Protein 2MS3 (pdb70)

Nearest PDB structures (foldseek):
  2ms3-assembly1_A  TM=9.768E-01  e=2.748E-09  Escherichia coli K-12
  1rdv-assembly1_A  TM=8.882E-01  e=1.743E-04  Nitratidesulfovibrio vulgaris str. 'Miyazaki F'
  1b2j-assembly1_A  TM=9.005E-01  e=2.119E-04  Clostridium pasteurianum
  1b2o-assembly1_A  TM=8.965E-01  e=2.119E-04  Clostridium pasteurianum
  6gpx-assembly1_A  TM=8.945E-01  e=2.933E-04  Homo sapiens

InterPro domains:
  IPR001279 Metallo-beta-lactamase [SM00849] (34-210)
  IPR008254 Flavodoxin/nitric oxide synthase [PF00258] (256-389)
  IPR008254 Flavodoxin/nitric oxide synthase [PS50902] (254-393)
  IPR016440 Rubredoxin-oxygen oxidoreductase [PIRSF005243] (3-395)
  IPR023957 Anaerobic nitric oxide reductase flavorubredoxin [MF_01312] (1-475)
  IPR024934 Rubredoxin-like domain [PS50903] (423-474)
  IPR024935 Rubredoxin domain [PF00301] (425-471)
  IPR024935 Rubredoxin domain [PR00163] (425-441)
  IPR024935 Rubredoxin domain [PR00163] (455-471)
  IPR024935 Rubredoxin domain [cd00730] (425-474)
  IPR029039 Flavoprotein-like superfamily [G3DSA:3.40.50.360] (249-399)
  IPR029039 Flavoprotein-like superfamily [SSF52218] (251-396)
  IPR036866 Ribonuclease Z/Hydroxyacylglutathione hydrolase-like [G3DSA:3.60.15.10] (1-247)
  IPR036866 Ribonuclease Z/Hydroxyacylglutathione hydrolase-like [SSF56281] (8-285)
  IPR045761 ODP domain [PF19583] (35-228)

CATH classification: 2.20.28.10

Sequence (57 aa):
GPRMQCSVCQWIYDPAKGEPMQDVAPGTPWSEVPDNFLCPECSLGKDVFEELASEAKGPRMQCSVCQWIYDPAKGEPMQDVAPGTPWSEVPDNFLCPECSLGKDVFEELASEAKGPRMQCSVCQWIYDPAKGEPMQDVAPGTPWSEVPDNFLCPECSLGKDVFEELASEAKGPRMQCSVCQWIYDPAKGEPMQDVAPGTPWSEVPDNFLCPECSLGKDVFEELASEAKGPRMQCSVCQWIYDPAKGEPMQDVAPGTPWSEVPDNFLCPECSLGKDVFEELASEAKGPRMQCSVCQWIYDPAKGEPMQDVAPGTPWSEVPDNFLCPECSLGKDVFEELASEAKGPRMQCSVCQWIYDPAKGEPMQDVAPGTPWSEVPDNFLCPECSLGKDVFEELASEAKGPRMQCSVCQWIYDPAKGEPMQDVAPGTPWSEVPDNFLCPECSLGKDVFEELASEAKGPRMQCSVCQWIYDPAKGEPMQDVAPGTPWSEVPDNFLCPECSLGKDVFEELASEAKGPRMQCSVCQWIYDPAKGEPMQDVAPGTPWSEVPDNFLCPECSLGKDVFEELASEAKGPRMQCSVCQWIYDPAKGEPMQDVAPGTPWSEVPDNFLCPECSLGKDVFEELASEAKGPRMQCSVCQWIYDPAKGEPMQDVAPGTPWSEVPDNFLCPECSLGKDVFEELASEAKGPRMQCSVCQWIYDPAKGEPMQDVAPGTPWSEVPDNFLCPECSLGKDVFEELASEAKGPRMQCSVCQWIYDPAKGEPMQDVAPGTPWSEVPDNFLCPECSLGKDVFEELASEAKGPRMQCSVCQWIYDPAKGEPMQDVAPGTPWSEVPDNFLCPECSLGKDVFEELASEAKGPRMQCSVCQWIYDPAKGEPMQDVAPGTPWSEVPDNFLCPECSLGKDVFEELASEAKGPRMQCSVCQWIYDPAKGEPMQDVAPGTPWSEVPDNFLCPECSLGKDVFEELASEAKGPRMQCSVCQWIYDPAKGEPMQDVAPGTPWSEVPDNFLCPECSLGKDVFEELASEAKGPRMQCSVCQWIYDPAKGEPMQDVAPGTPWSEVPDNFLCPECSLGKDVFEELASEAKGPRMQCSVCQWIYDPAKGEPMQDVAPGTPWSEVPDNFLCPECSLGKDVFEELASEAK

Solvent-accessible surface area: 3832 Å² total; per-residue (Å²): 71,36,147,4,68,0,87,93,49,115,62,79,0,36,4,90,137,9,57,46,160,67,128,3,56,59,38,20,53,46,103,119,1,63,112,124,6,82,3,73,128,21,54,25,59,39,110,52,13,115,76,126,16,26,122,83,260

Radius of gyration: 10.13 Å; Cα contacts (8 Å, |Δi|>4): 107; chains: 1; bounding box: 23×27×22 Å

Structure (mmCIF, N/CA/C/O backbone):
data_2MS3
#
_entry.id   2MS3
#
loop_
_entity.id
_entity.type
_entity.pdbx_description
1 polymer 'Anaerobic nitric oxide reductase flavorubredoxin'
2 non-polymer 'ZINC ION'
#
loop_
_atom_site.group_PDB
_atom_site.id
_atom_site.type_symbol
_atom_site.label_atom_id
_atom_site.label_alt_id
_atom_site.label_comp_id
_atom_site.label_asym_id
_atom_site.label_entity_id
_atom_site.label_seq_id
_atom_site.pdbx_PDB_ins_code
_atom_site.Cartn_x
_atom_site.Cartn_y
_atom_site.Cartn_z
_atom_site.occupancy
_atom_site.B_iso_or_equiv
_atom_site.auth_seq_id
_atom_site.auth_comp_id
_atom_site.auth_asym_id
_atom_site.auth_atom_id
_atom_site.pdbx_PDB_model_num
ATOM 1 N N . GLY A 1 1 ? -10.662 -9.036 -0.855 1.00 0.00 1 GLY A N 1
ATOM 2 C CA . GLY A 1 1 ? -10.180 -7.770 -1.382 1.00 0.00 1 GLY A CA 1
ATOM 3 C C . GLY A 1 1 ? -10.059 -6.725 -0.271 1.00 0.00 1 GLY A C 1
ATOM 4 O O . GLY A 1 1 ? -10.871 -5.812 -0.143 1.00 0.00 1 GLY A O 1
ATOM 8 N N . PRO A 1 2 ? -9.011 -6.883 0.540 1.00 0.00 2 PRO A N 1
ATOM 9 C CA . PRO A 1 2 ? -8.703 -6.011 1.654 1.00 0.00 2 PRO A CA 1
ATOM 10 C C . PRO A 1 2 ? -7.983 -4.770 1.147 1.00 0.00 2 PRO A C 1
ATOM 11 O O . PRO A 1 2 ? -7.615 -4.734 -0.027 1.00 0.00 2 PRO A O 1
ATOM 22 N N . ARG A 1 3 ? -7.800 -3.791 2.020 1.00 0.00 3 ARG A N 1
ATOM 23 C CA . ARG A 1 3 ? -7.126 -2.562 1.637 1.00 0.00 3 ARG A CA 1
ATOM 24 C C . ARG A 1 3 ? -6.349 -1.990 2.825 1.00 0.00 3 ARG A C 1
ATOM 25 O O . ARG A 1 3 ? -6.836 -2.006 3.955 1.00 0.00 3 ARG A O 1
ATOM 45 N N . MET A 1 4 ? -5.156 -1.497 2.529 1.00 0.00 4 MET A N 1
ATOM 46 C CA . MET A 1 4 ? -4.308 -0.921 3.559 1.00 0.00 4 MET A CA 1
ATOM 47 C C . MET A 1 4 ? -4.286 0.605 3.460 1.00 0.00 4 MET A C 1
ATOM 48 O O . MET A 1 4 ? -4.968 1.186 2.617 1.00 0.00 4 MET A O 1
ATOM 62 N N . GLN A 1 5 ? -3.496 1.212 4.334 1.00 0.00 5 GLN A N 1
ATOM 63 C CA . GLN A 1 5 ? -3.376 2.660 4.356 1.00 0.00 5 GLN A CA 1
ATOM 64 C C . GLN A 1 5 ? -2.171 3.080 5.200 1.00 0.00 5 GLN A C 1
ATOM 65 O O . GLN A 1 5 ? -1.832 2.416 6.178 1.00 0.00 5 GLN A O 1
ATOM 79 N N . CYS A 1 6 ? -1.558 4.181 4.792 1.00 0.00 6 CYS A N 1
ATOM 80 C CA . CYS A 1 6 ? -0.399 4.698 5.498 1.00 0.00 6 CYS A CA 1
ATOM 81 C C . CYS A 1 6 ? -0.871 5.780 6.471 1.00 0.00 6 CYS A C 1
ATOM 82 O O . CYS A 1 6 ? -1.585 6.702 6.081 1.00 0.00 6 CYS A O 1
ATOM 89 N N . SER A 1 7 ? -0.454 5.630 7.720 1.00 0.00 7 SER A N 1
ATOM 90 C CA . SER A 1 7 ? -0.826 6.583 8.752 1.00 0.00 7 SER A CA 1
ATOM 91 C C . SER A 1 7 ? 0.103 7.797 8.704 1.00 0.00 7 SER A C 1
ATOM 92 O O . SER A 1 7 ? 0.633 8.219 9.730 1.00 0.00 7 SER A O 1
ATOM 100 N N . VAL A 1 8 ? 0.273 8.324 7.500 1.00 0.00 8 VAL A N 1
ATOM 101 C CA . VAL A 1 8 ? 1.129 9.481 7.304 1.00 0.00 8 VAL A CA 1
ATOM 102 C C . VAL A 1 8 ? 0.446 10.460 6.346 1.00 0.00 8 VAL A C 1
ATOM 103 O O . VAL A 1 8 ? 0.224 11.619 6.691 1.00 0.00 8 VAL A O 1
ATOM 116 N N . CYS A 1 9 ? 0.132 9.956 5.161 1.00 0.00 9 CYS A N 1
ATOM 117 C CA . CYS A 1 9 ? -0.521 10.771 4.151 1.00 0.00 9 CYS A CA 1
ATOM 118 C C . CYS A 1 9 ? -1.991 10.354 4.075 1.00 0.00 9 CYS A C 1
ATOM 119 O O . CYS A 1 9 ? -2.860 11.180 3.798 1.00 0.00 9 CYS A O 1
ATOM 126 N N . GLN A 1 10 ? -2.224 9.074 4.325 1.00 0.00 10 GLN A N 1
ATOM 127 C CA . GLN A 1 10 ? -3.574 8.538 4.288 1.00 0.00 10 GLN A CA 1
ATOM 128 C C . GLN A 1 10 ? -3.926 8.085 2.870 1.00 0.00 10 GLN A C 1
ATOM 129 O O . GLN A 1 10 ? -4.870 8.594 2.268 1.00 0.00 10 GLN A O 1
ATOM 143 N N . TRP A 1 11 ? -3.149 7.132 2.377 1.00 0.00 11 TRP A N 1
ATOM 144 C CA . TRP A 1 11 ? -3.367 6.604 1.041 1.00 0.00 11 TRP A CA 1
ATOM 145 C C . TRP A 1 11 ? -3.833 5.153 1.177 1.00 0.00 11 TRP A C 1
ATOM 146 O O . TRP A 1 11 ? -3.116 4.315 1.721 1.00 0.00 11 TRP A O 1
ATOM 167 N N . ILE A 1 12 ? -5.032 4.901 0.672 1.00 0.00 12 ILE A N 1
ATOM 168 C CA . ILE A 1 12 ? -5.603 3.566 0.730 1.00 0.00 12 ILE A CA 1
ATOM 169 C C . ILE A 1 12 ? -5.067 2.736 -0.439 1.00 0.00 12 ILE A C 1
ATOM 170 O O . ILE A 1 12 ? -4.978 3.192 -1.577 1.00 0.00 12 ILE A O 1
ATOM 186 N N . TYR A 1 13 ? -4.707 1.489 -0.127 1.00 0.00 13 TYR A N 1
ATOM 187 C CA . TYR A 1 13 ? -4.179 0.576 -1.121 1.00 0.00 13 TYR A CA 1
ATOM 188 C C . TYR A 1 13 ? -5.215 -0.491 -1.444 1.00 0.00 13 TYR A C 1
ATOM 189 O O . TYR A 1 13 ? -5.312 -1.468 -0.703 1.00 0.00 13 TYR A O 1
ATOM 207 N N . ASP A 1 14 ? -5.956 -0.291 -2.524 1.00 0.00 14 ASP A N 1
ATOM 208 C CA . ASP A 1 14 ? -6.974 -1.249 -2.921 1.00 0.00 14 ASP A CA 1
ATOM 209 C C . ASP A 1 14 ? -6.391 -2.200 -3.968 1.00 0.00 14 ASP A C 1
ATOM 210 O O . ASP A 1 14 ? -6.092 -1.822 -5.098 1.00 0.00 14 ASP A O 1
ATOM 220 N N . PRO A 1 15 ? -6.236 -3.462 -3.560 1.00 0.00 15 PRO A N 1
ATOM 221 C CA . PRO A 1 15 ? -5.705 -4.526 -4.384 1.00 0.00 15 PRO A CA 1
ATOM 222 C C . PRO A 1 15 ? -6.493 -4.606 -5.684 1.00 0.00 15 PRO A C 1
ATOM 223 O O . PRO A 1 15 ? -5.995 -5.191 -6.645 1.00 0.00 15 PRO A O 1
ATOM 234 N N . ALA A 1 16 ? -7.686 -4.030 -5.692 1.00 0.00 16 ALA A N 1
ATOM 235 C CA . ALA A 1 16 ? -8.519 -4.051 -6.882 1.00 0.00 16 ALA A CA 1
ATOM 236 C C . ALA A 1 16 ? -8.034 -2.977 -7.858 1.00 0.00 16 ALA A C 1
ATOM 237 O O . ALA A 1 16 ? -8.470 -2.935 -9.007 1.00 0.00 16 ALA A O 1
ATOM 244 N N . LYS A 1 17 ? -7.137 -2.136 -7.364 1.00 0.00 17 LYS A N 1
ATOM 245 C CA . LYS A 1 17 ? -6.588 -1.065 -8.179 1.00 0.00 17 LYS A CA 1
ATOM 246 C C . LYS A 1 17 ? -5.060 -1.127 -8.132 1.00 0.00 17 LYS A C 1
ATOM 247 O O . LYS A 1 17 ? -4.404 -1.153 -9.173 1.00 0.00 17 LYS A O 1
ATOM 265 N N . GLY A 1 18 ? -4.537 -1.150 -6.915 1.00 0.00 18 GLY A N 1
ATOM 266 C CA . GLY A 1 18 ? -3.099 -1.208 -6.719 1.00 0.00 18 GLY A CA 1
ATOM 267 C C . GLY A 1 18 ? -2.376 -0.261 -7.679 1.00 0.00 18 GLY A C 1
ATOM 268 O O . GLY A 1 18 ? -2.997 0.616 -8.277 1.00 0.00 18 GLY A O 1
ATOM 272 N N . GLU A 1 19 ? -1.073 -0.470 -7.796 1.00 0.00 19 GLU A N 1
ATOM 273 C CA . GLU A 1 19 ? -0.258 0.354 -8.673 1.00 0.00 19 GLU A CA 1
ATOM 274 C C . GLU A 1 19 ? 0.498 -0.522 -9.673 1.00 0.00 19 GLU A C 1
ATOM 275 O O . GLU A 1 19 ? 1.726 -0.533 -9.733 1.00 0.00 19 GLU A O 1
ATOM 288 N N . PRO A 1 20 ? -0.273 -1.267 -10.468 1.00 0.00 20 PRO A N 1
ATOM 289 C CA . PRO A 1 20 ? 0.229 -2.165 -11.485 1.00 0.00 20 PRO A CA 1
ATOM 290 C C . PRO A 1 20 ? 1.314 -1.466 -12.292 1.00 0.00 20 PRO A C 1
ATOM 291 O O . PRO A 1 20 ? 2.133 -2.150 -12.904 1.00 0.00 20 PRO A O 1
ATOM 302 N N . MET A 1 21 ? 1.301 -0.141 -12.282 1.00 0.00 21 MET A N 1
ATOM 303 C CA . MET A 1 21 ? 2.292 0.622 -13.022 1.00 0.00 21 MET A CA 1
ATOM 304 C C . MET A 1 21 ? 3.485 0.978 -12.133 1.00 0.00 21 MET A C 1
ATOM 305 O O . MET A 1 21 ? 4.191 1.951 -12.395 1.00 0.00 21 MET A O 1
ATOM 319 N N . GLN A 1 22 ? 3.675 0.170 -11.100 1.00 0.00 22 GLN A N 1
ATOM 320 C CA . GLN A 1 22 ? 4.771 0.387 -10.171 1.00 0.00 22 GLN A CA 1
ATOM 321 C C . GLN A 1 22 ? 5.400 -0.949 -9.771 1.00 0.00 22 GLN A C 1
ATOM 322 O O . GLN A 1 22 ? 6.113 -1.029 -8.772 1.00 0.00 22 GLN A O 1
ATOM 336 N N . ASP A 1 23 ? 5.112 -1.965 -10.571 1.00 0.00 23 ASP A N 1
ATOM 337 C CA . ASP A 1 23 ? 5.641 -3.294 -10.313 1.00 0.00 23 ASP A CA 1
ATOM 338 C C . ASP A 1 23 ? 4.751 -4.003 -9.291 1.00 0.00 23 ASP A C 1
ATOM 339 O O . ASP A 1 23 ? 5.171 -4.974 -8.663 1.00 0.00 23 ASP A O 1
ATOM 349 N N . VAL A 1 24 ? 3.537 -3.490 -9.155 1.00 0.00 24 VAL A N 1
ATOM 350 C CA . VAL A 1 24 ? 2.583 -4.062 -8.219 1.00 0.00 24 VAL A CA 1
ATOM 351 C C . VAL A 1 24 ? 1.195 -4.082 -8.861 1.00 0.00 24 VAL A C 1
ATOM 352 O O . VAL A 1 24 ? 0.492 -3.073 -8.862 1.00 0.00 24 VAL A O 1
ATOM 365 N N . ALA A 1 25 ? 0.840 -5.243 -9.392 1.00 0.00 25 ALA A N 1
ATOM 366 C CA . ALA A 1 25 ? -0.452 -5.409 -10.036 1.00 0.00 25 ALA A CA 1
ATOM 367 C C . ALA A 1 25 ? -1.508 -5.726 -8.976 1.00 0.00 25 ALA A C 1
ATOM 368 O O . ALA A 1 25 ? -1.220 -6.260 -7.907 1.00 0.00 25 ALA A O 1
ATOM 375 N N . PRO A 1 26 ? -2.756 -5.380 -9.302 1.00 0.00 26 PRO A N 1
ATOM 376 C CA . PRO A 1 26 ? -3.908 -5.587 -8.452 1.00 0.00 26 PRO A CA 1
ATOM 377 C C . PRO A 1 26 ? -3.905 -7.017 -7.928 1.00 0.00 26 PRO A C 1
ATOM 378 O O . PRO A 1 26 ? -3.248 -7.867 -8.527 1.00 0.00 26 PRO A O 1
ATOM 389 N N . GLY A 1 27 ? -4.625 -7.252 -6.841 1.00 0.00 27 GLY A N 1
ATOM 390 C CA . GLY A 1 27 ? -4.688 -8.582 -6.259 1.00 0.00 27 GLY A CA 1
ATOM 391 C C . GLY A 1 27 ? -3.289 -9.096 -5.912 1.00 0.00 27 GLY A C 1
ATOM 392 O O . GLY A 1 27 ? -2.904 -10.188 -6.327 1.00 0.00 27 GLY A O 1
ATOM 396 N N . THR A 1 28 ? -2.567 -8.285 -5.153 1.00 0.00 28 THR A N 1
ATOM 397 C CA . THR A 1 28 ? -1.219 -8.644 -4.746 1.00 0.00 28 THR A CA 1
ATOM 398 C C . THR A 1 28 ? -1.099 -8.619 -3.220 1.00 0.00 28 THR A C 1
ATOM 399 O O . THR A 1 28 ? -1.589 -7.719 -2.542 1.00 0.00 28 THR A O 1
ATOM 410 N N . PRO A 1 29 ? -0.427 -9.643 -2.691 1.00 0.00 29 PRO A N 1
ATOM 411 C CA . PRO A 1 29 ? -0.192 -9.819 -1.274 1.00 0.00 29 PRO A CA 1
ATOM 412 C C . PRO A 1 29 ? 0.811 -8.781 -0.790 1.00 0.00 29 PRO A C 1
ATOM 413 O O . PRO A 1 29 ? 1.908 -8.713 -1.341 1.00 0.00 29 PRO A O 1
ATOM 424 N N . TRP A 1 30 ? 0.424 -8.005 0.212 1.00 0.00 30 TRP A N 1
ATOM 425 C CA . TRP A 1 30 ? 1.305 -6.981 0.748 1.00 0.00 30 TRP A CA 1
ATOM 426 C C . TRP A 1 30 ? 2.674 -7.617 0.996 1.00 0.00 30 TRP A C 1
ATOM 427 O O . TRP A 1 30 ? 3.699 -6.942 0.922 1.00 0.00 30 TRP A O 1
ATOM 448 N N . SER A 1 31 ? 2.647 -8.910 1.285 1.00 0.00 31 SER A N 1
ATOM 449 C CA . SER A 1 31 ? 3.873 -9.645 1.545 1.00 0.00 31 SER A CA 1
ATOM 450 C C . SER A 1 31 ? 4.743 -9.673 0.287 1.00 0.00 31 SER A C 1
ATOM 451 O O . SER A 1 31 ? 5.945 -9.424 0.353 1.00 0.00 31 SER A O 1
ATOM 459 N N . GLU A 1 32 ? 4.101 -9.978 -0.832 1.00 0.00 32 GLU A N 1
ATOM 460 C CA . GLU A 1 32 ? 4.801 -10.041 -2.103 1.00 0.00 32 GLU A CA 1
ATOM 461 C C . GLU A 1 32 ? 5.325 -8.657 -2.490 1.00 0.00 32 GLU A C 1
ATOM 462 O O . GLU A 1 32 ? 6.403 -8.537 -3.071 1.00 0.00 32 GLU A O 1
ATOM 475 N N . VAL A 1 33 ? 4.539 -7.645 -2.152 1.00 0.00 33 VAL A N 1
ATOM 476 C CA . VAL A 1 33 ? 4.911 -6.274 -2.456 1.00 0.00 33 VAL A CA 1
ATOM 477 C C . VAL A 1 33 ? 6.352 -6.029 -2.006 1.00 0.00 33 VAL A C 1
ATOM 478 O O . VAL A 1 33 ? 6.662 -5.956 -0.819 1.00 0.00 33 VAL A O 1
ATOM 491 N N . PRO A 1 34 ? 7.239 -5.903 -2.996 1.00 0.00 34 PRO A N 1
ATOM 492 C CA . PRO A 1 34 ? 8.653 -5.666 -2.800 1.00 0.00 34 PRO A CA 1
ATOM 493 C C . PRO A 1 34 ? 8.849 -4.397 -1.982 1.00 0.00 34 PRO A C 1
ATOM 494 O O . PRO A 1 34 ? 8.246 -3.377 -2.315 1.00 0.00 34 PRO A O 1
ATOM 505 N N . ASP A 1 35 ? 9.670 -4.479 -0.946 1.00 0.00 35 ASP A N 1
ATOM 506 C CA . ASP A 1 35 ? 9.926 -3.326 -0.100 1.00 0.00 35 ASP A CA 1
ATOM 507 C C . ASP A 1 35 ? 10.255 -2.117 -0.978 1.00 0.00 35 ASP A C 1
ATOM 508 O O . ASP A 1 35 ? 10.081 -0.974 -0.558 1.00 0.00 35 ASP A O 1
ATOM 518 N N . ASN A 1 36 ? 10.725 -2.411 -2.182 1.00 0.00 36 ASN A N 1
ATOM 519 C CA . ASN A 1 36 ? 11.080 -1.362 -3.123 1.00 0.00 36 ASN A CA 1
ATOM 520 C C . ASN A 1 36 ? 9.913 -0.381 -3.251 1.00 0.00 36 ASN A C 1
ATOM 521 O O . ASN A 1 36 ? 10.106 0.770 -3.639 1.00 0.00 36 ASN A O 1
ATOM 532 N N . PHE A 1 37 ? 8.729 -0.873 -2.917 1.00 0.00 37 PHE A N 1
ATOM 533 C CA . PHE A 1 37 ? 7.531 -0.054 -2.990 1.00 0.00 37 PHE A CA 1
ATOM 534 C C . PHE A 1 37 ? 7.541 1.030 -1.910 1.00 0.00 37 PHE A C 1
ATOM 535 O O . PHE A 1 37 ? 7.837 0.751 -0.749 1.00 0.00 37 PHE A O 1
ATOM 552 N N . LEU A 1 38 ? 7.214 2.243 -2.330 1.00 0.00 38 LEU A N 1
ATOM 553 C CA . LEU A 1 38 ? 7.181 3.369 -1.413 1.00 0.00 38 LEU A CA 1
ATOM 554 C C . LEU A 1 38 ? 6.002 4.277 -1.769 1.00 0.00 38 LEU A C 1
ATOM 555 O O . LEU A 1 38 ? 5.881 4.725 -2.908 1.00 0.00 38 LEU A O 1
ATOM 571 N N . CYS A 1 39 ? 5.163 4.522 -0.773 1.00 0.00 39 CYS A N 1
ATOM 572 C CA . CYS A 1 39 ? 3.998 5.368 -0.967 1.00 0.00 39 CYS A CA 1
ATOM 573 C C . CYS A 1 39 ? 4.404 6.550 -1.851 1.00 0.00 39 CYS A C 1
ATOM 574 O O . CYS A 1 39 ? 5.393 7.238 -1.606 1.00 0.00 39 CYS A O 1
ATOM 581 N N . PRO A 1 40 ? 3.607 6.771 -2.898 1.00 0.00 40 PRO A N 1
ATOM 582 C CA . PRO A 1 40 ? 3.802 7.832 -3.862 1.00 0.00 40 PRO A CA 1
ATOM 583 C C . PRO A 1 40 ? 3.443 9.169 -3.228 1.00 0.00 40 PRO A C 1
ATOM 584 O O . PRO A 1 40 ? 3.527 10.190 -3.909 1.00 0.00 40 PRO A O 1
ATOM 595 N N . GLU A 1 41 ? 3.056 9.141 -1.962 1.00 0.00 41 GLU A N 1
ATOM 596 C CA . GLU A 1 41 ? 2.689 10.361 -1.264 1.00 0.00 41 GLU A CA 1
ATOM 597 C C . GLU A 1 41 ? 3.527 10.518 0.007 1.00 0.00 41 GLU A C 1
ATOM 598 O O . GLU A 1 41 ? 3.894 11.631 0.380 1.00 0.00 41 GLU A O 1
ATOM 611 N N . CYS A 1 42 ? 3.805 9.386 0.637 1.00 0.00 42 CYS A N 1
ATOM 612 C CA . CYS A 1 42 ? 4.593 9.383 1.859 1.00 0.00 42 CYS A CA 1
ATOM 613 C C . CYS A 1 42 ? 5.460 8.123 1.868 1.00 0.00 42 CYS A C 1
ATOM 614 O O . CYS A 1 42 ? 5.595 7.466 2.899 1.00 0.00 42 CYS A O 1
ATOM 621 N N . SER A 1 43 ? 6.026 7.824 0.708 1.00 0.00 43 SER A N 1
ATOM 622 C CA . SER A 1 43 ? 6.877 6.655 0.569 1.00 0.00 43 SER A CA 1
ATOM 623 C C . SER A 1 43 ? 6.598 5.668 1.704 1.00 0.00 43 SER A C 1
ATOM 624 O O . SER A 1 43 ? 5.705 4.829 1.597 1.00 0.00 43 SER A O 1
ATOM 632 N N . LEU A 1 44 ? 7.380 5.800 2.766 1.00 0.00 44 LEU A N 1
ATOM 633 C CA . LEU A 1 44 ? 7.228 4.930 3.920 1.00 0.00 44 LEU A CA 1
ATOM 634 C C . LEU A 1 44 ? 8.108 3.691 3.739 1.00 0.00 44 LEU A C 1
ATOM 635 O O . LEU A 1 44 ? 8.243 3.178 2.629 1.00 0.00 44 LEU A O 1
ATOM 651 N N . GLY A 1 45 ? 8.685 3.247 4.846 1.00 0.00 45 GLY A N 1
ATOM 652 C CA . GLY A 1 45 ? 9.548 2.079 4.823 1.00 0.00 45 GLY A CA 1
ATOM 653 C C . GLY A 1 45 ? 8.734 0.792 4.978 1.00 0.00 45 GLY A C 1
ATOM 654 O O . GLY A 1 45 ? 9.281 -0.255 5.321 1.00 0.00 45 GLY A O 1
ATOM 658 N N . LYS A 1 46 ? 7.441 0.913 4.717 1.00 0.00 46 LYS A N 1
ATOM 659 C CA . LYS A 1 46 ? 6.546 -0.227 4.823 1.00 0.00 46 LYS A CA 1
ATOM 660 C C . LYS A 1 46 ? 6.429 -0.643 6.290 1.00 0.00 46 LYS A C 1
ATOM 661 O O . LYS A 1 46 ? 5.835 -1.674 6.601 1.00 0.00 46 LYS A O 1
ATOM 679 N N . ASP A 1 47 ? 7.005 0.181 7.154 1.00 0.00 47 ASP A N 1
ATOM 680 C CA . ASP A 1 47 ? 6.972 -0.089 8.581 1.00 0.00 47 ASP A CA 1
ATOM 681 C C . ASP A 1 47 ? 5.721 0.550 9.188 1.00 0.00 47 ASP A C 1
ATOM 682 O O . ASP A 1 47 ? 5.091 -0.029 10.071 1.00 0.00 47 ASP A O 1
ATOM 692 N N . VAL A 1 48 ? 5.400 1.735 8.690 1.00 0.00 48 VAL A N 1
ATOM 693 C CA . VAL A 1 48 ? 4.236 2.458 9.172 1.00 0.00 48 VAL A CA 1
ATOM 694 C C . VAL A 1 48 ? 2.995 1.983 8.414 1.00 0.00 48 VAL A C 1
ATOM 695 O O . VAL A 1 48 ? 1.967 2.658 8.412 1.00 0.00 48 VAL A O 1
ATOM 708 N N . PHE A 1 49 ? 3.132 0.823 7.788 1.00 0.00 49 PHE A N 1
ATOM 709 C CA . PHE A 1 49 ? 2.034 0.249 7.028 1.00 0.00 49 PHE A CA 1
ATOM 710 C C . PHE A 1 49 ? 1.414 -0.936 7.771 1.00 0.00 49 PHE A C 1
ATOM 711 O O . PHE A 1 49 ? 2.113 -1.674 8.463 1.00 0.00 49 PHE A O 1
ATOM 728 N N . GLU A 1 50 ? 0.108 -1.082 7.601 1.00 0.00 50 GLU A N 1
ATOM 729 C CA . GLU A 1 50 ? -0.614 -2.165 8.246 1.00 0.00 50 GLU A CA 1
ATOM 730 C C . GLU A 1 50 ? -1.811 -2.589 7.392 1.00 0.00 50 GLU A C 1
ATOM 731 O O . GLU A 1 50 ? -1.821 -2.371 6.181 1.00 0.00 50 GLU A O 1
ATOM 744 N N . GLU A 1 51 ? -2.790 -3.185 8.056 1.00 0.00 51 GLU A N 1
ATOM 745 C CA . GLU A 1 51 ? -3.988 -3.641 7.373 1.00 0.00 51 GLU A CA 1
ATOM 746 C C . GLU A 1 51 ? -3.701 -4.930 6.599 1.00 0.00 51 GLU A C 1
ATOM 747 O O . GLU A 1 51 ? -2.742 -5.639 6.902 1.00 0.00 51 GLU A O 1
ATOM 760 N N . LEU A 1 52 ? -4.548 -5.193 5.616 1.00 0.00 52 LEU A N 1
ATOM 761 C CA . LEU A 1 52 ? -4.397 -6.384 4.797 1.00 0.00 52 LEU A CA 1
ATOM 762 C C . LEU A 1 52 ? -4.470 -5.994 3.319 1.00 0.00 52 LEU A C 1
ATOM 763 O O . LEU A 1 52 ? -4.738 -4.839 2.991 1.00 0.00 52 LEU A O 1
ATOM 779 N N . ALA A 1 53 ? -4.228 -6.979 2.467 1.00 0.00 53 ALA A N 1
ATOM 780 C CA . ALA A 1 53 ? -4.262 -6.754 1.032 1.00 0.00 53 ALA A CA 1
ATOM 781 C C . ALA A 1 53 ? -4.479 -8.088 0.316 1.00 0.00 53 ALA A C 1
ATOM 782 O O . ALA A 1 53 ? -4.548 -9.136 0.955 1.00 0.00 53 ALA A O 1
ATOM 789 N N . SER A 1 54 ? -4.581 -8.005 -1.003 1.00 0.00 54 SER A N 1
ATOM 790 C CA . SER A 1 54 ? -4.789 -9.193 -1.813 1.00 0.00 54 SER A CA 1
ATOM 791 C C . SER A 1 54 ? -6.147 -9.819 -1.486 1.00 0.00 54 SER A C 1
ATOM 792 O O . SER A 1 54 ? -6.452 -10.074 -0.322 1.00 0.00 54 SER A O 1
ATOM 800 N N . GLU A 1 55 ? -6.925 -10.048 -2.534 1.00 0.00 55 GLU A N 1
ATOM 801 C CA . GLU A 1 55 ? -8.242 -10.639 -2.373 1.00 0.00 55 GLU A CA 1
ATOM 802 C C . GLU A 1 55 ? -8.127 -12.157 -2.213 1.00 0.00 55 GLU A C 1
ATOM 803 O O . GLU A 1 55 ? -7.387 -12.808 -2.949 1.00 0.00 55 GLU A O 1
ATOM 816 N N . ALA A 1 56 ? -8.871 -12.676 -1.247 1.00 0.00 56 ALA A N 1
ATOM 817 C CA . ALA A 1 56 ? -8.862 -14.104 -0.981 1.00 0.00 56 ALA A CA 1
ATOM 818 C C . ALA A 1 56 ? -10.176 -14.501 -0.307 1.00 0.00 56 ALA A C 1
ATOM 819 O O . ALA A 1 56 ? -11.040 -13.656 -0.076 1.00 0.00 56 ALA A O 1
ATOM 826 N N . LYS A 1 57 ? -10.287 -15.788 -0.010 1.00 0.00 57 LYS A N 1
ATOM 827 C CA . LYS A 1 57 ? -11.482 -16.307 0.633 1.00 0.00 57 LYS A CA 1
ATOM 828 C C . LYS A 1 57 ? -12.717 -15.661 0.003 1.00 0.00 57 LYS A C 1
ATOM 829 O O . LYS A 1 57 ? -12.822 -15.578 -1.220 1.00 0.00 57 LYS A O 1
ATOM 848 N N . GLY A 1 1 ? -10.398 -9.105 -0.178 1.00 0.00 1 GLY A N 2
ATOM 849 C CA . GLY A 1 1 ? -10.117 -7.792 -0.732 1.00 0.00 1 GLY A CA 2
ATOM 850 C C . GLY A 1 1 ? -9.901 -6.763 0.379 1.00 0.00 1 GLY A C 2
ATOM 851 O O . GLY A 1 1 ? -10.757 -5.932 0.675 1.00 0.00 1 GLY A O 2
ATOM 855 N N . PRO A 1 2 ? -8.720 -6.838 0.997 1.00 0.00 2 PRO A N 2
ATOM 856 C CA . PRO A 1 2 ? -8.304 -5.965 2.073 1.00 0.00 2 PRO A CA 2
ATOM 857 C C . PRO A 1 2 ? -7.507 -4.799 1.506 1.00 0.00 2 PRO A C 2
ATOM 858 O O . PRO A 1 2 ? -6.953 -4.933 0.415 1.00 0.00 2 PRO A O 2
ATOM 869 N N . ARG A 1 3 ? -7.462 -3.697 2.239 1.00 0.00 3 ARG A N 2
ATOM 870 C CA . ARG A 1 3 ? -6.729 -2.527 1.788 1.00 0.00 3 ARG A CA 2
ATOM 871 C C . ARG A 1 3 ? -5.975 -1.889 2.957 1.00 0.00 3 ARG A C 2
ATOM 872 O O . ARG A 1 3 ? -6.461 -1.886 4.086 1.00 0.00 3 ARG A O 2
ATOM 892 N N . MET A 1 4 ? -4.799 -1.365 2.645 1.00 0.00 4 MET A N 2
ATOM 893 C CA . MET A 1 4 ? -3.972 -0.727 3.655 1.00 0.00 4 MET A CA 2
ATOM 894 C C . MET A 1 4 ? -4.113 0.796 3.596 1.00 0.00 4 MET A C 2
ATOM 895 O O . MET A 1 4 ? -4.670 1.335 2.641 1.00 0.00 4 MET A O 2
ATOM 909 N N . GLN A 1 5 ? -3.598 1.446 4.629 1.00 0.00 5 GLN A N 2
ATOM 910 C CA . GLN A 1 5 ? -3.659 2.895 4.707 1.00 0.00 5 GLN A CA 2
ATOM 911 C C . GLN A 1 5 ? -2.379 3.448 5.338 1.00 0.00 5 GLN A C 2
ATOM 912 O O . GLN A 1 5 ? -2.113 3.215 6.517 1.00 0.00 5 GLN A O 2
ATOM 926 N N . CYS A 1 6 ? -1.620 4.168 4.526 1.00 0.00 6 CYS A N 2
ATOM 927 C CA . CYS A 1 6 ? -0.375 4.755 4.990 1.00 0.00 6 CYS A CA 2
ATOM 928 C C . CYS A 1 6 ? -0.691 5.690 6.159 1.00 0.00 6 CYS A C 2
ATOM 929 O O . CYS A 1 6 ? -1.568 6.546 6.055 1.00 0.00 6 CYS A O 2
ATOM 936 N N . SER A 1 7 ? 0.042 5.496 7.246 1.00 0.00 7 SER A N 2
ATOM 937 C CA . SER A 1 7 ? -0.149 6.311 8.433 1.00 0.00 7 SER A CA 2
ATOM 938 C C . SER A 1 7 ? 0.773 7.532 8.384 1.00 0.00 7 SER A C 2
ATOM 939 O O . SER A 1 7 ? 1.589 7.735 9.282 1.00 0.00 7 SER A O 2
ATOM 947 N N . VAL A 1 8 ? 0.611 8.313 7.326 1.00 0.00 8 VAL A N 2
ATOM 948 C CA . VAL A 1 8 ? 1.418 9.508 7.148 1.00 0.00 8 VAL A CA 2
ATOM 949 C C . VAL A 1 8 ? 0.612 10.551 6.371 1.00 0.00 8 VAL A C 2
ATOM 950 O O . VAL A 1 8 ? 0.347 11.639 6.879 1.00 0.00 8 VAL A O 2
ATOM 963 N N . CYS A 1 9 ? 0.246 10.182 5.153 1.00 0.00 9 CYS A N 2
ATOM 964 C CA . CYS A 1 9 ? -0.524 11.073 4.301 1.00 0.00 9 CYS A CA 2
ATOM 965 C C . CYS A 1 9 ? -1.867 10.405 3.998 1.00 0.00 9 CYS A C 2
ATOM 966 O O . CYS A 1 9 ? -2.676 10.944 3.244 1.00 0.00 9 CYS A O 2
ATOM 973 N N . GLN A 1 10 ? -2.063 9.241 4.600 1.00 0.00 10 GLN A N 2
ATOM 974 C CA . GLN A 1 10 ? -3.294 8.494 4.404 1.00 0.00 10 GLN A CA 2
ATOM 975 C C . GLN A 1 10 ? -3.489 8.174 2.921 1.00 0.00 10 GLN A C 2
ATOM 976 O O . GLN A 1 10 ? -3.837 9.052 2.133 1.00 0.00 10 GLN A O 2
ATOM 990 N N . TRP A 1 11 ? -3.256 6.914 2.585 1.00 0.00 11 TRP A N 2
ATOM 991 C CA . TRP A 1 11 ? -3.402 6.466 1.210 1.00 0.00 11 TRP A CA 2
ATOM 992 C C . TRP A 1 11 ? -3.937 5.033 1.234 1.00 0.00 11 TRP A C 2
ATOM 993 O O . TRP A 1 11 ? -3.284 4.131 1.756 1.00 0.00 11 TRP A O 2
ATOM 1014 N N . ILE A 1 12 ? -5.121 4.868 0.661 1.00 0.00 12 ILE A N 2
ATOM 1015 C CA . ILE A 1 12 ? -5.751 3.560 0.610 1.00 0.00 12 ILE A CA 2
ATOM 1016 C C . ILE A 1 12 ? -5.164 2.761 -0.556 1.00 0.00 12 ILE A C 2
ATOM 1017 O O . ILE A 1 12 ? -4.960 3.267 -1.657 1.00 0.00 12 ILE A O 2
ATOM 1033 N N . TYR A 1 13 ? -4.895 1.482 -0.284 1.00 0.00 13 TYR A N 2
ATOM 1034 C CA . TYR A 1 13 ? -4.334 0.592 -1.281 1.00 0.00 13 TYR A CA 2
ATOM 1035 C C . TYR A 1 13 ? -5.343 -0.492 -1.632 1.00 0.00 13 TYR A C 2
ATOM 1036 O O . TYR A 1 13 ? -5.455 -1.464 -0.886 1.00 0.00 13 TYR A O 2
ATOM 1054 N N . ASP A 1 14 ? -6.047 -0.311 -2.739 1.00 0.00 14 ASP A N 2
ATOM 1055 C CA . ASP A 1 14 ? -7.037 -1.286 -3.165 1.00 0.00 14 ASP A CA 2
ATOM 1056 C C . ASP A 1 14 ? -6.392 -2.264 -4.149 1.00 0.00 14 ASP A C 2
ATOM 1057 O O . ASP A 1 14 ? -6.034 -1.919 -5.272 1.00 0.00 14 ASP A O 2
ATOM 1067 N N . PRO A 1 15 ? -6.252 -3.512 -3.694 1.00 0.00 15 PRO A N 2
ATOM 1068 C CA . PRO A 1 15 ? -5.671 -4.597 -4.454 1.00 0.00 15 PRO A CA 2
ATOM 1069 C C . PRO A 1 15 ? -6.435 -4.772 -5.759 1.00 0.00 15 PRO A C 2
ATOM 1070 O O . PRO A 1 15 ? -5.910 -5.406 -6.674 1.00 0.00 15 PRO A O 2
ATOM 1081 N N . ALA A 1 16 ? -7.638 -4.222 -5.821 1.00 0.00 16 ALA A N 2
ATOM 1082 C CA . ALA A 1 16 ? -8.451 -4.332 -7.020 1.00 0.00 16 ALA A CA 2
ATOM 1083 C C . ALA A 1 16 ? -8.032 -3.249 -8.017 1.00 0.00 16 ALA A C 2
ATOM 1084 O O . ALA A 1 16 ? -8.576 -3.169 -9.117 1.00 0.00 16 ALA A O 2
ATOM 1091 N N . LYS A 1 17 ? -7.068 -2.443 -7.596 1.00 0.00 17 LYS A N 2
ATOM 1092 C CA . LYS A 1 17 ? -6.571 -1.369 -8.437 1.00 0.00 17 LYS A CA 2
ATOM 1093 C C . LYS A 1 17 ? -5.044 -1.321 -8.346 1.00 0.00 17 LYS A C 2
ATOM 1094 O O . LYS A 1 17 ? -4.355 -1.428 -9.360 1.00 0.00 17 LYS A O 2
ATOM 1112 N N . GLY A 1 18 ? -4.560 -1.161 -7.123 1.00 0.00 18 GLY A N 2
ATOM 1113 C CA . GLY A 1 18 ? -3.128 -1.099 -6.887 1.00 0.00 18 GLY A CA 2
ATOM 1114 C C . GLY A 1 18 ? -2.441 -0.200 -7.917 1.00 0.00 18 GLY A C 2
ATOM 1115 O O . GLY A 1 18 ? -3.101 0.577 -8.607 1.00 0.00 18 GLY A O 2
ATOM 1119 N N . GLU A 1 19 ? -1.125 -0.336 -7.990 1.00 0.00 19 GLU A N 2
ATOM 1120 C CA . GLU A 1 19 ? -0.342 0.455 -8.925 1.00 0.00 19 GLU A CA 2
ATOM 1121 C C . GLU A 1 19 ? 0.479 -0.461 -9.836 1.00 0.00 19 GLU A C 2
ATOM 1122 O O . GLU A 1 19 ? 1.706 -0.413 -9.874 1.00 0.00 19 GLU A O 2
ATOM 1135 N N . PRO A 1 20 ? -0.238 -1.308 -10.578 1.00 0.00 20 PRO A N 2
ATOM 1136 C CA . PRO A 1 20 ? 0.331 -2.259 -11.508 1.00 0.00 20 PRO A CA 2
ATOM 1137 C C . PRO A 1 20 ? 1.424 -1.585 -12.324 1.00 0.00 20 PRO A C 2
ATOM 1138 O O . PRO A 1 20 ? 2.287 -2.283 -12.854 1.00 0.00 20 PRO A O 2
ATOM 1149 N N . MET A 1 21 ? 1.371 -0.264 -12.412 1.00 0.00 21 MET A N 2
ATOM 1150 C CA . MET A 1 21 ? 2.366 0.477 -13.168 1.00 0.00 21 MET A CA 2
ATOM 1151 C C . MET A 1 21 ? 3.506 0.946 -12.262 1.00 0.00 21 MET A C 2
ATOM 1152 O O . MET A 1 21 ? 4.180 1.930 -12.564 1.00 0.00 21 MET A O 2
ATOM 1166 N N . GLN A 1 22 ? 3.687 0.219 -11.169 1.00 0.00 22 GLN A N 2
ATOM 1167 C CA . GLN A 1 22 ? 4.735 0.548 -10.217 1.00 0.00 22 GLN A CA 2
ATOM 1168 C C . GLN A 1 22 ? 5.408 -0.728 -9.707 1.00 0.00 22 GLN A C 2
ATOM 1169 O O . GLN A 1 22 ? 6.076 -0.710 -8.674 1.00 0.00 22 GLN A O 2
ATOM 1183 N N . ASP A 1 23 ? 5.207 -1.804 -10.453 1.00 0.00 23 ASP A N 2
ATOM 1184 C CA . ASP A 1 23 ? 5.786 -3.086 -10.089 1.00 0.00 23 ASP A CA 2
ATOM 1185 C C . ASP A 1 23 ? 4.892 -3.767 -9.050 1.00 0.00 23 ASP A C 2
ATOM 1186 O O . ASP A 1 23 ? 5.358 -4.606 -8.281 1.00 0.00 23 ASP A O 2
ATOM 1196 N N . VAL A 1 24 ? 3.625 -3.381 -9.062 1.00 0.00 24 VAL A N 2
ATOM 1197 C CA . VAL A 1 24 ? 2.662 -3.944 -8.131 1.00 0.00 24 VAL A CA 2
ATOM 1198 C C . VAL A 1 24 ? 1.285 -3.994 -8.795 1.00 0.00 24 VAL A C 2
ATOM 1199 O O . VAL A 1 24 ? 0.571 -2.992 -8.828 1.00 0.00 24 VAL A O 2
ATOM 1212 N N . ALA A 1 25 ? 0.953 -5.169 -9.309 1.00 0.00 25 ALA A N 2
ATOM 1213 C CA . ALA A 1 25 ? -0.326 -5.362 -9.971 1.00 0.00 25 ALA A CA 2
ATOM 1214 C C . ALA A 1 25 ? -1.381 -5.742 -8.931 1.00 0.00 25 ALA A C 2
ATOM 1215 O O . ALA A 1 25 ? -1.083 -6.263 -7.859 1.00 0.00 25 ALA A O 2
ATOM 1222 N N . PRO A 1 26 ? -2.641 -5.466 -9.278 1.00 0.00 26 PRO A N 2
ATOM 1223 C CA . PRO A 1 26 ? -3.794 -5.742 -8.449 1.00 0.00 26 PRO A CA 2
ATOM 1224 C C . PRO A 1 26 ? -3.673 -7.137 -7.853 1.00 0.00 26 PRO A C 2
ATOM 1225 O O . PRO A 1 26 ? -2.841 -7.913 -8.321 1.00 0.00 26 PRO A O 2
ATOM 1236 N N . GLY A 1 27 ? -4.487 -7.427 -6.848 1.00 0.00 27 GLY A N 2
ATOM 1237 C CA . GLY A 1 27 ? -4.450 -8.731 -6.208 1.00 0.00 27 GLY A CA 2
ATOM 1238 C C . GLY A 1 27 ? -3.011 -9.157 -5.913 1.00 0.00 27 GLY A C 2
ATOM 1239 O O . GLY A 1 27 ? -2.578 -10.229 -6.332 1.00 0.00 27 GLY A O 2
ATOM 1243 N N . THR A 1 28 ? -2.308 -8.294 -5.193 1.00 0.00 28 THR A N 2
ATOM 1244 C CA . THR A 1 28 ? -0.926 -8.567 -4.837 1.00 0.00 28 THR A CA 2
ATOM 1245 C C . THR A 1 28 ? -0.739 -8.478 -3.321 1.00 0.00 28 THR A C 2
ATOM 1246 O O . THR A 1 28 ? -0.631 -7.401 -2.739 1.00 0.00 28 THR A O 2
ATOM 1257 N N . PRO A 1 29 ? -0.702 -9.652 -2.687 1.00 0.00 29 PRO A N 2
ATOM 1258 C CA . PRO A 1 29 ? -0.531 -9.802 -1.257 1.00 0.00 29 PRO A CA 2
ATOM 1259 C C . PRO A 1 29 ? 0.548 -8.847 -0.769 1.00 0.00 29 PRO A C 2
ATOM 1260 O O . PRO A 1 29 ? 1.648 -8.862 -1.319 1.00 0.00 29 PRO A O 2
ATOM 1271 N N . TRP A 1 30 ? 0.222 -8.046 0.235 1.00 0.00 30 TRP A N 2
ATOM 1272 C CA . TRP A 1 30 ? 1.179 -7.095 0.775 1.00 0.00 30 TRP A CA 2
ATOM 1273 C C . TRP A 1 30 ? 2.510 -7.823 0.971 1.00 0.00 30 TRP A C 2
ATOM 1274 O O . TRP A 1 30 ? 3.573 -7.206 0.914 1.00 0.00 30 TRP A O 2
ATOM 1295 N N . SER A 1 31 ? 2.408 -9.125 1.197 1.00 0.00 31 SER A N 2
ATOM 1296 C CA . SER A 1 31 ? 3.591 -9.943 1.401 1.00 0.00 31 SER A CA 2
ATOM 1297 C C . SER A 1 31 ? 4.383 -10.054 0.097 1.00 0.00 31 SER A C 2
ATOM 1298 O O . SER A 1 31 ? 5.607 -9.927 0.097 1.00 0.00 31 SER A O 2
ATOM 1306 N N . GLU A 1 32 ? 3.653 -10.288 -0.984 1.00 0.00 32 GLU A N 2
ATOM 1307 C CA . GLU A 1 32 ? 4.272 -10.417 -2.292 1.00 0.00 32 GLU A CA 2
ATOM 1308 C C . GLU A 1 32 ? 4.906 -9.089 -2.712 1.00 0.00 32 GLU A C 2
ATOM 1309 O O . GLU A 1 32 ? 5.933 -9.075 -3.389 1.00 0.00 32 GLU A O 2
ATOM 1322 N N . VAL A 1 33 ? 4.268 -8.006 -2.294 1.00 0.00 33 VAL A N 2
ATOM 1323 C CA . VAL A 1 33 ? 4.756 -6.677 -2.618 1.00 0.00 33 VAL A CA 2
ATOM 1324 C C . VAL A 1 33 ? 6.233 -6.573 -2.230 1.00 0.00 33 VAL A C 2
ATOM 1325 O O . VAL A 1 33 ? 6.604 -6.602 -1.059 1.00 0.00 33 VAL A O 2
ATOM 1338 N N . PRO A 1 34 ? 7.078 -6.449 -3.256 1.00 0.00 34 PRO A N 2
ATOM 1339 C CA . PRO A 1 34 ? 8.514 -6.333 -3.121 1.00 0.00 34 PRO A CA 2
ATOM 1340 C C . PRO A 1 34 ? 8.846 -5.218 -2.140 1.00 0.00 34 PRO A C 2
ATOM 1341 O O . PRO A 1 34 ? 8.355 -4.104 -2.318 1.00 0.00 34 PRO A O 2
ATOM 1352 N N . ASP A 1 35 ? 9.657 -5.529 -1.139 1.00 0.00 35 ASP A N 2
ATOM 1353 C CA . ASP A 1 35 ? 10.036 -4.538 -0.146 1.00 0.00 35 ASP A CA 2
ATOM 1354 C C . ASP A 1 35 ? 10.727 -3.363 -0.843 1.00 0.00 35 ASP A C 2
ATOM 1355 O O . ASP A 1 35 ? 11.764 -3.538 -1.480 1.00 0.00 35 ASP A O 2
ATOM 1365 N N . ASN A 1 36 ? 10.124 -2.192 -0.696 1.00 0.00 36 ASN A N 2
ATOM 1366 C CA . ASN A 1 36 ? 10.669 -0.990 -1.303 1.00 0.00 36 ASN A CA 2
ATOM 1367 C C . ASN A 1 36 ? 9.529 -0.014 -1.602 1.00 0.00 36 ASN A C 2
ATOM 1368 O O . ASN A 1 36 ? 9.571 1.142 -1.184 1.00 0.00 36 ASN A O 2
ATOM 1379 N N . PHE A 1 37 ? 8.537 -0.515 -2.324 1.00 0.00 37 PHE A N 2
ATOM 1380 C CA . PHE A 1 37 ? 7.388 0.298 -2.684 1.00 0.00 37 PHE A CA 2
ATOM 1381 C C . PHE A 1 37 ? 7.082 1.327 -1.594 1.00 0.00 37 PHE A C 2
ATOM 1382 O O . PHE A 1 37 ? 6.899 0.970 -0.431 1.00 0.00 37 PHE A O 2
ATOM 1399 N N . LEU A 1 38 ? 7.035 2.585 -2.008 1.00 0.00 38 LEU A N 2
ATOM 1400 C CA . LEU A 1 38 ? 6.754 3.668 -1.082 1.00 0.00 38 LEU A CA 2
ATOM 1401 C C . LEU A 1 38 ? 5.461 4.370 -1.502 1.00 0.00 38 LEU A C 2
ATOM 1402 O O . LEU A 1 38 ? 5.161 4.468 -2.691 1.00 0.00 38 LEU A O 2
ATOM 1418 N N . CYS A 1 39 ? 4.728 4.839 -0.502 1.00 0.00 39 CYS A N 2
ATOM 1419 C CA . CYS A 1 39 ? 3.474 5.529 -0.753 1.00 0.00 39 CYS A CA 2
ATOM 1420 C C . CYS A 1 39 ? 3.768 6.765 -1.605 1.00 0.00 39 CYS A C 2
ATOM 1421 O O . CYS A 1 39 ? 4.544 7.644 -1.236 1.00 0.00 39 CYS A O 2
ATOM 1428 N N . PRO A 1 40 ? 3.120 6.813 -2.772 1.00 0.00 40 PRO A N 2
ATOM 1429 C CA . PRO A 1 40 ? 3.246 7.889 -3.731 1.00 0.00 40 PRO A CA 2
ATOM 1430 C C . PRO A 1 40 ? 2.529 9.126 -3.209 1.00 0.00 40 PRO A C 2
ATOM 1431 O O . PRO A 1 40 ? 1.408 9.389 -3.641 1.00 0.00 40 PRO A O 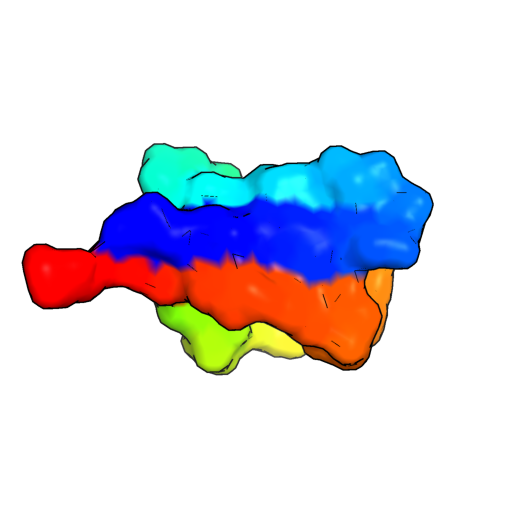2
ATOM 1442 N N . GLU A 1 41 ? 3.174 9.849 -2.305 1.00 0.00 41 GLU A N 2
ATOM 1443 C CA . GLU A 1 41 ? 2.578 11.048 -1.742 1.00 0.00 41 GLU A CA 2
ATOM 1444 C C . GLU A 1 41 ? 3.276 11.423 -0.433 1.00 0.00 41 GLU A C 2
ATOM 1445 O O . GLU A 1 41 ? 3.259 12.584 -0.027 1.00 0.00 41 GLU A O 2
ATOM 1458 N N . CYS A 1 42 ? 3.872 10.418 0.192 1.00 0.00 42 CYS A N 2
ATOM 1459 C CA . CYS A 1 42 ? 4.575 10.628 1.446 1.00 0.00 42 CYS A CA 2
ATOM 1460 C C . CYS A 1 42 ? 5.779 9.686 1.486 1.00 0.00 42 CYS A C 2
ATOM 1461 O O . CYS A 1 42 ? 6.886 10.102 1.825 1.00 0.00 42 CYS A O 2
ATOM 1468 N N . SER A 1 43 ? 5.523 8.434 1.135 1.00 0.00 43 SER A N 2
ATOM 1469 C CA . SER A 1 43 ? 6.573 7.430 1.126 1.00 0.00 43 SER A CA 2
ATOM 1470 C C . SER A 1 43 ? 6.722 6.817 2.520 1.00 0.00 43 SER A C 2
ATOM 1471 O O . SER A 1 43 ? 6.829 7.538 3.511 1.00 0.00 43 SER A O 2
ATOM 1479 N N . LEU A 1 44 ? 6.725 5.492 2.552 1.00 0.00 44 LEU A N 2
ATOM 1480 C CA . LEU A 1 44 ? 6.860 4.774 3.808 1.00 0.00 44 LEU A CA 2
ATOM 1481 C C . LEU A 1 44 ? 7.850 3.622 3.628 1.00 0.00 44 LEU A C 2
ATOM 1482 O O . LEU A 1 44 ? 8.065 3.152 2.512 1.00 0.00 44 LEU A O 2
ATOM 1498 N N . GLY A 1 45 ? 8.426 3.200 4.744 1.00 0.00 45 GLY A N 2
ATOM 1499 C CA . GLY A 1 45 ? 9.388 2.111 4.724 1.00 0.00 45 GLY A CA 2
ATOM 1500 C C . GLY A 1 45 ? 8.682 0.756 4.664 1.00 0.00 45 GLY A C 2
ATOM 1501 O O . GLY A 1 45 ? 9.324 -0.288 4.766 1.00 0.00 45 GLY A O 2
ATOM 1505 N N . LYS A 1 46 ? 7.368 0.815 4.500 1.00 0.00 46 LYS A N 2
ATOM 1506 C CA . LYS A 1 46 ? 6.567 -0.395 4.426 1.00 0.00 46 LYS A CA 2
ATOM 1507 C C . LYS A 1 46 ? 6.498 -1.040 5.812 1.00 0.00 46 LYS A C 2
ATOM 1508 O O . LYS A 1 46 ? 5.930 -2.120 5.969 1.00 0.00 46 LYS A O 2
ATOM 1526 N N . ASP A 1 47 ? 7.083 -0.352 6.780 1.00 0.00 47 ASP A N 2
ATOM 1527 C CA . ASP A 1 47 ? 7.095 -0.845 8.147 1.00 0.00 47 ASP A CA 2
ATOM 1528 C C . ASP A 1 47 ? 5.854 -0.330 8.880 1.00 0.00 47 ASP A C 2
ATOM 1529 O O . ASP A 1 47 ? 5.128 -1.107 9.500 1.00 0.00 47 ASP A O 2
ATOM 1539 N N . VAL A 1 48 ? 5.649 0.975 8.786 1.00 0.00 48 VAL A N 2
ATOM 1540 C CA . VAL A 1 48 ? 4.509 1.602 9.433 1.00 0.00 48 VAL A CA 2
ATOM 1541 C C . VAL A 1 48 ? 3.217 1.029 8.847 1.00 0.00 48 VAL A C 2
ATOM 1542 O O . VAL A 1 48 ? 2.272 0.742 9.581 1.00 0.00 48 VAL A O 2
ATOM 1555 N N . PHE A 1 49 ? 3.217 0.880 7.530 1.00 0.00 49 PHE A N 2
ATOM 1556 C CA . PHE A 1 49 ? 2.057 0.347 6.838 1.00 0.00 49 PHE A CA 2
ATOM 1557 C C . PHE A 1 49 ? 1.359 -0.723 7.680 1.00 0.00 49 PHE A C 2
ATOM 1558 O O . PHE A 1 49 ? 2.017 -1.556 8.301 1.00 0.00 49 PHE A O 2
ATOM 1575 N N . GLU A 1 50 ? 0.035 -0.666 7.674 1.00 0.00 50 GLU A N 2
ATOM 1576 C CA . GLU A 1 50 ? -0.759 -1.620 8.429 1.00 0.00 50 GLU A CA 2
ATOM 1577 C C . GLU A 1 50 ? -1.862 -2.208 7.548 1.00 0.00 50 GLU A C 2
ATOM 1578 O O . GLU A 1 50 ? -1.955 -1.885 6.365 1.00 0.00 50 GLU A O 2
ATOM 1591 N N . GLU A 1 51 ? -2.670 -3.063 8.158 1.00 0.00 51 GLU A N 2
ATOM 1592 C CA . GLU A 1 51 ? -3.763 -3.699 7.444 1.00 0.00 51 GLU A CA 2
ATOM 1593 C C . GLU A 1 51 ? -3.241 -4.869 6.607 1.00 0.00 51 GLU A C 2
ATOM 1594 O O . GLU A 1 51 ? -2.220 -5.468 6.941 1.00 0.00 51 GLU A O 2
ATOM 1607 N N . LEU A 1 52 ? -3.965 -5.160 5.537 1.00 0.00 52 LEU A N 2
ATOM 1608 C CA . LEU A 1 52 ? -3.587 -6.247 4.650 1.00 0.00 52 LEU A CA 2
ATOM 1609 C C . LEU A 1 52 ? -3.960 -5.881 3.212 1.00 0.00 52 LEU A C 2
ATOM 1610 O O . LEU A 1 52 ? -4.481 -4.795 2.960 1.00 0.00 52 LEU A O 2
ATOM 1626 N N . ALA A 1 53 ? -3.679 -6.807 2.307 1.00 0.00 53 ALA A N 2
ATOM 1627 C CA . ALA A 1 53 ? -3.978 -6.594 0.902 1.00 0.00 53 ALA A CA 2
ATOM 1628 C C . ALA A 1 53 ? -4.358 -7.929 0.258 1.00 0.00 53 ALA A C 2
ATOM 1629 O O . ALA A 1 53 ? -4.468 -8.944 0.945 1.00 0.00 53 ALA A O 2
ATOM 1636 N N . SER A 1 54 ? -4.550 -7.885 -1.052 1.00 0.00 54 SER A N 2
ATOM 1637 C CA . SER A 1 54 ? -4.915 -9.079 -1.796 1.00 0.00 54 SER A CA 2
ATOM 1638 C C . SER A 1 54 ? -6.145 -9.733 -1.163 1.00 0.00 54 SER A C 2
ATOM 1639 O O . SER A 1 54 ? -7.276 -9.343 -1.449 1.00 0.00 54 SER A O 2
ATOM 1647 N N . GLU A 1 55 ? -5.883 -10.718 -0.316 1.00 0.00 55 GLU A N 2
ATOM 1648 C CA . GLU A 1 55 ? -6.954 -11.430 0.359 1.00 0.00 55 GLU A CA 2
ATOM 1649 C C . GLU A 1 55 ? -6.491 -11.902 1.738 1.00 0.00 55 GLU A C 2
ATOM 1650 O O . GLU A 1 55 ? -5.293 -11.956 2.010 1.00 0.00 55 GLU A O 2
ATOM 1663 N N . ALA A 1 56 ? -7.465 -12.233 2.573 1.00 0.00 56 ALA A N 2
ATOM 1664 C CA . ALA A 1 56 ? -7.172 -12.699 3.918 1.00 0.00 56 ALA A CA 2
ATOM 1665 C C . ALA A 1 56 ? -6.994 -14.219 3.899 1.00 0.00 56 ALA A C 2
ATOM 1666 O O . ALA A 1 56 ? -7.125 -14.849 2.851 1.00 0.00 56 ALA A O 2
ATOM 1673 N N . LYS A 1 57 ? -6.697 -14.762 5.070 1.00 0.00 57 LYS A N 2
ATOM 1674 C CA . LYS A 1 57 ? -6.499 -16.196 5.201 1.00 0.00 57 LYS A CA 2
ATOM 1675 C C . LYS A 1 57 ? -7.533 -16.762 6.175 1.00 0.00 57 LYS A C 2
ATOM 1676 O O . LYS A 1 57 ? -7.360 -17.861 6.701 1.00 0.00 57 LYS A O 2
ATOM 1695 N N . GLY A 1 1 ? -11.621 -6.985 -1.530 1.00 0.00 1 GLY A N 3
ATOM 1696 C CA . GLY A 1 1 ? -10.321 -7.322 -0.977 1.00 0.00 1 GLY A CA 3
ATOM 1697 C C . GLY A 1 1 ? -9.979 -6.420 0.210 1.00 0.00 1 GLY A C 3
ATOM 1698 O O . GLY A 1 1 ? -10.714 -5.500 0.564 1.00 0.00 1 GLY A O 3
ATOM 1702 N N . PRO A 1 2 ? -8.830 -6.708 0.826 1.00 0.00 2 PRO A N 3
ATOM 1703 C CA . PRO A 1 2 ? -8.312 -5.985 1.967 1.00 0.00 2 PRO A CA 3
ATOM 1704 C C . PRO A 1 2 ? -7.467 -4.813 1.489 1.00 0.00 2 PRO A C 3
ATOM 1705 O O . PRO A 1 2 ? -6.680 -4.989 0.560 1.00 0.00 2 PRO A O 3
ATOM 1716 N N . ARG A 1 3 ? -7.641 -3.660 2.116 1.00 0.00 3 ARG A N 3
ATOM 1717 C CA . ARG A 1 3 ? -6.885 -2.479 1.736 1.00 0.00 3 ARG A CA 3
ATOM 1718 C C . ARG A 1 3 ? -6.140 -1.913 2.946 1.00 0.00 3 ARG A C 3
ATOM 1719 O O . ARG A 1 3 ? -6.650 -1.945 4.065 1.00 0.00 3 ARG A O 3
ATOM 1739 N N . MET A 1 4 ? -4.944 -1.407 2.682 1.00 0.00 4 MET A N 3
ATOM 1740 C CA . MET A 1 4 ? -4.123 -0.835 3.735 1.00 0.00 4 MET A CA 3
ATOM 1741 C C . MET A 1 4 ? -4.221 0.692 3.738 1.00 0.00 4 MET A C 3
ATOM 1742 O O . MET A 1 4 ? -4.551 1.299 2.720 1.00 0.00 4 MET A O 3
ATOM 1756 N N . GLN A 1 5 ? -3.929 1.270 4.894 1.00 0.00 5 GLN A N 3
ATOM 1757 C CA . GLN A 1 5 ? -3.980 2.715 5.043 1.00 0.00 5 GLN A CA 3
ATOM 1758 C C . GLN A 1 5 ? -2.713 3.222 5.735 1.00 0.00 5 GLN A C 3
ATOM 1759 O O . GLN A 1 5 ? -2.423 2.836 6.867 1.00 0.00 5 GLN A O 3
ATOM 1773 N N . CYS A 1 6 ? -1.993 4.079 5.027 1.00 0.00 6 CYS A N 3
ATOM 1774 C CA . CYS A 1 6 ? -0.764 4.643 5.560 1.00 0.00 6 CYS A CA 3
ATOM 1775 C C . CYS A 1 6 ? -1.133 5.696 6.606 1.00 0.00 6 CYS A C 3
ATOM 1776 O O . CYS A 1 6 ? -2.114 6.421 6.444 1.00 0.00 6 CYS A O 3
ATOM 1783 N N . SER A 1 7 ? -0.328 5.748 7.657 1.00 0.00 7 SER A N 3
ATOM 1784 C CA . SER A 1 7 ? -0.558 6.700 8.730 1.00 0.00 7 SER A CA 3
ATOM 1785 C C . SER A 1 7 ? 0.337 7.927 8.541 1.00 0.00 7 SER A C 3
ATOM 1786 O O . SER A 1 7 ? 1.158 8.240 9.403 1.00 0.00 7 SER A O 3
ATOM 1794 N N . VAL A 1 8 ? 0.148 8.588 7.409 1.00 0.00 8 VAL A N 3
ATOM 1795 C CA . VAL A 1 8 ? 0.928 9.774 7.096 1.00 0.00 8 VAL A CA 3
ATOM 1796 C C . VAL A 1 8 ? 0.124 10.674 6.156 1.00 0.00 8 VAL A C 3
ATOM 1797 O O . VAL A 1 8 ? -0.187 11.814 6.498 1.00 0.00 8 VAL A O 3
ATOM 1810 N N . CYS A 1 9 ? -0.189 10.129 4.990 1.00 0.00 9 CYS A N 3
ATOM 1811 C CA . CYS A 1 9 ? -0.951 10.868 3.998 1.00 0.00 9 CYS A CA 3
ATOM 1812 C C . CYS A 1 9 ? -2.367 10.291 3.951 1.00 0.00 9 CYS A C 3
ATOM 1813 O O . CYS A 1 9 ? -3.313 10.985 3.582 1.00 0.00 9 CYS A O 3
ATOM 1820 N N . GLN A 1 10 ? -2.468 9.025 4.330 1.00 0.00 10 GLN A N 3
ATOM 1821 C CA . GLN A 1 10 ? -3.753 8.346 4.335 1.00 0.00 10 GLN A CA 3
ATOM 1822 C C . GLN A 1 10 ? -4.118 7.889 2.921 1.00 0.00 10 GLN A C 3
ATOM 1823 O O . GLN A 1 10 ? -5.152 8.284 2.385 1.00 0.00 10 GLN A O 3
ATOM 1837 N N . TRP A 1 11 ? -3.248 7.064 2.358 1.00 0.00 11 TRP A N 3
ATOM 1838 C CA . TRP A 1 11 ? -3.466 6.549 1.016 1.00 0.00 11 TRP A CA 3
ATOM 1839 C C . TRP A 1 11 ? -3.906 5.089 1.136 1.00 0.00 11 TRP A C 3
ATOM 1840 O O . TRP A 1 11 ? -3.131 4.236 1.567 1.00 0.00 11 TRP A O 3
ATOM 1861 N N . ILE A 1 12 ? -5.149 4.844 0.747 1.00 0.00 12 ILE A N 3
ATOM 1862 C CA . ILE A 1 12 ? -5.701 3.502 0.805 1.00 0.00 12 ILE A CA 3
ATOM 1863 C C . ILE A 1 12 ? -5.196 2.695 -0.393 1.00 0.00 12 ILE A C 3
ATOM 1864 O O . ILE A 1 12 ? -5.313 3.098 -1.548 1.00 0.00 12 ILE A O 3
ATOM 1880 N N . TYR A 1 13 ? -4.623 1.529 -0.086 1.00 0.00 13 TYR A N 3
ATOM 1881 C CA . TYR A 1 13 ? -4.092 0.648 -1.106 1.00 0.00 13 TYR A CA 3
ATOM 1882 C C . TYR A 1 13 ? -5.138 -0.389 -1.489 1.00 0.00 13 TYR A C 3
ATOM 1883 O O . TYR A 1 13 ? -5.286 -1.378 -0.773 1.00 0.00 13 TYR A O 3
ATOM 1901 N N . ASP A 1 14 ? -5.833 -0.151 -2.592 1.00 0.00 14 ASP A N 3
ATOM 1902 C CA . ASP A 1 14 ? -6.856 -1.078 -3.046 1.00 0.00 14 ASP A CA 3
ATOM 1903 C C . ASP A 1 14 ? -6.234 -2.079 -4.021 1.00 0.00 14 ASP A C 3
ATOM 1904 O O . ASP A 1 14 ? -5.808 -1.740 -5.123 1.00 0.00 14 ASP A O 3
ATOM 1914 N N . PRO A 1 15 ? -6.191 -3.340 -3.584 1.00 0.00 15 PRO A N 3
ATOM 1915 C CA . PRO A 1 15 ? -5.648 -4.448 -4.340 1.00 0.00 15 PRO A CA 3
ATOM 1916 C C . PRO A 1 15 ? -6.315 -4.508 -5.707 1.00 0.00 15 PRO A C 3
ATOM 1917 O O . PRO A 1 15 ? -5.718 -5.050 -6.636 1.00 0.00 15 PRO A O 3
ATOM 1928 N N . ALA A 1 16 ? -7.519 -3.963 -5.805 1.00 0.00 16 ALA A N 3
ATOM 1929 C CA . ALA A 1 16 ? -8.242 -3.969 -7.065 1.00 0.00 16 ALA A CA 3
ATOM 1930 C C . ALA A 1 16 ? -7.768 -2.797 -7.926 1.00 0.00 16 ALA A C 3
ATOM 1931 O O . ALA A 1 16 ? -8.231 -2.622 -9.052 1.00 0.00 16 ALA A O 3
ATOM 1938 N N . LYS A 1 17 ? -6.850 -2.024 -7.364 1.00 0.00 17 LYS A N 3
ATOM 1939 C CA . LYS A 1 17 ? -6.308 -0.873 -8.066 1.00 0.00 17 LYS A CA 3
ATOM 1940 C C . LYS A 1 17 ? -4.798 -0.803 -7.831 1.00 0.00 17 LYS A C 3
ATOM 1941 O O . LYS A 1 17 ? -4.012 -1.159 -8.709 1.00 0.00 17 LYS A O 3
ATOM 1959 N N . GLY A 1 18 ? -4.437 -0.342 -6.643 1.00 0.00 18 GLY A N 3
ATOM 1960 C CA . GLY A 1 18 ? -3.035 -0.221 -6.282 1.00 0.00 18 GLY A CA 3
ATOM 1961 C C . GLY A 1 18 ? -2.261 0.564 -7.343 1.00 0.00 18 GLY A C 3
ATOM 1962 O O . GLY A 1 18 ? -2.690 1.638 -7.762 1.00 0.00 18 GLY A O 3
ATOM 1966 N N . GLU A 1 19 ? -1.134 -0.002 -7.747 1.00 0.00 19 GLU A N 3
ATOM 1967 C CA . GLU A 1 19 ? -0.296 0.631 -8.752 1.00 0.00 19 GLU A CA 3
ATOM 1968 C C . GLU A 1 19 ? 0.414 -0.429 -9.596 1.00 0.00 19 GLU A C 3
ATOM 1969 O O . GLU A 1 19 ? 1.588 -0.738 -9.403 1.00 0.00 19 GLU A O 3
ATOM 1982 N N . PRO A 1 20 ? -0.336 -0.987 -10.549 1.00 0.00 20 PRO A N 3
ATOM 1983 C CA . PRO A 1 20 ? 0.132 -2.007 -11.462 1.00 0.00 20 PRO A CA 3
ATOM 1984 C C . PRO A 1 20 ? 1.258 -1.448 -12.320 1.00 0.00 20 PRO A C 3
ATOM 1985 O O . PRO A 1 20 ? 1.808 -2.188 -13.134 1.00 0.00 20 PRO A O 3
ATOM 1996 N N . MET A 1 21 ? 1.574 -0.176 -12.129 1.00 0.00 21 MET A N 3
ATOM 1997 C CA . MET A 1 21 ? 2.633 0.456 -12.897 1.00 0.00 21 MET A CA 3
ATOM 1998 C C . MET A 1 21 ? 3.822 0.813 -12.002 1.00 0.00 21 MET A C 3
ATOM 1999 O O . MET A 1 21 ? 4.567 1.746 -12.296 1.00 0.00 21 MET A O 3
ATOM 2013 N N . GLN A 1 22 ? 3.962 0.050 -10.927 1.00 0.00 22 GLN A N 3
ATOM 2014 C CA . GLN A 1 22 ? 5.047 0.274 -9.987 1.00 0.00 22 GLN A CA 3
ATOM 2015 C C . GLN A 1 22 ? 5.618 -1.062 -9.507 1.00 0.00 22 GLN A C 3
ATOM 2016 O O . GLN A 1 22 ? 6.274 -1.123 -8.469 1.00 0.00 22 GLN A O 3
ATOM 2030 N N . ASP A 1 23 ? 5.346 -2.099 -10.286 1.00 0.00 23 ASP A N 3
ATOM 2031 C CA . ASP A 1 23 ? 5.824 -3.430 -9.953 1.00 0.00 23 ASP A CA 3
ATOM 2032 C C . ASP A 1 23 ? 4.872 -4.071 -8.941 1.00 0.00 23 ASP A C 3
ATOM 2033 O O . ASP A 1 23 ? 5.238 -5.026 -8.258 1.00 0.00 23 ASP A O 3
ATOM 2043 N N . VAL A 1 24 ? 3.670 -3.518 -8.876 1.00 0.00 24 VAL A N 3
ATOM 2044 C CA . VAL A 1 24 ? 2.663 -4.024 -7.958 1.00 0.00 24 VAL A CA 3
ATOM 2045 C C . VAL A 1 24 ? 1.309 -4.074 -8.670 1.00 0.00 24 VAL A C 3
ATOM 2046 O O . VAL A 1 24 ? 0.601 -3.071 -8.735 1.00 0.00 24 VAL A O 3
ATOM 2059 N N . ALA A 1 25 ? 0.992 -5.252 -9.187 1.00 0.00 25 ALA A N 3
ATOM 2060 C CA . ALA A 1 25 ? -0.264 -5.446 -9.892 1.00 0.00 25 ALA A CA 3
ATOM 2061 C C . ALA A 1 25 ? -1.396 -5.605 -8.875 1.00 0.00 25 ALA A C 3
ATOM 2062 O O . ALA A 1 25 ? -1.177 -5.780 -7.678 1.00 0.00 25 ALA A O 3
ATOM 2069 N N . PRO A 1 26 ? -2.627 -5.540 -9.386 1.00 0.00 26 PRO A N 3
ATOM 2070 C CA . PRO A 1 26 ? -3.841 -5.667 -8.608 1.00 0.00 26 PRO A CA 3
ATOM 2071 C C . PRO A 1 26 ? -3.961 -7.088 -8.077 1.00 0.00 26 PRO A C 3
ATOM 2072 O O . PRO A 1 26 ? -3.459 -8.008 -8.722 1.00 0.00 26 PRO A O 3
ATOM 2083 N N . GLY A 1 27 ? -4.609 -7.241 -6.931 1.00 0.00 27 GLY A N 3
ATOM 2084 C CA . GLY A 1 27 ? -4.777 -8.556 -6.337 1.00 0.00 27 GLY A CA 3
ATOM 2085 C C . GLY A 1 27 ? -3.426 -9.157 -5.943 1.00 0.00 27 GLY A C 3
ATOM 2086 O O . GLY A 1 27 ? -3.118 -10.291 -6.305 1.00 0.00 27 GLY A O 3
ATOM 2090 N N . THR A 1 28 ? -2.657 -8.370 -5.205 1.00 0.00 28 THR A N 3
ATOM 2091 C CA . THR A 1 28 ? -1.347 -8.809 -4.758 1.00 0.00 28 THR A CA 3
ATOM 2092 C C . THR A 1 28 ? -1.269 -8.784 -3.230 1.00 0.00 28 THR A C 3
ATOM 2093 O O . THR A 1 28 ? -1.753 -7.870 -2.567 1.00 0.00 28 THR A O 3
ATOM 2104 N N . PRO A 1 29 ? -0.638 -9.825 -2.680 1.00 0.00 29 PRO A N 3
ATOM 2105 C CA . PRO A 1 29 ? -0.448 -10.004 -1.257 1.00 0.00 29 PRO A CA 3
ATOM 2106 C C . PRO A 1 29 ? 0.608 -9.028 -0.757 1.00 0.00 29 PRO A C 3
ATOM 2107 O O . PRO A 1 29 ? 1.703 -9.000 -1.316 1.00 0.00 29 PRO A O 3
ATOM 2118 N N . TRP A 1 30 ? 0.268 -8.259 0.267 1.00 0.00 30 TRP A N 3
ATOM 2119 C CA . TRP A 1 30 ? 1.202 -7.293 0.820 1.00 0.00 30 TRP A CA 3
ATOM 2120 C C . TRP A 1 30 ? 2.484 -8.037 1.196 1.00 0.00 30 TRP A C 3
ATOM 2121 O O . TRP A 1 30 ? 3.544 -7.426 1.331 1.00 0.00 30 TRP A O 3
ATOM 2142 N N . SER A 1 31 ? 2.347 -9.345 1.355 1.00 0.00 31 SER A N 3
ATOM 2143 C CA . SER A 1 31 ? 3.482 -10.179 1.713 1.00 0.00 31 SER A CA 3
ATOM 2144 C C . SER A 1 31 ? 4.412 -10.342 0.509 1.00 0.00 31 SER A C 3
ATOM 2145 O O . SER A 1 31 ? 5.607 -10.066 0.601 1.00 0.00 31 SER A O 3
ATOM 2153 N N . GLU A 1 32 ? 3.828 -10.790 -0.593 1.00 0.00 32 GLU A N 3
ATOM 2154 C CA . GLU A 1 32 ? 4.589 -10.993 -1.814 1.00 0.00 32 GLU A CA 3
ATOM 2155 C C . GLU A 1 32 ? 5.190 -9.670 -2.292 1.00 0.00 32 GLU A C 3
ATOM 2156 O O . GLU A 1 32 ? 6.256 -9.654 -2.904 1.00 0.00 32 GLU A O 3
ATOM 2169 N N . VAL A 1 33 ? 4.479 -8.592 -1.993 1.00 0.00 33 VAL A N 3
ATOM 2170 C CA . VAL A 1 33 ? 4.929 -7.267 -2.385 1.00 0.00 33 VAL A CA 3
ATOM 2171 C C . VAL A 1 33 ? 6.446 -7.178 -2.214 1.00 0.00 33 VAL A C 3
ATOM 2172 O O . VAL A 1 33 ? 7.004 -7.486 -1.163 1.00 0.00 33 VAL A O 3
ATOM 2185 N N . PRO A 1 34 ? 7.110 -6.742 -3.287 1.00 0.00 34 PRO A N 3
ATOM 2186 C CA . PRO A 1 34 ? 8.547 -6.579 -3.347 1.00 0.00 34 PRO A CA 3
ATOM 2187 C C . PRO A 1 34 ? 9.008 -5.692 -2.199 1.00 0.00 34 PRO A C 3
ATOM 2188 O O . PRO A 1 34 ? 8.215 -5.428 -1.297 1.00 0.00 34 PRO A O 3
ATOM 2199 N N . ASP A 1 35 ? 10.258 -5.256 -2.251 1.00 0.00 35 ASP A N 3
ATOM 2200 C CA . ASP A 1 35 ? 10.798 -4.405 -1.204 1.00 0.00 35 ASP A CA 3
ATOM 2201 C C . ASP A 1 35 ? 11.271 -3.086 -1.819 1.00 0.00 35 ASP A C 3
ATOM 2202 O O . ASP A 1 35 ? 12.290 -2.535 -1.407 1.00 0.00 35 ASP A O 3
ATOM 2212 N N . ASN A 1 36 ? 10.506 -2.617 -2.794 1.00 0.00 36 ASN A N 3
ATOM 2213 C CA . ASN A 1 36 ? 10.834 -1.373 -3.469 1.00 0.00 36 ASN A CA 3
ATOM 2214 C C . ASN A 1 36 ? 9.563 -0.537 -3.634 1.00 0.00 36 ASN A C 3
ATOM 2215 O O . ASN A 1 36 ? 9.326 0.037 -4.696 1.00 0.00 36 ASN A O 3
ATOM 2226 N N . PHE A 1 37 ? 8.778 -0.495 -2.567 1.00 0.00 37 PHE A N 3
ATOM 2227 C CA . PHE A 1 37 ? 7.537 0.261 -2.580 1.00 0.00 37 PHE A CA 3
ATOM 2228 C C . PHE A 1 37 ? 7.479 1.239 -1.405 1.00 0.00 37 PHE A C 3
ATOM 2229 O O . PHE A 1 37 ? 7.730 0.858 -0.263 1.00 0.00 37 PHE A O 3
ATOM 2246 N N . LEU A 1 38 ? 7.146 2.480 -1.726 1.00 0.00 38 LEU A N 3
ATOM 2247 C CA . LEU A 1 38 ? 7.051 3.516 -0.711 1.00 0.00 38 LEU A CA 3
ATOM 2248 C C . LEU A 1 38 ? 5.941 4.498 -1.093 1.00 0.00 38 LEU A C 3
ATOM 2249 O O . LEU A 1 38 ? 5.802 4.860 -2.260 1.00 0.00 38 LEU A O 3
ATOM 2265 N N . CYS A 1 39 ? 5.180 4.900 -0.086 1.00 0.00 39 CYS A N 3
ATOM 2266 C CA . CYS A 1 39 ? 4.087 5.833 -0.302 1.00 0.00 39 CYS A CA 3
ATOM 2267 C C . CYS A 1 39 ? 4.513 6.832 -1.380 1.00 0.00 39 CYS A C 3
ATOM 2268 O O . CYS A 1 39 ? 5.449 7.610 -1.215 1.00 0.00 39 CYS A O 3
ATOM 2275 N N . PRO A 1 40 ? 3.792 6.791 -2.503 1.00 0.00 40 PRO A N 3
ATOM 2276 C CA . PRO A 1 40 ? 4.019 7.645 -3.649 1.00 0.00 40 PRO A CA 3
ATOM 2277 C C . PRO A 1 40 ? 3.425 9.021 -3.385 1.00 0.00 40 PRO A C 3
ATOM 2278 O O . PRO A 1 40 ? 3.377 9.834 -4.308 1.00 0.00 40 PRO A O 3
ATOM 2289 N N . GLU A 1 41 ? 2.989 9.255 -2.156 1.00 0.00 41 GLU A N 3
ATOM 2290 C CA . GLU A 1 41 ? 2.403 10.536 -1.800 1.00 0.00 41 GLU A CA 3
ATOM 2291 C C . GLU A 1 41 ? 2.900 10.983 -0.424 1.00 0.00 41 GLU A C 3
ATOM 2292 O O . GLU A 1 41 ? 2.424 11.979 0.118 1.00 0.00 41 GLU A O 3
ATOM 2305 N N . CYS A 1 42 ? 3.851 10.224 0.102 1.00 0.00 42 CYS A N 3
ATOM 2306 C CA . CYS A 1 42 ? 4.417 10.530 1.405 1.00 0.00 42 CYS A CA 3
ATOM 2307 C C . CYS A 1 42 ? 5.551 9.540 1.680 1.00 0.00 42 CYS A C 3
ATOM 2308 O O . CYS A 1 42 ? 5.764 9.137 2.822 1.00 0.00 42 CYS A O 3
ATOM 2315 N N . SER A 1 43 ? 6.248 9.176 0.613 1.00 0.00 43 SER A N 3
ATOM 2316 C CA . SER A 1 43 ? 7.354 8.241 0.726 1.00 0.00 43 SER A CA 3
ATOM 2317 C C . SER A 1 43 ? 7.349 7.589 2.110 1.00 0.00 43 SER A C 3
ATOM 2318 O O . SER A 1 43 ? 7.960 8.105 3.045 1.00 0.00 43 SER A O 3
ATOM 2326 N N . LEU A 1 44 ? 6.654 6.464 2.197 1.00 0.00 44 LEU A N 3
ATOM 2327 C CA . LEU A 1 44 ? 6.562 5.737 3.451 1.00 0.00 44 LEU A CA 3
ATOM 2328 C C . LEU A 1 44 ? 7.063 4.306 3.244 1.00 0.00 44 LEU A C 3
ATOM 2329 O O . LEU A 1 44 ? 6.595 3.605 2.348 1.00 0.00 44 LEU A O 3
ATOM 2345 N N . GLY A 1 45 ? 8.007 3.915 4.087 1.00 0.00 45 GLY A N 3
ATOM 2346 C CA . GLY A 1 45 ? 8.576 2.581 4.007 1.00 0.00 45 GLY A CA 3
ATOM 2347 C C . GLY A 1 45 ? 7.498 1.512 4.202 1.00 0.00 45 GLY A C 3
ATOM 2348 O O . GLY A 1 45 ? 6.311 1.783 4.025 1.00 0.00 45 GLY A O 3
ATOM 2352 N N . LYS A 1 46 ? 7.950 0.321 4.564 1.00 0.00 46 LYS A N 3
ATOM 2353 C CA . LYS A 1 46 ? 7.039 -0.790 4.785 1.00 0.00 46 LYS A CA 3
ATOM 2354 C C . LYS A 1 46 ? 7.080 -1.192 6.260 1.00 0.00 46 LYS A C 3
ATOM 2355 O O . LYS A 1 46 ? 6.798 -2.339 6.603 1.00 0.00 46 LYS A O 3
ATOM 2373 N N . ASP A 1 47 ? 7.433 -0.225 7.094 1.00 0.00 47 ASP A N 3
ATOM 2374 C CA . ASP A 1 47 ? 7.514 -0.464 8.525 1.00 0.00 47 ASP A CA 3
ATOM 2375 C C . ASP A 1 47 ? 6.462 0.386 9.241 1.00 0.00 47 ASP A C 3
ATOM 2376 O O . ASP A 1 47 ? 6.708 0.894 10.333 1.00 0.00 47 ASP A O 3
ATOM 2386 N N . VAL A 1 48 ? 5.312 0.514 8.595 1.00 0.00 48 VAL A N 3
ATOM 2387 C CA . VAL A 1 48 ? 4.222 1.294 9.155 1.00 0.00 48 VAL A CA 3
ATOM 2388 C C . VAL A 1 48 ? 2.893 0.773 8.605 1.00 0.00 48 VAL A C 3
ATOM 2389 O O . VAL A 1 48 ? 2.027 0.344 9.367 1.00 0.00 48 VAL A O 3
ATOM 2402 N N . PHE A 1 49 ? 2.772 0.828 7.287 1.00 0.00 49 PHE A N 3
ATOM 2403 C CA . PHE A 1 49 ? 1.563 0.367 6.626 1.00 0.00 49 PHE A CA 3
ATOM 2404 C C . PHE A 1 49 ? 0.933 -0.801 7.387 1.00 0.00 49 PHE A C 3
ATOM 2405 O O . PHE A 1 49 ? 1.592 -1.810 7.638 1.00 0.00 49 PHE A O 3
ATOM 2422 N N . GLU A 1 50 ? -0.333 -0.626 7.734 1.00 0.00 50 GLU A N 3
ATOM 2423 C CA . GLU A 1 50 ? -1.059 -1.654 8.461 1.00 0.00 50 GLU A CA 3
ATOM 2424 C C . GLU A 1 50 ? -2.142 -2.269 7.573 1.00 0.00 50 GLU A C 3
ATOM 2425 O O . GLU A 1 50 ? -2.325 -1.850 6.431 1.00 0.00 50 GLU A O 3
ATOM 2438 N N . GLU A 1 51 ? -2.831 -3.254 8.130 1.00 0.00 51 GLU A N 3
ATOM 2439 C CA . GLU A 1 51 ? -3.891 -3.931 7.402 1.00 0.00 51 GLU A CA 3
ATOM 2440 C C . GLU A 1 51 ? -3.313 -5.073 6.564 1.00 0.00 51 GLU A C 3
ATOM 2441 O O . GLU A 1 51 ? -2.280 -5.643 6.913 1.00 0.00 51 GLU A O 3
ATOM 2454 N N . LEU A 1 52 ? -4.004 -5.373 5.474 1.00 0.00 52 LEU A N 3
ATOM 2455 C CA . LEU A 1 52 ? -3.573 -6.436 4.583 1.00 0.00 52 LEU A CA 3
ATOM 2456 C C . LEU A 1 52 ? -3.881 -6.041 3.137 1.00 0.00 52 LEU A C 3
ATOM 2457 O O . LEU A 1 52 ? -4.272 -4.906 2.871 1.00 0.00 52 LEU A O 3
ATOM 2473 N N . ALA A 1 53 ? -3.692 -6.999 2.242 1.00 0.00 53 ALA A N 3
ATOM 2474 C CA . ALA A 1 53 ? -3.944 -6.765 0.831 1.00 0.00 53 ALA A CA 3
ATOM 2475 C C . ALA A 1 53 ? -4.311 -8.089 0.157 1.00 0.00 53 ALA A C 3
ATOM 2476 O O . ALA A 1 53 ? -4.308 -9.138 0.798 1.00 0.00 53 ALA A O 3
ATOM 2483 N N . SER A 1 54 ? -4.618 -7.996 -1.129 1.00 0.00 54 SER A N 3
ATOM 2484 C CA . SER A 1 54 ? -4.986 -9.173 -1.897 1.00 0.00 54 SER A CA 3
ATOM 2485 C C . SER A 1 54 ? -6.353 -9.689 -1.442 1.00 0.00 54 SER A C 3
ATOM 2486 O O . SER A 1 54 ? -6.582 -9.881 -0.249 1.00 0.00 54 SER A O 3
ATOM 2494 N N . GLU A 1 55 ? -7.226 -9.898 -2.417 1.00 0.00 55 GLU A N 3
ATOM 2495 C CA . GLU A 1 55 ? -8.564 -10.387 -2.131 1.00 0.00 55 GLU A CA 3
ATOM 2496 C C . GLU A 1 55 ? -8.506 -11.527 -1.112 1.00 0.00 55 GLU A C 3
ATOM 2497 O O . GLU A 1 55 ? -7.461 -12.152 -0.933 1.00 0.00 55 GLU A O 3
ATOM 2510 N N . ALA A 1 56 ? -9.641 -11.762 -0.470 1.00 0.00 56 ALA A N 3
ATOM 2511 C CA . ALA A 1 56 ? -9.732 -12.815 0.527 1.00 0.00 56 ALA A CA 3
ATOM 2512 C C . ALA A 1 56 ? -11.067 -13.546 0.369 1.00 0.00 56 ALA A C 3
ATOM 2513 O O . ALA A 1 56 ? -11.873 -13.196 -0.492 1.00 0.00 56 ALA A O 3
ATOM 2520 N N . LYS A 1 57 ? -11.260 -14.549 1.214 1.00 0.00 57 LYS A N 3
ATOM 2521 C CA . LYS A 1 57 ? -12.483 -15.332 1.179 1.00 0.00 57 LYS A CA 3
ATOM 2522 C C . LYS A 1 57 ? -12.814 -15.816 2.592 1.00 0.00 57 LYS A C 3
ATOM 2523 O O . LYS A 1 57 ? -12.097 -16.644 3.152 1.00 0.00 57 LYS A O 3
ATOM 2542 N N . GLY A 1 1 ? -8.681 -7.944 -1.761 1.00 0.00 1 GLY A N 4
ATOM 2543 C CA . GLY A 1 1 ? -9.952 -7.841 -1.064 1.00 0.00 1 GLY A CA 4
ATOM 2544 C C . GLY A 1 1 ? -9.927 -6.700 -0.045 1.00 0.00 1 GLY A C 4
ATOM 2545 O O . GLY A 1 1 ? -10.762 -5.798 -0.055 1.00 0.00 1 GLY A O 4
ATOM 2549 N N . PRO A 1 2 ? -8.936 -6.761 0.847 1.00 0.00 2 PRO A N 4
ATOM 2550 C CA . PRO A 1 2 ? -8.722 -5.789 1.897 1.00 0.00 2 PRO A CA 4
ATOM 2551 C C . PRO A 1 2 ? -7.839 -4.663 1.378 1.00 0.00 2 PRO A C 4
ATOM 2552 O O . PRO A 1 2 ? -7.311 -4.783 0.273 1.00 0.00 2 PRO A O 4
ATOM 2563 N N . ARG A 1 3 ? -7.698 -3.607 2.166 1.00 0.00 3 ARG A N 4
ATOM 2564 C CA . ARG A 1 3 ? -6.878 -2.477 1.763 1.00 0.00 3 ARG A CA 4
ATOM 2565 C C . ARG A 1 3 ? -6.167 -1.878 2.978 1.00 0.00 3 ARG A C 4
ATOM 2566 O O . ARG A 1 3 ? -6.630 -2.025 4.108 1.00 0.00 3 ARG A O 4
ATOM 2586 N N . MET A 1 4 ? -5.053 -1.215 2.704 1.00 0.00 4 MET A N 4
ATOM 2587 C CA . MET A 1 4 ? -4.273 -0.593 3.761 1.00 0.00 4 MET A CA 4
ATOM 2588 C C . MET A 1 4 ? -4.506 0.918 3.797 1.00 0.00 4 MET A C 4
ATOM 2589 O O . MET A 1 4 ? -5.365 1.435 3.085 1.00 0.00 4 MET A O 4
ATOM 2603 N N . GLN A 1 5 ? -3.725 1.585 4.634 1.00 0.00 5 GLN A N 4
ATOM 2604 C CA . GLN A 1 5 ? -3.835 3.028 4.772 1.00 0.00 5 GLN A CA 4
ATOM 2605 C C . GLN A 1 5 ? -2.569 3.597 5.416 1.00 0.00 5 GLN A C 4
ATOM 2606 O O . GLN A 1 5 ? -2.372 3.472 6.624 1.00 0.00 5 GLN A O 4
ATOM 2620 N N . CYS A 1 6 ? -1.744 4.212 4.581 1.00 0.00 6 CYS A N 4
ATOM 2621 C CA . CYS A 1 6 ? -0.503 4.801 5.054 1.00 0.00 6 CYS A CA 4
ATOM 2622 C C . CYS A 1 6 ? -0.847 5.903 6.059 1.00 0.00 6 CYS A C 4
ATOM 2623 O O . CYS A 1 6 ? -1.536 6.864 5.720 1.00 0.00 6 CYS A O 4
ATOM 2630 N N . SER A 1 7 ? -0.350 5.727 7.274 1.00 0.00 7 SER A N 4
ATOM 2631 C CA . SER A 1 7 ? -0.595 6.694 8.330 1.00 0.00 7 SER A CA 4
ATOM 2632 C C . SER A 1 7 ? 0.357 7.882 8.184 1.00 0.00 7 SER A C 4
ATOM 2633 O O . SER A 1 7 ? 1.060 8.239 9.129 1.00 0.00 7 SER A O 4
ATOM 2641 N N . VAL A 1 8 ? 0.351 8.461 6.992 1.00 0.00 8 VAL A N 4
ATOM 2642 C CA . VAL A 1 8 ? 1.206 9.602 6.710 1.00 0.00 8 VAL A CA 4
ATOM 2643 C C . VAL A 1 8 ? 0.582 10.437 5.591 1.00 0.00 8 VAL A C 4
ATOM 2644 O O . VAL A 1 8 ? 0.244 11.602 5.795 1.00 0.00 8 VAL A O 4
ATOM 2657 N N . CYS A 1 9 ? 0.448 9.809 4.432 1.00 0.00 9 CYS A N 4
ATOM 2658 C CA . CYS A 1 9 ? -0.130 10.480 3.280 1.00 0.00 9 CYS A CA 4
ATOM 2659 C C . CYS A 1 9 ? -1.634 10.198 3.263 1.00 0.00 9 CYS A C 4
ATOM 2660 O O . CYS A 1 9 ? -2.422 11.037 2.831 1.00 0.00 9 CYS A O 4
ATOM 2667 N N . GLN A 1 10 ? -1.986 9.013 3.740 1.00 0.00 10 GLN A N 4
ATOM 2668 C CA . GLN A 1 10 ? -3.381 8.609 3.786 1.00 0.00 10 GLN A CA 4
ATOM 2669 C C . GLN A 1 10 ? -3.833 8.104 2.414 1.00 0.00 10 GLN A C 4
ATOM 2670 O O . GLN A 1 10 ? -4.697 8.707 1.780 1.00 0.00 10 GLN A O 4
ATOM 2684 N N . TRP A 1 11 ? -3.227 7.002 1.995 1.00 0.00 11 TRP A N 4
ATOM 2685 C CA . TRP A 1 11 ? -3.556 6.409 0.710 1.00 0.00 11 TRP A CA 4
ATOM 2686 C C . TRP A 1 11 ? -4.085 4.996 0.963 1.00 0.00 11 TRP A C 4
ATOM 2687 O O . TRP A 1 11 ? -3.399 4.171 1.565 1.00 0.00 11 TRP A O 4
ATOM 2708 N N . ILE A 1 12 ? -5.300 4.760 0.491 1.00 0.00 12 ILE A N 4
ATOM 2709 C CA . ILE A 1 12 ? -5.928 3.461 0.658 1.00 0.00 12 ILE A CA 4
ATOM 2710 C C . ILE A 1 12 ? -5.469 2.528 -0.464 1.00 0.00 12 ILE A C 4
ATOM 2711 O O . ILE A 1 12 ? -5.863 2.656 -1.622 1.00 0.00 12 ILE A O 4
ATOM 2727 N N . TYR A 1 13 ? -4.614 1.574 -0.091 1.00 0.00 13 TYR A N 4
ATOM 2728 C CA . TYR A 1 13 ? -4.084 0.612 -1.036 1.00 0.00 13 TYR A CA 4
ATOM 2729 C C . TYR A 1 13 ? -5.113 -0.480 -1.293 1.00 0.00 13 TYR A C 4
ATOM 2730 O O . TYR A 1 13 ? -5.197 -1.416 -0.500 1.00 0.00 13 TYR A O 4
ATOM 2748 N N . ASP A 1 14 ? -5.862 -0.345 -2.377 1.00 0.00 14 ASP A N 4
ATOM 2749 C CA . ASP A 1 14 ? -6.875 -1.332 -2.715 1.00 0.00 14 ASP A CA 4
ATOM 2750 C C . ASP A 1 14 ? -6.313 -2.294 -3.763 1.00 0.00 14 ASP A C 4
ATOM 2751 O O . ASP A 1 14 ? -6.081 -1.939 -4.917 1.00 0.00 14 ASP A O 4
ATOM 2761 N N . PRO A 1 15 ? -6.096 -3.538 -3.329 1.00 0.00 15 PRO A N 4
ATOM 2762 C CA . PRO A 1 15 ? -5.572 -4.608 -4.149 1.00 0.00 15 PRO A CA 4
ATOM 2763 C C . PRO A 1 15 ? -6.396 -4.726 -5.424 1.00 0.00 15 PRO A C 4
ATOM 2764 O O . PRO A 1 15 ? -5.915 -5.316 -6.389 1.00 0.00 15 PRO A O 4
ATOM 2775 N N . ALA A 1 16 ? -7.600 -4.174 -5.405 1.00 0.00 16 ALA A N 4
ATOM 2776 C CA . ALA A 1 16 ? -8.468 -4.231 -6.569 1.00 0.00 16 ALA A CA 4
ATOM 2777 C C . ALA A 1 16 ? -8.043 -3.154 -7.570 1.00 0.00 16 ALA A C 4
ATOM 2778 O O . ALA A 1 16 ? -8.559 -3.100 -8.685 1.00 0.00 16 ALA A O 4
ATOM 2785 N N . LYS A 1 17 ? -7.106 -2.325 -7.135 1.00 0.00 17 LYS A N 4
ATOM 2786 C CA . LYS A 1 17 ? -6.606 -1.252 -7.979 1.00 0.00 17 LYS A CA 4
ATOM 2787 C C . LYS A 1 17 ? -5.090 -1.135 -7.803 1.00 0.00 17 LYS A C 4
ATOM 2788 O O . LYS A 1 17 ? -4.331 -1.425 -8.726 1.00 0.00 17 LYS A O 4
ATOM 2806 N N . GLY A 1 18 ? -4.696 -0.711 -6.611 1.00 0.00 18 GLY A N 4
ATOM 2807 C CA . GLY A 1 18 ? -3.285 -0.552 -6.303 1.00 0.00 18 GLY A CA 4
ATOM 2808 C C . GLY A 1 18 ? -2.580 0.283 -7.374 1.00 0.00 18 GLY A C 4
ATOM 2809 O O . GLY A 1 18 ? -3.164 1.217 -7.922 1.00 0.00 18 GLY A O 4
ATOM 2813 N N . GLU A 1 19 ? -1.335 -0.083 -7.639 1.00 0.00 19 GLU A N 4
ATOM 2814 C CA . GLU A 1 19 ? -0.544 0.621 -8.635 1.00 0.00 19 GLU A CA 4
ATOM 2815 C C . GLU A 1 19 ? 0.054 -0.370 -9.635 1.00 0.00 19 GLU A C 4
ATOM 2816 O O . GLU A 1 19 ? 1.220 -0.750 -9.559 1.00 0.00 19 GLU A O 4
ATOM 2829 N N . PRO A 1 20 ? -0.784 -0.786 -10.588 1.00 0.00 20 PRO A N 4
ATOM 2830 C CA . PRO A 1 20 ? -0.430 -1.719 -11.635 1.00 0.00 20 PRO A CA 4
ATOM 2831 C C . PRO A 1 20 ? 0.525 -1.051 -12.613 1.00 0.00 20 PRO A C 4
ATOM 2832 O O . PRO A 1 20 ? 0.778 -1.615 -13.677 1.00 0.00 20 PRO A O 4
ATOM 2843 N N . MET A 1 21 ? 1.030 0.118 -12.246 1.00 0.00 21 MET A N 4
ATOM 2844 C CA . MET A 1 21 ? 1.950 0.840 -13.107 1.00 0.00 21 MET A CA 4
ATOM 2845 C C . MET A 1 21 ? 3.192 1.285 -12.332 1.00 0.00 21 MET A C 4
ATOM 2846 O O . MET A 1 21 ? 3.885 2.214 -12.744 1.00 0.00 21 MET A O 4
ATOM 2860 N N . GLN A 1 22 ? 3.435 0.602 -11.223 1.00 0.00 22 GLN A N 4
ATOM 2861 C CA . GLN A 1 22 ? 4.580 0.916 -10.386 1.00 0.00 22 GLN A CA 4
ATOM 2862 C C . GLN A 1 22 ? 5.301 -0.368 -9.970 1.00 0.00 22 GLN A C 4
ATOM 2863 O O . GLN A 1 22 ? 6.147 -0.348 -9.077 1.00 0.00 22 GLN A O 4
ATOM 2877 N N . ASP A 1 23 ? 4.939 -1.455 -10.637 1.00 0.00 23 ASP A N 4
ATOM 2878 C CA . ASP A 1 23 ? 5.541 -2.745 -10.348 1.00 0.00 23 ASP A CA 4
ATOM 2879 C C . ASP A 1 23 ? 4.749 -3.434 -9.234 1.00 0.00 23 ASP A C 4
ATOM 2880 O O . ASP A 1 23 ? 5.304 -4.220 -8.468 1.00 0.00 23 ASP A O 4
ATOM 2890 N N . VAL A 1 24 ? 3.465 -3.113 -9.180 1.00 0.00 24 VAL A N 4
ATOM 2891 C CA . VAL A 1 24 ? 2.591 -3.691 -8.173 1.00 0.00 24 VAL A CA 4
ATOM 2892 C C . VAL A 1 24 ? 1.167 -3.772 -8.725 1.00 0.00 24 VAL A C 4
ATOM 2893 O O . VAL A 1 24 ? 0.410 -2.805 -8.646 1.00 0.00 24 VAL A O 4
ATOM 2906 N N . ALA A 1 25 ? 0.844 -4.934 -9.273 1.00 0.00 25 ALA A N 4
ATOM 2907 C CA . ALA A 1 25 ? -0.476 -5.154 -9.839 1.00 0.00 25 ALA A CA 4
ATOM 2908 C C . ALA A 1 25 ? -1.468 -5.447 -8.710 1.00 0.00 25 ALA A C 4
ATOM 2909 O O . ALA A 1 25 ? -1.099 -5.673 -7.560 1.00 0.00 25 ALA A O 4
ATOM 2916 N N . PRO A 1 26 ? -2.753 -5.437 -9.072 1.00 0.00 26 PRO A N 4
ATOM 2917 C CA . PRO A 1 26 ? -3.856 -5.689 -8.169 1.00 0.00 26 PRO A CA 4
ATOM 2918 C C . PRO A 1 26 ? -3.683 -7.055 -7.521 1.00 0.00 26 PRO A C 4
ATOM 2919 O O . PRO A 1 26 ? -2.784 -7.793 -7.921 1.00 0.00 26 PRO A O 4
ATOM 2930 N N . GLY A 1 27 ? -4.528 -7.362 -6.548 1.00 0.00 27 GLY A N 4
ATOM 2931 C CA . GLY A 1 27 ? -4.448 -8.640 -5.862 1.00 0.00 27 GLY A CA 4
ATOM 2932 C C . GLY A 1 27 ? -2.993 -9.088 -5.706 1.00 0.00 27 GLY A C 4
ATOM 2933 O O . GLY A 1 27 ? -2.613 -10.153 -6.191 1.00 0.00 27 GLY A O 4
ATOM 2937 N N . THR A 1 28 ? -2.219 -8.253 -5.028 1.00 0.00 28 THR A N 4
ATOM 2938 C CA . THR A 1 28 ? -0.815 -8.550 -4.802 1.00 0.00 28 THR A CA 4
ATOM 2939 C C . THR A 1 28 ? -0.512 -8.589 -3.303 1.00 0.00 28 THR A C 4
ATOM 2940 O O . THR A 1 28 ? -0.549 -7.580 -2.603 1.00 0.00 28 THR A O 4
ATOM 2951 N N . PRO A 1 29 ? -0.207 -9.796 -2.821 1.00 0.00 29 PRO A N 4
ATOM 2952 C CA . PRO A 1 29 ? 0.114 -10.063 -1.435 1.00 0.00 29 PRO A CA 4
ATOM 2953 C C . PRO A 1 29 ? 1.097 -9.018 -0.929 1.00 0.00 29 PRO A C 4
ATOM 2954 O O . PRO A 1 29 ? 2.199 -8.927 -1.468 1.00 0.00 29 PRO A O 4
ATOM 2965 N N . TRP A 1 30 ? 0.691 -8.260 0.079 1.00 0.00 30 TRP A N 4
ATOM 2966 C CA . TRP A 1 30 ? 1.552 -7.230 0.636 1.00 0.00 30 TRP A CA 4
ATOM 2967 C C . TRP A 1 30 ? 2.930 -7.849 0.882 1.00 0.00 30 TRP A C 4
ATOM 2968 O O . TRP A 1 30 ? 3.952 -7.192 0.689 1.00 0.00 30 TRP A O 4
ATOM 2989 N N . SER A 1 31 ? 2.913 -9.104 1.304 1.00 0.00 31 SER A N 4
ATOM 2990 C CA . SER A 1 31 ? 4.148 -9.819 1.578 1.00 0.00 31 SER A CA 4
ATOM 2991 C C . SER A 1 31 ? 4.913 -10.061 0.275 1.00 0.00 31 SER A C 4
ATOM 2992 O O . SER A 1 31 ? 6.142 -10.014 0.254 1.00 0.00 31 SER A O 4
ATOM 3000 N N . GLU A 1 32 ? 4.154 -10.314 -0.781 1.00 0.00 32 GLU A N 4
ATOM 3001 C CA . GLU A 1 32 ? 4.744 -10.564 -2.085 1.00 0.00 32 GLU A CA 4
ATOM 3002 C C . GLU A 1 32 ? 5.368 -9.281 -2.639 1.00 0.00 32 GLU A C 4
ATOM 3003 O O . GLU A 1 32 ? 6.413 -9.325 -3.287 1.00 0.00 32 GLU A O 4
ATOM 3016 N N . VAL A 1 33 ? 4.701 -8.170 -2.364 1.00 0.00 33 VAL A N 4
ATOM 3017 C CA . VAL A 1 33 ? 5.178 -6.877 -2.827 1.00 0.00 33 VAL A CA 4
ATOM 3018 C C . VAL A 1 33 ? 6.671 -6.749 -2.520 1.00 0.00 33 VAL A C 4
ATOM 3019 O O . VAL A 1 33 ? 7.138 -7.038 -1.421 1.00 0.00 33 VAL A O 4
ATOM 3032 N N . PRO A 1 34 ? 7.419 -6.302 -3.532 1.00 0.00 34 PRO A N 4
ATOM 3033 C CA . PRO A 1 34 ? 8.850 -6.104 -3.462 1.00 0.00 34 PRO A CA 4
ATOM 3034 C C . PRO A 1 34 ? 9.183 -5.190 -2.291 1.00 0.00 34 PRO A C 4
ATOM 3035 O O . PRO A 1 34 ? 8.622 -4.098 -2.212 1.00 0.00 34 PRO A O 4
ATOM 3046 N N . ASP A 1 35 ? 10.071 -5.642 -1.418 1.00 0.00 35 ASP A N 4
ATOM 3047 C CA . ASP A 1 35 ? 10.457 -4.849 -0.264 1.00 0.00 35 ASP A CA 4
ATOM 3048 C C . ASP A 1 35 ? 11.216 -3.607 -0.735 1.00 0.00 35 ASP A C 4
ATOM 3049 O O . ASP A 1 35 ? 12.362 -3.704 -1.170 1.00 0.00 35 ASP A O 4
ATOM 3059 N N . ASN A 1 36 ? 10.545 -2.469 -0.632 1.00 0.00 36 ASN A N 4
ATOM 3060 C CA . ASN A 1 36 ? 11.143 -1.209 -1.042 1.00 0.00 36 ASN A CA 4
ATOM 3061 C C . ASN A 1 36 ? 10.034 -0.211 -1.383 1.00 0.00 36 ASN A C 4
ATOM 3062 O O . ASN A 1 36 ? 10.012 0.901 -0.858 1.00 0.00 36 ASN A O 4
ATOM 3073 N N . PHE A 1 37 ? 9.141 -0.644 -2.261 1.00 0.00 37 PHE A N 4
ATOM 3074 C CA . PHE A 1 37 ? 8.033 0.197 -2.679 1.00 0.00 37 PHE A CA 4
ATOM 3075 C C . PHE A 1 37 ? 7.652 1.188 -1.577 1.00 0.00 37 PHE A C 4
ATOM 3076 O O . PHE A 1 37 ? 7.681 0.850 -0.395 1.00 0.00 37 PHE A O 4
ATOM 3093 N N . LEU A 1 38 ? 7.303 2.393 -2.004 1.00 0.00 38 LEU A N 4
ATOM 3094 C CA . LEU A 1 38 ? 6.917 3.436 -1.069 1.00 0.00 38 LEU A CA 4
ATOM 3095 C C . LEU A 1 38 ? 5.710 4.193 -1.626 1.00 0.00 38 LEU A C 4
ATOM 3096 O O . LEU A 1 38 ? 5.647 4.476 -2.821 1.00 0.00 38 LEU A O 4
ATOM 3112 N N . CYS A 1 39 ? 4.780 4.498 -0.733 1.00 0.00 39 CYS A N 4
ATOM 3113 C CA . CYS A 1 39 ? 3.577 5.216 -1.120 1.00 0.00 39 CYS A CA 4
ATOM 3114 C C . CYS A 1 39 ? 3.995 6.486 -1.864 1.00 0.00 39 CYS A C 4
ATOM 3115 O O . CYS A 1 39 ? 4.859 7.244 -1.429 1.00 0.00 39 CYS A O 4
ATOM 3122 N N . PRO A 1 40 ? 3.353 6.703 -3.014 1.00 0.00 40 PRO A N 4
ATOM 3123 C CA . PRO A 1 40 ? 3.587 7.840 -3.878 1.00 0.00 40 PRO A CA 4
ATOM 3124 C C . PRO A 1 40 ? 2.903 9.070 -3.299 1.00 0.00 40 PRO A C 4
ATOM 3125 O O . PRO A 1 40 ? 1.820 9.422 -3.766 1.00 0.00 40 PRO A O 4
ATOM 3136 N N . GLU A 1 41 ? 3.531 9.690 -2.311 1.00 0.00 41 GLU A N 4
ATOM 3137 C CA . GLU A 1 41 ? 2.963 10.873 -1.688 1.00 0.00 41 GLU A CA 4
ATOM 3138 C C . GLU A 1 41 ? 3.795 11.284 -0.472 1.00 0.00 41 GLU A C 4
ATOM 3139 O O . GLU A 1 41 ? 4.128 12.457 -0.311 1.00 0.00 41 GLU A O 4
ATOM 3152 N N . CYS A 1 42 ? 4.109 10.295 0.353 1.00 0.00 42 CYS A N 4
ATOM 3153 C CA . CYS A 1 42 ? 4.896 10.540 1.549 1.00 0.00 42 CYS A CA 4
ATOM 3154 C C . CYS A 1 42 ? 6.042 9.527 1.585 1.00 0.00 42 CYS A C 4
ATOM 3155 O O . CYS A 1 42 ? 7.177 9.879 1.905 1.00 0.00 42 CYS A O 4
ATOM 3162 N N . SER A 1 43 ? 5.706 8.289 1.253 1.00 0.00 43 SER A N 4
ATOM 3163 C CA . SER A 1 43 ? 6.693 7.223 1.243 1.00 0.00 43 SER A CA 4
ATOM 3164 C C . SER A 1 43 ? 6.750 6.550 2.616 1.00 0.00 43 SER A C 4
ATOM 3165 O O . SER A 1 43 ? 6.797 7.227 3.642 1.00 0.00 43 SER A O 4
ATOM 3173 N N . LEU A 1 44 ? 6.745 5.225 2.591 1.00 0.00 44 LEU A N 4
ATOM 3174 C CA . LEU A 1 44 ? 6.795 4.454 3.821 1.00 0.00 44 LEU A CA 4
ATOM 3175 C C . LEU A 1 44 ? 7.868 3.370 3.695 1.00 0.00 44 LEU A C 4
ATOM 3176 O O . LEU A 1 44 ? 8.104 2.849 2.605 1.00 0.00 44 LEU A O 4
ATOM 3192 N N . GLY A 1 45 ? 8.488 3.062 4.824 1.00 0.00 45 GLY A N 4
ATOM 3193 C CA . GLY A 1 45 ? 9.530 2.049 4.853 1.00 0.00 45 GLY A CA 4
ATOM 3194 C C . GLY A 1 45 ? 8.928 0.644 4.916 1.00 0.00 45 GLY A C 4
ATOM 3195 O O . GLY A 1 45 ? 9.639 -0.330 5.158 1.00 0.00 45 GLY A O 4
ATOM 3199 N N . LYS A 1 46 ? 7.623 0.584 4.692 1.00 0.00 46 LYS A N 4
ATOM 3200 C CA . LYS A 1 46 ? 6.917 -0.686 4.720 1.00 0.00 46 LYS A CA 4
ATOM 3201 C C . LYS A 1 46 ? 6.912 -1.230 6.150 1.00 0.00 46 LYS A C 4
ATOM 3202 O O . LYS A 1 46 ? 7.015 -2.438 6.359 1.00 0.00 46 LYS A O 4
ATOM 3220 N N . ASP A 1 47 ? 6.791 -0.313 7.098 1.00 0.00 47 ASP A N 4
ATOM 3221 C CA . ASP A 1 47 ? 6.772 -0.686 8.502 1.00 0.00 47 ASP A CA 4
ATOM 3222 C C . ASP A 1 47 ? 5.723 0.154 9.234 1.00 0.00 47 ASP A C 4
ATOM 3223 O O . ASP A 1 47 ? 5.987 0.681 10.314 1.00 0.00 47 ASP A O 4
ATOM 3233 N N . VAL A 1 48 ? 4.555 0.253 8.617 1.00 0.00 48 VAL A N 4
ATOM 3234 C CA . VAL A 1 48 ? 3.465 1.020 9.196 1.00 0.00 48 VAL A CA 4
ATOM 3235 C C . VAL A 1 48 ? 2.140 0.557 8.585 1.00 0.00 48 VAL A C 4
ATOM 3236 O O . VAL A 1 48 ? 1.208 0.210 9.308 1.00 0.00 48 VAL A O 4
ATOM 3249 N N . PHE A 1 49 ? 2.100 0.568 7.261 1.00 0.00 49 PHE A N 4
ATOM 3250 C CA . PHE A 1 49 ? 0.906 0.154 6.545 1.00 0.00 49 PHE A CA 4
ATOM 3251 C C . PHE A 1 49 ? 0.055 -0.790 7.398 1.00 0.00 49 PHE A C 4
ATOM 3252 O O . PHE A 1 49 ? 0.550 -1.803 7.890 1.00 0.00 49 PHE A O 4
ATOM 3269 N N . GLU A 1 50 ? -1.209 -0.424 7.547 1.00 0.00 50 GLU A N 4
ATOM 3270 C CA . GLU A 1 50 ? -2.133 -1.226 8.331 1.00 0.00 50 GLU A CA 4
ATOM 3271 C C . GLU A 1 50 ? -1.864 -2.716 8.109 1.00 0.00 50 GLU A C 4
ATOM 3272 O O . GLU A 1 50 ? -1.774 -3.483 9.066 1.00 0.00 50 GLU A O 4
ATOM 3285 N N . GLU A 1 51 ? -1.742 -3.080 6.841 1.00 0.00 51 GLU A N 4
ATOM 3286 C CA . GLU A 1 51 ? -1.485 -4.464 6.481 1.00 0.00 51 GLU A CA 4
ATOM 3287 C C . GLU A 1 51 ? -2.803 -5.206 6.251 1.00 0.00 51 GLU A C 4
ATOM 3288 O O . GLU A 1 51 ? -3.248 -5.969 7.108 1.00 0.00 51 GLU A O 4
ATOM 3301 N N . LEU A 1 52 ? -3.390 -4.957 5.090 1.00 0.00 52 LEU A N 4
ATOM 3302 C CA . LEU A 1 52 ? -4.648 -5.593 4.736 1.00 0.00 52 LEU A CA 4
ATOM 3303 C C . LEU A 1 52 ? -4.869 -5.472 3.227 1.00 0.00 52 LEU A C 4
ATOM 3304 O O . LEU A 1 52 ? -5.447 -4.492 2.757 1.00 0.00 52 LEU A O 4
ATOM 3320 N N . ALA A 1 53 ? -4.398 -6.481 2.510 1.00 0.00 53 ALA A N 4
ATOM 3321 C CA . ALA A 1 53 ? -4.537 -6.500 1.063 1.00 0.00 53 ALA A CA 4
ATOM 3322 C C . ALA A 1 53 ? -4.546 -7.950 0.575 1.00 0.00 53 ALA A C 4
ATOM 3323 O O . ALA A 1 53 ? -4.582 -8.880 1.380 1.00 0.00 53 ALA A O 4
ATOM 3330 N N . SER A 1 54 ? -4.513 -8.098 -0.741 1.00 0.00 54 SER A N 4
ATOM 3331 C CA . SER A 1 54 ? -4.517 -9.419 -1.346 1.00 0.00 54 SER A CA 4
ATOM 3332 C C . SER A 1 54 ? -5.481 -10.337 -0.591 1.00 0.00 54 SER A C 4
ATOM 3333 O O . SER A 1 54 ? -5.098 -10.975 0.388 1.00 0.00 54 SER A O 4
ATOM 3341 N N . GLU A 1 55 ? -6.713 -10.375 -1.077 1.00 0.00 55 GLU A N 4
ATOM 3342 C CA . GLU A 1 55 ? -7.735 -11.204 -0.461 1.00 0.00 55 GLU A CA 4
ATOM 3343 C C . GLU A 1 55 ? -7.158 -12.574 -0.095 1.00 0.00 55 GLU A C 4
ATOM 3344 O O . GLU A 1 55 ? -6.435 -13.178 -0.886 1.00 0.00 55 GLU A O 4
ATOM 3357 N N . ALA A 1 56 ? -7.500 -13.024 1.103 1.00 0.00 56 ALA A N 4
ATOM 3358 C CA . ALA A 1 56 ? -7.025 -14.311 1.582 1.00 0.00 56 ALA A CA 4
ATOM 3359 C C . ALA A 1 56 ? -7.893 -15.423 0.990 1.00 0.00 56 ALA A C 4
ATOM 3360 O O . ALA A 1 56 ? -7.395 -16.288 0.272 1.00 0.00 56 ALA A O 4
ATOM 3367 N N . LYS A 1 57 ? -9.177 -15.363 1.312 1.00 0.00 57 LYS A N 4
ATOM 3368 C CA . LYS A 1 57 ? -10.119 -16.354 0.821 1.00 0.00 57 LYS A CA 4
ATOM 3369 C C . LYS A 1 57 ? -9.581 -17.755 1.121 1.00 0.00 57 LYS A C 4
ATOM 3370 O O . LYS A 1 57 ? -10.314 -18.614 1.609 1.00 0.00 57 LYS A O 4
ATOM 3389 N N . GLY A 1 1 ? -10.545 -8.846 -1.039 1.00 0.00 1 GLY A N 5
ATOM 3390 C CA . GLY A 1 1 ? -10.224 -7.523 -1.545 1.00 0.00 1 GLY A CA 5
ATOM 3391 C C . GLY A 1 1 ? -10.170 -6.499 -0.409 1.00 0.00 1 GLY A C 5
ATOM 3392 O O . GLY A 1 1 ? -11.053 -5.661 -0.244 1.00 0.00 1 GLY A O 5
ATOM 3396 N N . PRO A 1 2 ? -9.098 -6.589 0.381 1.00 0.00 2 PRO A N 5
ATOM 3397 C CA . PRO A 1 2 ? -8.843 -5.723 1.512 1.00 0.00 2 PRO A CA 5
ATOM 3398 C C . PRO A 1 2 ? -7.978 -4.550 1.072 1.00 0.00 2 PRO A C 5
ATOM 3399 O O . PRO A 1 2 ? -7.403 -4.610 -0.013 1.00 0.00 2 PRO A O 5
ATOM 3410 N N . ARG A 1 3 ? -7.904 -3.522 1.905 1.00 0.00 3 ARG A N 5
ATOM 3411 C CA . ARG A 1 3 ? -7.106 -2.352 1.580 1.00 0.00 3 ARG A CA 5
ATOM 3412 C C . ARG A 1 3 ? -6.308 -1.897 2.803 1.00 0.00 3 ARG A C 5
ATOM 3413 O O . ARG A 1 3 ? -6.706 -2.153 3.938 1.00 0.00 3 ARG A O 5
ATOM 3433 N N . MET A 1 4 ? -5.196 -1.230 2.530 1.00 0.00 4 MET A N 5
ATOM 3434 C CA . MET A 1 4 ? -4.339 -0.737 3.594 1.00 0.00 4 MET A CA 5
ATOM 3435 C C . MET A 1 4 ? -4.147 0.778 3.486 1.00 0.00 4 MET A C 5
ATOM 3436 O O . MET A 1 4 ? -4.362 1.360 2.424 1.00 0.00 4 MET A O 5
ATOM 3450 N N . GLN A 1 5 ? -3.745 1.371 4.600 1.00 0.00 5 GLN A N 5
ATOM 3451 C CA . GLN A 1 5 ? -3.522 2.807 4.645 1.00 0.00 5 GLN A CA 5
ATOM 3452 C C . GLN A 1 5 ? -2.256 3.123 5.444 1.00 0.00 5 GLN A C 5
ATOM 3453 O O . GLN A 1 5 ? -1.931 2.421 6.401 1.00 0.00 5 GLN A O 5
ATOM 3467 N N . CYS A 1 6 ? -1.576 4.179 5.023 1.00 0.00 6 CYS A N 5
ATOM 3468 C CA . CYS A 1 6 ? -0.354 4.596 5.688 1.00 0.00 6 CYS A CA 5
ATOM 3469 C C . CYS A 1 6 ? -0.717 5.627 6.759 1.00 0.00 6 CYS A C 5
ATOM 3470 O O . CYS A 1 6 ? -1.687 6.369 6.608 1.00 0.00 6 CYS A O 5
ATOM 3477 N N . SER A 1 7 ? 0.080 5.641 7.816 1.00 0.00 7 SER A N 5
ATOM 3478 C CA . SER A 1 7 ? -0.145 6.568 8.912 1.00 0.00 7 SER A CA 5
ATOM 3479 C C . SER A 1 7 ? 0.684 7.837 8.702 1.00 0.00 7 SER A C 5
ATOM 3480 O O . SER A 1 7 ? 1.467 8.221 9.569 1.00 0.00 7 SER A O 5
ATOM 3488 N N . VAL A 1 8 ? 0.482 8.453 7.547 1.00 0.00 8 VAL A N 5
ATOM 3489 C CA . VAL A 1 8 ? 1.201 9.671 7.212 1.00 0.00 8 VAL A CA 5
ATOM 3490 C C . VAL A 1 8 ? 0.370 10.493 6.225 1.00 0.00 8 VAL A C 5
ATOM 3491 O O . VAL A 1 8 ? 0.082 11.663 6.475 1.00 0.00 8 VAL A O 5
ATOM 3504 N N . CYS A 1 9 ? 0.008 9.850 5.125 1.00 0.00 9 CYS A N 5
ATOM 3505 C CA . CYS A 1 9 ? -0.784 10.508 4.100 1.00 0.00 9 CYS A CA 5
ATOM 3506 C C . CYS A 1 9 ? -2.204 9.942 4.154 1.00 0.00 9 CYS A C 5
ATOM 3507 O O . CYS A 1 9 ? -3.176 10.682 4.010 1.00 0.00 9 CYS A O 5
ATOM 3514 N N . GLN A 1 10 ? -2.280 8.636 4.361 1.00 0.00 10 GLN A N 5
ATOM 3515 C CA . GLN A 1 10 ? -3.565 7.963 4.436 1.00 0.00 10 GLN A CA 5
ATOM 3516 C C . GLN A 1 10 ? -4.037 7.563 3.037 1.00 0.00 10 GLN A C 5
ATOM 3517 O O . GLN A 1 10 ? -5.116 7.964 2.603 1.00 0.00 10 GLN A O 5
ATOM 3531 N N . TRP A 1 11 ? -3.205 6.777 2.369 1.00 0.00 11 TRP A N 5
ATOM 3532 C CA . TRP A 1 11 ? -3.524 6.318 1.027 1.00 0.00 11 TRP A CA 5
ATOM 3533 C C . TRP A 1 11 ? -4.096 4.903 1.135 1.00 0.00 11 TRP A C 5
ATOM 3534 O O . TRP A 1 11 ? -3.448 4.007 1.674 1.00 0.00 11 TRP A O 5
ATOM 3555 N N . ILE A 1 12 ? -5.304 4.746 0.614 1.00 0.00 12 ILE A N 5
ATOM 3556 C CA . ILE A 1 12 ? -5.970 3.455 0.645 1.00 0.00 12 ILE A CA 5
ATOM 3557 C C . ILE A 1 12 ? -5.515 2.622 -0.556 1.00 0.00 12 ILE A C 5
ATOM 3558 O O . ILE A 1 12 ? -5.887 2.870 -1.701 1.00 0.00 12 ILE A O 5
ATOM 3574 N N . TYR A 1 13 ? -4.689 1.615 -0.263 1.00 0.00 13 TYR A N 5
ATOM 3575 C CA . TYR A 1 13 ? -4.167 0.734 -1.289 1.00 0.00 13 TYR A CA 5
ATOM 3576 C C . TYR A 1 13 ? -5.177 -0.364 -1.589 1.00 0.00 13 TYR A C 5
ATOM 3577 O O . TYR A 1 13 ? -5.276 -1.310 -0.810 1.00 0.00 13 TYR A O 5
ATOM 3595 N N . ASP A 1 14 ? -5.896 -0.223 -2.693 1.00 0.00 14 ASP A N 5
ATOM 3596 C CA . ASP A 1 14 ? -6.888 -1.215 -3.072 1.00 0.00 14 ASP A CA 5
ATOM 3597 C C . ASP A 1 14 ? -6.279 -2.172 -4.099 1.00 0.00 14 ASP A C 5
ATOM 3598 O O . ASP A 1 14 ? -5.985 -1.809 -5.235 1.00 0.00 14 ASP A O 5
ATOM 3608 N N . PRO A 1 15 ? -6.095 -3.421 -3.665 1.00 0.00 15 PRO A N 5
ATOM 3609 C CA . PRO A 1 15 ? -5.536 -4.489 -4.466 1.00 0.00 15 PRO A CA 5
ATOM 3610 C C . PRO A 1 15 ? -6.298 -4.595 -5.779 1.00 0.00 15 PRO A C 5
ATOM 3611 O O . PRO A 1 15 ? -5.763 -5.156 -6.733 1.00 0.00 15 PRO A O 5
ATOM 3622 N N . ALA A 1 16 ? -7.513 -4.065 -5.805 1.00 0.00 16 ALA A N 5
ATOM 3623 C CA . ALA A 1 16 ? -8.325 -4.113 -7.009 1.00 0.00 16 ALA A CA 5
ATOM 3624 C C . ALA A 1 16 ? -7.794 -3.094 -8.019 1.00 0.00 16 ALA A C 5
ATOM 3625 O O . ALA A 1 16 ? -8.210 -3.087 -9.176 1.00 0.00 16 ALA A O 5
ATOM 3632 N N . LYS A 1 17 ? -6.882 -2.258 -7.544 1.00 0.00 17 LYS A N 5
ATOM 3633 C CA . LYS A 1 17 ? -6.290 -1.237 -8.391 1.00 0.00 17 LYS A CA 5
ATOM 3634 C C . LYS A 1 17 ? -4.794 -1.132 -8.087 1.00 0.00 17 LYS A C 5
ATOM 3635 O O . LYS A 1 17 ? -3.961 -1.493 -8.917 1.00 0.00 17 LYS A O 5
ATOM 3653 N N . GLY A 1 18 ? -4.499 -0.637 -6.893 1.00 0.00 18 GLY A N 5
ATOM 3654 C CA . GLY A 1 18 ? -3.118 -0.481 -6.469 1.00 0.00 18 GLY A CA 5
ATOM 3655 C C . GLY A 1 18 ? -2.315 0.319 -7.497 1.00 0.00 18 GLY A C 5
ATOM 3656 O O . GLY A 1 18 ? -2.662 1.456 -7.812 1.00 0.00 18 GLY A O 5
ATOM 3660 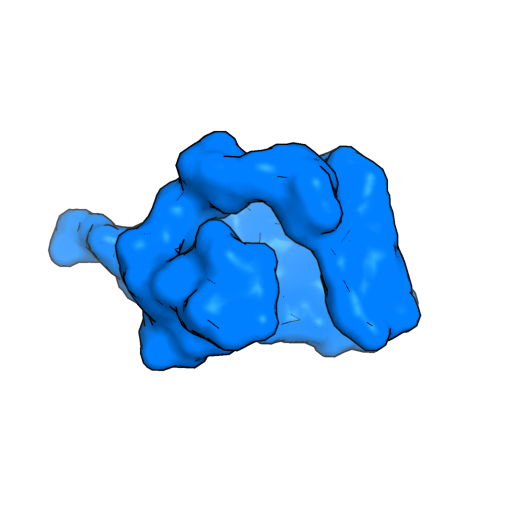N N . GLU A 1 19 ? -1.258 -0.307 -7.992 1.00 0.00 19 GLU A N 5
ATOM 3661 C CA . GLU A 1 19 ? -0.403 0.332 -8.978 1.00 0.00 19 GLU A CA 5
ATOM 3662 C C . GLU A 1 19 ? 0.154 -0.709 -9.951 1.00 0.00 19 GLU A C 5
ATOM 3663 O O . GLU A 1 19 ? 1.289 -1.167 -9.838 1.00 0.00 19 GLU A O 5
ATOM 3676 N N . PRO A 1 20 ? -0.682 -1.077 -10.924 1.00 0.00 20 PRO A N 5
ATOM 3677 C CA . PRO A 1 20 ? -0.363 -2.044 -11.953 1.00 0.00 20 PRO A CA 5
ATOM 3678 C C . PRO A 1 20 ? 0.768 -1.511 -12.821 1.00 0.00 20 PRO A C 5
ATOM 3679 O O . PRO A 1 20 ? 1.147 -2.182 -13.780 1.00 0.00 20 PRO A O 5
ATOM 3690 N N . MET A 1 21 ? 1.277 -0.337 -12.478 1.00 0.00 21 MET A N 5
ATOM 3691 C CA . MET A 1 21 ? 2.359 0.261 -13.242 1.00 0.00 21 MET A CA 5
ATOM 3692 C C . MET A 1 21 ? 3.544 0.604 -12.337 1.00 0.00 21 MET A C 5
ATOM 3693 O O . MET A 1 21 ? 4.310 1.520 -12.631 1.00 0.00 21 MET A O 5
ATOM 3707 N N . GLN A 1 22 ? 3.659 -0.151 -11.254 1.00 0.00 22 GLN A N 5
ATOM 3708 C CA . GLN A 1 22 ? 4.738 0.061 -10.305 1.00 0.00 22 GLN A CA 5
ATOM 3709 C C . GLN A 1 22 ? 5.295 -1.281 -9.825 1.00 0.00 22 GLN A C 5
ATOM 3710 O O . GLN A 1 22 ? 5.800 -1.384 -8.708 1.00 0.00 22 GLN A O 5
ATOM 3724 N N . ASP A 1 23 ? 5.183 -2.276 -10.693 1.00 0.00 23 ASP A N 5
ATOM 3725 C CA . ASP A 1 23 ? 5.669 -3.607 -10.372 1.00 0.00 23 ASP A CA 5
ATOM 3726 C C . ASP A 1 23 ? 4.779 -4.224 -9.292 1.00 0.00 23 ASP A C 5
ATOM 3727 O O . ASP A 1 23 ? 5.196 -5.142 -8.587 1.00 0.00 23 ASP A O 5
ATOM 3737 N N . VAL A 1 24 ? 3.568 -3.694 -9.194 1.00 0.00 24 VAL A N 5
ATOM 3738 C CA . VAL A 1 24 ? 2.615 -4.181 -8.211 1.00 0.00 24 VAL A CA 5
ATOM 3739 C C . VAL A 1 24 ? 1.231 -4.280 -8.855 1.00 0.00 24 VAL A C 5
ATOM 3740 O O . VAL A 1 24 ? 0.462 -3.320 -8.834 1.00 0.00 24 VAL A O 5
ATOM 3753 N N . ALA A 1 25 ? 0.955 -5.450 -9.412 1.00 0.00 25 ALA A N 5
ATOM 3754 C CA . ALA A 1 25 ? -0.324 -5.687 -10.060 1.00 0.00 25 ALA A CA 5
ATOM 3755 C C . ALA A 1 25 ? -1.392 -5.942 -8.995 1.00 0.00 25 ALA A C 5
ATOM 3756 O O . ALA A 1 25 ? -1.116 -6.417 -7.895 1.00 0.00 25 ALA A O 5
ATOM 3763 N N . PRO A 1 26 ? -2.635 -5.612 -9.351 1.00 0.00 26 PRO A N 5
ATOM 3764 C CA . PRO A 1 26 ? -3.797 -5.769 -8.503 1.00 0.00 26 PRO A CA 5
ATOM 3765 C C . PRO A 1 26 ? -3.767 -7.142 -7.846 1.00 0.00 26 PRO A C 5
ATOM 3766 O O . PRO A 1 26 ? -3.129 -8.045 -8.386 1.00 0.00 26 PRO A O 5
ATOM 3777 N N . GLY A 1 27 ? -4.442 -7.273 -6.714 1.00 0.00 27 GLY A N 5
ATOM 3778 C CA . GLY A 1 27 ? -4.477 -8.542 -6.006 1.00 0.00 27 GLY A CA 5
ATOM 3779 C C . GLY A 1 27 ? -3.062 -9.041 -5.706 1.00 0.00 27 GLY A C 5
ATOM 3780 O O . GLY A 1 27 ? -2.708 -10.164 -6.063 1.00 0.00 27 GLY A O 5
ATOM 3784 N N . THR A 1 28 ? -2.292 -8.182 -5.054 1.00 0.00 28 THR A N 5
ATOM 3785 C CA . THR A 1 28 ? -0.923 -8.522 -4.702 1.00 0.00 28 THR A CA 5
ATOM 3786 C C . THR A 1 28 ? -0.712 -8.390 -3.193 1.00 0.00 28 THR A C 5
ATOM 3787 O O . THR A 1 28 ? -0.699 -7.299 -2.629 1.00 0.00 28 THR A O 5
ATOM 3798 N N . PRO A 1 29 ? -0.545 -9.545 -2.543 1.00 0.00 29 PRO A N 5
ATOM 3799 C CA . PRO A 1 29 ? -0.329 -9.654 -1.117 1.00 0.00 29 PRO A CA 5
ATOM 3800 C C . PRO A 1 29 ? 0.656 -8.585 -0.666 1.00 0.00 29 PRO A C 5
ATOM 3801 O O . PRO A 1 29 ? 1.699 -8.433 -1.301 1.00 0.00 29 PRO A O 5
ATOM 3812 N N . TRP A 1 30 ? 0.316 -7.876 0.400 1.00 0.00 30 TRP A N 5
ATOM 3813 C CA . TRP A 1 30 ? 1.185 -6.830 0.912 1.00 0.00 30 TRP A CA 5
ATOM 3814 C C . TRP A 1 30 ? 2.600 -7.403 1.023 1.00 0.00 30 TRP A C 5
ATOM 3815 O O . TRP A 1 30 ? 3.577 -6.715 0.730 1.00 0.00 30 TRP A O 5
ATOM 3836 N N . SER A 1 31 ? 2.664 -8.657 1.447 1.00 0.00 31 SER A N 5
ATOM 3837 C CA . SER A 1 31 ? 3.943 -9.330 1.601 1.00 0.00 31 SER A CA 5
ATOM 3838 C C . SER A 1 31 ? 4.624 -9.476 0.239 1.00 0.00 31 SER A C 5
ATOM 3839 O O . SER A 1 31 ? 5.849 -9.417 0.145 1.00 0.00 31 SER A O 5
ATOM 3847 N N . GLU A 1 32 ? 3.801 -9.665 -0.781 1.00 0.00 32 GLU A N 5
ATOM 3848 C CA . GLU A 1 32 ? 4.308 -9.821 -2.134 1.00 0.00 32 GLU A CA 5
ATOM 3849 C C . GLU A 1 32 ? 4.857 -8.490 -2.651 1.00 0.00 32 GLU A C 5
ATOM 3850 O O . GLU A 1 32 ? 5.606 -8.460 -3.626 1.00 0.00 32 GLU A O 5
ATOM 3863 N N . VAL A 1 33 ? 4.462 -7.421 -1.975 1.00 0.00 33 VAL A N 5
ATOM 3864 C CA . VAL A 1 33 ? 4.905 -6.090 -2.355 1.00 0.00 33 VAL A CA 5
ATOM 3865 C C . VAL A 1 33 ? 6.340 -5.877 -1.870 1.00 0.00 33 VAL A C 5
ATOM 3866 O O . VAL A 1 33 ? 6.631 -5.865 -0.675 1.00 0.00 33 VAL A O 5
ATOM 3879 N N . PRO A 1 34 ? 7.244 -5.707 -2.838 1.00 0.00 34 PRO A N 5
ATOM 3880 C CA . PRO A 1 34 ? 8.656 -5.489 -2.607 1.00 0.00 34 PRO A CA 5
ATOM 3881 C C . PRO A 1 34 ? 8.846 -4.256 -1.735 1.00 0.00 34 PRO A C 5
ATOM 3882 O O . PRO A 1 34 ? 8.121 -3.280 -1.920 1.00 0.00 34 PRO A O 5
ATOM 3893 N N . ASP A 1 35 ? 9.798 -4.320 -0.816 1.00 0.00 35 ASP A N 5
ATOM 3894 C CA . ASP A 1 35 ? 10.060 -3.198 0.070 1.00 0.00 35 ASP A CA 5
ATOM 3895 C C . ASP A 1 35 ? 10.419 -1.967 -0.766 1.00 0.00 35 ASP A C 5
ATOM 3896 O O . ASP A 1 35 ? 10.255 -0.835 -0.313 1.00 0.00 35 ASP A O 5
ATOM 3906 N N . ASN A 1 36 ? 10.901 -2.230 -1.972 1.00 0.00 36 ASN A N 5
ATOM 3907 C CA . ASN A 1 36 ? 11.284 -1.158 -2.875 1.00 0.00 36 ASN A CA 5
ATOM 3908 C C . ASN A 1 36 ? 10.106 -0.197 -3.047 1.00 0.00 36 ASN A C 5
ATOM 3909 O O . ASN A 1 36 ? 10.299 0.974 -3.370 1.00 0.00 36 ASN A O 5
ATOM 3920 N N . PHE A 1 37 ? 8.913 -0.727 -2.823 1.00 0.00 37 PHE A N 5
ATOM 3921 C CA . PHE A 1 37 ? 7.704 0.069 -2.949 1.00 0.00 37 PHE A CA 5
ATOM 3922 C C . PHE A 1 37 ? 7.663 1.174 -1.891 1.00 0.00 37 PHE A C 5
ATOM 3923 O O . PHE A 1 37 ? 7.908 0.920 -0.713 1.00 0.00 37 PHE A O 5
ATOM 3940 N N . LEU A 1 38 ? 7.352 2.377 -2.351 1.00 0.00 38 LEU A N 5
ATOM 3941 C CA . LEU A 1 38 ? 7.275 3.522 -1.459 1.00 0.00 38 LEU A CA 5
ATOM 3942 C C . LEU A 1 38 ? 6.034 4.348 -1.802 1.00 0.00 38 LEU A C 5
ATOM 3943 O O . LEU A 1 38 ? 5.872 4.789 -2.938 1.00 0.00 38 LEU A O 5
ATOM 3959 N N . CYS A 1 39 ? 5.189 4.532 -0.797 1.00 0.00 39 CYS A N 5
ATOM 3960 C CA . CYS A 1 39 ? 3.967 5.297 -0.978 1.00 0.00 39 CYS A CA 5
ATOM 3961 C C . CYS A 1 39 ? 4.293 6.531 -1.822 1.00 0.00 39 CYS A C 5
ATOM 3962 O O . CYS A 1 39 ? 5.231 7.277 -1.551 1.00 0.00 39 CYS A O 5
ATOM 3969 N N . PRO A 1 40 ? 3.485 6.730 -2.866 1.00 0.00 40 PRO A N 5
ATOM 3970 C CA . PRO A 1 40 ? 3.609 7.833 -3.795 1.00 0.00 40 PRO A CA 5
ATOM 3971 C C . PRO A 1 40 ? 3.170 9.123 -3.116 1.00 0.00 40 PRO A C 5
ATOM 3972 O O . PRO A 1 40 ? 3.195 10.171 -3.760 1.00 0.00 40 PRO A O 5
ATOM 3983 N N . GLU A 1 41 ? 2.781 9.027 -1.853 1.00 0.00 41 GLU A N 5
ATOM 3984 C CA . GLU A 1 41 ? 2.341 10.199 -1.115 1.00 0.00 41 GLU A CA 5
ATOM 3985 C C . GLU A 1 41 ? 3.178 10.371 0.155 1.00 0.00 41 GLU A C 5
ATOM 3986 O O . GLU A 1 41 ? 3.513 11.492 0.534 1.00 0.00 41 GLU A O 5
ATOM 3999 N N . CYS A 1 42 ? 3.491 9.243 0.776 1.00 0.00 42 CYS A N 5
ATOM 4000 C CA . CYS A 1 42 ? 4.282 9.256 1.995 1.00 0.00 42 CYS A CA 5
ATOM 4001 C C . CYS A 1 42 ? 5.229 8.054 1.965 1.00 0.00 42 CYS A C 5
ATOM 4002 O O . CYS A 1 42 ? 5.396 7.366 2.971 1.00 0.00 42 CYS A O 5
ATOM 4009 N N . SER A 1 43 ? 5.824 7.839 0.801 1.00 0.00 43 SER A N 5
ATOM 4010 C CA . SER A 1 43 ? 6.750 6.732 0.627 1.00 0.00 43 SER A CA 5
ATOM 4011 C C . SER A 1 43 ? 6.545 5.700 1.737 1.00 0.00 43 SER A C 5
ATOM 4012 O O . SER A 1 43 ? 5.678 4.834 1.633 1.00 0.00 43 SER A O 5
ATOM 4020 N N . LEU A 1 44 ? 7.359 5.825 2.775 1.00 0.00 44 LEU A N 5
ATOM 4021 C CA . LEU A 1 44 ? 7.279 4.913 3.904 1.00 0.00 44 LEU A CA 5
ATOM 4022 C C . LEU A 1 44 ? 8.158 3.691 3.630 1.00 0.00 44 LEU A C 5
ATOM 4023 O O . LEU A 1 44 ? 8.206 3.195 2.505 1.00 0.00 44 LEU A O 5
ATOM 4039 N N . GLY A 1 45 ? 8.832 3.240 4.678 1.00 0.00 45 GLY A N 5
ATOM 4040 C CA . GLY A 1 45 ? 9.706 2.085 4.565 1.00 0.00 45 GLY A CA 5
ATOM 4041 C C . GLY A 1 45 ? 8.930 0.786 4.786 1.00 0.00 45 GLY A C 5
ATOM 4042 O O . GLY A 1 45 ? 9.454 -0.164 5.366 1.00 0.00 45 GLY A O 5
ATOM 4046 N N . LYS A 1 46 ? 7.692 0.785 4.313 1.00 0.00 46 LYS A N 5
ATOM 4047 C CA . LYS A 1 46 ? 6.839 -0.383 4.452 1.00 0.00 46 LYS A CA 5
ATOM 4048 C C . LYS A 1 46 ? 7.026 -0.983 5.847 1.00 0.00 46 LYS A C 5
ATOM 4049 O O . LYS A 1 46 ? 6.865 -2.188 6.035 1.00 0.00 46 LYS A O 5
ATOM 4067 N N . ASP A 1 47 ? 7.363 -0.115 6.789 1.00 0.00 47 ASP A N 5
ATOM 4068 C CA . ASP A 1 47 ? 7.573 -0.544 8.161 1.00 0.00 47 ASP A CA 5
ATOM 4069 C C . ASP A 1 47 ? 6.621 0.221 9.083 1.00 0.00 47 ASP A C 5
ATOM 4070 O O . ASP A 1 47 ? 7.019 0.671 10.156 1.00 0.00 47 ASP A O 5
ATOM 4080 N N . VAL A 1 48 ? 5.383 0.345 8.630 1.00 0.00 48 VAL A N 5
ATOM 4081 C CA . VAL A 1 48 ? 4.371 1.049 9.400 1.00 0.00 48 VAL A CA 5
ATOM 4082 C C . VAL A 1 48 ? 2.983 0.650 8.895 1.00 0.00 48 VAL A C 5
ATOM 4083 O O . VAL A 1 48 ? 2.102 0.319 9.686 1.00 0.00 48 VAL A O 5
ATOM 4096 N N . PHE A 1 49 ? 2.832 0.694 7.579 1.00 0.00 49 PHE A N 5
ATOM 4097 C CA . PHE A 1 49 ? 1.566 0.342 6.959 1.00 0.00 49 PHE A CA 5
ATOM 4098 C C . PHE A 1 49 ? 0.810 -0.687 7.803 1.00 0.00 49 PHE A C 5
ATOM 4099 O O . PHE A 1 49 ? 1.420 -1.560 8.418 1.00 0.00 49 PHE A O 5
ATOM 4116 N N . GLU A 1 50 ? -0.508 -0.550 7.804 1.00 0.00 50 GLU A N 5
ATOM 4117 C CA . GLU A 1 50 ? -1.354 -1.456 8.562 1.00 0.00 50 GLU A CA 5
ATOM 4118 C C . GLU A 1 50 ? -2.343 -2.162 7.632 1.00 0.00 50 GLU A C 5
ATOM 4119 O O . GLU A 1 50 ? -2.228 -2.067 6.411 1.00 0.00 50 GLU A O 5
ATOM 4132 N N . GLU A 1 51 ? -3.292 -2.854 8.245 1.00 0.00 51 GLU A N 5
ATOM 4133 C CA . GLU A 1 51 ? -4.300 -3.576 7.487 1.00 0.00 51 GLU A CA 5
ATOM 4134 C C . GLU A 1 51 ? -3.649 -4.690 6.664 1.00 0.00 51 GLU A C 5
ATOM 4135 O O . GLU A 1 51 ? -2.582 -5.187 7.020 1.00 0.00 51 GLU A O 5
ATOM 4148 N N . LEU A 1 52 ? -4.320 -5.050 5.580 1.00 0.00 52 LEU A N 5
ATOM 4149 C CA . LEU A 1 52 ? -3.821 -6.096 4.704 1.00 0.00 52 LEU A CA 5
ATOM 4150 C C . LEU A 1 52 ? -4.310 -5.838 3.278 1.00 0.00 52 LEU A C 5
ATOM 4151 O O . LEU A 1 52 ? -5.162 -4.979 3.056 1.00 0.00 52 LEU A O 5
ATOM 4167 N N . ALA A 1 53 ? -3.749 -6.596 2.347 1.00 0.00 53 ALA A N 5
ATOM 4168 C CA . ALA A 1 53 ? -4.117 -6.460 0.948 1.00 0.00 53 ALA A CA 5
ATOM 4169 C C . ALA A 1 53 ? -4.378 -7.847 0.357 1.00 0.00 53 ALA A C 5
ATOM 4170 O O . ALA A 1 53 ? -4.445 -8.834 1.087 1.00 0.00 53 ALA A O 5
ATOM 4177 N N . SER A 1 54 ? -4.519 -7.876 -0.960 1.00 0.00 54 SER A N 5
ATOM 4178 C CA . SER A 1 54 ? -4.771 -9.125 -1.658 1.00 0.00 54 SER A CA 5
ATOM 4179 C C . SER A 1 54 ? -6.093 -9.732 -1.184 1.00 0.00 54 SER A C 5
ATOM 4180 O O . SER A 1 54 ? -7.140 -9.498 -1.787 1.00 0.00 54 SER A O 5
ATOM 4188 N N . GLU A 1 55 ? -6.003 -10.500 -0.108 1.00 0.00 55 GLU A N 5
ATOM 4189 C CA . GLU A 1 55 ? -7.179 -11.142 0.454 1.00 0.00 55 GLU A CA 5
ATOM 4190 C C . GLU A 1 55 ? -6.944 -11.484 1.927 1.00 0.00 55 GLU A C 5
ATOM 4191 O O . GLU A 1 55 ? -5.813 -11.744 2.335 1.00 0.00 55 GLU A O 5
ATOM 4204 N N . ALA A 1 56 ? -8.031 -11.472 2.684 1.00 0.00 56 ALA A N 5
ATOM 4205 C CA . ALA A 1 56 ? -7.958 -11.778 4.103 1.00 0.00 56 ALA A CA 5
ATOM 4206 C C . ALA A 1 56 ? -8.084 -13.289 4.302 1.00 0.00 56 ALA A C 5
ATOM 4207 O O . ALA A 1 56 ? -7.189 -13.922 4.860 1.00 0.00 56 ALA A O 5
ATOM 4214 N N . LYS A 1 57 ? -9.202 -13.825 3.834 1.00 0.00 57 LYS A N 5
ATOM 4215 C CA . LYS A 1 57 ? -9.456 -15.250 3.954 1.00 0.00 57 LYS A CA 5
ATOM 4216 C C . LYS A 1 57 ? -10.443 -15.681 2.867 1.00 0.00 57 LYS A C 5
ATOM 4217 O O . LYS A 1 57 ? -10.879 -16.830 2.839 1.00 0.00 57 LYS A O 5
ATOM 4236 N N . GLY A 1 1 ? -11.128 -8.757 -1.356 1.00 0.00 1 GLY A N 6
ATOM 4237 C CA . GLY A 1 1 ? -10.236 -7.662 -1.698 1.00 0.00 1 GLY A CA 6
ATOM 4238 C C . GLY A 1 1 ? -10.143 -6.653 -0.552 1.00 0.00 1 GLY A C 6
ATOM 4239 O O . GLY A 1 1 ? -10.882 -5.674 -0.482 1.00 0.00 1 GLY A O 6
ATOM 4243 N N . PRO A 1 2 ? -9.202 -6.918 0.358 1.00 0.00 2 PRO A N 6
ATOM 4244 C CA . PRO A 1 2 ? -8.939 -6.098 1.521 1.00 0.00 2 PRO A CA 6
ATOM 4245 C C . PRO A 1 2 ? -8.225 -4.823 1.096 1.00 0.00 2 PRO A C 6
ATOM 4246 O O . PRO A 1 2 ? -7.945 -4.667 -0.091 1.00 0.00 2 PRO A O 6
ATOM 4257 N N . ARG A 1 3 ? -7.949 -3.950 2.053 1.00 0.00 3 ARG A N 6
ATOM 4258 C CA . ARG A 1 3 ? -7.271 -2.700 1.753 1.00 0.00 3 ARG A CA 6
ATOM 4259 C C . ARG A 1 3 ? -6.368 -2.293 2.919 1.00 0.00 3 ARG A C 6
ATOM 4260 O O . ARG A 1 3 ? -6.605 -2.687 4.060 1.00 0.00 3 ARG A O 6
ATOM 4280 N N . MET A 1 4 ? -5.350 -1.509 2.592 1.00 0.00 4 MET A N 6
ATOM 4281 C CA . MET A 1 4 ? -4.410 -1.044 3.598 1.00 0.00 4 MET A CA 6
ATOM 4282 C C . MET A 1 4 ? -4.382 0.484 3.657 1.00 0.00 4 MET A C 6
ATOM 4283 O O . MET A 1 4 ? -4.736 1.153 2.687 1.00 0.00 4 MET A O 6
ATOM 4297 N N . GLN A 1 5 ? -3.955 0.993 4.804 1.00 0.00 5 GLN A N 6
ATOM 4298 C CA . GLN A 1 5 ? -3.876 2.430 5.002 1.00 0.00 5 GLN A CA 6
ATOM 4299 C C . GLN A 1 5 ? -2.551 2.801 5.671 1.00 0.00 5 GLN A C 6
ATOM 4300 O O . GLN A 1 5 ? -2.204 2.251 6.715 1.00 0.00 5 GLN A O 6
ATOM 4314 N N . CYS A 1 6 ? -1.847 3.730 5.042 1.00 0.00 6 CYS A N 6
ATOM 4315 C CA . CYS A 1 6 ? -0.568 4.181 5.564 1.00 0.00 6 CYS A CA 6
ATOM 4316 C C . CYS A 1 6 ? -0.834 5.167 6.704 1.00 0.00 6 CYS A C 6
ATOM 4317 O O . CYS A 1 6 ? -1.892 5.792 6.754 1.00 0.00 6 CYS A O 6
ATOM 4324 N N . SER A 1 7 ? 0.144 5.275 7.591 1.00 0.00 7 SER A N 6
ATOM 4325 C CA . SER A 1 7 ? 0.028 6.174 8.726 1.00 0.00 7 SER A CA 6
ATOM 4326 C C . SER A 1 7 ? 0.890 7.418 8.499 1.00 0.00 7 SER A C 6
ATOM 4327 O O . SER A 1 7 ? 1.781 7.714 9.293 1.00 0.00 7 SER A O 6
ATOM 4335 N N . VAL A 1 8 ? 0.594 8.113 7.410 1.00 0.00 8 VAL A N 6
ATOM 4336 C CA . VAL A 1 8 ? 1.330 9.318 7.068 1.00 0.00 8 VAL A CA 6
ATOM 4337 C C . VAL A 1 8 ? 0.469 10.196 6.159 1.00 0.00 8 VAL A C 6
ATOM 4338 O O . VAL A 1 8 ? 0.200 11.353 6.480 1.00 0.00 8 VAL A O 6
ATOM 4351 N N . CYS A 1 9 ? 0.060 9.613 5.041 1.00 0.00 9 CYS A N 6
ATOM 4352 C CA . CYS A 1 9 ? -0.765 10.328 4.083 1.00 0.00 9 CYS A CA 6
ATOM 4353 C C . CYS A 1 9 ? -2.179 9.746 4.138 1.00 0.00 9 CYS A C 6
ATOM 4354 O O . CYS A 1 9 ? -3.151 10.440 3.844 1.00 0.00 9 CYS A O 6
ATOM 4361 N N . GLN A 1 10 ? -2.248 8.478 4.516 1.00 0.00 10 GLN A N 6
ATOM 4362 C CA . GLN A 1 10 ? -3.527 7.795 4.613 1.00 0.00 10 GLN A CA 6
ATOM 4363 C C . GLN A 1 10 ? -4.045 7.437 3.218 1.00 0.00 10 GLN A C 6
ATOM 4364 O O . GLN A 1 10 ? -5.246 7.509 2.961 1.00 0.00 10 GLN A O 6
ATOM 4378 N N . TRP A 1 11 ? -3.114 7.060 2.355 1.00 0.00 11 TRP A N 6
ATOM 4379 C CA . TRP A 1 11 ? -3.461 6.691 0.993 1.00 0.00 11 TRP A CA 6
ATOM 4380 C C . TRP A 1 11 ? -3.881 5.220 0.994 1.00 0.00 11 TRP A C 6
ATOM 4381 O O . TRP A 1 11 ? -3.039 4.331 1.110 1.00 0.00 11 TRP A O 6
ATOM 4402 N N . ILE A 1 12 ? -5.182 5.009 0.864 1.00 0.00 12 ILE A N 6
ATOM 4403 C CA . ILE A 1 12 ? -5.724 3.661 0.849 1.00 0.00 12 ILE A CA 6
ATOM 4404 C C . ILE A 1 12 ? -5.158 2.902 -0.353 1.00 0.00 12 ILE A C 6
ATOM 4405 O O . ILE A 1 12 ? -5.434 3.211 -1.510 1.00 0.00 12 ILE A O 6
ATOM 4421 N N . TYR A 1 13 ? -4.347 1.886 -0.048 1.00 0.00 13 TYR A N 6
ATOM 4422 C CA . TYR A 1 13 ? -3.728 1.070 -1.073 1.00 0.00 13 TYR A CA 6
ATOM 4423 C C . TYR A 1 13 ? -4.712 0.013 -1.555 1.00 0.00 13 TYR A C 6
ATOM 4424 O O . TYR A 1 13 ? -4.604 -1.136 -1.131 1.00 0.00 13 TYR A O 6
ATOM 4442 N N . ASP A 1 14 ? -5.636 0.412 -2.417 1.00 0.00 14 ASP A N 6
ATOM 4443 C CA . ASP A 1 14 ? -6.623 -0.518 -2.939 1.00 0.00 14 ASP A CA 6
ATOM 4444 C C . ASP A 1 14 ? -5.912 -1.622 -3.724 1.00 0.00 14 ASP A C 6
ATOM 4445 O O . ASP A 1 14 ? -5.433 -1.426 -4.838 1.00 0.00 14 ASP A O 6
ATOM 4455 N N . PRO A 1 15 ? -5.855 -2.805 -3.107 1.00 0.00 15 PRO A N 6
ATOM 4456 C CA . PRO A 1 15 ? -5.233 -3.986 -3.665 1.00 0.00 15 PRO A CA 6
ATOM 4457 C C . PRO A 1 15 ? -5.976 -4.409 -4.924 1.00 0.00 15 PRO A C 6
ATOM 4458 O O . PRO A 1 15 ? -5.467 -5.253 -5.659 1.00 0.00 15 PRO A O 6
ATOM 4469 N N . ALA A 1 16 ? -7.146 -3.828 -5.146 1.00 0.00 16 ALA A N 6
ATOM 4470 C CA . ALA A 1 16 ? -7.937 -4.162 -6.318 1.00 0.00 16 ALA A CA 6
ATOM 4471 C C . ALA A 1 16 ? -7.269 -3.575 -7.563 1.00 0.00 16 ALA A C 6
ATOM 4472 O O . ALA A 1 16 ? -7.549 -4.002 -8.682 1.00 0.00 16 ALA A O 6
ATOM 4479 N N . LYS A 1 17 ? -6.397 -2.605 -7.326 1.00 0.00 17 LYS A N 6
ATOM 4480 C CA . LYS A 1 17 ? -5.687 -1.955 -8.414 1.00 0.00 17 LYS A CA 6
ATOM 4481 C C . LYS A 1 17 ? -4.235 -1.713 -7.997 1.00 0.00 17 LYS A C 6
ATOM 4482 O O . LYS A 1 17 ? -3.309 -2.131 -8.690 1.00 0.00 17 LYS A O 6
ATOM 4500 N N . GLY A 1 18 ? -4.082 -1.040 -6.866 1.00 0.00 18 GLY A N 6
ATOM 4501 C CA . GLY A 1 18 ? -2.758 -0.738 -6.348 1.00 0.00 18 GLY A CA 6
ATOM 4502 C C . GLY A 1 18 ? -2.117 0.415 -7.123 1.00 0.00 18 GLY A C 6
ATOM 4503 O O . GLY A 1 18 ? -2.702 1.490 -7.242 1.00 0.00 18 GLY A O 6
ATOM 4507 N N . GLU A 1 19 ? -0.921 0.152 -7.631 1.00 0.00 19 GLU A N 6
ATOM 4508 C CA . GLU A 1 19 ? -0.194 1.154 -8.391 1.00 0.00 19 GLU A CA 6
ATOM 4509 C C . GLU A 1 19 ? 0.429 0.524 -9.639 1.00 0.00 19 GLU A C 6
ATOM 4510 O O . GLU A 1 19 ? 1.645 0.416 -9.777 1.00 0.00 19 GLU A O 6
ATOM 4523 N N . PRO A 1 20 ? -0.446 0.107 -10.557 1.00 0.00 20 PRO A N 6
ATOM 4524 C CA . PRO A 1 20 ? -0.078 -0.515 -11.811 1.00 0.00 20 PRO A CA 6
ATOM 4525 C C . PRO A 1 20 ? 1.186 0.136 -12.352 1.00 0.00 20 PRO A C 6
ATOM 4526 O O . PRO A 1 20 ? 1.373 1.334 -12.145 1.00 0.00 20 PRO A O 6
ATOM 4537 N N . MET A 1 21 ? 2.018 -0.648 -13.022 1.00 0.00 21 MET A N 6
ATOM 4538 C CA . MET A 1 21 ? 3.254 -0.126 -13.579 1.00 0.00 21 MET A CA 6
ATOM 4539 C C . MET A 1 21 ? 4.204 0.334 -12.470 1.00 0.00 21 MET A C 6
ATOM 4540 O O . MET A 1 21 ? 4.968 1.279 -12.656 1.00 0.00 21 MET A O 6
ATOM 4554 N N . GLN A 1 22 ? 4.123 -0.356 -11.343 1.00 0.00 22 GLN A N 6
ATOM 4555 C CA . GLN A 1 22 ? 4.966 -0.031 -10.204 1.00 0.00 22 GLN A CA 6
ATOM 4556 C C . GLN A 1 22 ? 5.494 -1.310 -9.552 1.00 0.00 22 GLN A C 6
ATOM 4557 O O . GLN A 1 22 ? 5.918 -1.293 -8.398 1.00 0.00 22 GLN A O 6
ATOM 4571 N N . ASP A 1 23 ? 5.452 -2.389 -10.321 1.00 0.00 23 ASP A N 6
ATOM 4572 C CA . ASP A 1 23 ? 5.922 -3.674 -9.832 1.00 0.00 23 ASP A CA 6
ATOM 4573 C C . ASP A 1 23 ? 4.943 -4.204 -8.782 1.00 0.00 23 ASP A C 6
ATOM 4574 O O . ASP A 1 23 ? 5.317 -5.011 -7.932 1.00 0.00 23 ASP A O 6
ATOM 4584 N N . VAL A 1 24 ? 3.710 -3.730 -8.876 1.00 0.00 24 VAL A N 6
ATOM 4585 C CA . VAL A 1 24 ? 2.675 -4.146 -7.945 1.00 0.00 24 VAL A CA 6
ATOM 4586 C C . VAL A 1 24 ? 1.319 -4.125 -8.654 1.00 0.00 24 VAL A C 6
ATOM 4587 O O . VAL A 1 24 ? 0.695 -3.073 -8.776 1.00 0.00 24 VAL A O 6
ATOM 4600 N N . ALA A 1 25 ? 0.904 -5.301 -9.101 1.00 0.00 25 ALA A N 6
ATOM 4601 C CA . ALA A 1 25 ? -0.367 -5.431 -9.795 1.00 0.00 25 ALA A CA 6
ATOM 4602 C C . ALA A 1 25 ? -1.475 -5.693 -8.773 1.00 0.00 25 ALA A C 6
ATOM 4603 O O . ALA A 1 25 ? -1.231 -6.005 -7.610 1.00 0.00 25 ALA A O 6
ATOM 4610 N N . PRO A 1 26 ? -2.718 -5.557 -9.242 1.00 0.00 26 PRO A N 6
ATOM 4611 C CA . PRO A 1 26 ? -3.914 -5.758 -8.453 1.00 0.00 26 PRO A CA 6
ATOM 4612 C C . PRO A 1 26 ? -3.887 -7.145 -7.829 1.00 0.00 26 PRO A C 6
ATOM 4613 O O . PRO A 1 26 ? -3.191 -8.016 -8.347 1.00 0.00 26 PRO A O 6
ATOM 4624 N N . GLY A 1 27 ? -4.629 -7.324 -6.745 1.00 0.00 27 GLY A N 6
ATOM 4625 C CA . GLY A 1 27 ? -4.672 -8.610 -6.071 1.00 0.00 27 GLY A CA 6
ATOM 4626 C C . GLY A 1 27 ? -3.261 -9.113 -5.760 1.00 0.00 27 GLY A C 6
ATOM 4627 O O . GLY A 1 27 ? -2.901 -10.231 -6.127 1.00 0.00 27 GLY A O 6
ATOM 4631 N N . THR A 1 28 ? -2.499 -8.264 -5.086 1.00 0.00 28 THR A N 6
ATOM 4632 C CA . THR A 1 28 ? -1.135 -8.609 -4.722 1.00 0.00 28 THR A CA 6
ATOM 4633 C C . THR A 1 28 ? -0.952 -8.527 -3.205 1.00 0.00 28 THR A C 6
ATOM 4634 O O . THR A 1 28 ? -0.966 -7.456 -2.602 1.00 0.00 28 THR A O 6
ATOM 4645 N N . PRO A 1 29 ? -0.778 -9.702 -2.594 1.00 0.00 29 PRO A N 6
ATOM 4646 C CA . PRO A 1 29 ? -0.585 -9.859 -1.169 1.00 0.00 29 PRO A CA 6
ATOM 4647 C C . PRO A 1 29 ? 0.455 -8.860 -0.681 1.00 0.00 29 PRO A C 6
ATOM 4648 O O . PRO A 1 29 ? 1.488 -8.712 -1.333 1.00 0.00 29 PRO A O 6
ATOM 4659 N N . TRP A 1 30 ? 0.170 -8.203 0.434 1.00 0.00 30 TRP A N 6
ATOM 4660 C CA . TRP A 1 30 ? 1.094 -7.225 0.983 1.00 0.00 30 TRP A CA 6
ATOM 4661 C C . TRP A 1 30 ? 2.449 -7.911 1.175 1.00 0.00 30 TRP A C 6
ATOM 4662 O O . TRP A 1 30 ? 3.493 -7.270 1.071 1.00 0.00 30 TRP A O 6
ATOM 4683 N N . SER A 1 31 ? 2.387 -9.205 1.452 1.00 0.00 31 SER A N 6
ATOM 4684 C CA . SER A 1 31 ? 3.595 -9.985 1.660 1.00 0.00 31 SER A CA 6
ATOM 4685 C C . SER A 1 31 ? 4.353 -10.136 0.339 1.00 0.00 31 SER A C 6
ATOM 4686 O O . SER A 1 31 ? 5.583 -10.106 0.318 1.00 0.00 31 SER A O 6
ATOM 4694 N N . GLU A 1 32 ? 3.588 -10.297 -0.730 1.00 0.00 32 GLU A N 6
ATOM 4695 C CA . GLU A 1 32 ? 4.172 -10.453 -2.052 1.00 0.00 32 GLU A CA 6
ATOM 4696 C C . GLU A 1 32 ? 4.783 -9.132 -2.522 1.00 0.00 32 GLU A C 6
ATOM 4697 O O . GLU A 1 32 ? 5.702 -9.125 -3.339 1.00 0.00 32 GLU A O 6
ATOM 4710 N N . VAL A 1 33 ? 4.247 -8.045 -1.986 1.00 0.00 33 VAL A N 6
ATOM 4711 C CA . VAL A 1 33 ? 4.727 -6.721 -2.341 1.00 0.00 33 VAL A CA 6
ATOM 4712 C C . VAL A 1 33 ? 6.187 -6.579 -1.906 1.00 0.00 33 VAL A C 6
ATOM 4713 O O . VAL A 1 33 ? 6.519 -6.587 -0.723 1.00 0.00 33 VAL A O 6
ATOM 4726 N N . PRO A 1 34 ? 7.064 -6.449 -2.905 1.00 0.00 34 PRO A N 6
ATOM 4727 C CA . PRO A 1 34 ? 8.491 -6.300 -2.723 1.00 0.00 34 PRO A CA 6
ATOM 4728 C C . PRO A 1 34 ? 8.765 -5.200 -1.708 1.00 0.00 34 PRO A C 6
ATOM 4729 O O . PRO A 1 34 ? 7.813 -4.643 -1.164 1.00 0.00 34 PRO A O 6
ATOM 4740 N N . ASP A 1 35 ? 10.037 -4.911 -1.473 1.00 0.00 35 ASP A N 6
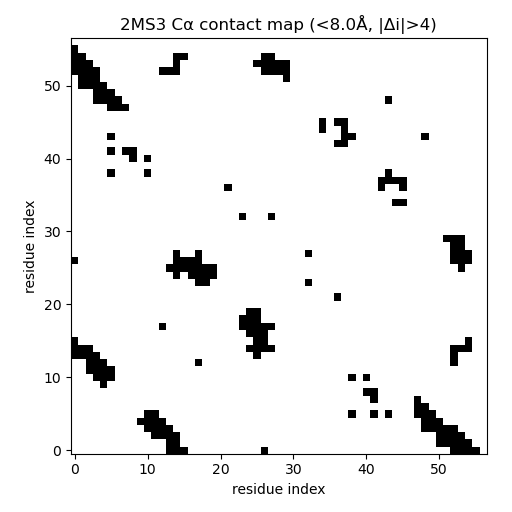ATOM 4741 C CA . ASP A 1 35 ? 10.406 -3.878 -0.521 1.00 0.00 35 ASP A CA 6
ATOM 4742 C C . ASP A 1 35 ? 10.908 -2.647 -1.279 1.00 0.00 35 ASP A C 6
ATOM 4743 O O . ASP A 1 35 ? 11.753 -1.907 -0.778 1.00 0.00 35 ASP A O 6
ATOM 4753 N N . ASN A 1 36 ? 10.367 -2.467 -2.475 1.00 0.00 36 ASN A N 6
ATOM 4754 C CA . ASN A 1 36 ? 10.749 -1.339 -3.307 1.00 0.00 36 ASN A CA 6
ATOM 4755 C C . ASN A 1 36 ? 9.510 -0.496 -3.617 1.00 0.00 36 ASN A C 6
ATOM 4756 O O . ASN A 1 36 ? 9.387 0.055 -4.710 1.00 0.00 36 ASN A O 6
ATOM 4767 N N . PHE A 1 37 ? 8.623 -0.423 -2.635 1.00 0.00 37 PHE A N 6
ATOM 4768 C CA . PHE A 1 37 ? 7.398 0.343 -2.789 1.00 0.00 37 PHE A CA 6
ATOM 4769 C C . PHE A 1 37 ? 7.269 1.398 -1.688 1.00 0.00 37 PHE A C 6
ATOM 4770 O O . PHE A 1 37 ? 7.416 1.088 -0.507 1.00 0.00 37 PHE A O 6
ATOM 4787 N N . LEU A 1 38 ? 6.997 2.622 -2.115 1.00 0.00 38 LEU A N 6
ATOM 4788 C CA . LEU A 1 38 ? 6.847 3.724 -1.180 1.00 0.00 38 LEU A CA 6
ATOM 4789 C C . LEU A 1 38 ? 5.624 4.556 -1.571 1.00 0.00 38 LEU A C 6
ATOM 4790 O O . LEU A 1 38 ? 5.301 4.674 -2.752 1.00 0.00 38 LEU A O 6
ATOM 4806 N N . CYS A 1 39 ? 4.977 5.112 -0.557 1.00 0.00 39 CYS A N 6
ATOM 4807 C CA . CYS A 1 39 ? 3.797 5.930 -0.780 1.00 0.00 39 CYS A CA 6
ATOM 4808 C C . CYS A 1 39 ? 4.041 6.798 -2.016 1.00 0.00 39 CYS A C 6
ATOM 4809 O O . CYS A 1 39 ? 5.136 7.303 -2.253 1.00 0.00 39 CYS A O 6
ATOM 4816 N N . PRO A 1 40 ? 2.979 6.962 -2.809 1.00 0.00 40 PRO A N 6
ATOM 4817 C CA . PRO A 1 40 ? 2.984 7.744 -4.027 1.00 0.00 40 PRO A CA 6
ATOM 4818 C C . PRO A 1 40 ? 2.878 9.223 -3.684 1.00 0.00 40 PRO A C 6
ATOM 4819 O O . PRO A 1 40 ? 2.842 10.043 -4.600 1.00 0.00 40 PRO A O 6
ATOM 4830 N N . GLU A 1 41 ? 2.831 9.532 -2.397 1.00 0.00 41 GLU A N 6
ATOM 4831 C CA . GLU A 1 41 ? 2.728 10.915 -1.963 1.00 0.00 41 GLU A CA 6
ATOM 4832 C C . GLU A 1 41 ? 2.874 11.007 -0.443 1.00 0.00 41 GLU A C 6
ATOM 4833 O O . GLU A 1 41 ? 1.937 11.394 0.252 1.00 0.00 41 GLU A O 6
ATOM 4846 N N . CYS A 1 42 ? 4.058 10.644 0.029 1.00 0.00 42 CYS A N 6
ATOM 4847 C CA . CYS A 1 42 ? 4.339 10.680 1.454 1.00 0.00 42 CYS A CA 6
ATOM 4848 C C . CYS A 1 42 ? 5.582 9.828 1.720 1.00 0.00 42 CYS A C 6
ATOM 4849 O O . CYS A 1 42 ? 6.300 10.058 2.692 1.00 0.00 42 CYS A O 6
ATOM 4856 N N . SER A 1 43 ? 5.798 8.862 0.840 1.00 0.00 43 SER A N 6
ATOM 4857 C CA . SER A 1 43 ? 6.942 7.975 0.968 1.00 0.00 43 SER A CA 6
ATOM 4858 C C . SER A 1 43 ? 6.848 7.186 2.275 1.00 0.00 43 SER A C 6
ATOM 4859 O O . SER A 1 43 ? 6.090 7.552 3.172 1.00 0.00 43 SER A O 6
ATOM 4867 N N . LEU A 1 44 ? 7.631 6.119 2.343 1.00 0.00 44 LEU A N 6
ATOM 4868 C CA . LEU A 1 44 ? 7.646 5.276 3.526 1.00 0.00 44 LEU A CA 6
ATOM 4869 C C . LEU A 1 44 ? 8.666 4.152 3.333 1.00 0.00 44 LEU A C 6
ATOM 4870 O O . LEU A 1 44 ? 9.503 4.216 2.433 1.00 0.00 44 LEU A O 6
ATOM 4886 N N . GLY A 1 45 ? 8.563 3.149 4.192 1.00 0.00 45 GLY A N 6
ATOM 4887 C CA . GLY A 1 45 ? 9.467 2.013 4.127 1.00 0.00 45 GLY A CA 6
ATOM 4888 C C . GLY A 1 45 ? 8.738 0.712 4.470 1.00 0.00 45 GLY A C 6
ATOM 4889 O O . GLY A 1 45 ? 9.366 -0.274 4.853 1.00 0.00 45 GLY A O 6
ATOM 4893 N N . LYS A 1 46 ? 7.422 0.752 4.320 1.00 0.00 46 LYS A N 6
ATOM 4894 C CA . LYS A 1 46 ? 6.600 -0.412 4.608 1.00 0.00 46 LYS A CA 6
ATOM 4895 C C . LYS A 1 46 ? 6.641 -0.700 6.111 1.00 0.00 46 LYS A C 6
ATOM 4896 O O . LYS A 1 46 ? 6.172 -1.744 6.559 1.00 0.00 46 LYS A O 6
ATOM 4914 N N . ASP A 1 47 ? 7.208 0.245 6.847 1.00 0.00 47 ASP A N 6
ATOM 4915 C CA . ASP A 1 47 ? 7.316 0.106 8.289 1.00 0.00 47 ASP A CA 6
ATOM 4916 C C . ASP A 1 47 ? 6.172 0.870 8.958 1.00 0.00 47 ASP A C 6
ATOM 4917 O O . ASP A 1 47 ? 6.332 1.397 10.058 1.00 0.00 47 ASP A O 6
ATOM 4927 N N . VAL A 1 48 ? 5.042 0.904 8.267 1.00 0.00 48 VAL A N 6
ATOM 4928 C CA . VAL A 1 48 ? 3.871 1.594 8.780 1.00 0.00 48 VAL A CA 6
ATOM 4929 C C . VAL A 1 48 ? 2.609 0.934 8.221 1.00 0.00 48 VAL A C 6
ATOM 4930 O O . VAL A 1 48 ? 1.783 0.426 8.977 1.00 0.00 48 VAL A O 6
ATOM 4943 N N . PHE A 1 49 ? 2.500 0.963 6.901 1.00 0.00 49 PHE A N 6
ATOM 4944 C CA . PHE A 1 49 ? 1.353 0.374 6.232 1.00 0.00 49 PHE A CA 6
ATOM 4945 C C . PHE A 1 49 ? 0.841 -0.849 6.995 1.00 0.00 49 PHE A C 6
ATOM 4946 O O . PHE A 1 49 ? 1.541 -1.855 7.103 1.00 0.00 49 PHE A O 6
ATOM 4963 N N . GLU A 1 50 ? -0.375 -0.723 7.504 1.00 0.00 50 GLU A N 6
ATOM 4964 C CA . GLU A 1 50 ? -0.989 -1.806 8.254 1.00 0.00 50 GLU A CA 6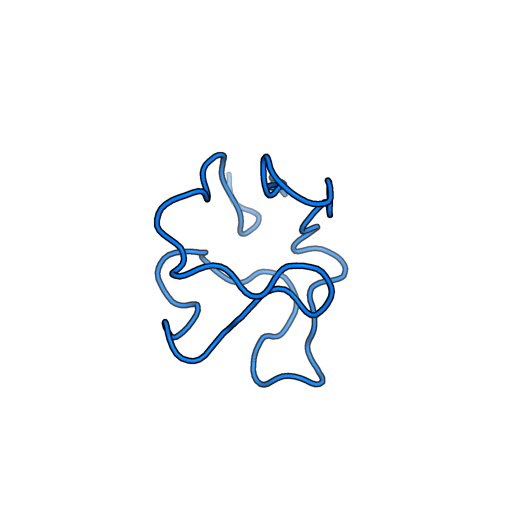
ATOM 4965 C C . GLU A 1 50 ? -2.164 -2.394 7.471 1.00 0.00 50 GLU A C 6
ATOM 4966 O O . GLU A 1 50 ? -2.428 -1.987 6.341 1.00 0.00 50 GLU A O 6
ATOM 4979 N N . GLU A 1 51 ? -2.839 -3.343 8.104 1.00 0.00 51 GLU A N 6
ATOM 4980 C CA . GLU A 1 51 ? -3.980 -3.992 7.480 1.00 0.00 51 GLU A CA 6
ATOM 4981 C C . GLU A 1 51 ? -3.515 -5.156 6.602 1.00 0.00 51 GLU A C 6
ATOM 4982 O O . GLU A 1 51 ? -2.448 -5.723 6.832 1.00 0.00 51 GLU A O 6
ATOM 4995 N N . LEU A 1 52 ? -4.338 -5.476 5.615 1.00 0.00 52 LEU A N 6
ATOM 4996 C CA . LEU A 1 52 ? -4.025 -6.561 4.701 1.00 0.00 52 LEU A CA 6
ATOM 4997 C C . LEU A 1 52 ? -4.411 -6.152 3.279 1.00 0.00 52 LEU A C 6
ATOM 4998 O O . LEU A 1 52 ? -4.831 -5.020 3.047 1.00 0.00 52 LEU A O 6
ATOM 5014 N N . ALA A 1 53 ? -4.255 -7.097 2.363 1.00 0.00 53 ALA A N 6
ATOM 5015 C CA . ALA A 1 53 ? -4.582 -6.849 0.969 1.00 0.00 53 ALA A CA 6
ATOM 5016 C C . ALA A 1 53 ? -4.833 -8.183 0.263 1.00 0.00 53 ALA A C 6
ATOM 5017 O O . ALA A 1 53 ? -5.012 -9.210 0.916 1.00 0.00 53 ALA A O 6
ATOM 5024 N N . SER A 1 54 ? -4.837 -8.124 -1.060 1.00 0.00 54 SER A N 6
ATOM 5025 C CA . SER A 1 54 ? -5.063 -9.315 -1.862 1.00 0.00 54 SER A CA 6
ATOM 5026 C C . SER A 1 54 ? -6.147 -10.182 -1.217 1.00 0.00 54 SER A C 6
ATOM 5027 O O . SER A 1 54 ? -7.337 -9.909 -1.368 1.00 0.00 54 SER A O 6
ATOM 5035 N N . GLU A 1 55 ? -5.696 -11.209 -0.511 1.00 0.00 55 GLU A N 6
ATOM 5036 C CA . GLU A 1 55 ? -6.612 -12.117 0.157 1.00 0.00 55 GLU A CA 6
ATOM 5037 C C . GLU A 1 55 ? -7.873 -12.315 -0.686 1.00 0.00 55 GLU A C 6
ATOM 5038 O O . GLU A 1 55 ? -8.901 -11.689 -0.429 1.00 0.00 55 GLU A O 6
ATOM 5051 N N . ALA A 1 56 ? -7.754 -13.188 -1.676 1.00 0.00 56 ALA A N 6
ATOM 5052 C CA . ALA A 1 56 ? -8.871 -13.476 -2.558 1.00 0.00 56 ALA A CA 6
ATOM 5053 C C . ALA A 1 56 ? -8.751 -14.911 -3.075 1.00 0.00 56 ALA A C 6
ATOM 5054 O O . ALA A 1 56 ? -7.771 -15.598 -2.789 1.00 0.00 56 ALA A O 6
ATOM 5061 N N . LYS A 1 57 ? -9.762 -15.323 -3.826 1.00 0.00 57 LYS A N 6
ATOM 5062 C CA . LYS A 1 57 ? -9.782 -16.664 -4.384 1.00 0.00 57 LYS A CA 6
ATOM 5063 C C . LYS A 1 57 ? -9.705 -17.686 -3.248 1.00 0.00 57 LYS A C 6
ATOM 5064 O O . LYS A 1 57 ? -9.613 -17.314 -2.079 1.00 0.00 57 LYS A O 6
ATOM 5083 N N . GLY A 1 1 ? -11.155 -7.482 -2.422 1.00 0.00 1 GLY A N 7
ATOM 5084 C CA . GLY A 1 1 ? -10.288 -8.020 -1.388 1.00 0.00 1 GLY A CA 7
ATOM 5085 C C . GLY A 1 1 ? -10.116 -7.021 -0.242 1.00 0.00 1 GLY A C 7
ATOM 5086 O O . GLY A 1 1 ? -10.920 -6.113 -0.042 1.00 0.00 1 GLY A O 7
ATOM 5090 N N . PRO A 1 2 ? -9.034 -7.213 0.516 1.00 0.00 2 PRO A N 7
ATOM 5091 C CA . PRO A 1 2 ? -8.675 -6.388 1.650 1.00 0.00 2 PRO A CA 7
ATOM 5092 C C . PRO A 1 2 ? -7.920 -5.158 1.167 1.00 0.00 2 PRO A C 7
ATOM 5093 O O . PRO A 1 2 ? -7.383 -5.187 0.061 1.00 0.00 2 PRO A O 7
ATOM 5104 N N . ARG A 1 3 ? -7.893 -4.118 1.988 1.00 0.00 3 ARG A N 7
ATOM 5105 C CA . ARG A 1 3 ? -7.200 -2.894 1.622 1.00 0.00 3 ARG A CA 7
ATOM 5106 C C . ARG A 1 3 ? -6.377 -2.377 2.804 1.00 0.00 3 ARG A C 7
ATOM 5107 O O . ARG A 1 3 ? -6.661 -2.706 3.954 1.00 0.00 3 ARG A O 7
ATOM 5127 N N . MET A 1 4 ? -5.373 -1.575 2.479 1.00 0.00 4 MET A N 7
ATOM 5128 C CA . MET A 1 4 ? -4.507 -1.009 3.499 1.00 0.00 4 MET A CA 7
ATOM 5129 C C . MET A 1 4 ? -4.500 0.519 3.426 1.00 0.00 4 MET A C 7
ATOM 5130 O O . MET A 1 4 ? -5.204 1.108 2.607 1.00 0.00 4 MET A O 7
ATOM 5144 N N . GLN A 1 5 ? -3.697 1.117 4.293 1.00 0.00 5 GLN A N 7
ATOM 5145 C CA . GLN A 1 5 ? -3.589 2.566 4.338 1.00 0.00 5 GLN A CA 7
ATOM 5146 C C . GLN A 1 5 ? -2.358 2.982 5.145 1.00 0.00 5 GLN A C 7
ATOM 5147 O O . GLN A 1 5 ? -1.978 2.303 6.098 1.00 0.00 5 GLN A O 7
ATOM 5161 N N . CYS A 1 6 ? -1.770 4.096 4.735 1.00 0.00 6 CYS A N 7
ATOM 5162 C CA . CYS A 1 6 ? -0.589 4.610 5.408 1.00 0.00 6 CYS A CA 7
ATOM 5163 C C . CYS A 1 6 ? -1.022 5.754 6.329 1.00 0.00 6 CYS A C 7
ATOM 5164 O O . CYS A 1 6 ? -1.649 6.712 5.881 1.00 0.00 6 CYS A O 7
ATOM 5171 N N . SER A 1 7 ? -0.669 5.614 7.598 1.00 0.00 7 SER A N 7
ATOM 5172 C CA . SER A 1 7 ? -1.013 6.624 8.585 1.00 0.00 7 SER A CA 7
ATOM 5173 C C . SER A 1 7 ? -0.008 7.776 8.527 1.00 0.00 7 SER A C 7
ATOM 5174 O O . SER A 1 7 ? 0.564 8.157 9.548 1.00 0.00 7 SER A O 7
ATOM 5182 N N . VAL A 1 8 ? 0.177 8.298 7.324 1.00 0.00 8 VAL A N 7
ATOM 5183 C CA . VAL A 1 8 ? 1.103 9.398 7.120 1.00 0.00 8 VAL A CA 7
ATOM 5184 C C . VAL A 1 8 ? 0.481 10.411 6.156 1.00 0.00 8 VAL A C 7
ATOM 5185 O O . VAL A 1 8 ? 0.322 11.582 6.497 1.00 0.00 8 VAL A O 7
ATOM 5198 N N . CYS A 1 9 ? 0.146 9.923 4.971 1.00 0.00 9 CYS A N 7
ATOM 5199 C CA . CYS A 1 9 ? -0.455 10.770 3.955 1.00 0.00 9 CYS A CA 7
ATOM 5200 C C . CYS A 1 9 ? -1.946 10.436 3.871 1.00 0.00 9 CYS A C 7
ATOM 5201 O O . CYS A 1 9 ? -2.760 11.294 3.534 1.00 0.00 9 CYS A O 7
ATOM 5208 N N . GLN A 1 10 ? -2.258 9.187 4.183 1.00 0.00 10 GLN A N 7
ATOM 5209 C CA . GLN A 1 10 ? -3.636 8.728 4.147 1.00 0.00 10 GLN A CA 7
ATOM 5210 C C . GLN A 1 10 ? -3.993 8.227 2.746 1.00 0.00 10 GLN A C 7
ATOM 5211 O O . GLN A 1 10 ? -4.884 8.772 2.097 1.00 0.00 10 GLN A O 7
ATOM 5225 N N . TRP A 1 11 ? -3.278 7.196 2.322 1.00 0.00 11 TRP A N 7
ATOM 5226 C CA . TRP A 1 11 ? -3.507 6.616 1.009 1.00 0.00 11 TRP A CA 7
ATOM 5227 C C . TRP A 1 11 ? -3.942 5.162 1.205 1.00 0.00 11 TRP A C 7
ATOM 5228 O O . TRP A 1 11 ? -3.199 4.358 1.766 1.00 0.00 11 TRP A O 7
ATOM 5249 N N . ILE A 1 12 ? -5.144 4.868 0.730 1.00 0.00 12 ILE A N 7
ATOM 5250 C CA . ILE A 1 12 ? -5.686 3.525 0.846 1.00 0.00 12 ILE A CA 7
ATOM 5251 C C . ILE A 1 12 ? -5.213 2.685 -0.342 1.00 0.00 12 ILE A C 7
ATOM 5252 O O . ILE A 1 12 ? -5.390 3.041 -1.505 1.00 0.00 12 ILE A O 7
ATOM 5268 N N . TYR A 1 13 ? -4.600 1.544 -0.018 1.00 0.00 13 TYR A N 7
ATOM 5269 C CA . TYR A 1 13 ? -4.092 0.638 -1.028 1.00 0.00 13 TYR A CA 7
ATOM 5270 C C . TYR A 1 13 ? -5.129 -0.435 -1.328 1.00 0.00 13 TYR A C 7
ATOM 5271 O O . TYR A 1 13 ? -5.247 -1.382 -0.552 1.00 0.00 13 TYR A O 7
ATOM 5289 N N . ASP A 1 14 ? -5.850 -0.271 -2.427 1.00 0.00 14 ASP A N 7
ATOM 5290 C CA . ASP A 1 14 ? -6.868 -1.237 -2.806 1.00 0.00 14 ASP A CA 7
ATOM 5291 C C . ASP A 1 14 ? -6.319 -2.144 -3.910 1.00 0.00 14 ASP A C 7
ATOM 5292 O O . ASP A 1 14 ? -6.124 -1.735 -5.052 1.00 0.00 14 ASP A O 7
ATOM 5302 N N . PRO A 1 15 ? -6.071 -3.401 -3.536 1.00 0.00 15 PRO A N 7
ATOM 5303 C CA . PRO A 1 15 ? -5.552 -4.426 -4.416 1.00 0.00 15 PRO A CA 7
ATOM 5304 C C . PRO A 1 15 ? -6.425 -4.522 -5.659 1.00 0.00 15 PRO A C 7
ATOM 5305 O O . PRO A 1 15 ? -5.978 -5.086 -6.657 1.00 0.00 15 PRO A O 7
ATOM 5316 N N . ALA A 1 16 ? -7.632 -3.981 -5.581 1.00 0.00 16 ALA A N 7
ATOM 5317 C CA . ALA A 1 16 ? -8.544 -4.020 -6.711 1.00 0.00 16 ALA A CA 7
ATOM 5318 C C . ALA A 1 16 ? -7.972 -3.177 -7.852 1.00 0.00 16 ALA A C 7
ATOM 5319 O O . ALA A 1 16 ? -8.279 -3.416 -9.019 1.00 0.00 16 ALA A O 7
ATOM 5326 N N . LYS A 1 17 ? -7.149 -2.209 -7.475 1.00 0.00 17 LYS A N 7
ATOM 5327 C CA . LYS A 1 17 ? -6.531 -1.330 -8.453 1.00 0.00 17 LYS A CA 7
ATOM 5328 C C . LYS A 1 17 ? -5.021 -1.286 -8.210 1.00 0.00 17 LYS A C 7
ATOM 5329 O O . LYS A 1 17 ? -4.236 -1.614 -9.098 1.00 0.00 17 LYS A O 7
ATOM 5347 N N . GLY A 1 18 ? -4.660 -0.879 -7.002 1.00 0.00 18 GLY A N 7
ATOM 5348 C CA . GLY A 1 18 ? -3.258 -0.788 -6.631 1.00 0.00 18 GLY A CA 7
ATOM 5349 C C . GLY A 1 18 ? -2.498 0.140 -7.581 1.00 0.00 18 GLY A C 7
ATOM 5350 O O . GLY A 1 18 ? -3.072 1.081 -8.126 1.00 0.00 18 GLY A O 7
ATOM 5354 N N . GLU A 1 19 ? -1.218 -0.158 -7.750 1.00 0.00 19 GLU A N 7
ATOM 5355 C CA . GLU A 1 19 ? -0.374 0.638 -8.625 1.00 0.00 19 GLU A CA 7
ATOM 5356 C C . GLU A 1 19 ? 0.382 -0.267 -9.599 1.00 0.00 19 GLU A C 7
ATOM 5357 O O . GLU A 1 19 ? 1.610 -0.282 -9.657 1.00 0.00 19 GLU A O 7
ATOM 5370 N N . PRO A 1 20 ? -0.390 -1.032 -10.374 1.00 0.00 20 PRO A N 7
ATOM 5371 C CA . PRO A 1 20 ? 0.113 -1.959 -11.365 1.00 0.00 20 PRO A CA 7
ATOM 5372 C C . PRO A 1 20 ? 1.205 -1.287 -12.185 1.00 0.00 20 PRO A C 7
ATOM 5373 O O . PRO A 1 20 ? 2.019 -1.991 -12.780 1.00 0.00 20 PRO A O 7
ATOM 5384 N N . MET A 1 21 ? 1.203 0.038 -12.204 1.00 0.00 21 MET A N 7
ATOM 5385 C CA . MET A 1 21 ? 2.202 0.777 -12.957 1.00 0.00 21 MET A CA 7
ATOM 5386 C C . MET A 1 21 ? 3.412 1.112 -12.083 1.00 0.00 21 MET A C 7
ATOM 5387 O O . MET A 1 21 ? 4.112 2.091 -12.334 1.00 0.00 21 MET A O 7
ATOM 5401 N N . GLN A 1 22 ? 3.621 0.279 -11.073 1.00 0.00 22 GLN A N 7
ATOM 5402 C CA . GLN A 1 22 ? 4.734 0.475 -10.160 1.00 0.00 22 GLN A CA 7
ATOM 5403 C C . GLN A 1 22 ? 5.353 -0.872 -9.782 1.00 0.00 22 GLN A C 7
ATOM 5404 O O . GLN A 1 22 ? 6.068 -0.973 -8.786 1.00 0.00 22 GLN A O 7
ATOM 5418 N N . ASP A 1 23 ? 5.056 -1.873 -10.597 1.00 0.00 23 ASP A N 7
ATOM 5419 C CA . ASP A 1 23 ? 5.575 -3.210 -10.361 1.00 0.00 23 ASP A CA 7
ATOM 5420 C C . ASP A 1 23 ? 4.714 -3.907 -9.306 1.00 0.00 23 ASP A C 7
ATOM 5421 O O . ASP A 1 23 ? 5.158 -4.860 -8.668 1.00 0.00 23 ASP A O 7
ATOM 5431 N N . VAL A 1 24 ? 3.497 -3.406 -9.157 1.00 0.00 24 VAL A N 7
ATOM 5432 C CA . VAL A 1 24 ? 2.569 -3.969 -8.191 1.00 0.00 24 VAL A CA 7
ATOM 5433 C C . VAL A 1 24 ? 1.160 -3.975 -8.786 1.00 0.00 24 VAL A C 7
ATOM 5434 O O . VAL A 1 24 ? 0.455 -2.968 -8.731 1.00 0.00 24 VAL A O 7
ATOM 5447 N N . ALA A 1 25 ? 0.791 -5.119 -9.342 1.00 0.00 25 ALA A N 7
ATOM 5448 C CA . ALA A 1 25 ? -0.521 -5.269 -9.948 1.00 0.00 25 ALA A CA 7
ATOM 5449 C C . ALA A 1 25 ? -1.559 -5.519 -8.851 1.00 0.00 25 ALA A C 7
ATOM 5450 O O . ALA A 1 25 ? -1.236 -5.803 -7.700 1.00 0.00 25 ALA A O 7
ATOM 5457 N N . PRO A 1 26 ? -2.830 -5.405 -9.241 1.00 0.00 26 PRO A N 7
ATOM 5458 C CA . PRO A 1 26 ? -3.971 -5.600 -8.371 1.00 0.00 26 PRO A CA 7
ATOM 5459 C C . PRO A 1 26 ? -3.973 -7.028 -7.846 1.00 0.00 26 PRO A C 7
ATOM 5460 O O . PRO A 1 26 ? -3.546 -7.927 -8.568 1.00 0.00 26 PRO A O 7
ATOM 5471 N N . GLY A 1 27 ? -4.444 -7.209 -6.620 1.00 0.00 27 GLY A N 7
ATOM 5472 C CA . GLY A 1 27 ? -4.489 -8.533 -6.024 1.00 0.00 27 GLY A CA 7
ATOM 5473 C C . GLY A 1 27 ? -3.079 -9.057 -5.745 1.00 0.00 27 GLY A C 7
ATOM 5474 O O . GLY A 1 27 ? -2.745 -10.180 -6.119 1.00 0.00 27 GLY A O 7
ATOM 5478 N N . THR A 1 28 ? -2.289 -8.218 -5.090 1.00 0.00 28 THR A N 7
ATOM 5479 C CA . THR A 1 28 ? -0.923 -8.582 -4.757 1.00 0.00 28 THR A CA 7
ATOM 5480 C C . THR A 1 28 ? -0.705 -8.509 -3.244 1.00 0.00 28 THR A C 7
ATOM 5481 O O . THR A 1 28 ? -0.677 -7.439 -2.640 1.00 0.00 28 THR A O 7
ATOM 5492 N N . PRO A 1 29 ? -0.549 -9.688 -2.638 1.00 0.00 29 PRO A N 7
ATOM 5493 C CA . PRO A 1 29 ? -0.330 -9.853 -1.217 1.00 0.00 29 PRO A CA 7
ATOM 5494 C C . PRO A 1 29 ? 0.656 -8.802 -0.728 1.00 0.00 29 PRO A C 7
ATOM 5495 O O . PRO A 1 29 ? 1.746 -8.702 -1.289 1.00 0.00 29 PRO A O 7
ATOM 5506 N N . TRP A 1 30 ? 0.264 -8.048 0.289 1.00 0.00 30 TRP A N 7
ATOM 5507 C CA . TRP A 1 30 ? 1.129 -7.015 0.832 1.00 0.00 30 TRP A CA 7
ATOM 5508 C C . TRP A 1 30 ? 2.514 -7.626 1.054 1.00 0.00 30 TRP A C 7
ATOM 5509 O O . TRP A 1 30 ? 3.528 -6.948 0.895 1.00 0.00 30 TRP A O 7
ATOM 5530 N N . SER A 1 31 ? 2.512 -8.899 1.419 1.00 0.00 31 SER A N 7
ATOM 5531 C CA . SER A 1 31 ? 3.756 -9.609 1.664 1.00 0.00 31 SER A CA 7
ATOM 5532 C C . SER A 1 31 ? 4.569 -9.703 0.372 1.00 0.00 31 SER A C 7
ATOM 5533 O O . SER A 1 31 ? 5.793 -9.582 0.394 1.00 0.00 31 SER A O 7
ATOM 5541 N N . GLU A 1 32 ? 3.856 -9.917 -0.724 1.00 0.00 32 GLU A N 7
ATOM 5542 C CA . GLU A 1 32 ? 4.496 -10.029 -2.024 1.00 0.00 32 GLU A CA 7
ATOM 5543 C C . GLU A 1 32 ? 5.048 -8.671 -2.462 1.00 0.00 32 GLU A C 7
ATOM 5544 O O . GLU A 1 32 ? 6.025 -8.605 -3.206 1.00 0.00 32 GLU A O 7
ATOM 5557 N N . VAL A 1 33 ? 4.399 -7.621 -1.981 1.00 0.00 33 VAL A N 7
ATOM 5558 C CA . VAL A 1 33 ? 4.812 -6.268 -2.314 1.00 0.00 33 VAL A CA 7
ATOM 5559 C C . VAL A 1 33 ? 6.243 -6.041 -1.820 1.00 0.00 33 VAL A C 7
ATOM 5560 O O . VAL A 1 33 ? 6.522 -6.005 -0.624 1.00 0.00 33 VAL A O 7
ATOM 5573 N N . PRO A 1 34 ? 7.154 -5.887 -2.784 1.00 0.00 34 PRO A N 7
ATOM 5574 C CA . PRO A 1 34 ? 8.563 -5.659 -2.545 1.00 0.00 34 PRO A CA 7
ATOM 5575 C C . PRO A 1 34 ? 8.740 -4.424 -1.674 1.00 0.00 34 PRO A C 7
ATOM 5576 O O . PRO A 1 34 ? 8.085 -3.416 -1.933 1.00 0.00 34 PRO A O 7
ATOM 5587 N N . ASP A 1 35 ? 9.605 -4.521 -0.674 1.00 0.00 35 ASP A N 7
ATOM 5588 C CA . ASP A 1 35 ? 9.847 -3.400 0.218 1.00 0.00 35 ASP A CA 7
ATOM 5589 C C . ASP A 1 35 ? 10.252 -2.176 -0.607 1.00 0.00 35 ASP A C 7
ATOM 5590 O O . ASP A 1 35 ? 10.100 -1.042 -0.156 1.00 0.00 35 ASP A O 7
ATOM 5600 N N . ASN A 1 36 ? 10.761 -2.448 -1.799 1.00 0.00 36 ASN A N 7
ATOM 5601 C CA . ASN A 1 36 ? 11.190 -1.384 -2.690 1.00 0.00 36 ASN A CA 7
ATOM 5602 C C . ASN A 1 36 ? 10.037 -0.399 -2.893 1.00 0.00 36 ASN A C 7
ATOM 5603 O O . ASN A 1 36 ? 10.261 0.769 -3.205 1.00 0.00 36 ASN A O 7
ATOM 5614 N N . PHE A 1 37 ? 8.827 -0.907 -2.707 1.00 0.00 37 PHE A N 7
ATOM 5615 C CA . PHE A 1 37 ? 7.639 -0.086 -2.865 1.00 0.00 37 PHE A CA 7
ATOM 5616 C C . PHE A 1 37 ? 7.591 1.020 -1.809 1.00 0.00 37 PHE A C 7
ATOM 5617 O O . PHE A 1 37 ? 7.813 0.764 -0.627 1.00 0.00 37 PHE A O 7
ATOM 5634 N N . LEU A 1 38 ? 7.299 2.226 -2.274 1.00 0.00 38 LEU A N 7
ATOM 5635 C CA . LEU A 1 38 ? 7.220 3.371 -1.383 1.00 0.00 38 LEU A CA 7
ATOM 5636 C C . LEU A 1 38 ? 6.005 4.221 -1.761 1.00 0.00 38 LEU A C 7
ATOM 5637 O O . LEU A 1 38 ? 5.801 4.533 -2.933 1.00 0.00 38 LEU A O 7
ATOM 5653 N N . CYS A 1 39 ? 5.230 4.572 -0.745 1.00 0.00 39 CYS A N 7
ATOM 5654 C CA . CYS A 1 39 ? 4.040 5.380 -0.956 1.00 0.00 39 CYS A CA 7
ATOM 5655 C C . CYS A 1 39 ? 4.404 6.536 -1.890 1.00 0.00 39 CYS A C 7
ATOM 5656 O O . CYS A 1 39 ? 5.377 7.258 -1.687 1.00 0.00 39 CYS A O 7
ATOM 5663 N N . PRO A 1 40 ? 3.587 6.695 -2.935 1.00 0.00 40 PRO A N 7
ATOM 5664 C CA . PRO A 1 40 ? 3.742 7.723 -3.941 1.00 0.00 40 PRO A CA 7
ATOM 5665 C C . PRO A 1 40 ? 3.426 9.083 -3.335 1.00 0.00 40 PRO A C 7
ATOM 5666 O O . PRO A 1 40 ? 3.519 10.085 -4.043 1.00 0.00 40 PRO A O 7
ATOM 5677 N N . GLU A 1 41 ? 3.065 9.095 -2.060 1.00 0.00 41 GLU A N 7
ATOM 5678 C CA . GLU A 1 41 ? 2.741 10.341 -1.387 1.00 0.00 41 GLU A CA 7
ATOM 5679 C C . GLU A 1 41 ? 3.580 10.492 -0.117 1.00 0.00 41 GLU A C 7
ATOM 5680 O O . GLU A 1 41 ? 4.016 11.593 0.217 1.00 0.00 41 GLU A O 7
ATOM 5693 N N . CYS A 1 42 ? 3.783 9.369 0.557 1.00 0.00 42 CYS A N 7
ATOM 5694 C CA . CYS A 1 42 ? 4.563 9.362 1.783 1.00 0.00 42 CYS A CA 7
ATOM 5695 C C . CYS A 1 42 ? 5.504 8.156 1.747 1.00 0.00 42 CYS A C 7
ATOM 5696 O O . CYS A 1 42 ? 5.684 7.476 2.756 1.00 0.00 42 CYS A O 7
ATOM 5703 N N . SER A 1 43 ? 6.078 7.928 0.575 1.00 0.00 43 SER A N 7
ATOM 5704 C CA . SER A 1 43 ? 6.995 6.816 0.395 1.00 0.00 43 SER A CA 7
ATOM 5705 C C . SER A 1 43 ? 6.887 5.851 1.578 1.00 0.00 43 SER A C 7
ATOM 5706 O O . SER A 1 43 ? 6.067 4.935 1.564 1.00 0.00 43 SER A O 7
ATOM 5714 N N . LEU A 1 44 ? 7.727 6.091 2.575 1.00 0.00 44 LEU A N 7
ATOM 5715 C CA . LEU A 1 44 ? 7.736 5.255 3.763 1.00 0.00 44 LEU A CA 7
ATOM 5716 C C . LEU A 1 44 ? 8.708 4.092 3.556 1.00 0.00 44 LEU A C 7
ATOM 5717 O O . LEU A 1 44 ? 9.295 3.952 2.484 1.00 0.00 44 LEU A O 7
ATOM 5733 N N . GLY A 1 45 ? 8.848 3.287 4.599 1.00 0.00 45 GLY A N 7
ATOM 5734 C CA . GLY A 1 45 ? 9.738 2.140 4.544 1.00 0.00 45 GLY A CA 7
ATOM 5735 C C . GLY A 1 45 ? 9.003 0.856 4.935 1.00 0.00 45 GLY A C 7
ATOM 5736 O O . GLY A 1 45 ? 9.550 0.017 5.650 1.00 0.00 45 GLY A O 7
ATOM 5740 N N . LYS A 1 46 ? 7.776 0.743 4.450 1.00 0.00 46 LYS A N 7
ATOM 5741 C CA . LYS A 1 46 ? 6.961 -0.424 4.740 1.00 0.00 46 LYS A CA 7
ATOM 5742 C C . LYS A 1 46 ? 7.169 -0.837 6.198 1.00 0.00 46 LYS A C 7
ATOM 5743 O O . LYS A 1 46 ? 7.061 -2.015 6.535 1.00 0.00 46 LYS A O 7
ATOM 5761 N N . ASP A 1 47 ? 7.465 0.156 7.024 1.00 0.00 47 ASP A N 7
ATOM 5762 C CA . ASP A 1 47 ? 7.690 -0.090 8.439 1.00 0.00 47 ASP A CA 7
ATOM 5763 C C . ASP A 1 47 ? 6.595 0.603 9.253 1.00 0.00 47 ASP A C 7
ATOM 5764 O O . ASP A 1 47 ? 6.822 0.998 10.395 1.00 0.00 47 ASP A O 7
ATOM 5774 N N . VAL A 1 48 ? 5.431 0.729 8.632 1.00 0.00 48 VAL A N 7
ATOM 5775 C CA . VAL A 1 48 ? 4.301 1.368 9.285 1.00 0.00 48 VAL A CA 7
ATOM 5776 C C . VAL A 1 48 ? 3.000 0.795 8.718 1.00 0.00 48 VAL A C 7
ATOM 5777 O O . VAL A 1 48 ? 2.154 0.309 9.467 1.00 0.00 48 VAL A O 7
ATOM 5790 N N . PHE A 1 49 ? 2.882 0.872 7.401 1.00 0.00 49 PHE A N 7
ATOM 5791 C CA . PHE A 1 49 ? 1.699 0.367 6.725 1.00 0.00 49 PHE A CA 7
ATOM 5792 C C . PHE A 1 49 ? 1.026 -0.735 7.547 1.00 0.00 49 PHE A C 7
ATOM 5793 O O . PHE A 1 49 ? 1.701 -1.602 8.100 1.00 0.00 49 PHE A O 7
ATOM 5810 N N . GLU A 1 50 ? -0.296 -0.665 7.601 1.00 0.00 50 GLU A N 7
ATOM 5811 C CA . GLU A 1 50 ? -1.067 -1.646 8.346 1.00 0.00 50 GLU A CA 7
ATOM 5812 C C . GLU A 1 50 ? -2.124 -2.287 7.444 1.00 0.00 50 GLU A C 7
ATOM 5813 O O . GLU A 1 50 ? -2.143 -2.047 6.237 1.00 0.00 50 GLU A O 7
ATOM 5826 N N . GLU A 1 51 ? -2.977 -3.089 8.063 1.00 0.00 51 GLU A N 7
ATOM 5827 C CA . GLU A 1 51 ? -4.034 -3.766 7.331 1.00 0.00 51 GLU A CA 7
ATOM 5828 C C . GLU A 1 51 ? -3.447 -4.874 6.454 1.00 0.00 51 GLU A C 7
ATOM 5829 O O . GLU A 1 51 ? -2.317 -5.309 6.671 1.00 0.00 51 GLU A O 7
ATOM 5842 N N . LEU A 1 52 ? -4.240 -5.298 5.481 1.00 0.00 52 LEU A N 7
ATOM 5843 C CA . LEU A 1 52 ? -3.813 -6.346 4.571 1.00 0.00 52 LEU A CA 7
ATOM 5844 C C . LEU A 1 52 ? -4.303 -6.020 3.158 1.00 0.00 52 LEU A C 7
ATOM 5845 O O . LEU A 1 52 ? -4.896 -4.966 2.931 1.00 0.00 52 LEU A O 7
ATOM 5861 N N . ALA A 1 53 ? -4.036 -6.943 2.246 1.00 0.00 53 ALA A N 7
ATOM 5862 C CA . ALA A 1 53 ? -4.442 -6.766 0.862 1.00 0.00 53 ALA A CA 7
ATOM 5863 C C . ALA A 1 53 ? -4.614 -8.138 0.206 1.00 0.00 53 ALA A C 7
ATOM 5864 O O . ALA A 1 53 ? -4.706 -9.152 0.896 1.00 0.00 53 ALA A O 7
ATOM 5871 N N . SER A 1 54 ? -4.651 -8.124 -1.118 1.00 0.00 54 SER A N 7
ATOM 5872 C CA . SER A 1 54 ? -4.809 -9.355 -1.874 1.00 0.00 54 SER A CA 7
ATOM 5873 C C . SER A 1 54 ? -6.142 -10.018 -1.522 1.00 0.00 54 SER A C 7
ATOM 58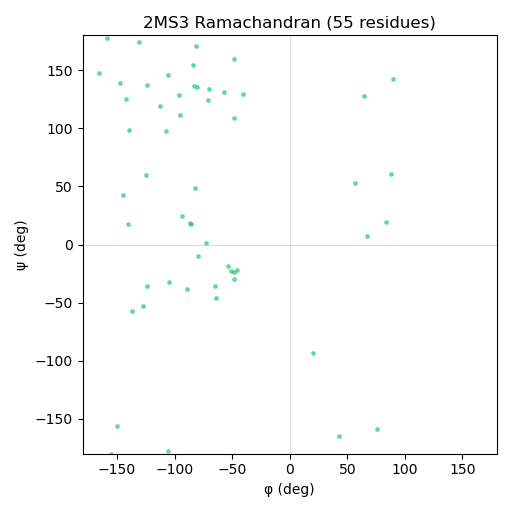74 O O . SER A 1 54 ? -6.453 -10.209 -0.347 1.00 0.00 54 SER A O 7
ATOM 5882 N N . GLU A 1 55 ? -6.895 -10.350 -2.561 1.00 0.00 55 GLU A N 7
ATOM 5883 C CA . GLU A 1 55 ? -8.187 -10.988 -2.375 1.00 0.00 55 GLU A CA 7
ATOM 5884 C C . GLU A 1 55 ? -8.051 -12.208 -1.463 1.00 0.00 55 GLU A C 7
ATOM 5885 O O . GLU A 1 55 ? -9.000 -12.583 -0.776 1.00 0.00 55 GLU A O 7
ATOM 5898 N N . ALA A 1 56 ? -6.863 -12.794 -1.485 1.00 0.00 56 ALA A N 7
ATOM 5899 C CA . ALA A 1 56 ? -6.590 -13.965 -0.668 1.00 0.00 56 ALA A CA 7
ATOM 5900 C C . ALA A 1 56 ? -5.077 -14.139 -0.522 1.00 0.00 56 ALA A C 7
ATOM 5901 O O . ALA A 1 56 ? -4.547 -14.092 0.587 1.00 0.00 56 ALA A O 7
ATOM 5908 N N . LYS A 1 57 ? -4.424 -14.336 -1.658 1.00 0.00 57 LYS A N 7
ATOM 5909 C CA . LYS A 1 57 ? -2.983 -14.517 -1.671 1.00 0.00 57 LYS A CA 7
ATOM 5910 C C . LYS A 1 57 ? -2.427 -14.054 -3.020 1.00 0.00 57 LYS A C 7
ATOM 5911 O O . LYS A 1 57 ? -1.414 -14.572 -3.488 1.00 0.00 57 LYS A O 7
ATOM 5930 N N . GLY A 1 1 ? -9.606 -7.540 -2.429 1.00 0.00 1 GLY A N 8
ATOM 5931 C CA . GLY A 1 1 ? -10.572 -7.829 -1.383 1.00 0.00 1 GLY A CA 8
ATOM 5932 C C . GLY A 1 1 ? -10.437 -6.839 -0.224 1.00 0.00 1 GLY A C 8
ATOM 5933 O O . GLY A 1 1 ? -11.316 -6.023 0.043 1.00 0.00 1 GLY A O 8
ATOM 5937 N N . PRO A 1 2 ? -9.300 -6.933 0.469 1.00 0.00 2 PRO A N 8
ATOM 5938 C CA . PRO A 1 2 ? -8.962 -6.097 1.601 1.00 0.00 2 PRO A CA 8
ATOM 5939 C C . PRO A 1 2 ? -8.182 -4.881 1.123 1.00 0.00 2 PRO A C 8
ATOM 5940 O O . PRO A 1 2 ? -7.710 -4.887 -0.012 1.00 0.00 2 PRO A O 8
ATOM 5951 N N . ARG A 1 3 ? -8.063 -3.878 1.981 1.00 0.00 3 ARG A N 8
ATOM 5952 C CA . ARG A 1 3 ? -7.339 -2.670 1.623 1.00 0.00 3 ARG A CA 8
ATOM 5953 C C . ARG A 1 3 ? -6.457 -2.216 2.788 1.00 0.00 3 ARG A C 8
ATOM 5954 O O . ARG A 1 3 ? -6.679 -2.612 3.931 1.00 0.00 3 ARG A O 8
ATOM 5974 N N . MET A 1 4 ? -5.474 -1.390 2.457 1.00 0.00 4 MET A N 8
ATOM 5975 C CA . MET A 1 4 ? -4.558 -0.878 3.461 1.00 0.00 4 MET A CA 8
ATOM 5976 C C . MET A 1 4 ? -4.482 0.649 3.406 1.00 0.00 4 MET A C 8
ATOM 5977 O O . MET A 1 4 ? -5.146 1.278 2.583 1.00 0.00 4 MET A O 8
ATOM 5991 N N . GLN A 1 5 ? -3.668 1.202 4.293 1.00 0.00 5 GLN A N 8
ATOM 5992 C CA . GLN A 1 5 ? -3.497 2.643 4.356 1.00 0.00 5 GLN A CA 8
ATOM 5993 C C . GLN A 1 5 ? -2.324 2.999 5.271 1.00 0.00 5 GLN A C 8
ATOM 5994 O O . GLN A 1 5 ? -2.091 2.331 6.277 1.00 0.00 5 GLN A O 8
ATOM 6008 N N . CYS A 1 6 ? -1.615 4.052 4.889 1.00 0.00 6 CYS A N 8
ATOM 6009 C CA . CYS A 1 6 ? -0.471 4.505 5.663 1.00 0.00 6 CYS A CA 8
ATOM 6010 C C . CYS A 1 6 ? -0.982 5.386 6.805 1.00 0.00 6 CYS A C 8
ATOM 6011 O O . CYS A 1 6 ? -2.102 5.891 6.750 1.00 0.00 6 CYS A O 8
ATOM 6018 N N . SER A 1 7 ? -0.136 5.543 7.812 1.00 0.00 7 SER A N 8
ATOM 6019 C CA . SER A 1 7 ? -0.488 6.354 8.965 1.00 0.00 7 SER A CA 8
ATOM 6020 C C . SER A 1 7 ? 0.208 7.714 8.881 1.00 0.00 7 SER A C 8
ATOM 6021 O O . SER A 1 7 ? 0.445 8.358 9.901 1.00 0.00 7 SER A O 8
ATOM 6029 N N . VAL A 1 8 ? 0.516 8.110 7.654 1.00 0.00 8 VAL A N 8
ATOM 6030 C CA . VAL A 1 8 ? 1.180 9.381 7.423 1.00 0.00 8 VAL A CA 8
ATOM 6031 C C . VAL A 1 8 ? 0.319 10.240 6.495 1.00 0.00 8 VAL A C 8
ATOM 6032 O O . VAL A 1 8 ? 0.013 11.389 6.813 1.00 0.00 8 VAL A O 8
ATOM 6045 N N . CYS A 1 9 ? -0.048 9.651 5.367 1.00 0.00 9 CYS A N 8
ATOM 6046 C CA . CYS A 1 9 ? -0.868 10.348 4.391 1.00 0.00 9 CYS A CA 8
ATOM 6047 C C . CYS A 1 9 ? -2.276 9.751 4.432 1.00 0.00 9 CYS A C 8
ATOM 6048 O O . CYS A 1 9 ? -3.264 10.474 4.316 1.00 0.00 9 CYS A O 8
ATOM 6055 N N . GLN A 1 10 ? -2.323 8.437 4.598 1.00 0.00 10 GLN A N 8
ATOM 6056 C CA . GLN A 1 10 ? -3.593 7.735 4.656 1.00 0.00 10 GLN A CA 8
ATOM 6057 C C . GLN A 1 10 ? -4.092 7.423 3.244 1.00 0.00 10 GLN A C 8
ATOM 6058 O O . GLN A 1 10 ? -5.221 7.761 2.891 1.00 0.00 10 GLN A O 8
ATOM 6072 N N . TRP A 1 11 ? -3.226 6.781 2.473 1.00 0.00 11 TRP A N 8
ATOM 6073 C CA . TRP A 1 11 ? -3.565 6.419 1.107 1.00 0.00 11 TRP A CA 8
ATOM 6074 C C . TRP A 1 11 ? -4.133 4.998 1.122 1.00 0.00 11 TRP A C 8
ATOM 6075 O O . TRP A 1 11 ? -3.428 4.047 1.457 1.00 0.00 11 TRP A O 8
ATOM 6096 N N . ILE A 1 12 ? -5.401 4.898 0.753 1.00 0.00 12 ILE A N 8
ATOM 6097 C CA . ILE A 1 12 ? -6.072 3.610 0.720 1.00 0.00 12 ILE A CA 8
ATOM 6098 C C . ILE A 1 12 ? -5.573 2.812 -0.487 1.00 0.00 12 ILE A C 8
ATOM 6099 O O . ILE A 1 12 ? -5.807 3.160 -1.642 1.00 0.00 12 ILE A O 8
ATOM 6115 N N . TYR A 1 13 ? -4.870 1.717 -0.188 1.00 0.00 13 TYR A N 8
ATOM 6116 C CA . TYR A 1 13 ? -4.327 0.854 -1.217 1.00 0.00 13 TYR A CA 8
ATOM 6117 C C . TYR A 1 13 ? -5.334 -0.232 -1.566 1.00 0.00 13 TYR A C 8
ATOM 6118 O O . TYR A 1 13 ? -5.487 -1.173 -0.788 1.00 0.00 13 TYR A O 8
ATOM 6136 N N . ASP A 1 14 ? -5.992 -0.087 -2.707 1.00 0.00 14 ASP A N 8
ATOM 6137 C CA . ASP A 1 14 ? -6.975 -1.067 -3.134 1.00 0.00 14 ASP A CA 8
ATOM 6138 C C . ASP A 1 14 ? -6.336 -2.015 -4.150 1.00 0.00 14 ASP A C 8
ATOM 6139 O O . ASP A 1 14 ? -6.021 -1.646 -5.279 1.00 0.00 14 ASP A O 8
ATOM 6149 N N . PRO A 1 15 ? -6.150 -3.265 -3.718 1.00 0.00 15 PRO A N 8
ATOM 6150 C CA . PRO A 1 15 ? -5.565 -4.324 -4.511 1.00 0.00 15 PRO A CA 8
ATOM 6151 C C . PRO A 1 15 ? -6.297 -4.430 -5.841 1.00 0.00 15 PRO A C 8
ATOM 6152 O O . PRO A 1 15 ? -5.750 -5.013 -6.776 1.00 0.00 15 PRO A O 8
ATOM 6163 N N . ALA A 1 16 ? -7.500 -3.878 -5.902 1.00 0.00 16 ALA A N 8
ATOM 6164 C CA . ALA A 1 16 ? -8.284 -3.925 -7.125 1.00 0.00 16 ALA A CA 8
ATOM 6165 C C . ALA A 1 16 ? -7.800 -2.830 -8.078 1.00 0.00 16 ALA A C 8
ATOM 6166 O O . ALA A 1 16 ? -8.232 -2.767 -9.228 1.00 0.00 16 ALA A O 8
ATOM 6173 N N . LYS A 1 17 ? -6.909 -1.994 -7.565 1.00 0.00 17 LYS A N 8
ATOM 6174 C CA . LYS A 1 17 ? -6.361 -0.905 -8.356 1.00 0.00 17 LYS A CA 8
ATOM 6175 C C . LYS A 1 17 ? -4.860 -0.789 -8.085 1.00 0.00 17 LYS A C 8
ATOM 6176 O O . LYS A 1 17 ? -4.045 -1.031 -8.974 1.00 0.00 17 LYS A O 8
ATOM 6194 N N . GLY A 1 18 ? -4.540 -0.417 -6.854 1.00 0.00 18 GLY A N 8
ATOM 6195 C CA . GLY A 1 18 ? -3.151 -0.265 -6.456 1.00 0.00 18 GLY A CA 8
ATOM 6196 C C . GLY A 1 18 ? -2.350 0.475 -7.529 1.00 0.00 18 GLY A C 8
ATOM 6197 O O . GLY A 1 18 ? -2.714 1.580 -7.928 1.00 0.00 18 GLY A O 8
ATOM 6201 N N . GLU A 1 19 ? -1.275 -0.165 -7.966 1.00 0.00 19 GLU A N 8
ATOM 6202 C CA . GLU A 1 19 ? -0.420 0.419 -8.985 1.00 0.00 19 GLU A CA 8
ATOM 6203 C C . GLU A 1 19 ? 0.198 -0.679 -9.852 1.00 0.00 19 GLU A C 8
ATOM 6204 O O . GLU A 1 19 ? 1.317 -1.136 -9.627 1.00 0.00 19 GLU A O 8
ATOM 6217 N N . PRO A 1 20 ? -0.566 -1.098 -10.863 1.00 0.00 20 PRO A N 8
ATOM 6218 C CA . PRO A 1 20 ? -0.180 -2.125 -11.807 1.00 0.00 20 PRO A CA 8
ATOM 6219 C C . PRO A 1 20 ? 0.961 -1.616 -12.676 1.00 0.00 20 PRO A C 8
ATOM 6220 O O . PRO A 1 20 ? 1.347 -2.310 -13.616 1.00 0.00 20 PRO A O 8
ATOM 6231 N N . MET A 1 21 ? 1.472 -0.437 -12.355 1.00 0.00 21 MET A N 8
ATOM 6232 C CA . MET A 1 21 ? 2.564 0.140 -13.121 1.00 0.00 21 MET A CA 8
ATOM 6233 C C . MET A 1 21 ? 3.683 0.627 -12.199 1.00 0.00 21 MET A C 8
ATOM 6234 O O . MET A 1 21 ? 4.401 1.569 -12.532 1.00 0.00 21 MET A O 8
ATOM 6248 N N . GLN A 1 22 ? 3.797 -0.036 -11.057 1.00 0.00 22 GLN A N 8
ATOM 6249 C CA . GLN A 1 22 ? 4.817 0.318 -10.085 1.00 0.00 22 GLN A CA 8
ATOM 6250 C C . GLN A 1 22 ? 5.488 -0.943 -9.537 1.00 0.00 22 GLN A C 8
ATOM 6251 O O . GLN A 1 22 ? 6.159 -0.895 -8.507 1.00 0.00 22 GLN A O 8
ATOM 6265 N N . ASP A 1 23 ? 5.284 -2.041 -10.249 1.00 0.00 23 ASP A N 8
ATOM 6266 C CA . ASP A 1 23 ? 5.861 -3.312 -9.847 1.00 0.00 23 ASP A CA 8
ATOM 6267 C C . ASP A 1 23 ? 4.945 -3.981 -8.820 1.00 0.00 23 ASP A C 8
ATOM 6268 O O . ASP A 1 23 ? 5.367 -4.889 -8.106 1.00 0.00 23 ASP A O 8
ATOM 6278 N N . VAL A 1 24 ? 3.709 -3.506 -8.778 1.00 0.00 24 VAL A N 8
ATOM 6279 C CA . VAL A 1 24 ? 2.730 -4.046 -7.850 1.00 0.00 24 VAL A CA 8
ATOM 6280 C C . VAL A 1 24 ? 1.377 -4.162 -8.554 1.00 0.00 24 VAL A C 8
ATOM 6281 O O . VAL A 1 24 ? 0.616 -3.197 -8.606 1.00 0.00 24 VAL A O 8
ATOM 6294 N N . ALA A 1 25 ? 1.117 -5.351 -9.077 1.00 0.00 25 ALA A N 8
ATOM 6295 C CA . ALA A 1 25 ? -0.131 -5.605 -9.775 1.00 0.00 25 ALA A CA 8
ATOM 6296 C C . ALA A 1 25 ? -1.250 -5.811 -8.752 1.00 0.00 25 ALA A C 8
ATOM 6297 O O . ALA A 1 25 ? -1.016 -6.023 -7.564 1.00 0.00 25 ALA A O 8
ATOM 6304 N N . PRO A 1 26 ? -2.488 -5.744 -9.248 1.00 0.00 26 PRO A N 8
ATOM 6305 C CA . PRO A 1 26 ? -3.691 -5.910 -8.462 1.00 0.00 26 PRO A CA 8
ATOM 6306 C C . PRO A 1 26 ? -3.615 -7.214 -7.680 1.00 0.00 26 PRO A C 8
ATOM 6307 O O . PRO A 1 26 ? -2.740 -8.029 -7.969 1.00 0.00 26 PRO A O 8
ATOM 6318 N N . GLY A 1 27 ? -4.513 -7.385 -6.722 1.00 0.00 27 GLY A N 8
ATOM 6319 C CA . GLY A 1 27 ? -4.526 -8.595 -5.916 1.00 0.00 27 GLY A CA 8
ATOM 6320 C C . GLY A 1 27 ? -3.103 -9.061 -5.604 1.00 0.00 27 GLY A C 8
ATOM 6321 O O . GLY A 1 27 ? -2.737 -10.196 -5.906 1.00 0.00 27 GLY A O 8
ATOM 6325 N N . THR A 1 28 ? -2.338 -8.161 -5.004 1.00 0.00 28 THR A N 8
ATOM 6326 C CA . THR A 1 28 ? -0.962 -8.466 -4.648 1.00 0.00 28 THR A CA 8
ATOM 6327 C C . THR A 1 28 ? -0.758 -8.323 -3.138 1.00 0.00 28 THR A C 8
ATOM 6328 O O . THR A 1 28 ? -0.625 -7.226 -2.599 1.00 0.00 28 THR A O 8
ATOM 6339 N N . PRO A 1 29 ? -0.736 -9.472 -2.460 1.00 0.00 29 PRO A N 8
ATOM 6340 C CA . PRO A 1 29 ? -0.553 -9.571 -1.028 1.00 0.00 29 PRO A CA 8
ATOM 6341 C C . PRO A 1 29 ? 0.547 -8.618 -0.586 1.00 0.00 29 PRO A C 8
ATOM 6342 O O . PRO A 1 29 ? 1.629 -8.647 -1.171 1.00 0.00 29 PRO A O 8
ATOM 6353 N N . TRP A 1 30 ? 0.259 -7.803 0.418 1.00 0.00 30 TRP A N 8
ATOM 6354 C CA . TRP A 1 30 ? 1.240 -6.853 0.916 1.00 0.00 30 TRP A CA 8
ATOM 6355 C C . TRP A 1 30 ? 2.522 -7.621 1.238 1.00 0.00 30 TRP A C 8
ATOM 6356 O O . TRP A 1 30 ? 3.611 -7.048 1.239 1.00 0.00 30 TRP A O 8
ATOM 6377 N N . SER A 1 31 ? 2.352 -8.908 1.504 1.00 0.00 31 SER A N 8
ATOM 6378 C CA . SER A 1 31 ? 3.483 -9.762 1.827 1.00 0.00 31 SER A CA 8
ATOM 6379 C C . SER A 1 31 ? 4.332 -10.001 0.577 1.00 0.00 31 SER A C 8
ATOM 6380 O O . SER A 1 31 ? 5.556 -9.893 0.624 1.00 0.00 31 SER A O 8
ATOM 6388 N N . GLU A 1 32 ? 3.648 -10.321 -0.512 1.00 0.00 32 GLU A N 8
ATOM 6389 C CA . GLU A 1 32 ? 4.324 -10.576 -1.772 1.00 0.00 32 GLU A CA 8
ATOM 6390 C C . GLU A 1 32 ? 4.994 -9.299 -2.284 1.00 0.00 32 GLU A C 8
ATOM 6391 O O . GLU A 1 32 ? 6.042 -9.357 -2.924 1.00 0.00 32 GLU A O 8
ATOM 6404 N N . VAL A 1 33 ? 4.360 -8.175 -1.982 1.00 0.00 33 VAL A N 8
ATOM 6405 C CA . VAL A 1 33 ? 4.880 -6.886 -2.403 1.00 0.00 33 VAL A CA 8
ATOM 6406 C C . VAL A 1 33 ? 6.371 -6.809 -2.068 1.00 0.00 33 VAL A C 8
ATOM 6407 O O . VAL A 1 33 ? 6.789 -6.929 -0.919 1.00 0.00 33 VAL A O 8
ATOM 6420 N N . PRO A 1 34 ? 7.175 -6.602 -3.114 1.00 0.00 34 PRO A N 8
ATOM 6421 C CA . PRO A 1 34 ? 8.615 -6.494 -3.028 1.00 0.00 34 PRO A CA 8
ATOM 6422 C C . PRO A 1 34 ? 8.986 -5.408 -2.028 1.00 0.00 34 PRO A C 8
ATOM 6423 O O . PRO A 1 34 ? 8.120 -4.614 -1.665 1.00 0.00 34 PRO A O 8
ATOM 6434 N N . ASP A 1 35 ? 10.243 -5.392 -1.607 1.00 0.00 35 ASP A N 8
ATOM 6435 C CA . ASP A 1 35 ? 10.699 -4.397 -0.652 1.00 0.00 35 ASP A CA 8
ATOM 6436 C C . ASP A 1 35 ? 11.315 -3.217 -1.406 1.00 0.00 35 ASP A C 8
ATOM 6437 O O . ASP A 1 35 ? 12.355 -3.360 -2.047 1.00 0.00 35 ASP A O 8
ATOM 6447 N N . ASN A 1 36 ? 10.646 -2.078 -1.305 1.00 0.00 36 ASN A N 8
ATOM 6448 C CA . ASN A 1 36 ? 11.114 -0.874 -1.970 1.00 0.00 36 ASN A CA 8
ATOM 6449 C C . ASN A 1 36 ? 9.939 0.087 -2.162 1.00 0.00 36 ASN A C 8
ATOM 6450 O O . ASN A 1 36 ? 9.987 1.230 -1.710 1.00 0.00 36 ASN A O 8
ATOM 6461 N N . PHE A 1 37 ? 8.913 -0.412 -2.835 1.00 0.00 37 PHE A N 8
ATOM 6462 C CA . PHE A 1 37 ? 7.728 0.388 -3.093 1.00 0.00 37 PHE A CA 8
ATOM 6463 C C . PHE A 1 37 ? 7.525 1.437 -1.998 1.00 0.00 37 PHE A C 8
ATOM 6464 O O . PHE A 1 37 ? 7.405 1.096 -0.822 1.00 0.00 37 PHE A O 8
ATOM 6481 N N . LEU A 1 38 ? 7.492 2.692 -2.423 1.00 0.00 38 LEU A N 8
ATOM 6482 C CA . LEU A 1 38 ? 7.306 3.792 -1.492 1.00 0.00 38 LEU A CA 8
ATOM 6483 C C . LEU A 1 38 ? 6.007 4.526 -1.831 1.00 0.00 38 LEU A C 8
ATOM 6484 O O . LEU A 1 38 ? 5.767 4.869 -2.988 1.00 0.00 38 LEU A O 8
ATOM 6500 N N . CYS A 1 39 ? 5.202 4.745 -0.801 1.00 0.00 39 CYS A N 8
ATOM 6501 C CA . CYS A 1 39 ? 3.934 5.432 -0.975 1.00 0.00 39 CYS A CA 8
ATOM 6502 C C . CYS A 1 39 ? 4.179 6.688 -1.815 1.00 0.00 39 CYS A C 8
ATOM 6503 O O . CYS A 1 39 ? 5.078 7.483 -1.553 1.00 0.00 39 CYS A O 8
ATOM 6510 N N . PRO A 1 40 ? 3.345 6.848 -2.846 1.00 0.00 40 PRO A N 8
ATOM 6511 C CA . PRO A 1 40 ? 3.394 7.962 -3.768 1.00 0.00 40 PRO A CA 8
ATOM 6512 C C . PRO A 1 40 ? 2.935 9.230 -3.062 1.00 0.00 40 PRO A C 8
ATOM 6513 O O . PRO A 1 40 ? 2.872 10.278 -3.704 1.00 0.00 40 PRO A O 8
ATOM 6524 N N . GLU A 1 41 ? 2.627 9.117 -1.778 1.00 0.00 41 GLU A N 8
ATOM 6525 C CA . GLU A 1 41 ? 2.177 10.266 -1.012 1.00 0.00 41 GLU A CA 8
ATOM 6526 C C . GLU A 1 41 ? 3.039 10.441 0.239 1.00 0.00 41 GLU A C 8
ATOM 6527 O O . GLU A 1 41 ? 3.368 11.564 0.619 1.00 0.00 41 GLU A O 8
ATOM 6540 N N . CYS A 1 42 ? 3.382 9.314 0.846 1.00 0.00 42 CYS A N 8
ATOM 6541 C CA . CYS A 1 42 ? 4.200 9.329 2.046 1.00 0.00 42 CYS A CA 8
ATOM 6542 C C . CYS A 1 42 ? 5.186 8.162 1.970 1.00 0.00 42 CYS A C 8
ATOM 6543 O O . CYS A 1 42 ? 5.384 7.447 2.951 1.00 0.00 42 CYS A O 8
ATOM 6550 N N . SER A 1 43 ? 5.779 8.005 0.795 1.00 0.00 43 SER A N 8
ATOM 6551 C CA . SER A 1 43 ? 6.740 6.937 0.578 1.00 0.00 43 SER A CA 8
ATOM 6552 C C . SER A 1 43 ? 6.600 5.877 1.673 1.00 0.00 43 SER A C 8
ATOM 6553 O O . SER A 1 43 ? 5.842 4.920 1.521 1.00 0.00 43 SER A O 8
ATOM 6561 N N . LEU A 1 44 ? 7.342 6.084 2.750 1.00 0.00 44 LEU A N 8
ATOM 6562 C CA . LEU A 1 44 ? 7.310 5.158 3.870 1.00 0.00 44 LEU A CA 8
ATOM 6563 C C . LEU A 1 44 ? 8.072 3.885 3.495 1.00 0.00 44 LEU A C 8
ATOM 6564 O O . LEU A 1 44 ? 7.735 3.220 2.516 1.00 0.00 44 LEU A O 8
ATOM 6580 N N . GLY A 1 45 ? 9.086 3.584 4.293 1.00 0.00 45 GLY A N 8
ATOM 6581 C CA . GLY A 1 45 ? 9.899 2.403 4.057 1.00 0.00 45 GLY A CA 8
ATOM 6582 C C . GLY A 1 45 ? 9.154 1.133 4.473 1.00 0.00 45 GLY A C 8
ATOM 6583 O O . GLY A 1 45 ? 9.675 0.329 5.245 1.00 0.00 45 GLY A O 8
ATOM 6587 N N . LYS A 1 46 ? 7.948 0.992 3.944 1.00 0.00 46 LYS A N 8
ATOM 6588 C CA . LYS A 1 46 ? 7.126 -0.166 4.251 1.00 0.00 46 LYS A CA 8
ATOM 6589 C C . LYS A 1 46 ? 7.341 -0.565 5.712 1.00 0.00 46 LYS A C 8
ATOM 6590 O O . LYS A 1 46 ? 7.300 -1.748 6.049 1.00 0.00 46 LYS A O 8
ATOM 6608 N N . ASP A 1 47 ? 7.565 0.444 6.541 1.00 0.00 47 ASP A N 8
ATOM 6609 C CA . ASP A 1 47 ? 7.786 0.213 7.959 1.00 0.00 47 ASP A CA 8
ATOM 6610 C C . ASP A 1 47 ? 6.784 1.039 8.768 1.00 0.00 47 ASP A C 8
ATOM 6611 O O . ASP A 1 47 ? 7.040 1.372 9.924 1.00 0.00 47 ASP A O 8
ATOM 6621 N N . VAL A 1 48 ? 5.665 1.345 8.128 1.00 0.00 48 VAL A N 8
ATOM 6622 C CA . VAL A 1 48 ? 4.624 2.126 8.774 1.00 0.00 48 VAL A CA 8
ATOM 6623 C C . VAL A 1 48 ? 3.291 1.874 8.067 1.00 0.00 48 VAL A C 8
ATOM 6624 O O . VAL A 1 48 ? 2.463 2.778 7.954 1.00 0.00 48 VAL A O 8
ATOM 6637 N N . PHE A 1 49 ? 3.124 0.642 7.609 1.00 0.00 49 PHE A N 8
ATOM 6638 C CA . PHE A 1 49 ? 1.905 0.261 6.916 1.00 0.00 49 PHE A CA 8
ATOM 6639 C C . PHE A 1 49 ? 1.117 -0.774 7.722 1.00 0.00 49 PHE A C 8
ATOM 6640 O O . PHE A 1 49 ? 1.702 -1.665 8.336 1.00 0.00 49 PHE A O 8
ATOM 6657 N N . GLU A 1 50 ? -0.199 -0.621 7.695 1.00 0.00 50 GLU A N 8
ATOM 6658 C CA . GLU A 1 50 ? -1.073 -1.531 8.415 1.00 0.00 50 GLU A CA 8
ATOM 6659 C C . GLU A 1 50 ? -2.032 -2.225 7.446 1.00 0.00 50 GLU A C 8
ATOM 6660 O O . GLU A 1 50 ? -1.781 -2.267 6.242 1.00 0.00 50 GLU A O 8
ATOM 6673 N N . GLU A 1 51 ? -3.111 -2.751 8.006 1.00 0.00 51 GLU A N 8
ATOM 6674 C CA . GLU A 1 51 ? -4.109 -3.441 7.206 1.00 0.00 51 GLU A CA 8
ATOM 6675 C C . GLU A 1 51 ? -3.438 -4.468 6.291 1.00 0.00 51 GLU A C 8
ATOM 6676 O O . GLU A 1 51 ? -2.251 -4.754 6.438 1.00 0.00 51 GLU A O 8
ATOM 6689 N N . LEU A 1 52 ? -4.228 -4.995 5.367 1.00 0.00 52 LEU A N 8
ATOM 6690 C CA . LEU A 1 52 ? -3.726 -5.984 4.429 1.00 0.00 52 LEU A CA 8
ATOM 6691 C C . LEU A 1 52 ? -4.345 -5.736 3.052 1.00 0.00 52 LEU A C 8
ATOM 6692 O O . LEU A 1 52 ? -5.146 -4.817 2.885 1.00 0.00 52 LEU A O 8
ATOM 6708 N N . ALA A 1 53 ? -3.952 -6.572 2.102 1.00 0.00 53 ALA A N 8
ATOM 6709 C CA . ALA A 1 53 ? -4.460 -6.454 0.746 1.00 0.00 53 ALA A CA 8
ATOM 6710 C C . ALA A 1 53 ? -4.656 -7.853 0.157 1.00 0.00 53 ALA A C 8
ATOM 6711 O O . ALA A 1 53 ? -4.682 -8.841 0.889 1.00 0.00 53 ALA A O 8
ATOM 6718 N N . SER A 1 54 ? -4.789 -7.891 -1.161 1.00 0.00 54 SER A N 8
ATOM 6719 C CA . SER A 1 54 ? -4.983 -9.152 -1.857 1.00 0.00 54 SER A CA 8
ATOM 6720 C C . SER A 1 54 ? -6.330 -9.763 -1.468 1.00 0.00 54 SER A C 8
ATOM 6721 O O . SER A 1 54 ? -6.647 -9.875 -0.285 1.00 0.00 54 SER A O 8
ATOM 6729 N N . GLU A 1 55 ? -7.088 -10.143 -2.487 1.00 0.00 55 GLU A N 8
ATOM 6730 C CA . GLU A 1 55 ? -8.394 -10.739 -2.266 1.00 0.00 55 GLU A CA 8
ATOM 6731 C C . GLU A 1 55 ? -8.268 -11.984 -1.386 1.00 0.00 55 GLU A C 8
ATOM 6732 O O . GLU A 1 55 ? -7.269 -12.698 -1.455 1.00 0.00 55 GLU A O 8
ATOM 6745 N N . ALA A 1 56 ? -9.295 -12.206 -0.578 1.00 0.00 56 ALA A N 8
ATOM 6746 C CA . ALA A 1 56 ? -9.311 -13.352 0.314 1.00 0.00 56 ALA A CA 8
ATOM 6747 C C . ALA A 1 56 ? -10.712 -13.967 0.323 1.00 0.00 56 ALA A C 8
ATOM 6748 O O . ALA A 1 56 ? -10.869 -15.165 0.093 1.00 0.00 56 ALA A O 8
ATOM 6755 N N . LYS A 1 57 ? -11.694 -13.119 0.590 1.00 0.00 57 LYS A N 8
ATOM 6756 C CA . LYS A 1 57 ? -13.076 -13.564 0.632 1.00 0.00 57 LYS A CA 8
ATOM 6757 C C . LYS A 1 57 ? -13.807 -13.059 -0.614 1.00 0.00 57 LYS A C 8
ATOM 6758 O O . LYS A 1 57 ? -13.181 -12.550 -1.542 1.00 0.00 57 LYS A O 8
ATOM 6777 N N . GLY A 1 1 ? -11.000 -9.129 -0.640 1.00 0.00 1 GLY A N 9
ATOM 6778 C CA . GLY A 1 1 ? -10.582 -7.846 -1.179 1.00 0.00 1 GLY A CA 9
ATOM 6779 C C . GLY A 1 1 ? -10.466 -6.797 -0.071 1.00 0.00 1 GLY A C 9
ATOM 6780 O O . GLY A 1 1 ? -11.358 -5.981 0.151 1.00 0.00 1 GLY A O 9
ATOM 6784 N N . PRO A 1 2 ? -9.330 -6.839 0.629 1.00 0.00 2 PRO A N 9
ATOM 6785 C CA . PRO A 1 2 ? -9.010 -5.942 1.719 1.00 0.00 2 PRO A CA 9
ATOM 6786 C C . PRO A 1 2 ? -8.237 -4.745 1.184 1.00 0.00 2 PRO A C 9
ATOM 6787 O O . PRO A 1 2 ? -7.768 -4.800 0.048 1.00 0.00 2 PRO A O 9
ATOM 6798 N N . ARG A 1 3 ? -8.120 -3.704 1.995 1.00 0.00 3 ARG A N 9
ATOM 6799 C CA . ARG A 1 3 ? -7.402 -2.510 1.581 1.00 0.00 3 ARG A CA 9
ATOM 6800 C C . ARG A 1 3 ? -6.340 -2.142 2.619 1.00 0.00 3 ARG A C 9
ATOM 6801 O O . ARG A 1 3 ? -6.384 -2.618 3.752 1.00 0.00 3 ARG A O 9
ATOM 6821 N N . MET A 1 4 ? -5.412 -1.297 2.195 1.00 0.00 4 MET A N 9
ATOM 6822 C CA . MET A 1 4 ? -4.341 -0.860 3.074 1.00 0.00 4 MET A CA 9
ATOM 6823 C C . MET A 1 4 ? -4.153 0.657 2.997 1.00 0.00 4 MET A C 9
ATOM 6824 O O . MET A 1 4 ? -4.168 1.233 1.910 1.00 0.00 4 MET A O 9
ATOM 6838 N N . GLN A 1 5 ? -3.979 1.260 4.164 1.00 0.00 5 GLN A N 9
ATOM 6839 C CA . GLN A 1 5 ? -3.789 2.698 4.242 1.00 0.00 5 GLN A CA 9
ATOM 6840 C C . GLN A 1 5 ? -2.452 3.021 4.913 1.00 0.00 5 GLN A C 9
ATOM 6841 O O . GLN A 1 5 ? -1.936 2.222 5.693 1.00 0.00 5 GLN A O 9
ATOM 6855 N N . CYS A 1 6 ? -1.929 4.193 4.584 1.00 0.00 6 CYS A N 9
ATOM 6856 C CA . CYS A 1 6 ? -0.662 4.631 5.145 1.00 0.00 6 CYS A CA 9
ATOM 6857 C C . CYS A 1 6 ? -0.949 5.702 6.200 1.00 0.00 6 CYS A C 9
ATOM 6858 O O . CYS A 1 6 ? -1.642 6.680 5.924 1.00 0.00 6 CYS A O 9
ATOM 6865 N N . SER A 1 7 ? -0.401 5.480 7.385 1.00 0.00 7 SER A N 9
ATOM 6866 C CA . SER A 1 7 ? -0.589 6.414 8.483 1.00 0.00 7 SER A CA 9
ATOM 6867 C C . SER A 1 7 ? 0.403 7.573 8.359 1.00 0.00 7 SER A C 9
ATOM 6868 O O . SER A 1 7 ? 1.139 7.868 9.299 1.00 0.00 7 SER A O 9
ATOM 6876 N N . VAL A 1 8 ? 0.390 8.199 7.191 1.00 0.00 8 VAL A N 9
ATOM 6877 C CA . VAL A 1 8 ? 1.279 9.319 6.932 1.00 0.00 8 VAL A CA 9
ATOM 6878 C C . VAL A 1 8 ? 0.667 10.210 5.850 1.00 0.00 8 VAL A C 9
ATOM 6879 O O . VAL A 1 8 ? 0.346 11.370 6.104 1.00 0.00 8 VAL A O 9
ATOM 6892 N N . CYS A 1 9 ? 0.524 9.635 4.665 1.00 0.00 9 CYS A N 9
ATOM 6893 C CA . CYS A 1 9 ? -0.044 10.363 3.543 1.00 0.00 9 CYS A CA 9
ATOM 6894 C C . CYS A 1 9 ? -1.553 10.110 3.521 1.00 0.00 9 CYS A C 9
ATOM 6895 O O . CYS A 1 9 ? -2.330 11.002 3.183 1.00 0.00 9 CYS A O 9
ATOM 6902 N N . GLN A 1 10 ? -1.922 8.890 3.884 1.00 0.00 10 GLN A N 9
ATOM 6903 C CA . GLN A 1 10 ? -3.324 8.509 3.909 1.00 0.00 10 GLN A CA 9
ATOM 6904 C C . GLN A 1 10 ? -3.789 8.104 2.509 1.00 0.00 10 GLN A C 9
ATOM 6905 O O . GLN A 1 10 ? -4.732 8.684 1.973 1.00 0.00 10 GLN A O 9
ATOM 6919 N N . TRP A 1 11 ? -3.106 7.112 1.957 1.00 0.00 11 TRP A N 9
ATOM 6920 C CA . TRP A 1 11 ? -3.438 6.623 0.630 1.00 0.00 11 TRP A CA 9
ATOM 6921 C C . TRP A 1 11 ? -4.105 5.254 0.783 1.00 0.00 11 TRP A C 9
ATOM 6922 O O . TRP A 1 11 ? -3.577 4.376 1.464 1.00 0.00 11 TRP A O 9
ATOM 6943 N N . ILE A 1 12 ? -5.254 5.115 0.138 1.00 0.00 12 ILE A N 9
ATOM 6944 C CA . ILE A 1 12 ? -5.997 3.868 0.194 1.00 0.00 12 ILE A CA 9
ATOM 6945 C C . ILE A 1 12 ? -5.466 2.914 -0.877 1.00 0.00 12 ILE A C 9
ATOM 6946 O O . ILE A 1 12 ? -5.586 3.147 -2.077 1.00 0.00 12 ILE A O 9
ATOM 6962 N N . TYR A 1 13 ? -4.866 1.817 -0.408 1.00 0.00 13 TYR A N 9
ATOM 6963 C CA . TYR A 1 13 ? -4.307 0.815 -1.293 1.00 0.00 13 TYR A CA 9
ATOM 6964 C C . TYR A 1 13 ? -5.324 -0.293 -1.525 1.00 0.00 13 TYR A C 9
ATOM 6965 O O . TYR A 1 13 ? -5.432 -1.186 -0.687 1.00 0.00 13 TYR A O 9
ATOM 6983 N N . ASP A 1 14 ? -6.039 -0.218 -2.639 1.00 0.00 14 ASP A N 9
ATOM 6984 C CA . ASP A 1 14 ? -7.037 -1.225 -2.956 1.00 0.00 14 ASP A CA 9
ATOM 6985 C C . ASP A 1 14 ? -6.453 -2.213 -3.969 1.00 0.00 14 ASP A C 9
ATOM 6986 O O . ASP A 1 14 ? -6.241 -1.900 -5.138 1.00 0.00 14 ASP A O 9
ATOM 6996 N N . PRO A 1 15 ? -6.197 -3.431 -3.485 1.00 0.00 15 PRO A N 9
ATOM 6997 C CA . PRO A 1 15 ? -5.646 -4.519 -4.265 1.00 0.00 15 PRO A CA 9
ATOM 6998 C C . PRO A 1 15 ? -6.450 -4.687 -5.546 1.00 0.00 15 PRO A C 9
ATOM 6999 O O . PRO A 1 15 ? -5.932 -5.265 -6.501 1.00 0.00 15 PRO A O 9
ATOM 7010 N N . ALA A 1 16 ? -7.678 -4.190 -5.546 1.00 0.00 16 ALA A N 9
ATOM 7011 C CA . ALA A 1 16 ? -8.529 -4.298 -6.719 1.00 0.00 16 ALA A CA 9
ATOM 7012 C C . ALA A 1 16 ? -8.101 -3.256 -7.753 1.00 0.00 16 ALA A C 9
ATOM 7013 O O . ALA A 1 16 ? -8.575 -3.270 -8.888 1.00 0.00 16 ALA A O 9
ATOM 7020 N N . LYS A 1 17 ? -7.208 -2.376 -7.325 1.00 0.00 17 LYS A N 9
ATOM 7021 C CA . LYS A 1 17 ? -6.710 -1.328 -8.199 1.00 0.00 17 LYS A CA 9
ATOM 7022 C C . LYS A 1 17 ? -5.200 -1.179 -8.001 1.00 0.00 17 LYS A C 9
ATOM 7023 O O . LYS A 1 17 ? -4.420 -1.464 -8.909 1.00 0.00 17 LYS A O 9
ATOM 7041 N N . GLY A 1 18 ? -4.833 -0.732 -6.809 1.00 0.00 18 GLY A N 9
ATOM 7042 C CA . GLY A 1 18 ? -3.430 -0.541 -6.481 1.00 0.00 18 GLY A CA 9
ATOM 7043 C C . GLY A 1 18 ? -2.714 0.253 -7.575 1.00 0.00 18 GLY A C 9
ATOM 7044 O O . GLY A 1 18 ? -3.311 1.122 -8.208 1.00 0.00 18 GLY A O 9
ATOM 7048 N N . GLU A 1 19 ? -1.444 -0.073 -7.763 1.00 0.00 19 GLU A N 9
ATOM 7049 C CA . GLU A 1 19 ? -0.639 0.599 -8.769 1.00 0.00 19 GLU A CA 9
ATOM 7050 C C . GLU A 1 19 ? -0.066 -0.419 -9.758 1.00 0.00 19 GLU A C 9
ATOM 7051 O O . GLU A 1 19 ? 1.086 -0.836 -9.670 1.00 0.00 19 GLU A O 9
ATOM 7064 N N . PRO A 1 20 ? -0.911 -0.815 -10.713 1.00 0.00 20 PRO A N 9
ATOM 7065 C CA . PRO A 1 20 ? -0.580 -1.768 -11.751 1.00 0.00 20 PRO A CA 9
ATOM 7066 C C . PRO A 1 20 ? 0.543 -1.211 -12.615 1.00 0.00 20 PRO A C 9
ATOM 7067 O O . PRO A 1 20 ? 0.952 -1.883 -13.561 1.00 0.00 20 PRO A O 9
ATOM 7078 N N . MET A 1 21 ? 1.012 -0.017 -12.284 1.00 0.00 21 MET A N 9
ATOM 7079 C CA . MET A 1 21 ? 2.082 0.604 -13.045 1.00 0.00 21 MET A CA 9
ATOM 7080 C C . MET A 1 21 ? 3.215 1.062 -12.125 1.00 0.00 21 MET A C 9
ATOM 7081 O O . MET A 1 21 ? 3.850 2.084 -12.377 1.00 0.00 21 MET A O 9
ATOM 7095 N N . GLN A 1 22 ? 3.434 0.282 -11.076 1.00 0.00 22 GLN A N 9
ATOM 7096 C CA . GLN A 1 22 ? 4.480 0.594 -10.117 1.00 0.00 22 GLN A CA 9
ATOM 7097 C C . GLN A 1 22 ? 5.170 -0.688 -9.648 1.00 0.00 22 GLN A C 9
ATOM 7098 O O . GLN A 1 22 ? 5.804 -0.707 -8.594 1.00 0.00 22 GLN A O 9
ATOM 7112 N N . ASP A 1 23 ? 5.025 -1.729 -10.454 1.00 0.00 23 ASP A N 9
ATOM 7113 C CA . ASP A 1 23 ? 5.626 -3.013 -10.135 1.00 0.00 23 ASP A CA 9
ATOM 7114 C C . ASP A 1 23 ? 4.785 -3.714 -9.067 1.00 0.00 23 ASP A C 9
ATOM 7115 O O . ASP A 1 23 ? 5.257 -4.639 -8.408 1.00 0.00 23 ASP A O 9
ATOM 7125 N N . VAL A 1 24 ? 3.552 -3.248 -8.930 1.00 0.00 24 VAL A N 9
ATOM 7126 C CA . VAL A 1 24 ? 2.641 -3.819 -7.953 1.00 0.00 24 VAL A CA 9
ATOM 7127 C C . VAL A 1 24 ? 1.235 -3.889 -8.554 1.00 0.00 24 VAL A C 9
ATOM 7128 O O . VAL A 1 24 ? 0.517 -2.891 -8.580 1.00 0.00 24 VAL A O 9
ATOM 7141 N N . ALA A 1 25 ? 0.885 -5.078 -9.022 1.00 0.00 25 ALA A N 9
ATOM 7142 C CA . ALA A 1 25 ? -0.422 -5.291 -9.621 1.00 0.00 25 ALA A CA 9
ATOM 7143 C C . ALA A 1 25 ? -1.445 -5.568 -8.518 1.00 0.00 25 ALA A C 9
ATOM 7144 O O . ALA A 1 25 ? -1.106 -5.849 -7.370 1.00 0.00 25 ALA A O 9
ATOM 7151 N N . PRO A 1 26 ? -2.722 -5.482 -8.897 1.00 0.00 26 PRO A N 9
ATOM 7152 C CA . PRO A 1 26 ? -3.850 -5.706 -8.020 1.00 0.00 26 PRO A CA 9
ATOM 7153 C C . PRO A 1 26 ? -3.723 -7.073 -7.363 1.00 0.00 26 PRO A C 9
ATOM 7154 O O . PRO A 1 26 ? -2.854 -7.846 -7.764 1.00 0.00 26 PRO A O 9
ATOM 7165 N N . GLY A 1 27 ? -4.573 -7.342 -6.383 1.00 0.00 27 GLY A N 9
ATOM 7166 C CA . GLY A 1 27 ? -4.535 -8.619 -5.689 1.00 0.00 27 GLY A CA 9
ATOM 7167 C C . GLY A 1 27 ? -3.094 -9.096 -5.498 1.00 0.00 27 GLY A C 9
ATOM 7168 O O . GLY A 1 27 ? -2.728 -10.178 -5.955 1.00 0.00 27 GLY A O 9
ATOM 7172 N N . THR A 1 28 ? -2.314 -8.265 -4.821 1.00 0.00 28 THR A N 9
ATOM 7173 C CA . THR A 1 28 ? -0.921 -8.588 -4.564 1.00 0.00 28 THR A CA 9
ATOM 7174 C C . THR A 1 28 ? -0.627 -8.524 -3.064 1.00 0.00 28 THR A C 9
ATOM 7175 O O . THR A 1 28 ? -0.612 -7.461 -2.447 1.00 0.00 28 THR A O 9
ATOM 7186 N N . PRO A 1 29 ? -0.390 -9.703 -2.484 1.00 0.00 29 PRO A N 9
ATOM 7187 C CA . PRO A 1 29 ? -0.089 -9.875 -1.080 1.00 0.00 29 PRO A CA 9
ATOM 7188 C C . PRO A 1 29 ? 0.986 -8.881 -0.662 1.00 0.00 29 PRO A C 9
ATOM 7189 O O . PRO A 1 29 ? 2.089 -8.936 -1.204 1.00 0.00 29 PRO A O 9
ATOM 7200 N N . TRP A 1 30 ? 0.653 -8.006 0.275 1.00 0.00 30 TRP A N 9
ATOM 7201 C CA . TRP A 1 30 ? 1.605 -7.013 0.744 1.00 0.00 30 TRP A CA 9
ATOM 7202 C C . TRP A 1 30 ? 2.943 -7.716 0.982 1.00 0.00 30 TRP A C 9
ATOM 7203 O O . TRP A 1 30 ? 4.002 -7.107 0.841 1.00 0.00 30 TRP A O 9
ATOM 7224 N N . SER A 1 31 ? 2.851 -8.989 1.338 1.00 0.00 31 SER A N 9
ATOM 7225 C CA . SER A 1 31 ? 4.041 -9.782 1.596 1.00 0.00 31 SER A CA 9
ATOM 7226 C C . SER A 1 31 ? 4.829 -9.981 0.300 1.00 0.00 31 SER A C 9
ATOM 7227 O O . SER A 1 31 ? 6.052 -9.847 0.286 1.00 0.00 31 SER A O 9
ATOM 7235 N N . GLU A 1 32 ? 4.096 -10.297 -0.758 1.00 0.00 32 GLU A N 9
ATOM 7236 C CA . GLU A 1 32 ? 4.711 -10.516 -2.056 1.00 0.00 32 GLU A CA 9
ATOM 7237 C C . GLU A 1 32 ? 5.357 -9.224 -2.562 1.00 0.00 32 GLU A C 9
ATOM 7238 O O . GLU A 1 32 ? 6.401 -9.261 -3.211 1.00 0.00 32 GLU A O 9
ATOM 7251 N N . VAL A 1 33 ? 4.710 -8.113 -2.244 1.00 0.00 33 VAL A N 9
ATOM 7252 C CA . VAL A 1 33 ? 5.208 -6.812 -2.659 1.00 0.00 33 VAL A CA 9
ATOM 7253 C C . VAL A 1 33 ? 6.692 -6.702 -2.301 1.00 0.00 33 VAL A C 9
ATOM 7254 O O . VAL A 1 33 ? 7.106 -6.913 -1.163 1.00 0.00 33 VAL A O 9
ATOM 7267 N N . PRO A 1 34 ? 7.492 -6.361 -3.314 1.00 0.00 34 PRO A N 9
ATOM 7268 C CA . PRO A 1 34 ? 8.926 -6.199 -3.201 1.00 0.00 34 PRO A CA 9
ATOM 7269 C C . PRO A 1 34 ? 9.240 -5.183 -2.111 1.00 0.00 34 PRO A C 9
ATOM 7270 O O . PRO A 1 34 ? 8.478 -4.232 -1.948 1.00 0.00 34 PRO A O 9
ATOM 7281 N N . ASP A 1 35 ? 10.336 -5.399 -1.397 1.00 0.00 35 ASP A N 9
ATOM 7282 C CA . ASP A 1 35 ? 10.725 -4.490 -0.332 1.00 0.00 35 ASP A CA 9
ATOM 7283 C C . ASP A 1 35 ? 11.408 -3.263 -0.939 1.00 0.00 35 ASP A C 9
ATOM 7284 O O . ASP A 1 35 ? 12.520 -3.359 -1.456 1.00 0.00 35 ASP A O 9
ATOM 7294 N N . ASN A 1 36 ? 10.713 -2.138 -0.855 1.00 0.00 36 ASN A N 9
ATOM 7295 C CA . ASN A 1 36 ? 11.239 -0.893 -1.390 1.00 0.00 36 ASN A CA 9
ATOM 7296 C C . ASN A 1 36 ? 10.080 0.067 -1.670 1.00 0.00 36 ASN A C 9
ATOM 7297 O O . ASN A 1 36 ? 10.062 1.188 -1.164 1.00 0.00 36 ASN A O 9
ATOM 7308 N N . PHE A 1 37 ? 9.142 -0.409 -2.475 1.00 0.00 37 PHE A N 9
ATOM 7309 C CA . PHE A 1 37 ? 7.982 0.392 -2.828 1.00 0.00 37 PHE A CA 9
ATOM 7310 C C . PHE A 1 37 ? 7.630 1.371 -1.706 1.00 0.00 37 PHE A C 9
ATOM 7311 O O . PHE A 1 37 ? 7.760 1.043 -0.528 1.00 0.00 37 PHE A O 9
ATOM 7328 N N . LEU A 1 38 ? 7.191 2.554 -2.112 1.00 0.00 38 LEU A N 9
ATOM 7329 C CA . LEU A 1 38 ? 6.819 3.582 -1.156 1.00 0.00 38 LEU A CA 9
ATOM 7330 C C . LEU A 1 38 ? 5.566 4.306 -1.653 1.00 0.00 38 LEU A C 9
ATOM 7331 O O . LEU A 1 38 ? 5.387 4.490 -2.856 1.00 0.00 38 LEU A O 9
ATOM 7347 N N . CYS A 1 39 ? 4.730 4.696 -0.702 1.00 0.00 39 CYS A N 9
ATOM 7348 C CA . CYS A 1 39 ? 3.498 5.395 -1.029 1.00 0.00 39 CYS A CA 9
ATOM 7349 C C . CYS A 1 39 ? 3.862 6.720 -1.702 1.00 0.00 39 CYS A C 9
ATOM 7350 O O . CYS A 1 39 ? 4.705 7.480 -1.232 1.00 0.00 39 CYS A O 9
ATOM 7357 N N . PRO A 1 40 ? 3.197 6.981 -2.830 1.00 0.00 40 PRO A N 9
ATOM 7358 C CA . PRO A 1 40 ? 3.381 8.174 -3.628 1.00 0.00 40 PRO A CA 9
ATOM 7359 C C . PRO A 1 40 ? 2.725 9.359 -2.933 1.00 0.00 40 PRO A C 9
ATOM 7360 O O . PRO A 1 40 ? 1.563 9.645 -3.217 1.00 0.00 40 PRO A O 9
ATOM 7371 N N . GLU A 1 41 ? 3.464 10.013 -2.050 1.00 0.00 41 GLU A N 9
ATOM 7372 C CA . GLU A 1 41 ? 2.933 11.158 -1.330 1.00 0.00 41 GLU A CA 9
ATOM 7373 C C . GLU A 1 41 ? 3.783 11.448 -0.091 1.00 0.00 41 GLU A C 9
ATOM 7374 O O . GLU A 1 41 ? 4.144 12.596 0.164 1.00 0.00 41 GLU A O 9
ATOM 7387 N N . CYS A 1 42 ? 4.078 10.387 0.646 1.00 0.00 42 CYS A N 9
ATOM 7388 C CA . CYS A 1 42 ? 4.879 10.513 1.852 1.00 0.00 42 CYS A CA 9
ATOM 7389 C C . CYS A 1 42 ? 6.012 9.488 1.786 1.00 0.00 42 CYS A C 9
ATOM 7390 O O . CYS A 1 42 ? 7.163 9.809 2.076 1.00 0.00 42 CYS A O 9
ATOM 7397 N N . SER A 1 43 ? 5.647 8.274 1.401 1.00 0.00 43 SER A N 9
ATOM 7398 C CA . SER A 1 43 ? 6.619 7.199 1.292 1.00 0.00 43 SER A CA 9
ATOM 7399 C C . SER A 1 43 ? 6.961 6.661 2.683 1.00 0.00 43 SER A C 9
ATOM 7400 O O . SER A 1 43 ? 6.959 7.408 3.660 1.00 0.00 43 SER A O 9
ATOM 7408 N N . LEU A 1 44 ? 7.246 5.368 2.728 1.00 0.00 44 LEU A N 9
ATOM 7409 C CA . LEU A 1 44 ? 7.590 4.720 3.983 1.00 0.00 44 LEU A CA 9
ATOM 7410 C C . LEU A 1 44 ? 8.561 3.571 3.710 1.00 0.00 44 LEU A C 9
ATOM 7411 O O . LEU A 1 44 ? 8.711 3.138 2.568 1.00 0.00 44 LEU A O 9
ATOM 7427 N N . GLY A 1 45 ? 9.196 3.108 4.777 1.00 0.00 45 GLY A N 9
ATOM 7428 C CA . GLY A 1 45 ? 10.149 2.017 4.666 1.00 0.00 45 GLY A CA 9
ATOM 7429 C C . GLY A 1 45 ? 9.440 0.662 4.726 1.00 0.00 45 GLY A C 9
ATOM 7430 O O . GLY A 1 45 ? 10.082 -0.371 4.911 1.00 0.00 45 GLY A O 9
ATOM 7434 N N . LYS A 1 46 ? 8.126 0.710 4.566 1.00 0.00 46 LYS A N 9
ATOM 7435 C CA . LYS A 1 46 ? 7.323 -0.500 4.600 1.00 0.00 46 LYS A CA 9
ATOM 7436 C C . LYS A 1 46 ? 7.357 -1.091 6.011 1.00 0.00 46 LYS A C 9
ATOM 7437 O O . LYS A 1 46 ? 7.531 -2.297 6.179 1.00 0.00 46 LYS A O 9
ATOM 7455 N N . ASP A 1 47 ? 7.188 -0.214 6.989 1.00 0.00 47 ASP A N 9
ATOM 7456 C CA . ASP A 1 47 ? 7.197 -0.633 8.380 1.00 0.00 47 ASP A CA 9
ATOM 7457 C C . ASP A 1 47 ? 6.191 0.208 9.169 1.00 0.00 47 ASP A C 9
ATOM 7458 O O . ASP A 1 47 ? 6.492 0.676 10.266 1.00 0.00 47 ASP A O 9
ATOM 7468 N N . VAL A 1 48 ? 5.017 0.375 8.579 1.00 0.00 48 VAL A N 9
ATOM 7469 C CA . VAL A 1 48 ? 3.965 1.152 9.212 1.00 0.00 48 VAL A CA 9
ATOM 7470 C C . VAL A 1 48 ? 2.612 0.749 8.622 1.00 0.00 48 VAL A C 9
ATOM 7471 O O . VAL A 1 48 ? 1.679 0.432 9.358 1.00 0.00 48 VAL A O 9
ATOM 7484 N N . PHE A 1 49 ? 2.550 0.772 7.298 1.00 0.00 49 PHE A N 9
ATOM 7485 C CA . PHE A 1 49 ? 1.327 0.413 6.601 1.00 0.00 49 PHE A CA 9
ATOM 7486 C C . PHE A 1 49 ? 0.501 -0.582 7.419 1.00 0.00 49 PHE A C 9
ATOM 7487 O O . PHE A 1 49 ? 1.056 -1.427 8.119 1.00 0.00 49 PHE A O 9
ATOM 7504 N N . GLU A 1 50 ? -0.812 -0.448 7.302 1.00 0.00 50 GLU A N 9
ATOM 7505 C CA . GLU A 1 50 ? -1.720 -1.324 8.023 1.00 0.00 50 GLU A CA 9
ATOM 7506 C C . GLU A 1 50 ? -1.459 -2.784 7.647 1.00 0.00 50 GLU A C 9
ATOM 7507 O O . GLU A 1 50 ? -0.325 -3.254 7.718 1.00 0.00 50 GLU A O 9
ATOM 7520 N N . GLU A 1 51 ? -2.528 -3.461 7.254 1.00 0.00 51 GLU A N 9
ATOM 7521 C CA . GLU A 1 51 ? -2.429 -4.858 6.866 1.00 0.00 51 GLU A CA 9
ATOM 7522 C C . GLU A 1 51 ? -3.796 -5.385 6.425 1.00 0.00 51 GLU A C 9
ATOM 7523 O O . GLU A 1 51 ? -4.554 -5.911 7.238 1.00 0.00 51 GLU A O 9
ATOM 7536 N N . LEU A 1 52 ? -4.068 -5.226 5.138 1.00 0.00 52 LEU A N 9
ATOM 7537 C CA . LEU A 1 52 ? -5.330 -5.679 4.579 1.00 0.00 52 LEU A CA 9
ATOM 7538 C C . LEU A 1 52 ? -5.259 -5.615 3.052 1.00 0.00 52 LEU A C 9
ATOM 7539 O O . LEU A 1 52 ? -5.793 -4.691 2.440 1.00 0.00 52 LEU A O 9
ATOM 7555 N N . ALA A 1 53 ? -4.595 -6.608 2.480 1.00 0.00 53 ALA A N 9
ATOM 7556 C CA . ALA A 1 53 ? -4.447 -6.677 1.036 1.00 0.00 53 ALA A CA 9
ATOM 7557 C C . ALA A 1 53 ? -4.422 -8.142 0.599 1.00 0.00 53 ALA A C 9
ATOM 7558 O O . ALA A 1 53 ? -4.209 -9.035 1.419 1.00 0.00 53 ALA A O 9
ATOM 7565 N N . SER A 1 54 ? -4.642 -8.346 -0.691 1.00 0.00 54 SER A N 9
ATOM 7566 C CA . SER A 1 54 ? -4.647 -9.688 -1.247 1.00 0.00 54 SER A CA 9
ATOM 7567 C C . SER A 1 54 ? -5.316 -10.657 -0.270 1.00 0.00 54 SER A C 9
ATOM 7568 O O . SER A 1 54 ? -4.669 -11.169 0.642 1.00 0.00 54 SER A O 9
ATOM 7576 N N . GLU A 1 55 ? -6.603 -10.878 -0.494 1.00 0.00 55 GLU A N 9
ATOM 7577 C CA . GLU A 1 55 ? -7.367 -11.776 0.356 1.00 0.00 55 GLU A CA 9
ATOM 7578 C C . GLU A 1 55 ? -8.660 -12.198 -0.344 1.00 0.00 55 GLU A C 9
ATOM 7579 O O . GLU A 1 55 ? -8.974 -11.704 -1.426 1.00 0.00 55 GLU A O 9
ATOM 7592 N N . ALA A 1 56 ? -9.376 -13.107 0.301 1.00 0.00 56 ALA A N 9
ATOM 7593 C CA . ALA A 1 56 ? -10.628 -13.601 -0.246 1.00 0.00 56 ALA A CA 9
ATOM 7594 C C . ALA A 1 56 ? -11.332 -14.464 0.802 1.00 0.00 56 ALA A C 9
ATOM 7595 O O . ALA A 1 56 ? -11.698 -15.606 0.527 1.00 0.00 56 ALA A O 9
ATOM 7602 N N . LYS A 1 57 ? -11.501 -13.886 1.982 1.00 0.00 57 LYS A N 9
ATOM 7603 C CA . LYS A 1 57 ? -12.156 -14.588 3.073 1.00 0.00 57 LYS A CA 9
ATOM 7604 C C . LYS A 1 57 ? -13.462 -13.873 3.424 1.00 0.00 57 LYS A C 9
ATOM 7605 O O . LYS A 1 57 ? -13.978 -14.023 4.531 1.00 0.00 57 LYS A O 9
ATOM 7624 N N . GLY A 1 1 ? -11.043 -9.198 -0.242 1.00 0.00 1 GLY A N 10
ATOM 7625 C CA . GLY A 1 1 ? -10.772 -7.880 -0.791 1.00 0.00 1 GLY A CA 10
ATOM 7626 C C . GLY A 1 1 ? -10.527 -6.862 0.324 1.00 0.00 1 GLY A C 10
ATOM 7627 O O . GLY A 1 1 ? -11.370 -6.024 0.639 1.00 0.00 1 GLY A O 10
ATOM 7631 N N . PRO A 1 2 ? -9.337 -6.955 0.922 1.00 0.00 2 PRO A N 10
ATOM 7632 C CA . PRO A 1 2 ? -8.896 -6.093 1.998 1.00 0.00 2 PRO A CA 10
ATOM 7633 C C . PRO A 1 2 ? -8.108 -4.924 1.425 1.00 0.00 2 PRO A C 10
ATOM 7634 O O . PRO A 1 2 ? -7.652 -5.016 0.286 1.00 0.00 2 PRO A O 10
ATOM 7645 N N . ARG A 1 3 ? -7.965 -3.864 2.207 1.00 0.00 3 ARG A N 10
ATOM 7646 C CA . ARG A 1 3 ? -7.232 -2.694 1.756 1.00 0.00 3 ARG A CA 10
ATOM 7647 C C . ARG A 1 3 ? -6.390 -2.121 2.898 1.00 0.00 3 ARG A C 10
ATOM 7648 O O . ARG A 1 3 ? -6.791 -2.180 4.059 1.00 0.00 3 ARG A O 10
ATOM 7668 N N . MET A 1 4 ? -5.238 -1.580 2.528 1.00 0.00 4 MET A N 10
ATOM 7669 C CA . MET A 1 4 ? -4.337 -0.997 3.507 1.00 0.00 4 MET A CA 10
ATOM 7670 C C . MET A 1 4 ? -4.527 0.518 3.593 1.00 0.00 4 MET A C 10
ATOM 7671 O O . MET A 1 4 ? -5.438 1.069 2.978 1.00 0.00 4 MET A O 10
ATOM 7685 N N . GLN A 1 5 ? -3.652 1.149 4.363 1.00 0.00 5 GLN A N 10
ATOM 7686 C CA . GLN A 1 5 ? -3.712 2.591 4.537 1.00 0.00 5 GLN A CA 10
ATOM 7687 C C . GLN A 1 5 ? -2.454 3.092 5.249 1.00 0.00 5 GLN A C 10
ATOM 7688 O O . GLN A 1 5 ? -2.153 2.664 6.362 1.00 0.00 5 GLN A O 10
ATOM 7702 N N . CYS A 1 6 ? -1.751 3.992 4.576 1.00 0.00 6 CYS A N 10
ATOM 7703 C CA . CYS A 1 6 ? -0.532 4.556 5.129 1.00 0.00 6 CYS A CA 10
ATOM 7704 C C . CYS A 1 6 ? -0.918 5.558 6.219 1.00 0.00 6 CYS A C 10
ATOM 7705 O O . CYS A 1 6 ? -2.002 6.137 6.179 1.00 0.00 6 CYS A O 10
ATOM 7712 N N . SER A 1 7 ? -0.008 5.733 7.166 1.00 0.00 7 SER A N 10
ATOM 7713 C CA . SER A 1 7 ? -0.240 6.656 8.265 1.00 0.00 7 SER A CA 10
ATOM 7714 C C . SER A 1 7 ? 0.700 7.857 8.146 1.00 0.00 7 SER A C 10
ATOM 7715 O O . SER A 1 7 ? 1.614 8.016 8.953 1.00 0.00 7 SER A O 10
ATOM 7723 N N . VAL A 1 8 ? 0.441 8.672 7.134 1.00 0.00 8 VAL A N 10
ATOM 7724 C CA . VAL A 1 8 ? 1.253 9.854 6.899 1.00 0.00 8 VAL A CA 10
ATOM 7725 C C . VAL A 1 8 ? 0.505 10.802 5.959 1.00 0.00 8 VAL A C 10
ATOM 7726 O O . VAL A 1 8 ? 0.268 11.960 6.300 1.00 0.00 8 VAL A O 10
ATOM 7739 N N . CYS A 1 9 ? 0.154 10.276 4.795 1.00 0.00 9 CYS A N 10
ATOM 7740 C CA . CYS A 1 9 ? -0.562 11.061 3.804 1.00 0.00 9 CYS A CA 10
ATOM 7741 C C . CYS A 1 9 ? -2.028 10.622 3.811 1.00 0.00 9 CYS A C 10
ATOM 7742 O O . CYS A 1 9 ? -2.923 11.431 3.571 1.00 0.00 9 CYS A O 10
ATOM 7749 N N . GLN A 1 10 ? -2.227 9.342 4.089 1.00 0.00 10 GLN A N 10
ATOM 7750 C CA . GLN A 1 10 ? -3.569 8.786 4.130 1.00 0.00 10 GLN A CA 10
ATOM 7751 C C . GLN A 1 10 ? -3.972 8.268 2.748 1.00 0.00 10 GLN A C 10
ATOM 7752 O O . GLN A 1 10 ? -4.853 8.834 2.101 1.00 0.00 10 GLN A O 10
ATOM 7766 N N . TRP A 1 11 ? -3.308 7.199 2.335 1.00 0.00 11 TRP A N 10
ATOM 7767 C CA . TRP A 1 11 ? -3.586 6.599 1.041 1.00 0.00 11 TRP A CA 10
ATOM 7768 C C . TRP A 1 11 ? -3.990 5.141 1.273 1.00 0.00 11 TRP A C 10
ATOM 7769 O O . TRP A 1 11 ? -3.254 4.382 1.901 1.00 0.00 11 TRP A O 10
ATOM 7790 N N . ILE A 1 12 ? -5.159 4.795 0.753 1.00 0.00 12 ILE A N 10
ATOM 7791 C CA . ILE A 1 12 ? -5.670 3.442 0.896 1.00 0.00 12 ILE A CA 10
ATOM 7792 C C . ILE A 1 12 ? -5.186 2.592 -0.281 1.00 0.00 12 ILE A C 10
ATOM 7793 O O . ILE A 1 12 ? -5.272 2.978 -1.444 1.00 0.00 12 ILE A O 10
ATOM 7809 N N . TYR A 1 13 ? -4.666 1.409 0.054 1.00 0.00 13 TYR A N 10
ATOM 7810 C CA . TYR A 1 13 ? -4.161 0.488 -0.943 1.00 0.00 13 TYR A CA 10
ATOM 7811 C C . TYR A 1 13 ? -5.250 -0.503 -1.329 1.00 0.00 13 TYR A C 10
ATOM 7812 O O . TYR A 1 13 ? -5.479 -1.455 -0.584 1.00 0.00 13 TYR A O 10
ATOM 7830 N N . ASP A 1 14 ? -5.890 -0.269 -2.465 1.00 0.00 14 ASP A N 10
ATOM 7831 C CA . ASP A 1 14 ? -6.946 -1.154 -2.926 1.00 0.00 14 ASP A CA 10
ATOM 7832 C C . ASP A 1 14 ? -6.378 -2.122 -3.965 1.00 0.00 14 ASP A C 10
ATOM 7833 O O . ASP A 1 14 ? -6.020 -1.747 -5.079 1.00 0.00 14 ASP A O 10
ATOM 7843 N N . PRO A 1 15 ? -6.303 -3.395 -3.569 1.00 0.00 15 PRO A N 10
ATOM 7844 C CA . PRO A 1 15 ? -5.800 -4.476 -4.389 1.00 0.00 15 PRO A CA 10
ATOM 7845 C C . PRO A 1 15 ? -6.525 -4.482 -5.727 1.00 0.00 15 PRO A C 10
ATOM 7846 O O . PRO A 1 15 ? -5.974 -4.996 -6.699 1.00 0.00 15 PRO A O 10
ATOM 7857 N N . ALA A 1 16 ? -7.726 -3.923 -5.754 1.00 0.00 16 ALA A N 10
ATOM 7858 C CA . ALA A 1 16 ? -8.503 -3.878 -6.981 1.00 0.00 16 ALA A CA 10
ATOM 7859 C C . ALA A 1 16 ? -7.956 -2.772 -7.885 1.00 0.00 16 ALA A C 10
ATOM 7860 O O . ALA A 1 16 ? -8.314 -2.691 -9.059 1.00 0.00 16 ALA A O 10
ATOM 7867 N N . LYS A 1 17 ? -7.098 -1.947 -7.304 1.00 0.00 17 LYS A N 10
ATOM 7868 C CA . LYS A 1 17 ? -6.497 -0.848 -8.042 1.00 0.00 17 LYS A CA 10
ATOM 7869 C C . LYS A 1 17 ? -4.985 -0.852 -7.814 1.00 0.00 17 LYS A C 10
ATOM 7870 O O . LYS A 1 17 ? -4.220 -1.235 -8.698 1.00 0.00 17 LYS A O 10
ATOM 7888 N N . GLY A 1 18 ? -4.598 -0.421 -6.622 1.00 0.00 18 GLY A N 10
ATOM 7889 C CA . GLY A 1 18 ? -3.190 -0.370 -6.266 1.00 0.00 18 GLY A CA 10
ATOM 7890 C C . GLY A 1 18 ? -2.397 0.455 -7.282 1.00 0.00 18 GLY A C 10
ATOM 7891 O O . GLY A 1 18 ? -2.921 1.407 -7.858 1.00 0.00 18 GLY A O 10
ATOM 7895 N N . GLU A 1 19 ? -1.147 0.059 -7.470 1.00 0.00 19 GLU A N 10
ATOM 7896 C CA . GLU A 1 19 ? -0.276 0.750 -8.407 1.00 0.00 19 GLU A CA 10
ATOM 7897 C C . GLU A 1 19 ? 0.405 -0.255 -9.338 1.00 0.00 19 GLU A C 10
ATOM 7898 O O . GLU A 1 19 ? 1.571 -0.608 -9.177 1.00 0.00 19 GLU A O 10
ATOM 7911 N N . PRO A 1 20 ? -0.361 -0.712 -10.331 1.00 0.00 20 PRO A N 10
ATOM 7912 C CA . PRO A 1 20 ? 0.078 -1.666 -11.327 1.00 0.00 20 PRO A CA 10
ATOM 7913 C C . PRO A 1 20 ? 1.182 -1.047 -12.174 1.00 0.00 20 PRO A C 10
ATOM 7914 O O . PRO A 1 20 ? 1.685 -1.717 -13.075 1.00 0.00 20 PRO A O 10
ATOM 7925 N N . MET A 1 21 ? 1.532 0.195 -11.877 1.00 0.00 21 MET A N 10
ATOM 7926 C CA . MET A 1 21 ? 2.574 0.878 -12.625 1.00 0.00 21 MET A CA 10
ATOM 7927 C C . MET A 1 21 ? 3.742 1.261 -11.714 1.00 0.00 21 MET A C 10
ATOM 7928 O O . MET A 1 21 ? 4.467 2.214 -11.996 1.00 0.00 21 MET A O 10
ATOM 7942 N N . GLN A 1 22 ? 3.888 0.499 -10.640 1.00 0.00 22 GLN A N 10
ATOM 7943 C CA . GLN A 1 22 ? 4.955 0.746 -9.686 1.00 0.00 22 GLN A CA 10
ATOM 7944 C C . GLN A 1 22 ? 5.580 -0.575 -9.233 1.00 0.00 22 GLN A C 10
ATOM 7945 O O . GLN A 1 22 ? 6.272 -0.623 -8.218 1.00 0.00 22 GLN A O 10
ATOM 7959 N N . ASP A 1 23 ? 5.312 -1.616 -10.008 1.00 0.00 23 ASP A N 10
ATOM 7960 C CA . ASP A 1 23 ? 5.838 -2.934 -9.700 1.00 0.00 23 ASP A CA 10
ATOM 7961 C C . ASP A 1 23 ? 4.904 -3.633 -8.710 1.00 0.00 23 ASP A C 10
ATOM 7962 O O . ASP A 1 23 ? 5.321 -4.542 -7.994 1.00 0.00 23 ASP A O 10
ATOM 7972 N N . VAL A 1 24 ? 3.659 -3.181 -8.700 1.00 0.00 24 VAL A N 10
ATOM 7973 C CA . VAL A 1 24 ? 2.662 -3.751 -7.810 1.00 0.00 24 VAL A CA 10
ATOM 7974 C C . VAL A 1 24 ? 1.303 -3.761 -8.512 1.00 0.00 24 VAL A C 10
ATOM 7975 O O . VAL A 1 24 ? 0.633 -2.733 -8.589 1.00 0.00 24 VAL A O 10
ATOM 7988 N N . ALA A 1 25 ? 0.937 -4.934 -9.007 1.00 0.00 25 ALA A N 10
ATOM 7989 C CA . ALA A 1 25 ? -0.330 -5.092 -9.700 1.00 0.00 25 ALA A CA 10
ATOM 7990 C C . ALA A 1 25 ? -1.433 -5.380 -8.680 1.00 0.00 25 ALA A C 10
ATOM 7991 O O . ALA A 1 25 ? -1.181 -5.707 -7.522 1.00 0.00 25 ALA A O 10
ATOM 7998 N N . PRO A 1 26 ? -2.678 -5.249 -9.142 1.00 0.00 26 PRO A N 10
ATOM 7999 C CA . PRO A 1 26 ? -3.869 -5.474 -8.352 1.00 0.00 26 PRO A CA 10
ATOM 8000 C C . PRO A 1 26 ? -3.822 -6.868 -7.742 1.00 0.00 26 PRO A C 10
ATOM 8001 O O . PRO A 1 26 ? -2.901 -7.622 -8.054 1.00 0.00 26 PRO A O 10
ATOM 8012 N N . GLY A 1 27 ? -4.794 -7.180 -6.898 1.00 0.00 27 GLY A N 10
ATOM 8013 C CA . GLY A 1 27 ? -4.841 -8.484 -6.259 1.00 0.00 27 GLY A CA 10
ATOM 8014 C C . GLY A 1 27 ? -3.432 -8.989 -5.940 1.00 0.00 27 GLY A C 10
ATOM 8015 O O . GLY A 1 27 ? -3.034 -10.059 -6.396 1.00 0.00 27 GLY A O 10
ATOM 8019 N N . THR A 1 28 ? -2.716 -8.194 -5.158 1.00 0.00 28 THR A N 10
ATOM 8020 C CA . THR A 1 28 ? -1.360 -8.546 -4.773 1.00 0.00 28 THR A CA 10
ATOM 8021 C C . THR A 1 28 ? -1.244 -8.631 -3.250 1.00 0.00 28 THR A C 10
ATOM 8022 O O . THR A 1 28 ? -1.836 -7.853 -2.506 1.00 0.00 28 THR A O 10
ATOM 8033 N N . PRO A 1 29 ? -0.455 -9.609 -2.798 1.00 0.00 29 PRO A N 10
ATOM 8034 C CA . PRO A 1 29 ? -0.201 -9.871 -1.397 1.00 0.00 29 PRO A CA 10
ATOM 8035 C C . PRO A 1 29 ? 0.806 -8.861 -0.864 1.00 0.00 29 PRO A C 10
ATOM 8036 O O . PRO A 1 29 ? 1.924 -8.812 -1.374 1.00 0.00 29 PRO A O 10
ATOM 8047 N N . TRP A 1 30 ? 0.401 -8.088 0.132 1.00 0.00 30 TRP A N 10
ATOM 8048 C CA . TRP A 1 30 ? 1.284 -7.091 0.712 1.00 0.00 30 TRP A CA 10
ATOM 8049 C C . TRP A 1 30 ? 2.558 -7.799 1.175 1.00 0.00 30 TRP A C 10
ATOM 8050 O O . TRP A 1 30 ? 3.594 -7.163 1.361 1.00 0.00 30 TRP A O 10
ATOM 8071 N N . SER A 1 31 ? 2.440 -9.108 1.348 1.00 0.00 31 SER A N 10
ATOM 8072 C CA . SER A 1 31 ? 3.570 -9.910 1.785 1.00 0.00 31 SER A CA 10
ATOM 8073 C C . SER A 1 31 ? 4.552 -10.106 0.628 1.00 0.00 31 SER A C 10
ATOM 8074 O O . SER A 1 31 ? 5.739 -9.815 0.761 1.00 0.00 31 SER A O 10
ATOM 8082 N N . GLU A 1 32 ? 4.019 -10.597 -0.481 1.00 0.00 32 GLU A N 10
ATOM 8083 C CA . GLU A 1 32 ? 4.833 -10.836 -1.661 1.00 0.00 32 GLU A CA 10
ATOM 8084 C C . GLU A 1 32 ? 5.399 -9.516 -2.191 1.00 0.00 32 GLU A C 10
ATOM 8085 O O . GLU A 1 32 ? 6.468 -9.495 -2.799 1.00 0.00 32 GLU A O 10
ATOM 8098 N N . VAL A 1 33 ? 4.656 -8.448 -1.941 1.00 0.00 33 VAL A N 10
ATOM 8099 C CA . VAL A 1 33 ? 5.070 -7.128 -2.385 1.00 0.00 33 VAL A CA 10
ATOM 8100 C C . VAL A 1 33 ? 6.584 -6.987 -2.210 1.00 0.00 33 VAL A C 10
ATOM 8101 O O . VAL A 1 33 ? 7.148 -7.274 -1.157 1.00 0.00 33 VAL A O 10
ATOM 8114 N N . PRO A 1 34 ? 7.236 -6.533 -3.283 1.00 0.00 34 PRO A N 10
ATOM 8115 C CA . PRO A 1 34 ? 8.666 -6.322 -3.339 1.00 0.00 34 PRO A CA 10
ATOM 8116 C C . PRO A 1 34 ? 9.095 -5.423 -2.188 1.00 0.00 34 PRO A C 10
ATOM 8117 O O . PRO A 1 34 ? 8.268 -4.661 -1.689 1.00 0.00 34 PRO A O 10
ATOM 8128 N N . ASP A 1 35 ? 10.356 -5.525 -1.793 1.00 0.00 35 ASP A N 10
ATOM 8129 C CA . ASP A 1 35 ? 10.866 -4.712 -0.702 1.00 0.00 35 ASP A CA 10
ATOM 8130 C C . ASP A 1 35 ? 11.455 -3.418 -1.267 1.00 0.00 35 ASP A C 10
ATOM 8131 O O . ASP A 1 35 ? 12.569 -3.414 -1.787 1.00 0.00 35 ASP A O 10
ATOM 8141 N N . ASN A 1 36 ? 10.679 -2.351 -1.146 1.00 0.00 36 ASN A N 10
ATOM 8142 C CA . ASN A 1 36 ? 11.109 -1.053 -1.639 1.00 0.00 36 ASN A CA 10
ATOM 8143 C C . ASN A 1 36 ? 9.896 -0.129 -1.757 1.00 0.00 36 ASN A C 10
ATOM 8144 O O . ASN A 1 36 ? 9.816 0.888 -1.070 1.00 0.00 36 ASN A O 10
ATOM 8155 N N . PHE A 1 37 ? 8.980 -0.517 -2.633 1.00 0.00 37 PHE A N 10
ATOM 8156 C CA . PHE A 1 37 ? 7.774 0.264 -2.850 1.00 0.00 37 PHE A CA 10
ATOM 8157 C C . PHE A 1 37 ? 7.569 1.281 -1.725 1.00 0.00 37 PHE A C 10
ATOM 8158 O O . PHE A 1 37 ? 7.445 0.906 -0.560 1.00 0.00 37 PHE A O 10
ATOM 8175 N N . LEU A 1 38 ? 7.540 2.547 -2.113 1.00 0.00 38 LEU A N 10
ATOM 8176 C CA . LEU A 1 38 ? 7.353 3.621 -1.152 1.00 0.00 38 LEU A CA 10
ATOM 8177 C C . LEU A 1 38 ? 6.060 4.371 -1.478 1.00 0.00 38 LEU A C 10
ATOM 8178 O O . LEU A 1 38 ? 5.795 4.683 -2.638 1.00 0.00 38 LEU A O 10
ATOM 8194 N N . CYS A 1 39 ? 5.290 4.641 -0.434 1.00 0.00 39 CYS A N 10
ATOM 8195 C CA . CYS A 1 39 ? 4.032 5.349 -0.595 1.00 0.00 39 CYS A CA 10
ATOM 8196 C C . CYS A 1 39 ? 4.168 6.306 -1.780 1.00 0.00 39 CYS A C 10
ATOM 8197 O O . CYS A 1 39 ? 5.108 7.092 -1.880 1.00 0.00 39 CYS A O 10
ATOM 8204 N N . PRO A 1 40 ? 3.193 6.222 -2.688 1.00 0.00 40 PRO A N 10
ATOM 8205 C CA . PRO A 1 40 ? 3.120 7.032 -3.885 1.00 0.00 40 PRO A CA 10
ATOM 8206 C C . PRO A 1 40 ? 2.590 8.415 -3.534 1.00 0.00 40 PRO A C 10
ATOM 8207 O O . PRO A 1 40 ? 2.363 9.212 -4.443 1.00 0.00 40 PRO A O 10
ATOM 8218 N N . GLU A 1 41 ? 2.402 8.670 -2.248 1.00 0.00 41 GLU A N 10
ATOM 8219 C CA . GLU A 1 41 ? 1.897 9.959 -1.806 1.00 0.00 41 GLU A CA 10
ATOM 8220 C C . GLU A 1 41 ? 2.683 10.448 -0.588 1.00 0.00 41 GLU A C 10
ATOM 8221 O O . GLU A 1 41 ? 2.358 11.484 -0.010 1.00 0.00 41 GLU A O 10
ATOM 8234 N N . CYS A 1 42 ? 3.702 9.679 -0.234 1.00 0.00 42 CYS A N 10
ATOM 8235 C CA . CYS A 1 42 ? 4.537 10.021 0.905 1.00 0.00 42 CYS A CA 10
ATOM 8236 C C . CYS A 1 42 ? 5.586 8.922 1.080 1.00 0.00 42 CYS A C 10
ATOM 8237 O O . CYS A 1 42 ? 5.909 8.540 2.203 1.00 0.00 42 CYS A O 10
ATOM 8244 N N . SER A 1 43 ? 6.089 8.443 -0.049 1.00 0.00 43 SER A N 10
ATOM 8245 C CA . SER A 1 43 ? 7.095 7.395 -0.035 1.00 0.00 43 SER A CA 10
ATOM 8246 C C . SER A 1 43 ? 7.425 7.005 1.407 1.00 0.00 43 SER A C 10
ATOM 8247 O O . SER A 1 43 ? 8.399 7.493 1.978 1.00 0.00 43 SER A O 10
ATOM 8255 N N . LEU A 1 44 ? 6.594 6.130 1.954 1.00 0.00 44 LEU A N 10
ATOM 8256 C CA . LEU A 1 44 ? 6.785 5.669 3.319 1.00 0.00 44 LEU A CA 10
ATOM 8257 C C . LEU A 1 44 ? 7.234 4.206 3.301 1.00 0.00 44 LEU A C 10
ATOM 8258 O O . LEU A 1 44 ? 6.861 3.450 2.405 1.00 0.00 44 LEU A O 10
ATOM 8274 N N . GLY A 1 45 ? 8.028 3.851 4.301 1.00 0.00 45 GLY A N 10
ATOM 8275 C CA . GLY A 1 45 ? 8.531 2.493 4.411 1.00 0.00 45 GLY A CA 10
ATOM 8276 C C . GLY A 1 45 ? 7.381 1.485 4.465 1.00 0.00 45 GLY A C 10
ATOM 8277 O O . GLY A 1 45 ? 6.218 1.856 4.312 1.00 0.00 45 GLY A O 10
ATOM 8281 N N . LYS A 1 46 ? 7.746 0.230 4.683 1.00 0.00 46 LYS A N 10
ATOM 8282 C CA . LYS A 1 46 ? 6.759 -0.834 4.760 1.00 0.00 46 LYS A CA 10
ATOM 8283 C C . LYS A 1 46 ? 6.676 -1.344 6.200 1.00 0.00 46 LYS A C 10
ATOM 8284 O O . LYS A 1 46 ? 6.236 -2.467 6.440 1.00 0.00 46 LYS A O 10
ATOM 8302 N N . ASP A 1 47 ? 7.106 -0.494 7.121 1.00 0.00 47 ASP A N 10
ATOM 8303 C CA . ASP A 1 47 ? 7.085 -0.844 8.530 1.00 0.00 47 ASP A CA 10
ATOM 8304 C C . ASP A 1 47 ? 5.815 -0.282 9.173 1.00 0.00 47 ASP A C 10
ATOM 8305 O O . ASP A 1 47 ? 5.076 -1.010 9.834 1.00 0.00 47 ASP A O 10
ATOM 8315 N N . VAL A 1 48 ? 5.602 1.007 8.956 1.00 0.00 48 VAL A N 10
ATOM 8316 C CA . VAL A 1 48 ? 4.434 1.675 9.506 1.00 0.00 48 VAL A CA 10
ATOM 8317 C C . VAL A 1 48 ? 3.169 1.048 8.916 1.00 0.00 48 VAL A C 10
ATOM 8318 O O . VAL A 1 48 ? 2.254 0.679 9.652 1.00 0.00 48 VAL A O 10
ATOM 8331 N N . PHE A 1 49 ? 3.157 0.947 7.595 1.00 0.00 49 PHE A N 10
ATOM 8332 C CA . PHE A 1 49 ? 2.019 0.372 6.899 1.00 0.00 49 PHE A CA 10
ATOM 8333 C C . PHE A 1 49 ? 1.404 -0.773 7.707 1.00 0.00 49 PHE A C 10
ATOM 8334 O O . PHE A 1 49 ? 2.099 -1.443 8.469 1.00 0.00 49 PHE A O 10
ATOM 8351 N N . GLU A 1 50 ? 0.107 -0.962 7.512 1.00 0.00 50 GLU A N 10
ATOM 8352 C CA . GLU A 1 50 ? -0.610 -2.014 8.213 1.00 0.00 50 GLU A CA 10
ATOM 8353 C C . GLU A 1 50 ? -1.655 -2.647 7.293 1.00 0.00 50 GLU A C 10
ATOM 8354 O O . GLU A 1 50 ? -1.529 -2.588 6.071 1.00 0.00 50 GLU A O 10
ATOM 8367 N N . GLU A 1 51 ? -2.664 -3.239 7.916 1.00 0.00 51 GLU A N 10
ATOM 8368 C CA . GLU A 1 51 ? -3.731 -3.882 7.168 1.00 0.00 51 GLU A CA 10
ATOM 8369 C C . GLU A 1 51 ? -3.162 -4.988 6.277 1.00 0.00 51 GLU A C 10
ATOM 8370 O O . GLU A 1 51 ? -2.040 -5.446 6.489 1.00 0.00 51 GLU A O 10
ATOM 8383 N N . LEU A 1 52 ? -3.962 -5.386 5.298 1.00 0.00 52 LEU A N 10
ATOM 8384 C CA . LEU A 1 52 ? -3.552 -6.429 4.374 1.00 0.00 52 LEU A CA 10
ATOM 8385 C C . LEU A 1 52 ? -4.092 -6.109 2.978 1.00 0.00 52 LEU A C 10
ATOM 8386 O O . LEU A 1 52 ? -4.770 -5.100 2.787 1.00 0.00 52 LEU A O 10
ATOM 8402 N N . ALA A 1 53 ? -3.770 -6.986 2.039 1.00 0.00 53 ALA A N 10
ATOM 8403 C CA . ALA A 1 53 ? -4.214 -6.809 0.666 1.00 0.00 53 ALA A CA 10
ATOM 8404 C C . ALA A 1 53 ? -4.303 -8.175 -0.016 1.00 0.00 53 ALA A C 10
ATOM 8405 O O . ALA A 1 53 ? -3.929 -9.191 0.568 1.00 0.00 53 ALA A O 10
ATOM 8412 N N . SER A 1 54 ? -4.801 -8.156 -1.244 1.00 0.00 54 SER A N 10
ATOM 8413 C CA . SER A 1 54 ? -4.945 -9.381 -2.012 1.00 0.00 54 SER A CA 10
ATOM 8414 C C . SER A 1 54 ? -6.216 -10.120 -1.588 1.00 0.00 54 SER A C 10
ATOM 8415 O O . SER A 1 54 ? -6.976 -9.626 -0.757 1.00 0.00 54 SER A O 10
ATOM 8423 N N . GLU A 1 55 ? -6.407 -11.290 -2.178 1.00 0.00 55 GLU A N 10
ATOM 8424 C CA . GLU A 1 55 ? -7.573 -12.102 -1.871 1.00 0.00 55 GLU A CA 10
ATOM 8425 C C . GLU A 1 55 ? -8.756 -11.683 -2.746 1.00 0.00 55 GLU A C 10
ATOM 8426 O O . GLU A 1 55 ? -9.352 -12.514 -3.429 1.00 0.00 55 GLU A O 10
ATOM 8439 N N . ALA A 1 56 ? -9.060 -10.394 -2.698 1.00 0.00 56 ALA A N 10
ATOM 8440 C CA . ALA A 1 56 ? -10.161 -9.855 -3.477 1.00 0.00 56 ALA A CA 10
ATOM 8441 C C . ALA A 1 56 ? -11.441 -10.622 -3.141 1.00 0.00 56 ALA A C 10
ATOM 8442 O O . ALA A 1 56 ? -11.465 -11.417 -2.203 1.00 0.00 56 ALA A O 10
ATOM 8449 N N . LYS A 1 57 ? -12.475 -10.356 -3.926 1.00 0.00 57 LYS A N 10
ATOM 8450 C CA . LYS A 1 57 ? -13.756 -11.011 -3.724 1.00 0.00 57 LYS A CA 10
ATOM 8451 C C . LYS A 1 57 ? -14.459 -11.175 -5.073 1.00 0.00 57 LYS A C 10
ATOM 8452 O O . LYS A 1 57 ? -13.805 -11.266 -6.111 1.00 0.00 57 LYS A O 10
ATOM 8471 N N . GLY A 1 1 ? -11.357 -5.669 -2.121 1.00 0.00 1 GLY A N 11
ATOM 8472 C CA . GLY A 1 1 ? -10.564 -6.527 -1.258 1.00 0.00 1 GLY A CA 11
ATOM 8473 C C . GLY A 1 1 ? -9.983 -5.737 -0.084 1.00 0.00 1 GLY A C 11
ATOM 8474 O O . GLY A 1 1 ? -10.458 -4.663 0.279 1.00 0.00 1 GLY A O 11
ATOM 8478 N N . PRO A 1 2 ? -8.928 -6.301 0.509 1.00 0.00 2 PRO A N 11
ATOM 8479 C CA . PRO A 1 2 ? -8.222 -5.728 1.635 1.00 0.00 2 PRO A CA 11
ATOM 8480 C C . PRO A 1 2 ? -7.401 -4.534 1.168 1.00 0.00 2 PRO A C 11
ATOM 8481 O O . PRO A 1 2 ? -6.732 -4.638 0.142 1.00 0.00 2 PRO A O 11
ATOM 8492 N N . ARG A 1 3 ? -7.465 -3.441 1.915 1.00 0.00 3 ARG A N 11
ATOM 8493 C CA . ARG A 1 3 ? -6.721 -2.246 1.557 1.00 0.00 3 ARG A CA 11
ATOM 8494 C C . ARG A 1 3 ? -6.121 -1.600 2.807 1.00 0.00 3 ARG A C 11
ATOM 8495 O O . ARG A 1 3 ? -6.799 -1.462 3.825 1.00 0.00 3 ARG A O 11
ATOM 8515 N N . MET A 1 4 ? -4.858 -1.220 2.690 1.00 0.00 4 MET A N 11
ATOM 8516 C CA . MET A 1 4 ? -4.159 -0.591 3.798 1.00 0.00 4 MET A CA 11
ATOM 8517 C C . MET A 1 4 ? -4.461 0.907 3.858 1.00 0.00 4 MET A C 11
ATOM 8518 O O . MET A 1 4 ? -5.158 1.438 2.995 1.00 0.00 4 MET A O 11
ATOM 8532 N N . GLN A 1 5 ? -3.922 1.547 4.885 1.00 0.00 5 GLN A N 11
ATOM 8533 C CA . GLN A 1 5 ? -4.126 2.974 5.069 1.00 0.00 5 GLN A CA 11
ATOM 8534 C C . GLN A 1 5 ? -2.944 3.585 5.825 1.00 0.00 5 GLN A C 11
ATOM 8535 O O . GLN A 1 5 ? -2.926 3.590 7.055 1.00 0.00 5 GLN A O 11
ATOM 8549 N N . CYS A 1 6 ? -1.987 4.086 5.058 1.00 0.00 6 CYS A N 11
ATOM 8550 C CA . CYS A 1 6 ? -0.805 4.698 5.640 1.00 0.00 6 CYS A CA 11
ATOM 8551 C C . CYS A 1 6 ? -1.259 5.790 6.611 1.00 0.00 6 CYS A C 11
ATOM 8552 O O . CYS A 1 6 ? -2.039 6.668 6.243 1.00 0.00 6 CYS A O 11
ATOM 8559 N N . SER A 1 7 ? -0.750 5.701 7.831 1.00 0.00 7 SER A N 11
ATOM 8560 C CA . SER A 1 7 ? -1.093 6.671 8.857 1.00 0.00 7 SER A CA 11
ATOM 8561 C C . SER A 1 7 ? -0.177 7.891 8.752 1.00 0.00 7 SER A C 11
ATOM 8562 O O . SER A 1 7 ? 0.245 8.445 9.766 1.00 0.00 7 SER A O 11
ATOM 8570 N N . VAL A 1 8 ? 0.105 8.274 7.515 1.00 0.00 8 VAL A N 11
ATOM 8571 C CA . VAL A 1 8 ? 0.964 9.419 7.263 1.00 0.00 8 VAL A CA 11
ATOM 8572 C C . VAL A 1 8 ? 0.264 10.373 6.293 1.00 0.00 8 VAL A C 11
ATOM 8573 O O . VAL A 1 8 ? 0.023 11.533 6.623 1.00 0.00 8 VAL A O 11
ATOM 8586 N N . CYS A 1 9 ? -0.043 9.848 5.116 1.00 0.00 9 CYS A N 11
ATOM 8587 C CA . CYS A 1 9 ? -0.711 10.638 4.096 1.00 0.00 9 CYS A CA 11
ATOM 8588 C C . CYS A 1 9 ? -1.999 9.917 3.695 1.00 0.00 9 CYS A C 11
ATOM 8589 O O . CYS A 1 9 ? -2.569 10.195 2.642 1.00 0.00 9 CYS A O 11
ATOM 8596 N N . GLN A 1 10 ? -2.420 9.003 4.558 1.00 0.00 10 GLN A N 11
ATOM 8597 C CA . GLN A 1 10 ? -3.631 8.240 4.307 1.00 0.00 10 GLN A CA 11
ATOM 8598 C C . GLN A 1 10 ? -3.754 7.914 2.818 1.00 0.00 10 GLN A C 11
ATOM 8599 O O . GLN A 1 10 ? -4.225 8.738 2.035 1.00 0.00 10 GLN A O 11
ATOM 8613 N N . TRP A 1 11 ? -3.323 6.710 2.470 1.00 0.00 11 TRP A N 11
ATOM 8614 C CA . TRP A 1 11 ? -3.379 6.265 1.088 1.00 0.00 11 TRP A CA 11
ATOM 8615 C C . TRP A 1 11 ? -3.956 4.848 1.071 1.00 0.00 11 TRP A C 11
ATOM 8616 O O . TRP A 1 11 ? -3.271 3.890 1.428 1.00 0.00 11 TRP A O 11
ATOM 8637 N N . ILE A 1 12 ? -5.210 4.758 0.652 1.00 0.00 12 ILE A N 11
ATOM 8638 C CA . ILE A 1 12 ? -5.887 3.474 0.584 1.00 0.00 12 ILE A CA 11
ATOM 8639 C C . ILE A 1 12 ? -5.330 2.672 -0.594 1.00 0.00 12 ILE A C 11
ATOM 8640 O O . ILE A 1 12 ? -5.358 3.098 -1.746 1.00 0.00 12 ILE A O 11
ATOM 8656 N N . TYR A 1 13 ? -4.817 1.482 -0.273 1.00 0.00 13 TYR A N 11
ATOM 8657 C CA . TYR A 1 13 ? -4.249 0.601 -1.274 1.00 0.00 13 TYR A CA 11
ATOM 8658 C C . TYR A 1 13 ? -5.249 -0.491 -1.628 1.00 0.00 13 TYR A C 11
ATOM 8659 O O . TYR A 1 13 ? -5.272 -1.517 -0.952 1.00 0.00 13 TYR A O 11
ATOM 8677 N N . ASP A 1 14 ? -6.041 -0.256 -2.664 1.00 0.00 14 ASP A N 11
ATOM 8678 C CA . ASP A 1 14 ? -7.031 -1.233 -3.086 1.00 0.00 14 ASP A CA 11
ATOM 8679 C C . ASP A 1 14 ? -6.397 -2.188 -4.099 1.00 0.00 14 ASP A C 11
ATOM 8680 O O . ASP A 1 14 ? -6.038 -1.814 -5.213 1.00 0.00 14 ASP A O 11
ATOM 8690 N N . PRO A 1 15 ? -6.267 -3.449 -3.680 1.00 0.00 15 PRO A N 11
ATOM 8691 C CA . PRO A 1 15 ? -5.697 -4.518 -4.472 1.00 0.00 15 PRO A CA 11
ATOM 8692 C C . PRO A 1 15 ? -6.425 -4.607 -5.806 1.00 0.00 15 PRO A C 11
ATOM 8693 O O . PRO A 1 15 ? -5.899 -5.228 -6.729 1.00 0.00 15 PRO A O 11
ATOM 8704 N N . ALA A 1 16 ? -7.600 -4.000 -5.884 1.00 0.00 16 ALA A N 11
ATOM 8705 C CA . ALA A 1 16 ? -8.376 -4.027 -7.112 1.00 0.00 16 ALA A CA 11
ATOM 8706 C C . ALA A 1 16 ? -7.926 -2.881 -8.020 1.00 0.00 16 ALA A C 11
ATOM 8707 O O . ALA A 1 16 ? -8.375 -2.774 -9.160 1.00 0.00 16 ALA A O 11
ATOM 8714 N N . LYS A 1 17 ? -7.043 -2.053 -7.481 1.00 0.00 17 LYS A N 11
ATOM 8715 C CA . LYS A 1 17 ? -6.527 -0.919 -8.228 1.00 0.00 17 LYS A CA 11
ATOM 8716 C C . LYS A 1 17 ? -5.011 -0.837 -8.041 1.00 0.00 17 LYS A C 11
ATOM 8717 O O . LYS A 1 17 ? -4.254 -0.989 -8.999 1.00 0.00 17 LYS A O 11
ATOM 8735 N N . GLY A 1 18 ? -4.612 -0.598 -6.800 1.00 0.00 18 GLY A N 11
ATOM 8736 C CA . GLY A 1 18 ? -3.200 -0.495 -6.475 1.00 0.00 18 GLY A CA 11
ATOM 8737 C C . GLY A 1 18 ? -2.446 0.294 -7.548 1.00 0.00 18 GLY A C 11
ATOM 8738 O O . GLY A 1 18 ? -2.900 1.353 -7.978 1.00 0.00 18 GLY A O 11
ATOM 8742 N N . GLU A 1 19 ? -1.308 -0.253 -7.949 1.00 0.00 19 GLU A N 11
ATOM 8743 C CA . GLU A 1 19 ? -0.487 0.386 -8.963 1.00 0.00 19 GLU A CA 11
ATOM 8744 C C . GLU A 1 19 ? 0.245 -0.669 -9.795 1.00 0.00 19 GLU A C 11
ATOM 8745 O O . GLU A 1 19 ? 1.411 -0.986 -9.567 1.00 0.00 19 GLU A O 11
ATOM 8758 N N . PRO A 1 20 ? -0.475 -1.212 -10.779 1.00 0.00 20 PRO A N 11
ATOM 8759 C CA . PRO A 1 20 ? 0.017 -2.225 -11.688 1.00 0.00 20 PRO A CA 11
ATOM 8760 C C . PRO A 1 20 ? 1.046 -1.612 -12.627 1.00 0.00 20 PRO A C 11
ATOM 8761 O O . PRO A 1 20 ? 1.447 -2.274 -13.583 1.00 0.00 20 PRO A O 11
ATOM 8772 N N . MET A 1 21 ? 1.446 -0.380 -12.347 1.00 0.00 21 MET A N 11
ATOM 8773 C CA . MET A 1 21 ? 2.424 0.297 -13.182 1.00 0.00 21 MET A CA 11
ATOM 8774 C C . MET A 1 21 ? 3.677 0.654 -12.379 1.00 0.00 21 MET A C 11
ATOM 8775 O O . MET A 1 21 ? 4.405 1.579 -12.737 1.00 0.00 21 MET A O 11
ATOM 8789 N N . GLN A 1 22 ? 3.889 -0.098 -11.309 1.00 0.00 22 GLN A N 11
ATOM 8790 C CA . GLN A 1 22 ? 5.041 0.128 -10.453 1.00 0.00 22 GLN A CA 11
ATOM 8791 C C . GLN A 1 22 ? 5.607 -1.207 -9.962 1.00 0.00 22 GLN A C 11
ATOM 8792 O O . GLN A 1 22 ? 6.399 -1.241 -9.021 1.00 0.00 22 GLN A O 11
ATOM 8806 N N . ASP A 1 23 ? 5.178 -2.273 -10.620 1.00 0.00 23 ASP A N 11
ATOM 8807 C CA . ASP A 1 23 ? 5.632 -3.606 -10.263 1.00 0.00 23 ASP A CA 11
ATOM 8808 C C . ASP A 1 23 ? 4.741 -4.162 -9.150 1.00 0.00 23 ASP A C 11
ATOM 8809 O O . ASP A 1 23 ? 5.164 -5.027 -8.385 1.00 0.00 23 ASP A O 11
ATOM 8819 N N . VAL A 1 24 ? 3.523 -3.642 -9.095 1.00 0.00 24 VAL A N 11
ATOM 8820 C CA . VAL A 1 24 ? 2.569 -4.075 -8.089 1.00 0.00 24 VAL A CA 11
ATOM 8821 C C . VAL A 1 24 ? 1.181 -4.186 -8.722 1.00 0.00 24 VAL A C 11
ATOM 8822 O O . VAL A 1 24 ? 0.417 -3.222 -8.724 1.00 0.00 24 VAL A O 11
ATOM 8835 N N . ALA A 1 25 ? 0.896 -5.370 -9.245 1.00 0.00 25 ALA A N 11
ATOM 8836 C CA . ALA A 1 25 ? -0.386 -5.619 -9.880 1.00 0.00 25 ALA A CA 11
ATOM 8837 C C . ALA A 1 25 ? -1.459 -5.790 -8.803 1.00 0.00 25 ALA A C 11
ATOM 8838 O O . ALA A 1 25 ? -1.176 -5.918 -7.614 1.00 0.00 25 ALA A O 11
ATOM 8845 N N . PRO A 1 26 ? -2.716 -5.790 -9.253 1.00 0.00 26 PRO A N 11
ATOM 8846 C CA . PRO A 1 26 ? -3.884 -5.940 -8.412 1.00 0.00 26 PRO A CA 11
ATOM 8847 C C . PRO A 1 26 ? -3.768 -7.222 -7.601 1.00 0.00 26 PRO A C 11
ATOM 8848 O O . PRO A 1 26 ? -2.923 -8.055 -7.924 1.00 0.00 26 PRO A O 11
ATOM 8859 N N . GLY A 1 27 ? -4.600 -7.355 -6.579 1.00 0.00 27 GLY A N 11
ATOM 8860 C CA . GLY A 1 27 ? -4.570 -8.541 -5.739 1.00 0.00 27 GLY A CA 11
ATOM 8861 C C . GLY A 1 27 ? -3.136 -9.031 -5.533 1.00 0.00 27 GLY A C 11
ATOM 8862 O O . GLY A 1 27 ? -2.800 -10.154 -5.908 1.00 0.00 27 GLY A O 11
ATOM 8866 N N . THR A 1 28 ? -2.328 -8.166 -4.939 1.00 0.00 28 THR A N 11
ATOM 8867 C CA . THR A 1 28 ? -0.937 -8.496 -4.679 1.00 0.00 28 THR A CA 11
ATOM 8868 C C . THR A 1 28 ? -0.670 -8.531 -3.173 1.00 0.00 28 THR A C 11
ATOM 8869 O O . THR A 1 28 ? -0.668 -7.511 -2.487 1.00 0.00 28 THR A O 11
ATOM 8880 N N . PRO A 1 29 ? -0.440 -9.745 -2.668 1.00 0.00 29 PRO A N 11
ATOM 8881 C CA . PRO A 1 29 ? -0.164 -10.009 -1.272 1.00 0.00 29 PRO A CA 11
ATOM 8882 C C . PRO A 1 29 ? 0.885 -9.030 -0.765 1.00 0.00 29 PRO A C 11
ATOM 8883 O O . PRO A 1 29 ? 1.992 -9.015 -1.300 1.00 0.00 29 PRO A O 11
ATOM 8894 N N . TRP A 1 30 ? 0.526 -8.242 0.238 1.00 0.00 30 TRP A N 11
ATOM 8895 C CA . TRP A 1 30 ? 1.451 -7.270 0.795 1.00 0.00 30 TRP A CA 11
ATOM 8896 C C . TRP A 1 30 ? 2.812 -7.951 0.954 1.00 0.00 30 TRP A C 11
ATOM 8897 O O . TRP A 1 30 ? 3.850 -7.295 0.883 1.00 0.00 30 TRP A O 11
ATOM 8918 N N . SER A 1 31 ? 2.764 -9.258 1.167 1.00 0.00 31 SER A N 11
ATOM 8919 C CA . SER A 1 31 ? 3.980 -10.034 1.336 1.00 0.00 31 SER A CA 11
ATOM 8920 C C . SER A 1 31 ? 4.764 -10.072 0.023 1.00 0.00 31 SER A C 11
ATOM 8921 O O . SER A 1 31 ? 5.971 -9.837 0.010 1.00 0.00 31 SER A O 11
ATOM 8929 N N . GLU A 1 32 ? 4.046 -10.370 -1.050 1.00 0.00 32 GLU A N 11
ATOM 8930 C CA . GLU A 1 32 ? 4.659 -10.441 -2.365 1.00 0.00 32 GLU A CA 11
ATOM 8931 C C . GLU A 1 32 ? 5.206 -9.071 -2.771 1.00 0.00 32 GLU A C 11
ATOM 8932 O O . GLU A 1 32 ? 6.251 -8.981 -3.414 1.00 0.00 32 GLU A O 11
ATOM 8945 N N . VAL A 1 33 ? 4.475 -8.038 -2.379 1.00 0.00 33 VAL A N 11
ATOM 8946 C CA . VAL A 1 33 ? 4.873 -6.677 -2.694 1.00 0.00 33 VAL A CA 11
ATOM 8947 C C . VAL A 1 33 ? 6.363 -6.503 -2.392 1.00 0.00 33 VAL A C 11
ATOM 8948 O O . VAL A 1 33 ? 6.826 -6.677 -1.267 1.00 0.00 33 VAL A O 11
ATOM 8961 N N . PRO A 1 34 ? 7.114 -6.151 -3.439 1.00 0.00 34 PRO A N 11
ATOM 8962 C CA . PRO A 1 34 ? 8.543 -5.932 -3.381 1.00 0.00 34 PRO A CA 11
ATOM 8963 C C . PRO A 1 34 ? 8.856 -4.885 -2.322 1.00 0.00 34 PRO A C 11
ATOM 8964 O O . PRO A 1 34 ? 7.972 -4.101 -1.982 1.00 0.00 34 PRO A O 11
ATOM 8975 N N . ASP A 1 35 ? 10.086 -4.889 -1.828 1.00 0.00 35 ASP A N 11
ATOM 8976 C CA . ASP A 1 35 ? 10.487 -3.932 -0.812 1.00 0.00 35 ASP A CA 11
ATOM 8977 C C . ASP A 1 35 ? 10.951 -2.640 -1.488 1.00 0.00 35 ASP A C 11
ATOM 8978 O O . ASP A 1 35 ? 11.551 -1.780 -0.847 1.00 0.00 35 ASP A O 11
ATOM 8988 N N . ASN A 1 36 ? 10.654 -2.545 -2.776 1.00 0.00 36 ASN A N 11
ATOM 8989 C CA . ASN A 1 36 ? 11.032 -1.373 -3.547 1.00 0.00 36 ASN A CA 11
ATOM 8990 C C . ASN A 1 36 ? 9.802 -0.489 -3.760 1.00 0.00 36 ASN A C 11
ATOM 8991 O O . ASN A 1 36 ? 9.734 0.262 -4.732 1.00 0.00 36 ASN A O 11
ATOM 9002 N N . PHE A 1 37 ? 8.860 -0.608 -2.836 1.00 0.00 37 PHE A N 11
ATOM 9003 C CA . PHE A 1 37 ? 7.635 0.171 -2.911 1.00 0.00 37 PHE A CA 11
ATOM 9004 C C . PHE A 1 37 ? 7.528 1.138 -1.731 1.00 0.00 37 PHE A C 11
ATOM 9005 O O . PHE A 1 37 ? 7.724 0.746 -0.582 1.00 0.00 37 PHE A O 11
ATOM 9022 N N . LEU A 1 38 ? 7.217 2.385 -2.056 1.00 0.00 38 LEU A N 11
ATOM 9023 C CA . LEU A 1 38 ? 7.081 3.412 -1.037 1.00 0.00 38 LEU A CA 11
ATOM 9024 C C . LEU A 1 38 ? 5.914 4.332 -1.398 1.00 0.00 38 LEU A C 11
ATOM 9025 O O . LEU A 1 38 ? 5.740 4.692 -2.562 1.00 0.00 38 LEU A O 11
ATOM 9041 N N . CYS A 1 39 ? 5.144 4.686 -0.380 1.00 0.00 39 CYS A N 11
ATOM 9042 C CA . CYS A 1 39 ? 3.997 5.557 -0.576 1.00 0.00 39 CYS A CA 11
ATOM 9043 C C . CYS A 1 39 ? 4.405 6.680 -1.533 1.00 0.00 39 CYS A C 11
ATOM 9044 O O . CYS A 1 39 ? 5.376 7.401 -1.316 1.00 0.00 39 CYS A O 11
ATOM 9051 N N . PRO A 1 40 ? 3.629 6.812 -2.611 1.00 0.00 40 PRO A N 11
ATOM 9052 C CA . PRO A 1 40 ? 3.830 7.806 -3.644 1.00 0.00 40 PRO A CA 11
ATOM 9053 C C . PRO A 1 40 ? 3.505 9.187 -3.092 1.00 0.00 40 PRO A C 11
ATOM 9054 O O . PRO A 1 40 ? 3.603 10.161 -3.837 1.00 0.00 40 PRO A O 11
ATOM 9065 N N . GLU A 1 41 ? 3.130 9.246 -1.823 1.00 0.00 41 GLU A N 11
ATOM 9066 C CA . GLU A 1 41 ? 2.796 10.516 -1.200 1.00 0.00 41 GLU A CA 11
ATOM 9067 C C . GLU A 1 41 ? 3.606 10.707 0.083 1.00 0.00 41 GLU A C 11
ATOM 9068 O O . GLU A 1 41 ? 3.970 11.829 0.431 1.00 0.00 41 GLU A O 11
ATOM 9081 N N . CYS A 1 42 ? 3.865 9.593 0.753 1.0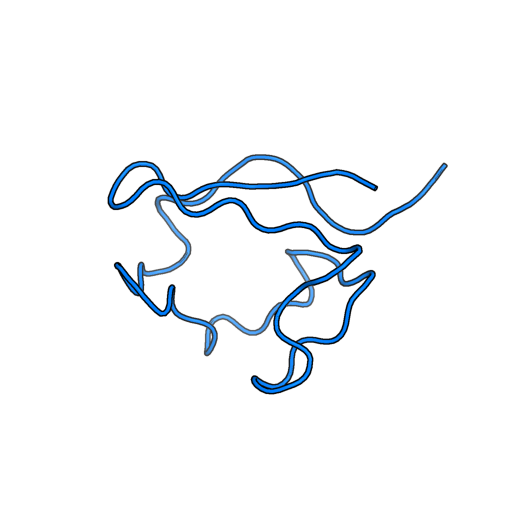0 0.00 42 CYS A N 11
ATOM 9082 C CA . CYS A 1 42 ? 4.625 9.624 1.991 1.00 0.00 42 CYS A CA 11
ATOM 9083 C C . CYS A 1 42 ? 5.586 8.434 1.994 1.00 0.00 42 CYS A C 11
ATOM 9084 O O . CYS A 1 42 ? 5.732 7.751 3.007 1.00 0.00 42 CYS A O 11
ATOM 9091 N N . SER A 1 43 ? 6.217 8.221 0.849 1.00 0.00 43 SER A N 11
ATOM 9092 C CA . SER A 1 43 ? 7.161 7.125 0.707 1.00 0.00 43 SER A CA 11
ATOM 9093 C C . SER A 1 43 ? 6.975 6.123 1.848 1.00 0.00 43 SER A C 11
ATOM 9094 O O . SER A 1 43 ? 6.203 5.173 1.726 1.00 0.00 43 SER A O 11
ATOM 9102 N N . LEU A 1 44 ? 7.695 6.369 2.932 1.00 0.00 44 LEU A N 11
ATOM 9103 C CA . LEU A 1 44 ? 7.620 5.501 4.095 1.00 0.00 44 LEU A CA 11
ATOM 9104 C C . LEU A 1 44 ? 8.676 4.401 3.974 1.00 0.00 44 LEU A C 11
ATOM 9105 O O . LEU A 1 44 ? 9.596 4.505 3.164 1.00 0.00 44 LEU A O 11
ATOM 9121 N N . GLY A 1 45 ? 8.508 3.371 4.790 1.00 0.00 45 GLY A N 11
ATOM 9122 C CA . GLY A 1 45 ? 9.436 2.253 4.785 1.00 0.00 45 GLY A CA 11
ATOM 9123 C C . GLY A 1 45 ? 8.713 0.939 5.089 1.00 0.00 45 GLY A C 11
ATOM 9124 O O . GLY A 1 45 ? 9.217 0.109 5.843 1.00 0.00 45 GLY A O 11
ATOM 9128 N N . LYS A 1 46 ? 7.543 0.792 4.485 1.00 0.00 46 LYS A N 11
ATOM 9129 C CA . LYS A 1 46 ? 6.745 -0.407 4.681 1.00 0.00 46 LYS A CA 11
ATOM 9130 C C . LYS A 1 46 ? 6.843 -0.846 6.144 1.00 0.00 46 LYS A C 11
ATOM 9131 O O . LYS A 1 46 ? 6.817 -2.039 6.440 1.00 0.00 46 LYS A O 11
ATOM 9149 N N . ASP A 1 47 ? 6.955 0.143 7.019 1.00 0.00 47 ASP A N 11
ATOM 9150 C CA . ASP A 1 47 ? 7.057 -0.127 8.443 1.00 0.00 47 ASP A CA 11
ATOM 9151 C C . ASP A 1 47 ? 6.014 0.705 9.191 1.00 0.00 47 ASP A C 11
ATOM 9152 O O . ASP A 1 47 ? 6.287 1.224 10.273 1.00 0.00 47 ASP A O 11
ATOM 9162 N N . VAL A 1 48 ? 4.840 0.807 8.586 1.00 0.00 48 VAL A N 11
ATOM 9163 C CA . VAL A 1 48 ? 3.754 1.567 9.181 1.00 0.00 48 VAL A CA 11
ATOM 9164 C C . VAL A 1 48 ? 2.417 1.013 8.685 1.00 0.00 48 VAL A C 11
ATOM 9165 O O . VAL A 1 48 ? 1.574 0.607 9.484 1.00 0.00 48 VAL A O 11
ATOM 9178 N N . PHE A 1 49 ? 2.265 1.013 7.369 1.00 0.00 49 PHE A N 11
ATOM 9179 C CA . PHE A 1 49 ? 1.045 0.516 6.756 1.00 0.00 49 PHE A CA 11
ATOM 9180 C C . PHE A 1 49 ? 0.344 -0.492 7.670 1.00 0.00 49 PHE A C 11
ATOM 9181 O O . PHE A 1 49 ? 0.988 -1.371 8.240 1.00 0.00 49 PHE A O 11
ATOM 9198 N N . GLU A 1 50 ? -0.966 -0.329 7.782 1.00 0.00 50 GLU A N 11
ATOM 9199 C CA . GLU A 1 50 ? -1.762 -1.213 8.617 1.00 0.00 50 GLU A CA 11
ATOM 9200 C C . GLU A 1 50 ? -1.436 -2.675 8.303 1.00 0.00 50 GLU A C 11
ATOM 9201 O O . GLU A 1 50 ? -0.439 -3.210 8.785 1.00 0.00 50 GLU A O 11
ATOM 9214 N N . GLU A 1 51 ? -2.296 -3.279 7.496 1.00 0.00 51 GLU A N 11
ATOM 9215 C CA . GLU A 1 51 ? -2.112 -4.668 7.112 1.00 0.00 51 GLU A CA 11
ATOM 9216 C C . GLU A 1 51 ? -3.428 -5.256 6.599 1.00 0.00 51 GLU A C 11
ATOM 9217 O O . GLU A 1 51 ? -4.141 -5.933 7.339 1.00 0.00 51 GLU A O 11
ATOM 9230 N N . LEU A 1 52 ? -3.712 -4.975 5.335 1.00 0.00 52 LEU A N 11
ATOM 9231 C CA . LEU A 1 52 ? -4.930 -5.468 4.715 1.00 0.00 52 LEU A CA 11
ATOM 9232 C C . LEU A 1 52 ? -4.818 -5.323 3.196 1.00 0.00 52 LEU A C 11
ATOM 9233 O O . LEU A 1 52 ? -5.258 -4.324 2.629 1.00 0.00 52 LEU A O 11
ATOM 9249 N N . ALA A 1 53 ? -4.226 -6.336 2.579 1.00 0.00 53 ALA A N 11
ATOM 9250 C CA . ALA A 1 53 ? -4.051 -6.334 1.137 1.00 0.00 53 ALA A CA 11
ATOM 9251 C C . ALA A 1 53 ? -4.233 -7.757 0.604 1.00 0.00 53 ALA A C 11
ATOM 9252 O O . ALA A 1 53 ? -4.166 -8.722 1.364 1.00 0.00 53 ALA A O 11
ATOM 9259 N N . SER A 1 54 ? -4.459 -7.842 -0.699 1.00 0.00 54 SER A N 11
ATOM 9260 C CA . SER A 1 54 ? -4.651 -9.130 -1.343 1.00 0.00 54 SER A CA 11
ATOM 9261 C C . SER A 1 54 ? -5.788 -9.892 -0.660 1.00 0.00 54 SER A C 11
ATOM 9262 O O . SER A 1 54 ? -5.626 -10.391 0.453 1.00 0.00 54 SER A O 11
ATOM 9270 N N . GLU A 1 55 ? -6.914 -9.959 -1.355 1.00 0.00 55 GLU A N 11
ATOM 9271 C CA . GLU A 1 55 ? -8.078 -10.651 -0.829 1.00 0.00 55 GLU A CA 11
ATOM 9272 C C . GLU A 1 55 ? -7.691 -12.052 -0.350 1.00 0.00 55 GLU A C 11
ATOM 9273 O O . GLU A 1 55 ? -7.258 -12.886 -1.144 1.00 0.00 55 GLU A O 11
ATOM 9286 N N . ALA A 1 56 ? -7.861 -12.267 0.947 1.00 0.00 56 ALA A N 11
ATOM 9287 C CA . ALA A 1 56 ? -7.535 -13.552 1.541 1.00 0.00 56 ALA A CA 11
ATOM 9288 C C . ALA A 1 56 ? -8.769 -14.455 1.502 1.00 0.00 56 ALA A C 11
ATOM 9289 O O . ALA A 1 56 ? -8.722 -15.552 0.947 1.00 0.00 56 ALA A O 11
ATOM 9296 N N . LYS A 1 57 ? -9.844 -13.960 2.097 1.00 0.00 57 LYS A N 11
ATOM 9297 C CA . LYS A 1 57 ? -11.089 -14.709 2.137 1.00 0.00 57 LYS A CA 11
ATOM 9298 C C . LYS A 1 57 ? -11.669 -14.800 0.724 1.00 0.00 57 LYS A C 11
ATOM 9299 O O . LYS A 1 57 ? -12.269 -15.811 0.360 1.00 0.00 57 LYS A O 11
ATOM 9318 N N . GLY A 1 1 ? -11.300 -8.364 -0.642 1.00 0.00 1 GLY A N 12
ATOM 9319 C CA . GLY A 1 1 ? -10.510 -7.217 -1.057 1.00 0.00 1 GLY A CA 12
ATOM 9320 C C . GLY A 1 1 ? -10.196 -6.308 0.133 1.00 0.00 1 GLY A C 12
ATOM 9321 O O . GLY A 1 1 ? -10.965 -5.422 0.499 1.00 0.00 1 GLY A O 12
ATOM 9325 N N . PRO A 1 2 ? -9.031 -6.552 0.737 1.00 0.00 2 PRO A N 12
ATOM 9326 C CA . PRO A 1 2 ? -8.533 -5.815 1.879 1.00 0.00 2 PRO A CA 12
ATOM 9327 C C . PRO A 1 2 ? -7.668 -4.657 1.402 1.00 0.00 2 PRO A C 12
ATOM 9328 O O . PRO A 1 2 ? -6.948 -4.820 0.418 1.00 0.00 2 PRO A O 12
ATOM 9339 N N . ARG A 1 3 ? -7.752 -3.529 2.092 1.00 0.00 3 ARG A N 12
ATOM 9340 C CA . ARG A 1 3 ? -6.969 -2.364 1.719 1.00 0.00 3 ARG A CA 12
ATOM 9341 C C . ARG A 1 3 ? -6.155 -1.866 2.915 1.00 0.00 3 ARG A C 12
ATOM 9342 O O . ARG A 1 3 ? -6.593 -1.979 4.059 1.00 0.00 3 ARG A O 12
ATOM 9362 N N . MET A 1 4 ? -4.984 -1.327 2.610 1.00 0.00 4 MET A N 12
ATOM 9363 C CA . MET A 1 4 ? -4.104 -0.812 3.645 1.00 0.00 4 MET A CA 12
ATOM 9364 C C . MET A 1 4 ? -4.046 0.717 3.605 1.00 0.00 4 MET A C 12
ATOM 9365 O O . MET A 1 4 ? -4.419 1.329 2.606 1.00 0.00 4 MET A O 12
ATOM 9379 N N . GLN A 1 5 ? -3.574 1.288 4.703 1.00 0.00 5 GLN A N 12
ATOM 9380 C CA . GLN A 1 5 ? -3.462 2.733 4.806 1.00 0.00 5 GLN A CA 12
ATOM 9381 C C . GLN A 1 5 ? -2.168 3.115 5.528 1.00 0.00 5 GLN A C 12
ATOM 9382 O O . GLN A 1 5 ? -1.710 2.394 6.412 1.00 0.00 5 GLN A O 12
ATOM 9396 N N . CYS A 1 6 ? -1.616 4.249 5.123 1.00 0.00 6 CYS A N 12
ATOM 9397 C CA . CYS A 1 6 ? -0.383 4.736 5.720 1.00 0.00 6 CYS A CA 12
ATOM 9398 C C . CYS A 1 6 ? -0.741 5.796 6.763 1.00 0.00 6 CYS A C 12
ATOM 9399 O O . CYS A 1 6 ? -1.493 6.726 6.476 1.00 0.00 6 CYS A O 12
ATOM 9406 N N . SER A 1 7 ? -0.185 5.621 7.953 1.00 0.00 7 SER A N 12
ATOM 9407 C CA . SER A 1 7 ? -0.436 6.550 9.041 1.00 0.00 7 SER A CA 12
ATOM 9408 C C . SER A 1 7 ? 0.415 7.809 8.860 1.00 0.00 7 SER A C 12
ATOM 9409 O O . SER A 1 7 ? 1.097 8.240 9.789 1.00 0.00 7 SER A O 12
ATOM 9417 N N . VAL A 1 8 ? 0.347 8.363 7.659 1.00 0.00 8 VAL A N 12
ATOM 9418 C CA . VAL A 1 8 ? 1.103 9.564 7.344 1.00 0.00 8 VAL A CA 12
ATOM 9419 C C . VAL A 1 8 ? 0.251 10.482 6.466 1.00 0.00 8 VAL A C 12
ATOM 9420 O O . VAL A 1 8 ? 0.012 11.637 6.816 1.00 0.00 8 VAL A O 12
ATOM 9433 N N . CYS A 1 9 ? -0.185 9.934 5.341 1.00 0.00 9 CYS A N 12
ATOM 9434 C CA . CYS A 1 9 ? -1.005 10.690 4.409 1.00 0.00 9 CYS A CA 12
ATOM 9435 C C . CYS A 1 9 ? -2.424 10.119 4.447 1.00 0.00 9 CYS A C 12
ATOM 9436 O O . CYS A 1 9 ? -3.396 10.849 4.261 1.00 0.00 9 CYS A O 12
ATOM 9443 N N . GLN A 1 10 ? -2.499 8.818 4.688 1.00 0.00 10 GLN A N 12
ATOM 9444 C CA . GLN A 1 10 ? -3.782 8.141 4.752 1.00 0.00 10 GLN A CA 12
ATOM 9445 C C . GLN A 1 10 ? -4.256 7.766 3.347 1.00 0.00 10 GLN A C 12
ATOM 9446 O O . GLN A 1 10 ? -5.338 8.172 2.924 1.00 0.00 10 GLN A O 12
ATOM 9460 N N . TRP A 1 11 ? -3.422 6.997 2.661 1.00 0.00 11 TRP A N 12
ATOM 9461 C CA . TRP A 1 11 ? -3.742 6.564 1.312 1.00 0.00 11 TRP A CA 12
ATOM 9462 C C . TRP A 1 11 ? -4.249 5.122 1.386 1.00 0.00 11 TRP A C 12
ATOM 9463 O O . TRP A 1 11 ? -3.612 4.268 2.001 1.00 0.00 11 TRP A O 12
ATOM 9484 N N . ILE A 1 12 ? -5.389 4.896 0.751 1.00 0.00 12 ILE A N 12
ATOM 9485 C CA . ILE A 1 12 ? -5.988 3.572 0.738 1.00 0.00 12 ILE A CA 12
ATOM 9486 C C . ILE A 1 12 ? -5.449 2.785 -0.459 1.00 0.00 12 ILE A C 12
ATOM 9487 O O . ILE A 1 12 ? -5.504 3.222 -1.606 1.00 0.00 12 ILE A O 12
ATOM 9503 N N . TYR A 1 13 ? -4.919 1.597 -0.160 1.00 0.00 13 TYR A N 12
ATOM 9504 C CA . TYR A 1 13 ? -4.364 0.731 -1.180 1.00 0.00 13 TYR A CA 12
ATOM 9505 C C . TYR A 1 13 ? -5.391 -0.318 -1.582 1.00 0.00 13 TYR A C 12
ATOM 9506 O O . TYR A 1 13 ? -5.547 -1.304 -0.864 1.00 0.00 13 TYR A O 12
ATOM 9524 N N . ASP A 1 14 ? -6.062 -0.093 -2.703 1.00 0.00 14 ASP A N 12
ATOM 9525 C CA . ASP A 1 14 ? -7.065 -1.031 -3.176 1.00 0.00 14 ASP A CA 12
ATOM 9526 C C . ASP A 1 14 ? -6.413 -2.025 -4.140 1.00 0.00 14 ASP A C 12
ATOM 9527 O O . ASP A 1 14 ? -5.984 -1.681 -5.240 1.00 0.00 14 ASP A O 12
ATOM 9537 N N . PRO A 1 15 ? -6.346 -3.282 -3.696 1.00 0.00 15 PRO A N 12
ATOM 9538 C CA . PRO A 1 15 ? -5.773 -4.382 -4.441 1.00 0.00 15 PRO A CA 12
ATOM 9539 C C . PRO A 1 15 ? -6.465 -4.498 -5.792 1.00 0.00 15 PRO A C 12
ATOM 9540 O O . PRO A 1 15 ? -5.929 -5.162 -6.678 1.00 0.00 15 PRO A O 12
ATOM 9551 N N . ALA A 1 16 ? -7.621 -3.865 -5.924 1.00 0.00 16 ALA A N 12
ATOM 9552 C CA . ALA A 1 16 ? -8.364 -3.914 -7.172 1.00 0.00 16 ALA A CA 12
ATOM 9553 C C . ALA A 1 16 ? -7.582 -3.167 -8.254 1.00 0.00 16 ALA A C 12
ATOM 9554 O O . ALA A 1 16 ? -7.663 -3.512 -9.432 1.00 0.00 16 ALA A O 12
ATOM 9561 N N . LYS A 1 17 ? -6.844 -2.158 -7.817 1.00 0.00 17 LYS A N 12
ATOM 9562 C CA . LYS A 1 17 ? -6.049 -1.359 -8.734 1.00 0.00 17 LYS A CA 12
ATOM 9563 C C . LYS A 1 17 ? -4.615 -1.263 -8.208 1.00 0.00 17 LYS A C 12
ATOM 9564 O O . LYS A 1 17 ? -3.673 -1.671 -8.885 1.00 0.00 17 LYS A O 12
ATOM 9582 N N . GLY A 1 18 ? -4.495 -0.720 -7.005 1.00 0.00 18 GLY A N 12
ATOM 9583 C CA . GLY A 1 18 ? -3.193 -0.565 -6.381 1.00 0.00 18 GLY A CA 12
ATOM 9584 C C . GLY A 1 18 ? -2.246 0.235 -7.278 1.00 0.00 18 GLY A C 12
ATOM 9585 O O . GLY A 1 18 ? -2.494 1.405 -7.562 1.00 0.00 18 GLY A O 12
ATOM 9589 N N . GLU A 1 19 ? -1.181 -0.430 -7.701 1.00 0.00 19 GLU A N 12
ATOM 9590 C CA . GLU A 1 19 ? -0.196 0.204 -8.561 1.00 0.00 19 GLU A CA 12
ATOM 9591 C C . GLU A 1 19 ? 0.409 -0.822 -9.521 1.00 0.00 19 GLU A C 12
ATOM 9592 O O . GLU A 1 19 ? 1.459 -1.409 -9.272 1.00 0.00 19 GLU A O 12
ATOM 9605 N N . PRO A 1 20 ? -0.288 -1.026 -10.641 1.00 0.00 20 PRO A N 12
ATOM 9606 C CA . PRO A 1 20 ? 0.099 -1.949 -11.687 1.00 0.00 20 PRO A CA 12
ATOM 9607 C C . PRO A 1 20 ? 1.229 -1.345 -12.508 1.00 0.00 20 PRO A C 12
ATOM 9608 O O . PRO A 1 20 ? 1.548 -1.885 -13.566 1.00 0.00 20 PRO A O 12
ATOM 9619 N N . MET A 1 21 ? 1.802 -0.255 -12.019 1.00 0.00 21 MET A N 12
ATOM 9620 C CA . MET A 1 21 ? 2.888 0.401 -12.726 1.00 0.00 21 MET A CA 12
ATOM 9621 C C . MET A 1 21 ? 4.058 0.693 -11.784 1.00 0.00 21 MET A C 12
ATOM 9622 O O . MET A 1 21 ? 4.853 1.597 -12.037 1.00 0.00 21 MET A O 12
ATOM 9636 N N . GLN A 1 22 ? 4.127 -0.090 -10.717 1.00 0.00 22 GLN A N 12
ATOM 9637 C CA . GLN A 1 22 ? 5.186 0.073 -9.736 1.00 0.00 22 GLN A CA 12
ATOM 9638 C C . GLN A 1 22 ? 5.735 -1.292 -9.316 1.00 0.00 22 GLN A C 12
ATOM 9639 O O . GLN A 1 22 ? 6.465 -1.395 -8.331 1.00 0.00 22 GLN A O 12
ATOM 9653 N N . ASP A 1 23 ? 5.362 -2.306 -10.083 1.00 0.00 23 ASP A N 12
ATOM 9654 C CA . ASP A 1 23 ? 5.808 -3.660 -9.802 1.00 0.00 23 ASP A CA 12
ATOM 9655 C C . ASP A 1 23 ? 4.864 -4.302 -8.783 1.00 0.00 23 ASP A C 12
ATOM 9656 O O . ASP A 1 23 ? 5.225 -5.277 -8.126 1.00 0.00 23 ASP A O 12
ATOM 9666 N N . VAL A 1 24 ? 3.673 -3.730 -8.684 1.00 0.00 24 VAL A N 12
ATOM 9667 C CA . VAL A 1 24 ? 2.675 -4.234 -7.756 1.00 0.00 24 VAL A CA 12
ATOM 9668 C C . VAL A 1 24 ? 1.328 -4.342 -8.473 1.00 0.00 24 VAL A C 12
ATOM 9669 O O . VAL A 1 24 ? 0.512 -3.424 -8.411 1.00 0.00 24 VAL A O 12
ATOM 9682 N N . ALA A 1 25 ? 1.136 -5.473 -9.136 1.00 0.00 25 ALA A N 12
ATOM 9683 C CA . ALA A 1 25 ? -0.099 -5.714 -9.864 1.00 0.00 25 ALA A CA 12
ATOM 9684 C C . ALA A 1 25 ? -1.252 -5.856 -8.869 1.00 0.00 25 ALA A C 12
ATOM 9685 O O . ALA A 1 25 ? -1.061 -6.087 -7.677 1.00 0.00 25 ALA A O 12
ATOM 9692 N N . PRO A 1 26 ? -2.471 -5.710 -9.394 1.00 0.00 26 PRO A N 12
ATOM 9693 C CA . PRO A 1 26 ? -3.701 -5.806 -8.638 1.00 0.00 26 PRO A CA 12
ATOM 9694 C C . PRO A 1 26 ? -3.737 -7.129 -7.887 1.00 0.00 26 PRO A C 12
ATOM 9695 O O . PRO A 1 26 ? -2.874 -7.972 -8.127 1.00 0.00 26 PRO A O 12
ATOM 9706 N N . GLY A 1 27 ? -4.715 -7.286 -7.006 1.00 0.00 27 GLY A N 12
ATOM 9707 C CA . GLY A 1 27 ? -4.838 -8.511 -6.235 1.00 0.00 27 GLY A CA 12
ATOM 9708 C C . GLY A 1 27 ? -3.462 -9.053 -5.844 1.00 0.00 27 GLY A C 12
ATOM 9709 O O . GLY A 1 27 ? -3.129 -10.196 -6.155 1.00 0.00 27 GLY A O 12
ATOM 9713 N N . THR A 1 28 ? -2.699 -8.208 -5.166 1.00 0.00 28 THR A N 12
ATOM 9714 C CA . THR A 1 28 ? -1.367 -8.588 -4.728 1.00 0.00 28 THR A CA 12
ATOM 9715 C C . THR A 1 28 ? -1.281 -8.568 -3.201 1.00 0.00 28 THR A C 12
ATOM 9716 O O . THR A 1 28 ? -1.694 -7.621 -2.536 1.00 0.00 28 THR A O 12
ATOM 9727 N N . PRO A 1 29 ? -0.726 -9.652 -2.653 1.00 0.00 29 PRO A N 12
ATOM 9728 C CA . PRO A 1 29 ? -0.543 -9.844 -1.230 1.00 0.00 29 PRO A CA 12
ATOM 9729 C C . PRO A 1 29 ? 0.553 -8.916 -0.727 1.00 0.00 29 PRO A C 12
ATOM 9730 O O . PRO A 1 29 ? 1.676 -9.001 -1.219 1.00 0.00 29 PRO A O 12
ATOM 9741 N N . TRP A 1 30 ? 0.214 -8.060 0.227 1.00 0.00 30 TRP A N 12
ATOM 9742 C CA . TRP A 1 30 ? 1.186 -7.129 0.776 1.00 0.00 30 TRP A CA 12
ATOM 9743 C C . TRP A 1 30 ? 2.464 -7.909 1.089 1.00 0.00 30 TRP A C 12
ATOM 9744 O O . TRP A 1 30 ? 3.555 -7.342 1.096 1.00 0.00 30 TRP A O 12
ATOM 9765 N N . SER A 1 31 ? 2.286 -9.198 1.342 1.00 0.00 31 SER A N 12
ATOM 9766 C CA . SER A 1 31 ? 3.411 -10.062 1.655 1.00 0.00 31 SER A CA 12
ATOM 9767 C C . SER A 1 31 ? 4.334 -10.180 0.440 1.00 0.00 31 SER A C 12
ATOM 9768 O O . SER A 1 31 ? 5.556 -10.137 0.578 1.00 0.00 31 SER A O 12
ATOM 9776 N N . GLU A 1 32 ? 3.714 -10.328 -0.721 1.00 0.00 32 GLU A N 12
ATOM 9777 C CA . GLU A 1 32 ? 4.465 -10.453 -1.959 1.00 0.00 32 GLU A CA 12
ATOM 9778 C C . GLU A 1 32 ? 5.106 -9.114 -2.329 1.00 0.00 32 GLU A C 12
ATOM 9779 O O . GLU A 1 32 ? 6.199 -9.079 -2.892 1.00 0.00 32 GLU A O 12
ATOM 9792 N N . VAL A 1 33 ? 4.398 -8.044 -1.998 1.00 0.00 33 VAL A N 12
ATOM 9793 C CA . VAL A 1 33 ? 4.884 -6.706 -2.288 1.00 0.00 33 VAL A CA 12
ATOM 9794 C C . VAL A 1 33 ? 6.356 -6.604 -1.884 1.00 0.00 33 VAL A C 12
ATOM 9795 O O . VAL A 1 33 ? 6.725 -6.745 -0.720 1.00 0.00 33 VAL A O 12
ATOM 9808 N N . PRO A 1 34 ? 7.201 -6.352 -2.887 1.00 0.00 34 PRO A N 12
ATOM 9809 C CA . PRO A 1 34 ? 8.633 -6.214 -2.732 1.00 0.00 34 PRO A CA 12
ATOM 9810 C C . PRO A 1 34 ? 8.934 -5.129 -1.709 1.00 0.00 34 PRO A C 12
ATOM 9811 O O . PRO A 1 34 ? 8.024 -4.384 -1.348 1.00 0.00 34 PRO A O 12
ATOM 9822 N N . ASP A 1 35 ? 10.180 -5.060 -1.265 1.00 0.00 35 ASP A N 12
ATOM 9823 C CA . ASP A 1 35 ? 10.572 -4.061 -0.285 1.00 0.00 35 ASP A CA 12
ATOM 9824 C C . ASP A 1 35 ? 11.100 -2.821 -1.010 1.00 0.00 35 ASP A C 12
ATOM 9825 O O . ASP A 1 35 ? 12.040 -2.179 -0.544 1.00 0.00 35 ASP A O 12
ATOM 9835 N N . ASN A 1 36 ? 10.473 -2.522 -2.138 1.00 0.00 36 ASN A N 12
ATOM 9836 C CA . ASN A 1 36 ? 10.868 -1.371 -2.932 1.00 0.00 36 ASN A CA 12
ATOM 9837 C C . ASN A 1 36 ? 9.634 -0.521 -3.240 1.00 0.00 36 ASN A C 12
ATOM 9838 O O . ASN A 1 36 ? 9.475 -0.034 -4.358 1.00 0.00 36 ASN A O 12
ATOM 9849 N N . PHE A 1 37 ? 8.792 -0.369 -2.228 1.00 0.00 37 PHE A N 12
ATOM 9850 C CA . PHE A 1 37 ? 7.577 0.413 -2.377 1.00 0.00 37 PHE A CA 12
ATOM 9851 C C . PHE A 1 37 ? 7.586 1.623 -1.441 1.00 0.00 37 PHE A C 12
ATOM 9852 O O . PHE A 1 37 ? 7.939 1.503 -0.269 1.00 0.00 37 PHE A O 12
ATOM 9869 N N . LEU A 1 38 ? 7.193 2.762 -1.993 1.00 0.00 38 LEU A N 12
ATOM 9870 C CA . LEU A 1 38 ? 7.151 3.993 -1.222 1.00 0.00 38 LEU A CA 12
ATOM 9871 C C . LEU A 1 38 ? 5.911 4.796 -1.619 1.00 0.00 38 LEU A C 12
ATOM 9872 O O . LEU A 1 38 ? 5.734 5.134 -2.789 1.00 0.00 38 LEU A O 12
ATOM 9888 N N . CYS A 1 39 ? 5.085 5.080 -0.623 1.00 0.00 39 CYS A N 12
ATOM 9889 C CA . CYS A 1 39 ? 3.867 5.838 -0.854 1.00 0.00 39 CYS A CA 12
ATOM 9890 C C . CYS A 1 39 ? 4.176 6.950 -1.858 1.00 0.00 39 CYS A C 12
ATOM 9891 O O . CYS A 1 39 ? 5.126 7.716 -1.712 1.00 0.00 39 CYS A O 12
ATOM 9898 N N . PRO A 1 40 ? 3.340 7.021 -2.896 1.00 0.00 40 PRO A N 12
ATOM 9899 C CA . PRO A 1 40 ? 3.443 7.994 -3.962 1.00 0.00 40 PRO A CA 12
ATOM 9900 C C . PRO A 1 40 ? 3.037 9.366 -3.442 1.00 0.00 40 PRO A C 12
ATOM 9901 O O . PRO A 1 40 ? 3.075 10.327 -4.209 1.00 0.00 40 PRO A O 12
ATOM 9912 N N . GLU A 1 41 ? 2.662 9.433 -2.173 1.00 0.00 41 GLU A N 12
ATOM 9913 C CA . GLU A 1 41 ? 2.254 10.694 -1.579 1.00 0.00 41 GLU A CA 12
ATOM 9914 C C . GLU A 1 41 ? 3.046 10.958 -0.297 1.00 0.00 41 GLU A C 12
ATOM 9915 O O . GLU A 1 41 ? 3.411 12.098 -0.012 1.00 0.00 41 GLU A O 12
ATOM 9928 N N . CYS A 1 42 ? 3.290 9.885 0.442 1.00 0.00 42 CYS A N 12
ATOM 9929 C CA . CYS A 1 42 ? 4.033 9.987 1.686 1.00 0.00 42 CYS A CA 12
ATOM 9930 C C . CYS A 1 42 ? 5.091 8.882 1.706 1.00 0.00 42 CYS A C 12
ATOM 9931 O O . CYS A 1 42 ? 5.292 8.228 2.728 1.00 0.00 42 CYS A O 12
ATOM 9938 N N . SER A 1 43 ? 5.740 8.708 0.564 1.00 0.00 43 SER A N 12
ATOM 9939 C CA . SER A 1 43 ? 6.773 7.694 0.436 1.00 0.00 43 SER A CA 12
ATOM 9940 C C . SER A 1 43 ? 7.209 7.215 1.822 1.00 0.00 43 SER A C 12
ATOM 9941 O O . SER A 1 43 ? 7.654 8.012 2.647 1.00 0.00 43 SER A O 12
ATOM 9949 N N . LEU A 1 44 ? 7.068 5.915 2.036 1.00 0.00 44 LEU A N 12
ATOM 9950 C CA . LEU A 1 44 ? 7.442 5.320 3.307 1.00 0.00 44 LEU A CA 12
ATOM 9951 C C . LEU A 1 44 ? 8.436 4.184 3.061 1.00 0.00 44 LEU A C 12
ATOM 9952 O O . LEU A 1 44 ? 9.038 4.102 1.992 1.00 0.00 44 LEU A O 12
ATOM 9968 N N . GLY A 1 45 ? 8.577 3.335 4.069 1.00 0.00 45 GLY A N 12
ATOM 9969 C CA . GLY A 1 45 ? 9.487 2.207 3.975 1.00 0.00 45 GLY A CA 12
ATOM 9970 C C . GLY A 1 45 ? 8.720 0.883 3.952 1.00 0.00 45 GLY A C 12
ATOM 9971 O O . GLY A 1 45 ? 9.312 -0.178 3.760 1.00 0.00 45 GLY A O 12
ATOM 9975 N N . LYS A 1 46 ? 7.414 0.989 4.150 1.00 0.00 46 LYS A N 12
ATOM 9976 C CA . LYS A 1 46 ? 6.560 -0.186 4.155 1.00 0.00 46 LYS A CA 12
ATOM 9977 C C . LYS A 1 46 ? 6.708 -0.913 5.493 1.00 0.00 46 LYS A C 12
ATOM 9978 O O . LYS A 1 46 ? 6.178 -2.010 5.669 1.00 0.00 46 LYS A O 12
ATOM 9996 N N . ASP A 1 47 ? 7.429 -0.274 6.401 1.00 0.00 47 ASP A N 12
ATOM 9997 C CA . ASP A 1 47 ? 7.653 -0.846 7.718 1.00 0.00 47 ASP A CA 12
ATOM 9998 C C . ASP A 1 47 ? 6.604 -0.303 8.690 1.00 0.00 47 ASP A C 12
ATOM 9999 O O . ASP A 1 47 ? 6.699 -0.521 9.897 1.00 0.00 47 ASP A O 12
ATOM 10009 N N . VAL A 1 48 ? 5.626 0.393 8.128 1.00 0.00 48 VAL A N 12
ATOM 10010 C CA . VAL A 1 48 ? 4.560 0.968 8.930 1.00 0.00 48 VAL A CA 12
ATOM 10011 C C . VAL A 1 48 ? 3.211 0.462 8.416 1.00 0.00 48 VAL A C 12
ATOM 10012 O O . VAL A 1 48 ? 2.475 -0.203 9.144 1.00 0.00 48 VAL A O 12
ATOM 10025 N N . PHE A 1 49 ? 2.927 0.796 7.166 1.00 0.00 49 PHE A N 12
ATOM 10026 C CA . PHE A 1 49 ? 1.679 0.384 6.546 1.00 0.00 49 PHE A CA 12
ATOM 10027 C C . PHE A 1 49 ? 1.054 -0.791 7.301 1.00 0.00 49 PHE A C 12
ATOM 10028 O O . PHE A 1 49 ? 1.701 -1.817 7.505 1.00 0.00 49 PHE A O 12
ATOM 10045 N N . GLU A 1 50 ? -0.197 -0.601 7.695 1.00 0.00 50 GLU A N 12
ATOM 10046 C CA . GLU A 1 50 ? -0.917 -1.632 8.423 1.00 0.00 50 GLU A CA 12
ATOM 10047 C C . GLU A 1 50 ? -2.035 -2.213 7.554 1.00 0.00 50 GLU A C 12
ATOM 10048 O O . GLU A 1 50 ? -2.219 -1.795 6.412 1.00 0.00 50 GLU A O 12
ATOM 10061 N N . GLU A 1 51 ? -2.752 -3.168 8.129 1.00 0.00 51 GLU A N 12
ATOM 10062 C CA . GLU A 1 51 ? -3.846 -3.810 7.421 1.00 0.00 51 GLU A CA 12
ATOM 10063 C C . GLU A 1 51 ? -3.317 -4.947 6.545 1.00 0.00 51 GLU A C 12
ATOM 10064 O O . GLU A 1 51 ? -2.271 -5.525 6.836 1.00 0.00 51 GLU A O 12
ATOM 10077 N N . LEU A 1 52 ? -4.064 -5.234 5.489 1.00 0.00 52 LEU A N 12
ATOM 10078 C CA . LEU A 1 52 ? -3.684 -6.292 4.569 1.00 0.00 52 LEU A CA 12
ATOM 10079 C C . LEU A 1 52 ? -4.078 -5.891 3.146 1.00 0.00 52 LEU A C 12
ATOM 10080 O O . LEU A 1 52 ? -4.597 -4.797 2.927 1.00 0.00 52 LEU A O 12
ATOM 10096 N N . ALA A 1 53 ? -3.818 -6.797 2.215 1.00 0.00 53 ALA A N 12
ATOM 10097 C CA . ALA A 1 53 ? -4.139 -6.551 0.820 1.00 0.00 53 ALA A CA 12
ATOM 10098 C C . ALA A 1 53 ? -4.461 -7.880 0.133 1.00 0.00 53 ALA A C 12
ATOM 10099 O O . ALA A 1 53 ? -4.456 -8.931 0.773 1.00 0.00 53 ALA A O 12
ATOM 10106 N N . SER A 1 54 ? -4.732 -7.791 -1.161 1.00 0.00 54 SER A N 12
ATOM 10107 C CA . SER A 1 54 ? -5.055 -8.973 -1.941 1.00 0.00 54 SER A CA 12
ATOM 10108 C C . SER A 1 54 ? -6.425 -9.514 -1.529 1.00 0.00 54 SER A C 12
ATOM 10109 O O . SER A 1 54 ? -6.704 -9.667 -0.340 1.00 0.00 54 SER A O 12
ATOM 10117 N N . GLU A 1 55 ? -7.244 -9.789 -2.533 1.00 0.00 55 GLU A N 12
ATOM 10118 C CA . GLU A 1 55 ? -8.579 -10.310 -2.290 1.00 0.00 55 GLU A CA 12
ATOM 10119 C C . GLU A 1 55 ? -8.538 -11.389 -1.206 1.00 0.00 55 GLU A C 12
ATOM 10120 O O . GLU A 1 55 ? -9.176 -11.252 -0.163 1.00 0.00 55 GLU A O 12
ATOM 10133 N N . ALA A 1 56 ? -7.780 -12.439 -1.489 1.00 0.00 56 ALA A N 12
ATOM 10134 C CA . ALA A 1 56 ? -7.647 -13.541 -0.551 1.00 0.00 56 ALA A CA 12
ATOM 10135 C C . ALA A 1 56 ? -6.549 -14.488 -1.037 1.00 0.00 56 ALA A C 12
ATOM 10136 O O . ALA A 1 56 ? -6.779 -15.688 -1.182 1.00 0.00 56 ALA A O 12
ATOM 10143 N N . LYS A 1 57 ? -5.379 -13.915 -1.275 1.00 0.00 57 LYS A N 12
ATOM 10144 C CA . LYS A 1 57 ? -4.245 -14.693 -1.742 1.00 0.00 57 LYS A CA 12
ATOM 10145 C C . LYS A 1 57 ? -4.564 -15.277 -3.120 1.00 0.00 57 LYS A C 12
ATOM 10146 O O . LYS A 1 57 ? -5.184 -16.334 -3.221 1.00 0.00 57 LYS A O 12
ATOM 10165 N N . GLY A 1 1 ? -9.294 -7.184 -2.498 1.00 0.00 1 GLY A N 13
ATOM 10166 C CA . GLY A 1 1 ? -10.350 -7.270 -1.503 1.00 0.00 1 GLY A CA 13
ATOM 10167 C C . GLY A 1 1 ? -10.066 -6.343 -0.320 1.00 0.00 1 GLY A C 13
ATOM 10168 O O . GLY A 1 1 ? -10.775 -5.371 -0.069 1.00 0.00 1 GLY A O 13
ATOM 10172 N N . PRO A 1 2 ? -8.998 -6.671 0.410 1.00 0.00 2 PRO A N 13
ATOM 10173 C CA . PRO A 1 2 ? -8.545 -5.933 1.570 1.00 0.00 2 PRO A CA 13
ATOM 10174 C C . PRO A 1 2 ? -7.903 -4.627 1.126 1.00 0.00 2 PRO A C 13
ATOM 10175 O O . PRO A 1 2 ? -7.807 -4.391 -0.077 1.00 0.00 2 PRO A O 13
ATOM 10186 N N . ARG A 1 3 ? -7.482 -3.816 2.086 1.00 0.00 3 ARG A N 13
ATOM 10187 C CA . ARG A 1 3 ? -6.856 -2.544 1.769 1.00 0.00 3 ARG A CA 13
ATOM 10188 C C . ARG A 1 3 ? -5.945 -2.101 2.916 1.00 0.00 3 ARG A C 13
ATOM 10189 O O . ARG A 1 3 ? -6.097 -2.559 4.047 1.00 0.00 3 ARG A O 13
ATOM 10209 N N . MET A 1 4 ? -5.017 -1.215 2.583 1.00 0.00 4 MET A N 13
ATOM 10210 C CA . MET A 1 4 ? -4.081 -0.705 3.571 1.00 0.00 4 MET A CA 13
ATOM 10211 C C . MET A 1 4 ? -4.036 0.824 3.546 1.00 0.00 4 MET A C 13
ATOM 10212 O O . MET A 1 4 ? -4.407 1.443 2.550 1.00 0.00 4 MET A O 13
ATOM 10226 N N . GLN A 1 5 ? -3.580 1.389 4.654 1.00 0.00 5 GLN A N 13
ATOM 10227 C CA . GLN A 1 5 ? -3.482 2.834 4.772 1.00 0.00 5 GLN A CA 13
ATOM 10228 C C . GLN A 1 5 ? -2.199 3.221 5.511 1.00 0.00 5 GLN A C 13
ATOM 10229 O O . GLN A 1 5 ? -1.838 2.593 6.505 1.00 0.00 5 GLN A O 13
ATOM 10243 N N . CYS A 1 6 ? -1.546 4.252 4.997 1.00 0.00 6 CYS A N 13
ATOM 10244 C CA . CYS A 1 6 ? -0.311 4.730 5.596 1.00 0.00 6 CYS A CA 13
ATOM 10245 C C . CYS A 1 6 ? -0.666 5.762 6.669 1.00 0.00 6 CYS A C 13
ATOM 10246 O O . CYS A 1 6 ? -1.544 6.598 6.465 1.00 0.00 6 CYS A O 13
ATOM 10253 N N . SER A 1 7 ? 0.036 5.668 7.789 1.00 0.00 7 SER A N 13
ATOM 10254 C CA . SER A 1 7 ? -0.193 6.583 8.894 1.00 0.00 7 SER A CA 13
ATOM 10255 C C . SER A 1 7 ? 0.566 7.890 8.658 1.00 0.00 7 SER A C 13
ATOM 10256 O O . SER A 1 7 ? 1.325 8.336 9.518 1.00 0.00 7 SER A O 13
ATOM 10264 N N . VAL A 1 8 ? 0.336 8.468 7.488 1.00 0.00 8 VAL A N 13
ATOM 10265 C CA . VAL A 1 8 ? 0.988 9.716 7.128 1.00 0.00 8 VAL A CA 13
ATOM 10266 C C . VAL A 1 8 ? 0.070 10.519 6.206 1.00 0.00 8 VAL A C 13
ATOM 10267 O O . VAL A 1 8 ? -0.270 11.663 6.506 1.00 0.00 8 VAL A O 13
ATOM 10280 N N . CYS A 1 9 ? -0.306 9.890 5.102 1.00 0.00 9 CYS A N 13
ATOM 10281 C CA . CYS A 1 9 ? -1.179 10.532 4.134 1.00 0.00 9 CYS A CA 13
ATOM 10282 C C . CYS A 1 9 ? -2.558 9.874 4.220 1.00 0.00 9 CYS A C 13
ATOM 10283 O O . CYS A 1 9 ? -3.579 10.542 4.060 1.00 0.00 9 CYS A O 13
ATOM 10290 N N . GLN A 1 10 ? -2.543 8.574 4.472 1.00 0.00 10 GLN A N 13
ATOM 10291 C CA . GLN A 1 10 ? -3.779 7.819 4.581 1.00 0.00 10 GLN A CA 13
ATOM 10292 C C . GLN A 1 10 ? -4.269 7.400 3.193 1.00 0.00 10 GLN A C 13
ATOM 10293 O O . GLN A 1 10 ? -5.412 7.670 2.827 1.00 0.00 10 GLN A O 13
ATOM 10307 N N . TRP A 1 11 ? -3.381 6.747 2.459 1.00 0.00 11 TRP A N 13
ATOM 10308 C CA . TRP A 1 11 ? -3.708 6.288 1.120 1.00 0.00 11 TRP A CA 13
ATOM 10309 C C . TRP A 1 11 ? -4.256 4.864 1.229 1.00 0.00 11 TRP A C 13
ATOM 10310 O O . TRP A 1 11 ? -3.565 3.964 1.703 1.00 0.00 11 TRP A O 13
ATOM 10331 N N . ILE A 1 12 ? -5.493 4.704 0.782 1.00 0.00 12 ILE A N 13
ATOM 10332 C CA . ILE A 1 12 ? -6.141 3.404 0.823 1.00 0.00 12 ILE A CA 13
ATOM 10333 C C . ILE A 1 12 ? -5.697 2.578 -0.386 1.00 0.00 12 ILE A C 13
ATOM 10334 O O . ILE A 1 12 ? -6.210 2.714 -1.494 1.00 0.00 12 ILE A O 13
ATOM 10350 N N . TYR A 1 13 ? -4.715 1.707 -0.143 1.00 0.00 13 TYR A N 13
ATOM 10351 C CA . TYR A 1 13 ? -4.180 0.852 -1.183 1.00 0.00 13 TYR A CA 13
ATOM 10352 C C . TYR A 1 13 ? -5.196 -0.224 -1.540 1.00 0.00 13 TYR A C 13
ATOM 10353 O O . TYR A 1 13 ? -5.318 -1.196 -0.797 1.00 0.00 13 TYR A O 13
ATOM 10371 N N . ASP A 1 14 ? -5.893 -0.036 -2.651 1.00 0.00 14 ASP A N 13
ATOM 10372 C CA . ASP A 1 14 ? -6.888 -1.003 -3.083 1.00 0.00 14 ASP A CA 13
ATOM 10373 C C . ASP A 1 14 ? -6.240 -2.000 -4.045 1.00 0.00 14 ASP A C 13
ATOM 10374 O O . ASP A 1 14 ? -5.829 -1.665 -5.153 1.00 0.00 14 ASP A O 13
ATOM 10384 N N . PRO A 1 15 ? -6.158 -3.252 -3.589 1.00 0.00 15 PRO A N 13
ATOM 10385 C CA . PRO A 1 15 ? -5.585 -4.355 -4.331 1.00 0.00 15 PRO A CA 13
ATOM 10386 C C . PRO A 1 15 ? -6.244 -4.446 -5.699 1.00 0.00 15 PRO A C 13
ATOM 10387 O O . PRO A 1 15 ? -5.636 -4.997 -6.616 1.00 0.00 15 PRO A O 13
ATOM 10398 N N . ALA A 1 16 ? -7.454 -3.918 -5.812 1.00 0.00 16 ALA A N 13
ATOM 10399 C CA . ALA A 1 16 ? -8.171 -3.954 -7.075 1.00 0.00 16 ALA A CA 13
ATOM 10400 C C . ALA A 1 16 ? -7.676 -2.817 -7.971 1.00 0.00 16 ALA A C 13
ATOM 10401 O O . ALA A 1 16 ? -8.036 -2.745 -9.145 1.00 0.00 16 ALA A O 13
ATOM 10408 N N . LYS A 1 17 ? -6.858 -1.956 -7.383 1.00 0.00 17 LYS A N 13
ATOM 10409 C CA . LYS A 1 17 ? -6.310 -0.826 -8.113 1.00 0.00 17 LYS A CA 13
ATOM 10410 C C . LYS A 1 17 ? -4.800 -0.758 -7.879 1.00 0.00 17 LYS A C 13
ATOM 10411 O O . LYS A 1 17 ? -4.015 -1.113 -8.758 1.00 0.00 17 LYS A O 13
ATOM 10429 N N . GLY A 1 18 ? -4.437 -0.300 -6.690 1.00 0.00 18 GLY A N 13
ATOM 10430 C CA . GLY A 1 18 ? -3.034 -0.181 -6.331 1.00 0.00 18 GLY A CA 13
ATOM 10431 C C . GLY A 1 18 ? -2.258 0.596 -7.397 1.00 0.00 18 GLY A C 13
ATOM 10432 O O . GLY A 1 18 ? -2.628 1.716 -7.746 1.00 0.00 18 GLY A O 13
ATOM 10436 N N . GLU A 1 19 ? -1.197 -0.030 -7.884 1.00 0.00 19 GLU A N 13
ATOM 10437 C CA . GLU A 1 19 ? -0.366 0.588 -8.903 1.00 0.00 19 GLU A CA 13
ATOM 10438 C C . GLU A 1 19 ? 0.217 -0.478 -9.832 1.00 0.00 19 GLU A C 13
ATOM 10439 O O . GLU A 1 19 ? 1.352 -0.923 -9.683 1.00 0.00 19 GLU A O 13
ATOM 10452 N N . PRO A 1 20 ? -0.599 -0.883 -10.808 1.00 0.00 20 PRO A N 13
ATOM 10453 C CA . PRO A 1 20 ? -0.254 -1.880 -11.799 1.00 0.00 20 PRO A CA 13
ATOM 10454 C C . PRO A 1 20 ? 0.925 -1.390 -12.627 1.00 0.00 20 PRO A C 13
ATOM 10455 O O . PRO A 1 20 ? 1.348 -2.102 -13.537 1.00 0.00 20 PRO A O 13
ATOM 10466 N N . MET A 1 21 ? 1.425 -0.206 -12.306 1.00 0.00 21 MET A N 13
ATOM 10467 C CA . MET A 1 21 ? 2.550 0.354 -13.035 1.00 0.00 21 MET A CA 13
ATOM 10468 C C . MET A 1 21 ? 3.638 0.841 -12.075 1.00 0.00 21 MET A C 13
ATOM 10469 O O . MET A 1 21 ? 4.370 1.779 -12.385 1.00 0.00 21 MET A O 13
ATOM 10483 N N . GLN A 1 22 ? 3.709 0.180 -10.929 1.00 0.00 22 GLN A N 13
ATOM 10484 C CA . GLN A 1 22 ? 4.695 0.534 -9.922 1.00 0.00 22 GLN A CA 13
ATOM 10485 C C . GLN A 1 22 ? 5.370 -0.725 -9.375 1.00 0.00 22 GLN A C 13
ATOM 10486 O O . GLN A 1 22 ? 5.902 -0.717 -8.266 1.00 0.00 22 GLN A O 13
ATOM 10500 N N . ASP A 1 23 ? 5.327 -1.778 -10.178 1.00 0.00 23 ASP A N 13
ATOM 10501 C CA . ASP A 1 23 ? 5.928 -3.042 -9.788 1.00 0.00 23 ASP A CA 13
ATOM 10502 C C . ASP A 1 23 ? 5.007 -3.755 -8.796 1.00 0.00 23 ASP A C 13
ATOM 10503 O O . ASP A 1 23 ? 5.452 -4.619 -8.041 1.00 0.00 23 ASP A O 13
ATOM 10513 N N . VAL A 1 24 ? 3.741 -3.368 -8.829 1.00 0.00 24 VAL A N 13
ATOM 10514 C CA . VAL A 1 24 ? 2.753 -3.959 -7.942 1.00 0.00 24 VAL A CA 13
ATOM 10515 C C . VAL A 1 24 ? 1.405 -4.031 -8.662 1.00 0.00 24 VAL A C 13
ATOM 10516 O O . VAL A 1 24 ? 0.697 -3.030 -8.763 1.00 0.00 24 VAL A O 13
ATOM 10529 N N . ALA A 1 25 ? 1.090 -5.224 -9.144 1.00 0.00 25 ALA A N 13
ATOM 10530 C CA . ALA A 1 25 ? -0.161 -5.439 -9.851 1.00 0.00 25 ALA A CA 13
ATOM 10531 C C . ALA A 1 25 ? -1.288 -5.637 -8.836 1.00 0.00 25 ALA A C 13
ATOM 10532 O O . ALA A 1 25 ? -1.066 -5.910 -7.659 1.00 0.00 25 ALA A O 13
ATOM 10539 N N . PRO A 1 26 ? -2.521 -5.492 -9.327 1.00 0.00 26 PRO A N 13
ATOM 10540 C CA . PRO A 1 26 ? -3.732 -5.636 -8.547 1.00 0.00 26 PRO A CA 13
ATOM 10541 C C . PRO A 1 26 ? -3.847 -7.068 -8.045 1.00 0.00 26 PRO A C 13
ATOM 10542 O O . PRO A 1 26 ? -3.297 -7.967 -8.679 1.00 0.00 26 PRO A O 13
ATOM 10553 N N . GLY A 1 27 ? -4.546 -7.253 -6.934 1.00 0.00 27 GLY A N 13
ATOM 10554 C CA . GLY A 1 27 ? -4.716 -8.581 -6.369 1.00 0.00 27 GLY A CA 13
ATOM 10555 C C . GLY A 1 27 ? -3.371 -9.170 -5.940 1.00 0.00 27 GLY A C 13
ATOM 10556 O O . GLY A 1 27 ? -3.041 -10.300 -6.298 1.00 0.00 27 GLY A O 13
ATOM 10560 N N . THR A 1 28 ? -2.630 -8.378 -5.178 1.00 0.00 28 THR A N 13
ATOM 10561 C CA . THR A 1 28 ? -1.328 -8.807 -4.696 1.00 0.00 28 THR A CA 13
ATOM 10562 C C . THR A 1 28 ? -1.247 -8.658 -3.176 1.00 0.00 28 THR A C 13
ATOM 10563 O O . THR A 1 28 ? -1.711 -7.682 -2.590 1.00 0.00 28 THR A O 13
ATOM 10574 N N . PRO A 1 29 ? -0.637 -9.662 -2.542 1.00 0.00 29 PRO A N 13
ATOM 10575 C CA . PRO A 1 29 ? -0.447 -9.727 -1.109 1.00 0.00 29 PRO A CA 13
ATOM 10576 C C . PRO A 1 29 ? 0.640 -8.746 -0.693 1.00 0.00 29 PRO A C 13
ATOM 10577 O O . PRO A 1 29 ? 1.709 -8.752 -1.301 1.00 0.00 29 PRO A O 13
ATOM 10588 N N . TRP A 1 30 ? 0.354 -7.935 0.315 1.00 0.00 30 TRP A N 13
ATOM 10589 C CA . TRP A 1 30 ? 1.322 -6.961 0.789 1.00 0.00 30 TRP A CA 13
ATOM 10590 C C . TRP A 1 30 ? 2.606 -7.708 1.153 1.00 0.00 30 TRP A C 13
ATOM 10591 O O . TRP A 1 30 ? 3.692 -7.130 1.133 1.00 0.00 30 TRP A O 13
ATOM 10612 N N . SER A 1 31 ? 2.440 -8.982 1.477 1.00 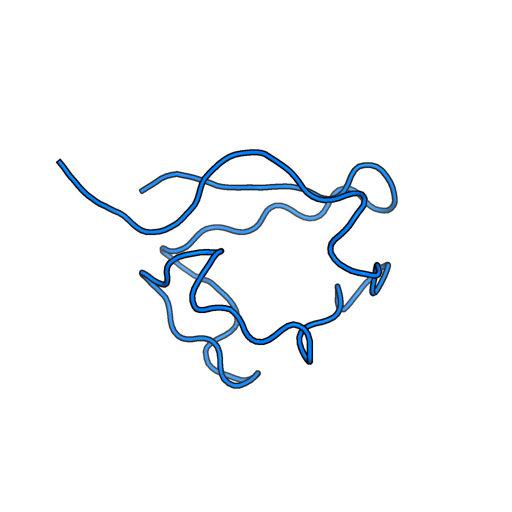0.00 31 SER A N 13
ATOM 10613 C CA . SER A 1 31 ? 3.572 -9.814 1.846 1.00 0.00 31 SER A CA 13
ATOM 10614 C C . SER A 1 31 ? 4.465 -10.052 0.626 1.00 0.00 31 SER A C 13
ATOM 10615 O O . SER A 1 31 ? 5.689 -10.081 0.745 1.00 0.00 31 SER A O 13
ATOM 10623 N N . GLU A 1 32 ? 3.818 -10.217 -0.518 1.00 0.00 32 GLU A N 13
ATOM 10624 C CA . GLU A 1 32 ? 4.538 -10.451 -1.758 1.00 0.00 32 GLU A CA 13
ATOM 10625 C C . GLU A 1 32 ? 5.209 -9.161 -2.235 1.00 0.00 32 GLU A C 13
ATOM 10626 O O . GLU A 1 32 ? 6.289 -9.199 -2.822 1.00 0.00 32 GLU A O 13
ATOM 10639 N N . VAL A 1 33 ? 4.540 -8.049 -1.964 1.00 0.00 33 VAL A N 13
ATOM 10640 C CA . VAL A 1 33 ? 5.058 -6.750 -2.358 1.00 0.00 33 VAL A CA 13
ATOM 10641 C C . VAL A 1 33 ? 6.561 -6.699 -2.078 1.00 0.00 33 VAL A C 13
ATOM 10642 O O . VAL A 1 33 ? 7.017 -6.798 -0.941 1.00 0.00 33 VAL A O 13
ATOM 10655 N N . PRO A 1 34 ? 7.331 -6.539 -3.157 1.00 0.00 34 PRO A N 13
ATOM 10656 C CA . PRO A 1 34 ? 8.775 -6.462 -3.124 1.00 0.00 34 PRO A CA 13
ATOM 10657 C C . PRO A 1 34 ? 9.206 -5.361 -2.166 1.00 0.00 34 PRO A C 13
ATOM 10658 O O . PRO A 1 34 ? 8.926 -4.194 -2.437 1.00 0.00 34 PRO A O 13
ATOM 10669 N N . ASP A 1 35 ? 9.866 -5.742 -1.082 1.00 0.00 35 ASP A N 13
ATOM 10670 C CA . ASP A 1 35 ? 10.321 -4.770 -0.103 1.00 0.00 35 ASP A CA 13
ATOM 10671 C C . ASP A 1 35 ? 11.025 -3.618 -0.822 1.00 0.00 35 ASP A C 13
ATOM 10672 O O . ASP A 1 35 ? 12.149 -3.772 -1.298 1.00 0.00 35 ASP A O 13
ATOM 10682 N N . ASN A 1 36 ? 10.334 -2.489 -0.880 1.00 0.00 36 ASN A N 13
ATOM 10683 C CA . ASN A 1 36 ? 10.879 -1.311 -1.534 1.00 0.00 36 ASN A CA 13
ATOM 10684 C C . ASN A 1 36 ? 9.760 -0.291 -1.752 1.00 0.00 36 ASN A C 13
ATOM 10685 O O . ASN A 1 36 ? 9.810 0.815 -1.216 1.00 0.00 36 ASN A O 13
ATOM 10696 N N . PHE A 1 37 ? 8.776 -0.699 -2.541 1.00 0.00 37 PHE A N 13
ATOM 10697 C CA . PHE A 1 37 ? 7.647 0.166 -2.836 1.00 0.00 37 PHE A CA 13
ATOM 10698 C C . PHE A 1 37 ? 7.455 1.214 -1.738 1.00 0.00 37 PHE A C 13
ATOM 10699 O O . PHE A 1 37 ? 7.515 0.892 -0.552 1.00 0.00 37 PHE A O 13
ATOM 10716 N N . LEU A 1 38 ? 7.230 2.445 -2.171 1.00 0.00 38 LEU A N 13
ATOM 10717 C CA . LEU A 1 38 ? 7.030 3.542 -1.239 1.00 0.00 38 LEU A CA 13
ATOM 10718 C C . LEU A 1 38 ? 5.810 4.358 -1.673 1.00 0.00 38 LEU A C 13
ATOM 10719 O O . LEU A 1 38 ? 5.663 4.682 -2.850 1.00 0.00 38 LEU A O 13
ATOM 10735 N N . CYS A 1 39 ? 4.968 4.666 -0.698 1.00 0.00 39 CYS A N 13
ATOM 10736 C CA . CYS A 1 39 ? 3.766 5.438 -0.964 1.00 0.00 39 CYS A CA 13
ATOM 10737 C C . CYS A 1 39 ? 4.124 6.566 -1.934 1.00 0.00 39 CYS A C 13
ATOM 10738 O O . CYS A 1 39 ? 5.079 7.315 -1.740 1.00 0.00 39 CYS A O 13
ATOM 10745 N N . PRO A 1 40 ? 3.325 6.670 -2.998 1.00 0.00 40 PRO A N 13
ATOM 10746 C CA . PRO A 1 40 ? 3.478 7.663 -4.039 1.00 0.00 40 PRO A CA 13
ATOM 10747 C C . PRO A 1 40 ? 3.038 9.023 -3.516 1.00 0.00 40 PRO A C 13
ATOM 10748 O O . PRO A 1 40 ? 3.097 9.996 -4.267 1.00 0.00 40 PRO A O 13
ATOM 10759 N N . GLU A 1 41 ? 2.612 9.068 -2.262 1.00 0.00 41 GLU A N 13
ATOM 10760 C CA . GLU A 1 41 ? 2.168 10.317 -1.667 1.00 0.00 41 GLU A CA 13
ATOM 10761 C C . GLU A 1 41 ? 2.955 10.603 -0.386 1.00 0.00 41 GLU A C 13
ATOM 10762 O O . GLU A 1 41 ? 3.273 11.755 -0.093 1.00 0.00 41 GLU A O 13
ATOM 10775 N N . CYS A 1 42 ? 3.246 9.536 0.343 1.00 0.00 42 CYS A N 13
ATOM 10776 C CA . CYS A 1 42 ? 3.989 9.658 1.585 1.00 0.00 42 CYS A CA 13
ATOM 10777 C C . CYS A 1 42 ? 4.997 8.509 1.657 1.00 0.00 42 CYS A C 13
ATOM 10778 O O . CYS A 1 42 ? 5.165 7.891 2.707 1.00 0.00 42 CYS A O 13
ATOM 10785 N N . SER A 1 43 ? 5.642 8.258 0.527 1.00 0.00 43 SER A N 13
ATOM 10786 C CA . SER A 1 43 ? 6.628 7.194 0.449 1.00 0.00 43 SER A CA 13
ATOM 10787 C C . SER A 1 43 ? 7.023 6.742 1.856 1.00 0.00 43 SER A C 13
ATOM 10788 O O . SER A 1 43 ? 7.464 7.550 2.671 1.00 0.00 43 SER A O 13
ATOM 10796 N N . LEU A 1 44 ? 6.849 5.451 2.098 1.00 0.00 44 LEU A N 13
ATOM 10797 C CA . LEU A 1 44 ? 7.181 4.881 3.393 1.00 0.00 44 LEU A CA 13
ATOM 10798 C C . LEU A 1 44 ? 8.146 3.710 3.197 1.00 0.00 44 LEU A C 13
ATOM 10799 O O . LEU A 1 44 ? 8.263 3.174 2.096 1.00 0.00 44 LEU A O 13
ATOM 10815 N N . GLY A 1 45 ? 8.813 3.346 4.282 1.00 0.00 45 GLY A N 13
ATOM 10816 C CA . GLY A 1 45 ? 9.764 2.248 4.244 1.00 0.00 45 GLY A CA 13
ATOM 10817 C C . GLY A 1 45 ? 9.059 0.905 4.440 1.00 0.00 45 GLY A C 13
ATOM 10818 O O . GLY A 1 45 ? 9.707 -0.110 4.692 1.00 0.00 45 GLY A O 13
ATOM 10822 N N . LYS A 1 46 ? 7.740 0.942 4.318 1.00 0.00 46 LYS A N 13
ATOM 10823 C CA . LYS A 1 46 ? 6.939 -0.260 4.479 1.00 0.00 46 LYS A CA 13
ATOM 10824 C C . LYS A 1 46 ? 6.954 -0.685 5.948 1.00 0.00 46 LYS A C 13
ATOM 10825 O O . LYS A 1 46 ? 6.429 -1.740 6.299 1.00 0.00 46 LYS A O 13
ATOM 10843 N N . ASP A 1 47 ? 7.562 0.159 6.769 1.00 0.00 47 ASP A N 13
ATOM 10844 C CA . ASP A 1 47 ? 7.652 -0.115 8.193 1.00 0.00 47 ASP A CA 13
ATOM 10845 C C . ASP A 1 47 ? 6.628 0.742 8.939 1.00 0.00 47 ASP A C 13
ATOM 10846 O O . ASP A 1 47 ? 6.659 0.825 10.166 1.00 0.00 47 ASP A O 13
ATOM 10856 N N . VAL A 1 48 ? 5.745 1.359 8.167 1.00 0.00 48 VAL A N 13
ATOM 10857 C CA . VAL A 1 48 ? 4.714 2.207 8.740 1.00 0.00 48 VAL A CA 13
ATOM 10858 C C . VAL A 1 48 ? 3.372 1.888 8.078 1.00 0.00 48 VAL A C 13
ATOM 10859 O O . VAL A 1 48 ? 2.478 2.732 8.042 1.00 0.00 48 VAL A O 13
ATOM 10872 N N . PHE A 1 49 ? 3.273 0.668 7.570 1.00 0.00 49 PHE A N 13
ATOM 10873 C CA . PHE A 1 49 ? 2.056 0.228 6.911 1.00 0.00 49 PHE A CA 13
ATOM 10874 C C . PHE A 1 49 ? 1.378 -0.892 7.703 1.00 0.00 49 PHE A C 13
ATOM 10875 O O . PHE A 1 49 ? 2.040 -1.631 8.430 1.00 0.00 49 PHE A O 13
ATOM 10892 N N . GLU A 1 50 ? 0.067 -0.983 7.534 1.00 0.00 50 GLU A N 13
ATOM 10893 C CA . GLU A 1 50 ? -0.707 -2.001 8.224 1.00 0.00 50 GLU A CA 13
ATOM 10894 C C . GLU A 1 50 ? -1.914 -2.413 7.379 1.00 0.00 50 GLU A C 13
ATOM 10895 O O . GLU A 1 50 ? -2.058 -1.972 6.240 1.00 0.00 50 GLU A O 13
ATOM 10908 N N . GLU A 1 51 ? -2.750 -3.255 7.969 1.00 0.00 51 GLU A N 13
ATOM 10909 C CA . GLU A 1 51 ? -3.940 -3.731 7.285 1.00 0.00 51 GLU A CA 13
ATOM 10910 C C . GLU A 1 51 ? -3.619 -4.991 6.478 1.00 0.00 51 GLU A C 13
ATOM 10911 O O . GLU A 1 51 ? -2.705 -5.738 6.824 1.00 0.00 51 GLU A O 13
ATOM 10924 N N . LEU A 1 52 ? -4.389 -5.188 5.418 1.00 0.00 52 LEU A N 13
ATOM 10925 C CA . LEU A 1 52 ? -4.198 -6.344 4.559 1.00 0.00 52 LEU A CA 13
ATOM 10926 C C . LEU A 1 52 ? -4.339 -5.917 3.097 1.00 0.00 52 LEU A C 13
ATOM 10927 O O . LEU A 1 52 ? -4.495 -4.732 2.805 1.00 0.00 52 LEU A O 13
ATOM 10943 N N . ALA A 1 53 ? -4.279 -6.905 2.216 1.00 0.00 53 ALA A N 13
ATOM 10944 C CA . ALA A 1 53 ? -4.398 -6.646 0.791 1.00 0.00 53 ALA A CA 13
ATOM 10945 C C . ALA A 1 53 ? -4.634 -7.967 0.055 1.00 0.00 53 ALA A C 13
ATOM 10946 O O . ALA A 1 53 ? -4.694 -9.026 0.677 1.00 0.00 53 ALA A O 13
ATOM 10953 N N . SER A 1 54 ? -4.761 -7.860 -1.259 1.00 0.00 54 SER A N 13
ATOM 10954 C CA . SER A 1 54 ? -4.990 -9.033 -2.086 1.00 0.00 54 SER A CA 13
ATOM 10955 C C . SER A 1 54 ? -6.354 -9.644 -1.762 1.00 0.00 54 SER A C 13
ATOM 10956 O O . SER A 1 54 ? -6.695 -9.825 -0.594 1.00 0.00 54 SER A O 13
ATOM 10964 N N . GLU A 1 55 ? -7.098 -9.946 -2.816 1.00 0.00 55 GLU A N 13
ATOM 10965 C CA . GLU A 1 55 ? -8.417 -10.534 -2.658 1.00 0.00 55 GLU A CA 13
ATOM 10966 C C . GLU A 1 55 ? -8.337 -11.791 -1.791 1.00 0.00 55 GLU A C 13
ATOM 10967 O O . GLU A 1 55 ? -7.518 -12.673 -2.043 1.00 0.00 55 GLU A O 13
ATOM 10980 N N . ALA A 1 56 ? -9.200 -11.834 -0.786 1.00 0.00 56 ALA A N 13
ATOM 10981 C CA . ALA A 1 56 ? -9.238 -12.969 0.120 1.00 0.00 56 ALA A CA 13
ATOM 10982 C C . ALA A 1 56 ? -9.304 -14.263 -0.693 1.00 0.00 56 ALA A C 13
ATOM 10983 O O . ALA A 1 56 ? -9.341 -14.228 -1.922 1.00 0.00 56 ALA A O 13
ATOM 10990 N N . LYS A 1 57 ? -9.316 -15.376 0.026 1.00 0.00 57 LYS A N 13
ATOM 10991 C CA . LYS A 1 57 ? -9.377 -16.680 -0.613 1.00 0.00 57 LYS A CA 13
ATOM 10992 C C . LYS A 1 57 ? -10.522 -17.490 -0.002 1.00 0.00 57 LYS A C 13
ATOM 10993 O O . LYS A 1 57 ? -11.039 -18.413 -0.630 1.00 0.00 57 LYS A O 13
ATOM 11012 N N . GLY A 1 1 ? -11.018 -9.043 -0.150 1.00 0.00 1 GLY A N 14
ATOM 11013 C CA . GLY A 1 1 ? -10.573 -7.767 -0.685 1.00 0.00 1 GLY A CA 14
ATOM 11014 C C . GLY A 1 1 ? -10.218 -6.794 0.442 1.00 0.00 1 GLY A C 14
ATOM 11015 O O . GLY A 1 1 ? -10.994 -5.919 0.817 1.00 0.00 1 GLY A O 14
ATOM 11019 N N . PRO A 1 2 ? -9.008 -6.971 0.979 1.00 0.00 2 PRO A N 14
ATOM 11020 C CA . PRO A 1 2 ? -8.468 -6.166 2.053 1.00 0.00 2 PRO A CA 14
ATOM 11021 C C . PRO A 1 2 ? -7.669 -5.008 1.471 1.00 0.00 2 PRO A C 14
ATOM 11022 O O . PRO A 1 2 ? -7.302 -5.070 0.298 1.00 0.00 2 PRO A O 14
ATOM 11033 N N . ARG A 1 3 ? -7.419 -3.991 2.282 1.00 0.00 3 ARG A N 14
ATOM 11034 C CA . ARG A 1 3 ? -6.666 -2.836 1.825 1.00 0.00 3 ARG A CA 14
ATOM 11035 C C . ARG A 1 3 ? -5.840 -2.252 2.973 1.00 0.00 3 ARG A C 14
ATOM 11036 O O . ARG A 1 3 ? -6.038 -2.615 4.132 1.00 0.00 3 ARG A O 14
ATOM 11056 N N . MET A 1 4 ? -4.931 -1.358 2.611 1.00 0.00 4 MET A N 14
ATOM 11057 C CA . MET A 1 4 ? -4.075 -0.721 3.596 1.00 0.00 4 MET A CA 14
ATOM 11058 C C . MET A 1 4 ? -4.263 0.798 3.586 1.00 0.00 4 MET A C 14
ATOM 11059 O O . MET A 1 4 ? -4.610 1.377 2.557 1.00 0.00 4 MET A O 14
ATOM 11073 N N . GLN A 1 5 ? -4.024 1.400 4.742 1.00 0.00 5 GLN A N 14
ATOM 11074 C CA . GLN A 1 5 ? -4.162 2.840 4.878 1.00 0.00 5 GLN A CA 14
ATOM 11075 C C . GLN A 1 5 ? -2.959 3.420 5.625 1.00 0.00 5 GLN A C 14
ATOM 11076 O O . GLN A 1 5 ? -2.916 3.395 6.854 1.00 0.00 5 GLN A O 14
ATOM 11090 N N . CYS A 1 6 ? -2.012 3.929 4.851 1.00 0.00 6 CYS A N 14
ATOM 11091 C CA . CYS A 1 6 ? -0.812 4.515 5.423 1.00 0.00 6 CYS A CA 14
ATOM 11092 C C . CYS A 1 6 ? -1.234 5.556 6.462 1.00 0.00 6 CYS A C 14
ATOM 11093 O O . CYS A 1 6 ? -1.949 6.504 6.141 1.00 0.00 6 CYS A O 14
ATOM 11100 N N . SER A 1 7 ? -0.774 5.343 7.686 1.00 0.00 7 SER A N 14
ATOM 11101 C CA . SER A 1 7 ? -1.095 6.251 8.774 1.00 0.00 7 SER A CA 14
ATOM 11102 C C . SER A 1 7 ? -0.138 7.444 8.760 1.00 0.00 7 SER A C 14
ATOM 11103 O O . SER A 1 7 ? 0.331 7.881 9.810 1.00 0.00 7 SER A O 14
ATOM 11111 N N . VAL A 1 8 ? 0.124 7.938 7.558 1.00 0.00 8 VAL A N 14
ATOM 11112 C CA . VAL A 1 8 ? 1.018 9.072 7.394 1.00 0.00 8 VAL A CA 14
ATOM 11113 C C . VAL A 1 8 ? 0.349 10.116 6.498 1.00 0.00 8 VAL A C 14
ATOM 11114 O O . VAL A 1 8 ? 0.188 11.269 6.896 1.00 0.00 8 VAL A O 14
ATOM 11127 N N . CYS A 1 9 ? -0.023 9.675 5.305 1.00 0.00 9 CYS A N 14
ATOM 11128 C CA . CYS A 1 9 ? -0.670 10.558 4.349 1.00 0.00 9 CYS A CA 14
ATOM 11129 C C . CYS A 1 9 ? -1.972 9.898 3.892 1.00 0.00 9 CYS A C 14
ATOM 11130 O O . CYS A 1 9 ? -2.572 10.318 2.903 1.00 0.00 9 CYS A O 14
ATOM 11137 N N . GLN A 1 10 ? -2.372 8.875 4.633 1.00 0.00 10 GLN A N 14
ATOM 11138 C CA . GLN A 1 10 ? -3.592 8.152 4.316 1.00 0.00 10 GLN A CA 14
ATOM 11139 C C . GLN A 1 10 ? -3.623 7.789 2.830 1.00 0.00 10 GLN A C 14
ATOM 11140 O O . GLN A 1 10 ? -3.822 8.655 1.979 1.00 0.00 10 GLN A O 14
ATOM 11154 N N . TRP A 1 11 ? -3.423 6.507 2.563 1.00 0.00 11 TRP A N 14
ATOM 11155 C CA . TRP A 1 11 ? -3.426 6.018 1.194 1.00 0.00 11 TRP A CA 14
ATOM 11156 C C . TRP A 1 11 ? -4.104 4.647 1.183 1.00 0.00 11 TRP A C 14
ATOM 11157 O O . TRP A 1 11 ? -3.500 3.648 1.570 1.00 0.00 11 TRP A O 14
ATOM 11178 N N . ILE A 1 12 ? -5.351 4.643 0.735 1.00 0.00 12 ILE A N 14
ATOM 11179 C CA . ILE A 1 12 ? -6.119 3.411 0.668 1.00 0.00 12 ILE A CA 14
ATOM 11180 C C . ILE A 1 12 ? -5.655 2.591 -0.537 1.00 0.00 12 ILE A C 14
ATOM 11181 O O . ILE A 1 12 ? -6.041 2.832 -1.679 1.00 0.00 12 ILE A O 14
ATOM 11197 N N . TYR A 1 13 ? -4.805 1.602 -0.253 1.00 0.00 13 TYR A N 14
ATOM 11198 C CA . TYR A 1 13 ? -4.271 0.735 -1.284 1.00 0.00 13 TYR A CA 14
ATOM 11199 C C . TYR A 1 13 ? -5.305 -0.317 -1.661 1.00 0.00 13 TYR A C 14
ATOM 11200 O O . TYR A 1 13 ? -5.426 -1.313 -0.949 1.00 0.00 13 TYR A O 14
ATOM 11218 N N . ASP A 1 14 ? -6.020 -0.083 -2.752 1.00 0.00 14 ASP A N 14
ATOM 11219 C CA . ASP A 1 14 ? -7.033 -1.023 -3.199 1.00 0.00 14 ASP A CA 14
ATOM 11220 C C . ASP A 1 14 ? -6.415 -1.988 -4.213 1.00 0.00 14 ASP A C 14
ATOM 11221 O O . ASP A 1 14 ? -6.045 -1.617 -5.325 1.00 0.00 14 ASP A O 14
ATOM 11231 N N . PRO A 1 15 ? -6.312 -3.253 -3.799 1.00 0.00 15 PRO A N 14
ATOM 11232 C CA . PRO A 1 15 ? -5.761 -4.329 -4.593 1.00 0.00 15 PRO A CA 14
ATOM 11233 C C . PRO A 1 15 ? -6.451 -4.367 -5.950 1.00 0.00 15 PRO A C 14
ATOM 11234 O O . PRO A 1 15 ? -5.835 -4.814 -6.916 1.00 0.00 15 PRO A O 14
ATOM 11245 N N . ALA A 1 16 ? -7.693 -3.909 -5.997 1.00 0.00 16 ALA A N 14
ATOM 11246 C CA . ALA A 1 16 ? -8.441 -3.902 -7.243 1.00 0.00 16 ALA A CA 14
ATOM 11247 C C . ALA A 1 16 ? -7.852 -2.847 -8.181 1.00 0.00 16 ALA A C 14
ATOM 11248 O O . ALA A 1 16 ? -8.202 -2.793 -9.359 1.00 0.00 16 ALA A O 14
ATOM 11255 N N . LYS A 1 17 ? -6.967 -2.033 -7.623 1.00 0.00 17 LYS A N 14
ATOM 11256 C CA . LYS A 1 17 ? -6.326 -0.983 -8.396 1.00 0.00 17 LYS A CA 14
ATOM 11257 C C . LYS A 1 17 ? -4.829 -0.965 -8.080 1.00 0.00 17 LYS A C 14
ATOM 11258 O O . LYS A 1 17 ? -4.014 -1.390 -8.897 1.00 0.00 17 LYS A O 14
ATOM 11276 N N . GLY A 1 18 ? -4.513 -0.468 -6.893 1.00 0.00 18 GLY A N 14
ATOM 11277 C CA . GLY A 1 18 ? -3.128 -0.389 -6.460 1.00 0.00 18 GLY A CA 14
ATOM 11278 C C . GLY A 1 18 ? -2.272 0.347 -7.491 1.00 0.00 18 GLY A C 14
ATOM 11279 O O . GLY A 1 18 ? -2.546 1.500 -7.821 1.00 0.00 18 GLY A O 14
ATOM 11283 N N . GLU A 1 19 ? -1.252 -0.349 -7.972 1.00 0.00 19 GLU A N 14
ATOM 11284 C CA . GLU A 1 19 ? -0.354 0.225 -8.960 1.00 0.00 19 GLU A CA 14
ATOM 11285 C C . GLU A 1 19 ? 0.155 -0.862 -9.909 1.00 0.00 19 GLU A C 14
ATOM 11286 O O . GLU A 1 19 ? 1.266 -1.373 -9.781 1.00 0.00 19 GLU A O 14
ATOM 11299 N N . PRO A 1 20 ? -0.695 -1.208 -10.878 1.00 0.00 20 PRO A N 14
ATOM 11300 C CA . PRO A 1 20 ? -0.420 -2.211 -11.885 1.00 0.00 20 PRO A CA 14
ATOM 11301 C C . PRO A 1 20 ? 0.675 -1.712 -12.817 1.00 0.00 20 PRO A C 14
ATOM 11302 O O . PRO A 1 20 ? 0.877 -2.313 -13.871 1.00 0.00 20 PRO A O 14
ATOM 11313 N N . MET A 1 21 ? 1.348 -0.641 -12.422 1.00 0.00 21 MET A N 14
ATOM 11314 C CA . MET A 1 21 ? 2.412 -0.084 -13.239 1.00 0.00 21 MET A CA 14
ATOM 11315 C C . MET A 1 21 ? 3.500 0.546 -12.367 1.00 0.00 21 MET A C 14
ATOM 11316 O O . MET A 1 21 ? 4.118 1.536 -12.756 1.00 0.00 21 MET A O 14
ATOM 11330 N N . GLN A 1 22 ? 3.702 -0.054 -11.203 1.00 0.00 22 GLN A N 14
ATOM 11331 C CA . GLN A 1 22 ? 4.705 0.436 -10.272 1.00 0.00 22 GLN A CA 14
ATOM 11332 C C . GLN A 1 22 ? 5.466 -0.735 -9.648 1.00 0.00 22 GLN A C 14
ATOM 11333 O O . GLN A 1 22 ? 6.184 -0.560 -8.664 1.00 0.00 22 GLN A O 14
ATOM 11347 N N . ASP A 1 23 ? 5.284 -1.904 -10.246 1.00 0.00 23 ASP A N 14
ATOM 11348 C CA . ASP A 1 23 ? 5.946 -3.103 -9.761 1.00 0.00 23 ASP A CA 14
ATOM 11349 C C . ASP A 1 23 ? 5.075 -3.763 -8.689 1.00 0.00 23 ASP A C 14
ATOM 11350 O O . ASP A 1 23 ? 5.579 -4.494 -7.838 1.00 0.00 23 ASP A O 14
ATOM 11360 N N . VAL A 1 24 ? 3.783 -3.480 -8.766 1.00 0.00 24 VAL A N 14
ATOM 11361 C CA . VAL A 1 24 ? 2.837 -4.037 -7.814 1.00 0.00 24 VAL A CA 14
ATOM 11362 C C . VAL A 1 24 ? 1.470 -4.184 -8.485 1.00 0.00 24 VAL A C 14
ATOM 11363 O O . VAL A 1 24 ? 0.661 -3.258 -8.464 1.00 0.00 24 VAL A O 14
ATOM 11376 N N . ALA A 1 25 ? 1.255 -5.356 -9.066 1.00 0.00 25 ALA A N 14
ATOM 11377 C CA . ALA A 1 25 ? -0.000 -5.636 -9.743 1.00 0.00 25 ALA A CA 14
ATOM 11378 C C . ALA A 1 25 ? -1.134 -5.659 -8.716 1.00 0.00 25 ALA A C 14
ATOM 11379 O O . ALA A 1 25 ? -0.927 -5.840 -7.518 1.00 0.00 25 ALA A O 14
ATOM 11386 N N . PRO A 1 26 ? -2.355 -5.467 -9.220 1.00 0.00 26 PRO A N 14
ATOM 11387 C CA . PRO A 1 26 ? -3.570 -5.451 -8.433 1.00 0.00 26 PRO A CA 14
ATOM 11388 C C . PRO A 1 26 ? -3.804 -6.828 -7.828 1.00 0.00 26 PRO A C 14
ATOM 11389 O O . PRO A 1 26 ? -3.341 -7.814 -8.399 1.00 0.00 26 PRO A O 14
ATOM 11400 N N . GLY A 1 27 ? -4.504 -6.871 -6.704 1.00 0.00 27 GLY A N 14
ATOM 11401 C CA . GLY A 1 27 ? -4.783 -8.135 -6.044 1.00 0.00 27 GLY A CA 14
ATOM 11402 C C . GLY A 1 27 ? -3.486 -8.842 -5.643 1.00 0.00 27 GLY A C 14
ATOM 11403 O O . GLY A 1 27 ? -3.293 -10.016 -5.956 1.00 0.00 27 GLY A O 14
ATOM 11407 N N . THR A 1 28 ? -2.631 -8.097 -4.957 1.00 0.00 28 THR A N 14
ATOM 11408 C CA . THR A 1 28 ? -1.359 -8.638 -4.510 1.00 0.00 28 THR A CA 14
ATOM 11409 C C . THR A 1 28 ? -1.245 -8.546 -2.987 1.00 0.00 28 THR A C 14
ATOM 11410 O O . THR A 1 28 ? -1.585 -7.541 -2.367 1.00 0.00 28 THR A O 14
ATOM 11421 N N . PRO A 1 29 ? -0.752 -9.634 -2.391 1.00 0.00 29 PRO A N 14
ATOM 11422 C CA . PRO A 1 29 ? -0.557 -9.765 -0.964 1.00 0.00 29 PRO A CA 14
ATOM 11423 C C . PRO A 1 29 ? 0.550 -8.824 -0.511 1.00 0.00 29 PRO A C 14
ATOM 11424 O O . PRO A 1 29 ? 1.645 -8.884 -1.068 1.00 0.00 29 PRO A O 14
ATOM 11435 N N . TRP A 1 30 ? 0.253 -7.985 0.470 1.00 0.00 30 TRP A N 14
ATOM 11436 C CA . TRP A 1 30 ? 1.238 -7.044 0.975 1.00 0.00 30 TRP A CA 14
ATOM 11437 C C . TRP A 1 30 ? 2.528 -7.817 1.260 1.00 0.00 30 TRP A C 14
ATOM 11438 O O . TRP A 1 30 ? 3.616 -7.246 1.238 1.00 0.00 30 TRP A O 14
ATOM 11459 N N . SER A 1 31 ? 2.362 -9.106 1.523 1.00 0.00 31 SER A N 14
ATOM 11460 C CA . SER A 1 31 ? 3.498 -9.963 1.812 1.00 0.00 31 SER A CA 14
ATOM 11461 C C . SER A 1 31 ? 4.345 -10.152 0.552 1.00 0.00 31 SER A C 14
ATOM 11462 O O . SER A 1 31 ? 5.571 -10.063 0.604 1.00 0.00 31 SER A O 14
ATOM 11470 N N . GLU A 1 32 ? 3.658 -10.410 -0.551 1.00 0.00 32 GLU A N 14
ATOM 11471 C CA . GLU A 1 32 ? 4.332 -10.612 -1.823 1.00 0.00 32 GLU A CA 14
ATOM 11472 C C . GLU A 1 32 ? 5.004 -9.316 -2.279 1.00 0.00 32 GLU A C 14
ATOM 11473 O O . GLU A 1 32 ? 6.078 -9.348 -2.879 1.00 0.00 32 GLU A O 14
ATOM 11486 N N . VAL A 1 33 ? 4.345 -8.207 -1.978 1.00 0.00 33 VAL A N 14
ATOM 11487 C CA . VAL A 1 33 ? 4.866 -6.902 -2.350 1.00 0.00 33 VAL A CA 14
ATOM 11488 C C . VAL A 1 33 ? 6.356 -6.836 -2.007 1.00 0.00 33 VAL A C 14
ATOM 11489 O O . VAL A 1 33 ? 6.763 -6.918 -0.850 1.00 0.00 33 VAL A O 14
ATOM 11502 N N . PRO A 1 34 ? 7.170 -6.683 -3.054 1.00 0.00 34 PRO A N 14
ATOM 11503 C CA . PRO A 1 34 ? 8.611 -6.595 -2.961 1.00 0.00 34 PRO A CA 14
ATOM 11504 C C . PRO A 1 34 ? 8.993 -5.463 -2.018 1.00 0.00 34 PRO A C 14
ATOM 11505 O O . PRO A 1 34 ? 8.114 -4.703 -1.615 1.00 0.00 34 PRO A O 14
ATOM 11516 N N . ASP A 1 35 ? 10.273 -5.372 -1.686 1.00 0.00 35 ASP A N 14
ATOM 11517 C CA . ASP A 1 35 ? 10.742 -4.329 -0.791 1.00 0.00 35 ASP A CA 14
ATOM 11518 C C . ASP A 1 35 ? 11.276 -3.157 -1.616 1.00 0.00 35 ASP A C 14
ATOM 11519 O O . ASP A 1 35 ? 12.243 -3.307 -2.362 1.00 0.00 35 ASP A O 14
ATOM 11529 N N . ASN A 1 36 ? 10.624 -2.015 -1.455 1.00 0.00 36 ASN A N 14
ATOM 11530 C CA . ASN A 1 36 ? 11.021 -0.818 -2.176 1.00 0.00 36 ASN A CA 14
ATOM 11531 C C . ASN A 1 36 ? 9.832 0.141 -2.259 1.00 0.00 36 ASN A C 14
ATOM 11532 O O . ASN A 1 36 ? 9.913 1.279 -1.799 1.00 0.00 36 ASN A O 14
ATOM 11543 N N . PHE A 1 37 ? 8.754 -0.354 -2.850 1.00 0.00 37 PHE A N 14
ATOM 11544 C CA . PHE A 1 37 ? 7.549 0.444 -3.000 1.00 0.00 37 PHE A CA 14
ATOM 11545 C C . PHE A 1 37 ? 7.457 1.508 -1.905 1.00 0.00 37 PHE A C 14
ATOM 11546 O O . PHE A 1 37 ? 7.568 1.197 -0.720 1.00 0.00 37 PHE A O 14
ATOM 11563 N N . LEU A 1 38 ? 7.255 2.743 -2.340 1.00 0.00 38 LEU A N 14
ATOM 11564 C CA . LEU A 1 38 ? 7.147 3.856 -1.412 1.00 0.00 38 LEU A CA 14
ATOM 11565 C C . LEU A 1 38 ? 5.853 4.624 -1.691 1.00 0.00 38 LEU A C 14
ATOM 11566 O O . LEU A 1 38 ? 5.471 4.804 -2.846 1.00 0.00 38 LEU A O 14
ATOM 11582 N N . CYS A 1 39 ? 5.214 5.055 -0.613 1.00 0.00 39 CYS A N 14
ATOM 11583 C CA . CYS A 1 39 ? 3.971 5.799 -0.728 1.00 0.00 39 CYS A CA 14
ATOM 11584 C C . CYS A 1 39 ? 4.214 7.001 -1.644 1.00 0.00 39 CYS A C 14
ATOM 11585 O O . CYS A 1 39 ? 4.990 7.904 -1.343 1.00 0.00 39 CYS A O 14
ATOM 11592 N N . PRO A 1 40 ? 3.520 6.989 -2.785 1.00 0.00 40 PRO A N 14
ATOM 11593 C CA . PRO A 1 40 ? 3.594 8.023 -3.794 1.00 0.00 40 PRO A CA 14
ATOM 11594 C C . PRO A 1 40 ? 3.367 9.383 -3.149 1.00 0.00 40 PRO A C 14
ATOM 11595 O O . PRO A 1 40 ? 3.544 10.397 -3.823 1.00 0.00 40 PRO A O 14
ATOM 11606 N N . GLU A 1 41 ? 2.985 9.382 -1.881 1.00 0.00 41 GLU A N 14
ATOM 11607 C CA . GLU A 1 41 ? 2.740 10.627 -1.172 1.00 0.00 41 GLU A CA 14
ATOM 11608 C C . GLU A 1 41 ? 3.672 10.742 0.036 1.00 0.00 41 GLU A C 14
ATOM 11609 O O . GLU A 1 41 ? 4.320 11.770 0.229 1.00 0.00 41 GLU A O 14
ATOM 11622 N N . CYS A 1 42 ? 3.709 9.673 0.818 1.00 0.00 42 CYS A N 14
ATOM 11623 C CA . CYS A 1 42 ? 4.550 9.642 2.003 1.00 0.00 42 CYS A CA 14
ATOM 11624 C C . CYS A 1 42 ? 5.517 8.463 1.873 1.00 0.00 42 CYS A C 14
ATOM 11625 O O . CYS A 1 42 ? 5.727 7.719 2.830 1.00 0.00 42 CYS A O 14
ATOM 11632 N N . SER A 1 43 ? 6.081 8.330 0.682 1.00 0.00 43 SER A N 14
ATOM 11633 C CA . SER A 1 43 ? 7.021 7.254 0.415 1.00 0.00 43 SER A CA 14
ATOM 11634 C C . SER A 1 43 ? 6.982 6.231 1.552 1.00 0.00 43 SER A C 14
ATOM 11635 O O . SER A 1 43 ? 6.231 5.258 1.490 1.00 0.00 43 SER A O 14
ATOM 11643 N N . LEU A 1 44 ? 7.800 6.485 2.563 1.00 0.00 44 LEU A N 14
ATOM 11644 C CA . LEU A 1 44 ? 7.868 5.597 3.711 1.00 0.00 44 LEU A CA 14
ATOM 11645 C C . LEU A 1 44 ? 8.932 4.528 3.462 1.00 0.00 44 LEU A C 14
ATOM 11646 O O . LEU A 1 44 ? 9.770 4.676 2.573 1.00 0.00 44 LEU A O 14
ATOM 11662 N N . GLY A 1 45 ? 8.866 3.474 4.262 1.00 0.00 45 GLY A N 14
ATOM 11663 C CA . GLY A 1 45 ? 9.814 2.380 4.139 1.00 0.00 45 GLY A CA 14
ATOM 11664 C C . GLY A 1 45 ? 9.118 1.029 4.316 1.00 0.00 45 GLY A C 14
ATOM 11665 O O . GLY A 1 45 ? 9.778 0.003 4.480 1.00 0.00 45 GLY A O 14
ATOM 11669 N N . LYS A 1 46 ? 7.795 1.071 4.275 1.00 0.00 46 LYS A N 14
ATOM 11670 C CA . LYS A 1 46 ? 7.002 -0.137 4.429 1.00 0.00 46 LYS A CA 14
ATOM 11671 C C . LYS A 1 46 ? 7.087 -0.617 5.879 1.00 0.00 46 LYS A C 14
ATOM 11672 O O . LYS A 1 46 ? 6.806 -1.778 6.170 1.00 0.00 46 LYS A O 14
ATOM 11690 N N . ASP A 1 47 ? 7.476 0.302 6.751 1.00 0.00 47 ASP A N 14
ATOM 11691 C CA . ASP A 1 47 ? 7.602 -0.013 8.164 1.00 0.00 47 ASP A CA 14
ATOM 11692 C C . ASP A 1 47 ? 6.533 0.750 8.949 1.00 0.00 47 ASP A C 14
ATOM 11693 O O . ASP A 1 47 ? 6.785 1.212 10.061 1.00 0.00 47 ASP A O 14
ATOM 11703 N N . VAL A 1 48 ? 5.361 0.858 8.340 1.00 0.00 48 VAL A N 14
ATOM 11704 C CA . VAL A 1 48 ? 4.253 1.557 8.968 1.00 0.00 48 VAL A CA 14
ATOM 11705 C C . VAL A 1 48 ? 2.934 0.963 8.470 1.00 0.00 48 VAL A C 14
ATOM 11706 O O . VAL A 1 48 ? 2.109 0.520 9.267 1.00 0.00 48 VAL A O 14
ATOM 11719 N N . PHE A 1 49 ? 2.775 0.975 7.155 1.00 0.00 49 PHE A N 14
ATOM 11720 C CA . PHE A 1 49 ? 1.570 0.443 6.541 1.00 0.00 49 PHE A CA 14
ATOM 11721 C C . PHE A 1 49 ? 0.945 -0.646 7.415 1.00 0.00 49 PHE A C 14
ATOM 11722 O O . PHE A 1 49 ? 1.656 -1.460 8.003 1.00 0.00 49 PHE A O 14
ATOM 11739 N N . GLU A 1 50 ? -0.379 -0.626 7.474 1.00 0.00 50 GLU A N 14
ATOM 11740 C CA . GLU A 1 50 ? -1.108 -1.601 8.267 1.00 0.00 50 GLU A CA 14
ATOM 11741 C C . GLU A 1 50 ? -2.178 -2.285 7.414 1.00 0.00 50 GLU A C 14
ATOM 11742 O O . GLU A 1 50 ? -2.246 -2.068 6.205 1.00 0.00 50 GLU A O 14
ATOM 11755 N N . GLU A 1 51 ? -2.989 -3.096 8.077 1.00 0.00 51 GLU A N 14
ATOM 11756 C CA . GLU A 1 51 ? -4.053 -3.812 7.395 1.00 0.00 51 GLU A CA 14
ATOM 11757 C C . GLU A 1 51 ? -3.471 -4.942 6.542 1.00 0.00 51 GLU A C 14
ATOM 11758 O O . GLU A 1 51 ? -2.451 -5.529 6.897 1.00 0.00 51 GLU A O 14
ATOM 11771 N N . LEU A 1 52 ? -4.146 -5.211 5.434 1.00 0.00 52 LEU A N 14
ATOM 11772 C CA . LEU A 1 52 ? -3.708 -6.259 4.528 1.00 0.00 52 LEU A CA 14
ATOM 11773 C C . LEU A 1 52 ? -4.084 -5.878 3.095 1.00 0.00 52 LEU A C 14
ATOM 11774 O O . LEU A 1 52 ? -4.517 -4.756 2.840 1.00 0.00 52 LEU A O 14
ATOM 11790 N N . ALA A 1 53 ? -3.905 -6.835 2.196 1.00 0.00 53 ALA A N 14
ATOM 11791 C CA . ALA A 1 53 ? -4.220 -6.614 0.795 1.00 0.00 53 ALA A CA 14
ATOM 11792 C C . ALA A 1 53 ? -4.447 -7.962 0.108 1.00 0.00 53 ALA A C 14
ATOM 11793 O O . ALA A 1 53 ? -4.314 -9.012 0.735 1.00 0.00 53 ALA A O 14
ATOM 11800 N N . SER A 1 54 ? -4.786 -7.890 -1.171 1.00 0.00 54 SER A N 14
ATOM 11801 C CA . SER A 1 54 ? -5.032 -9.092 -1.949 1.00 0.00 54 SER A CA 14
ATOM 11802 C C . SER A 1 54 ? -6.388 -9.691 -1.569 1.00 0.00 54 SER A C 14
ATOM 11803 O O . SER A 1 54 ? -6.660 -9.925 -0.393 1.00 0.00 54 SER A O 14
ATOM 11811 N N . GLU A 1 55 ? -7.203 -9.923 -2.588 1.00 0.00 55 GLU A N 14
ATOM 11812 C CA . GLU A 1 55 ? -8.523 -10.491 -2.377 1.00 0.00 55 GLU A CA 14
ATOM 11813 C C . GLU A 1 55 ? -8.415 -11.825 -1.635 1.00 0.00 55 GLU A C 14
ATOM 11814 O O . GLU A 1 55 ? -7.358 -12.454 -1.633 1.00 0.00 55 GLU A O 14
ATOM 11827 N N . ALA A 1 56 ? -9.522 -12.216 -1.022 1.00 0.00 56 ALA A N 14
ATOM 11828 C CA . ALA A 1 56 ? -9.565 -13.464 -0.278 1.00 0.00 56 ALA A CA 14
ATOM 11829 C C . ALA A 1 56 ? -9.765 -14.627 -1.251 1.00 0.00 56 ALA A C 14
ATOM 11830 O O . ALA A 1 56 ? -9.909 -14.416 -2.455 1.00 0.00 56 ALA A O 14
ATOM 11837 N N . LYS A 1 57 ? -9.767 -15.829 -0.695 1.00 0.00 57 LYS A N 14
ATOM 11838 C CA . LYS A 1 57 ? -9.947 -17.026 -1.499 1.00 0.00 57 LYS A CA 14
ATOM 11839 C C . LYS A 1 57 ? -11.213 -17.754 -1.046 1.00 0.00 57 LYS A C 14
ATOM 11840 O O . LYS A 1 57 ? -12.262 -17.134 -0.872 1.00 0.00 57 LYS A O 14
ATOM 11859 N N . GLY A 1 1 ? -10.784 -9.421 -0.796 1.00 0.00 1 GLY A N 15
ATOM 11860 C CA . GLY A 1 1 ? -10.350 -8.131 -1.305 1.00 0.00 1 GLY A CA 15
ATOM 11861 C C . GLY A 1 1 ? -10.206 -7.115 -0.170 1.00 0.00 1 GLY A C 15
ATOM 11862 O O . GLY A 1 1 ? -11.077 -6.282 0.074 1.00 0.00 1 GLY A O 15
ATOM 11866 N N . PRO A 1 2 ? -9.072 -7.204 0.527 1.00 0.00 2 PRO A N 15
ATOM 11867 C CA . PRO A 1 2 ? -8.728 -6.344 1.639 1.00 0.00 2 PRO A CA 15
ATOM 11868 C C . PRO A 1 2 ? -7.905 -5.166 1.138 1.00 0.00 2 PRO A C 15
ATOM 11869 O O . PRO A 1 2 ? -7.423 -5.216 0.007 1.00 0.00 2 PRO A O 15
ATOM 11880 N N . ARG A 1 3 ? -7.761 -4.145 1.970 1.00 0.00 3 ARG A N 15
ATOM 11881 C CA . ARG A 1 3 ? -6.996 -2.970 1.588 1.00 0.00 3 ARG A CA 15
ATOM 11882 C C . ARG A 1 3 ? -6.161 -2.473 2.770 1.00 0.00 3 ARG A C 15
ATOM 11883 O O . ARG A 1 3 ? -6.307 -2.965 3.888 1.00 0.00 3 ARG A O 15
ATOM 11903 N N . MET A 1 4 ? -5.304 -1.504 2.482 1.00 0.00 4 MET A N 15
ATOM 11904 C CA . MET A 1 4 ? -4.446 -0.936 3.508 1.00 0.00 4 MET A CA 15
ATOM 11905 C C . MET A 1 4 ? -4.396 0.590 3.397 1.00 0.00 4 MET A C 15
ATOM 11906 O O . MET A 1 4 ? -4.988 1.169 2.488 1.00 0.00 4 MET A O 15
ATOM 11920 N N . GLN A 1 5 ? -3.684 1.196 4.335 1.00 0.00 5 GLN A N 15
ATOM 11921 C CA . GLN A 1 5 ? -3.549 2.643 4.354 1.00 0.00 5 GLN A CA 15
ATOM 11922 C C . GLN A 1 5 ? -2.345 3.053 5.205 1.00 0.00 5 GLN A C 15
ATOM 11923 O O . GLN A 1 5 ? -2.007 2.376 6.175 1.00 0.00 5 GLN A O 15
ATOM 11937 N N . CYS A 1 6 ? -1.732 4.159 4.812 1.00 0.00 6 CYS A N 15
ATOM 11938 C CA . CYS A 1 6 ? -0.573 4.667 5.527 1.00 0.00 6 CYS A CA 15
ATOM 11939 C C . CYS A 1 6 ? -1.034 5.802 6.443 1.00 0.00 6 CYS A C 15
ATOM 11940 O O . CYS A 1 6 ? -1.699 6.735 5.996 1.00 0.00 6 CYS A O 15
ATOM 11947 N N . SER A 1 7 ? -0.662 5.685 7.709 1.00 0.00 7 SER A N 15
ATOM 11948 C CA . SER A 1 7 ? -1.028 6.690 8.693 1.00 0.00 7 SER A CA 15
ATOM 11949 C C . SER A 1 7 ? -0.066 7.877 8.612 1.00 0.00 7 SER A C 15
ATOM 11950 O O . SER A 1 7 ? 0.490 8.300 9.625 1.00 0.00 7 SER A O 15
ATOM 11958 N N . VAL A 1 8 ? 0.101 8.381 7.398 1.00 0.00 8 VAL A N 15
ATOM 11959 C CA . VAL A 1 8 ? 0.987 9.511 7.173 1.00 0.00 8 VAL A CA 15
ATOM 11960 C C . VAL A 1 8 ? 0.343 10.465 6.164 1.00 0.00 8 VAL A C 15
ATOM 11961 O O . VAL A 1 8 ? 0.096 11.628 6.476 1.00 0.00 8 VAL A O 15
ATOM 11974 N N . CYS A 1 9 ? 0.089 9.936 4.976 1.00 0.00 9 CYS A N 15
ATOM 11975 C CA . CYS A 1 9 ? -0.521 10.726 3.920 1.00 0.00 9 CYS A CA 15
ATOM 11976 C C . CYS A 1 9 ? -1.973 10.272 3.760 1.00 0.00 9 CYS A C 15
ATOM 11977 O O . CYS A 1 9 ? -2.789 10.983 3.175 1.00 0.00 9 CYS A O 15
ATOM 11984 N N . GLN A 1 10 ? -2.253 9.090 4.290 1.00 0.00 10 GLN A N 15
ATOM 11985 C CA . GLN A 1 10 ? -3.593 8.534 4.213 1.00 0.00 10 GLN A CA 15
ATOM 11986 C C . GLN A 1 10 ? -3.905 8.099 2.780 1.00 0.00 10 GLN A C 15
ATOM 11987 O O . GLN A 1 10 ? -4.748 8.699 2.114 1.00 0.00 10 GLN A O 15
ATOM 12001 N N . TRP A 1 11 ? -3.209 7.058 2.346 1.00 0.00 11 TRP A N 15
ATOM 12002 C CA . TRP A 1 11 ? -3.402 6.535 1.004 1.00 0.00 11 TRP A CA 15
ATOM 12003 C C . TRP A 1 11 ? -3.934 5.106 1.125 1.00 0.00 11 TRP A C 15
ATOM 12004 O O . TRP A 1 11 ? -3.217 4.207 1.561 1.00 0.00 11 TRP A O 15
ATOM 12025 N N . ILE A 1 12 ? -5.189 4.941 0.731 1.00 0.00 12 ILE A N 15
ATOM 12026 C CA . ILE A 1 12 ? -5.826 3.636 0.790 1.00 0.00 12 ILE A CA 15
ATOM 12027 C C . ILE A 1 12 ? -5.371 2.797 -0.406 1.00 0.00 12 ILE A C 15
ATOM 12028 O O . ILE A 1 12 ? -5.588 3.142 -1.566 1.00 0.00 12 ILE A O 15
ATOM 12044 N N . TYR A 1 13 ? -4.726 1.671 -0.093 1.00 0.00 13 TYR A N 15
ATOM 12045 C CA . TYR A 1 13 ? -4.230 0.768 -1.112 1.00 0.00 13 TYR A CA 15
ATOM 12046 C C . TYR A 1 13 ? -5.279 -0.291 -1.418 1.00 0.00 13 TYR A C 15
ATOM 12047 O O . TYR A 1 13 ? -5.444 -1.213 -0.620 1.00 0.00 13 TYR A O 15
ATOM 12065 N N . ASP A 1 14 ? -5.957 -0.146 -2.547 1.00 0.00 14 ASP A N 15
ATOM 12066 C CA . ASP A 1 14 ? -6.981 -1.101 -2.934 1.00 0.00 14 ASP A CA 15
ATOM 12067 C C . ASP A 1 14 ? -6.421 -2.035 -4.009 1.00 0.00 14 ASP A C 15
ATOM 12068 O O . ASP A 1 14 ? -6.194 -1.649 -5.153 1.00 0.00 14 ASP A O 15
ATOM 12078 N N . PRO A 1 15 ? -6.202 -3.289 -3.608 1.00 0.00 15 PRO A N 15
ATOM 12079 C CA . PRO A 1 15 ? -5.679 -4.337 -4.458 1.00 0.00 15 PRO A CA 15
ATOM 12080 C C . PRO A 1 15 ? -6.530 -4.447 -5.715 1.00 0.00 15 PRO A C 15
ATOM 12081 O O . PRO A 1 15 ? -6.072 -5.039 -6.692 1.00 0.00 15 PRO A O 15
ATOM 12092 N N . ALA A 1 16 ? -7.731 -3.889 -5.671 1.00 0.00 16 ALA A N 15
ATOM 12093 C CA . ALA A 1 16 ? -8.622 -3.939 -6.817 1.00 0.00 16 ALA A CA 15
ATOM 12094 C C . ALA A 1 16 ? -7.994 -3.169 -7.980 1.00 0.00 16 ALA A C 15
ATOM 12095 O O . ALA A 1 16 ? -8.244 -3.482 -9.144 1.00 0.00 16 ALA A O 15
ATOM 12102 N N . LYS A 1 17 ? -7.191 -2.177 -7.626 1.00 0.00 17 LYS A N 15
ATOM 12103 C CA . LYS A 1 17 ? -6.525 -1.360 -8.627 1.00 0.00 17 LYS A CA 15
ATOM 12104 C C . LYS A 1 17 ? -5.024 -1.321 -8.331 1.00 0.00 17 LYS A C 15
ATOM 12105 O O . LYS A 1 17 ? -4.205 -1.484 -9.234 1.00 0.00 17 LYS A O 15
ATOM 12123 N N . GLY A 1 18 ? -4.709 -1.104 -7.062 1.00 0.00 18 GLY A N 15
ATOM 12124 C CA . GLY A 1 18 ? -3.321 -1.042 -6.636 1.00 0.00 18 GLY A CA 15
ATOM 12125 C C . GLY A 1 18 ? -2.521 -0.077 -7.512 1.00 0.00 18 GLY A C 15
ATOM 12126 O O . GLY A 1 18 ? -3.046 0.942 -7.960 1.00 0.00 18 GLY A O 15
ATOM 12130 N N . GLU A 1 19 ? -1.263 -0.431 -7.732 1.00 0.00 19 GLU A N 15
ATOM 12131 C CA . GLU A 1 19 ? -0.386 0.391 -8.547 1.00 0.00 19 GLU A CA 15
ATOM 12132 C C . GLU A 1 19 ? 0.384 -0.479 -9.542 1.00 0.00 19 GLU A C 15
ATOM 12133 O O . GLU A 1 19 ? 1.612 -0.501 -9.576 1.00 0.00 19 GLU A O 15
ATOM 12146 N N . PRO A 1 20 ? -0.377 -1.206 -10.363 1.00 0.00 20 PRO A N 15
ATOM 12147 C CA . PRO A 1 20 ? 0.139 -2.096 -11.381 1.00 0.00 20 PRO A CA 15
ATOM 12148 C C . PRO A 1 20 ? 1.253 -1.400 -12.150 1.00 0.00 20 PRO A C 15
ATOM 12149 O O . PRO A 1 20 ? 2.095 -2.086 -12.726 1.00 0.00 20 PRO A O 15
ATOM 12160 N N . MET A 1 21 ? 1.238 -0.075 -12.148 1.00 0.00 21 MET A N 15
ATOM 12161 C CA . MET A 1 21 ? 2.255 0.686 -12.853 1.00 0.00 21 MET A CA 15
ATOM 12162 C C . MET A 1 21 ? 3.475 0.929 -11.962 1.00 0.00 21 MET A C 15
ATOM 12163 O O . MET A 1 21 ? 4.270 1.829 -12.224 1.00 0.00 21 MET A O 15
ATOM 12177 N N . GLN A 1 22 ? 3.583 0.109 -10.926 1.00 0.00 22 GLN A N 15
ATOM 12178 C CA . GLN A 1 22 ? 4.692 0.224 -9.995 1.00 0.00 22 GLN A CA 15
ATOM 12179 C C . GLN A 1 22 ? 5.212 -1.165 -9.615 1.00 0.00 22 GLN A C 15
ATOM 12180 O O . GLN A 1 22 ? 5.638 -1.384 -8.482 1.00 0.00 22 GLN A O 15
ATOM 12194 N N . ASP A 1 23 ? 5.161 -2.066 -10.585 1.00 0.00 23 ASP A N 15
ATOM 12195 C CA . ASP A 1 23 ? 5.621 -3.427 -10.367 1.00 0.00 23 ASP A CA 15
ATOM 12196 C C . ASP A 1 23 ? 4.736 -4.098 -9.315 1.00 0.00 23 ASP A C 15
ATOM 12197 O O . ASP A 1 23 ? 5.150 -5.063 -8.674 1.00 0.00 23 ASP A O 15
ATOM 12207 N N . VAL A 1 24 ? 3.534 -3.560 -9.169 1.00 0.00 24 VAL A N 15
ATOM 12208 C CA . VAL A 1 24 ? 2.587 -4.095 -8.206 1.00 0.00 24 VAL A CA 15
ATOM 12209 C C . VAL A 1 24 ? 1.189 -4.115 -8.828 1.00 0.00 24 VAL A C 15
ATOM 12210 O O . VAL A 1 24 ? 0.463 -3.124 -8.765 1.00 0.00 24 VAL A O 15
ATOM 12223 N N . ALA A 1 25 ? 0.854 -5.254 -9.415 1.00 0.00 25 ALA A N 15
ATOM 12224 C CA . ALA A 1 25 ? -0.444 -5.417 -10.049 1.00 0.00 25 ALA A CA 15
ATOM 12225 C C . ALA A 1 25 ? -1.523 -5.523 -8.969 1.00 0.00 25 ALA A C 15
ATOM 12226 O O . ALA A 1 25 ? -1.247 -5.719 -7.788 1.00 0.00 25 ALA A O 15
ATOM 12233 N N . PRO A 1 26 ? -2.776 -5.389 -9.410 1.00 0.00 26 PRO A N 15
ATOM 12234 C CA . PRO A 1 26 ? -3.949 -5.457 -8.565 1.00 0.00 26 PRO A CA 15
ATOM 12235 C C . PRO A 1 26 ? -4.112 -6.872 -8.030 1.00 0.00 26 PRO A C 15
ATOM 12236 O O . PRO A 1 26 ? -3.851 -7.820 -8.769 1.00 0.00 26 PRO A O 15
ATOM 12247 N N . GLY A 1 27 ? -4.529 -6.989 -6.778 1.00 0.00 27 GLY A N 15
ATOM 12248 C CA . GLY A 1 27 ? -4.715 -8.296 -6.170 1.00 0.00 27 GLY A CA 15
ATOM 12249 C C . GLY A 1 27 ? -3.370 -8.926 -5.801 1.00 0.00 27 GLY A C 15
ATOM 12250 O O . GLY A 1 27 ? -3.113 -10.083 -6.128 1.00 0.00 27 GLY A O 15
ATOM 12254 N N . THR A 1 28 ? -2.548 -8.136 -5.127 1.00 0.00 28 THR A N 15
ATOM 12255 C CA . THR A 1 28 ? -1.236 -8.601 -4.710 1.00 0.00 28 THR A CA 15
ATOM 12256 C C . THR A 1 28 ? -1.111 -8.550 -3.186 1.00 0.00 28 THR A C 15
ATOM 12257 O O . THR A 1 28 ? -1.555 -7.613 -2.526 1.00 0.00 28 THR A O 15
ATOM 12268 N N . PRO A 1 29 ? -0.487 -9.595 -2.636 1.00 0.00 29 PRO A N 15
ATOM 12269 C CA . PRO A 1 29 ? -0.257 -9.752 -1.216 1.00 0.00 29 PRO A CA 15
ATOM 12270 C C . PRO A 1 29 ? 0.775 -8.735 -0.751 1.00 0.00 29 PRO A C 15
ATOM 12271 O O . PRO A 1 29 ? 1.887 -8.735 -1.275 1.00 0.00 29 PRO A O 15
ATOM 12282 N N . TRP A 1 30 ? 0.397 -7.901 0.207 1.00 0.00 30 TRP A N 15
ATOM 12283 C CA . TRP A 1 30 ? 1.306 -6.891 0.721 1.00 0.00 30 TRP A CA 15
ATOM 12284 C C . TRP A 1 30 ? 2.651 -7.564 1.001 1.00 0.00 30 TRP A C 15
ATOM 12285 O O . TRP A 1 30 ? 3.692 -6.909 0.987 1.00 0.00 30 TRP A O 15
ATOM 12306 N N . SER A 1 31 ? 2.586 -8.864 1.248 1.00 0.00 31 SER A N 15
ATOM 12307 C CA . SER A 1 31 ? 3.786 -9.633 1.531 1.00 0.00 31 SER A CA 15
ATOM 12308 C C . SER A 1 31 ? 4.700 -9.647 0.304 1.00 0.00 31 SER A C 15
ATOM 12309 O O . SER A 1 31 ? 5.899 -9.396 0.415 1.00 0.00 31 SER A O 15
ATOM 12317 N N . GLU A 1 32 ? 4.098 -9.941 -0.839 1.00 0.00 32 GLU A N 15
ATOM 12318 C CA . GLU A 1 32 ? 4.842 -9.990 -2.086 1.00 0.00 32 GLU A CA 15
ATOM 12319 C C . GLU A 1 32 ? 5.389 -8.604 -2.434 1.00 0.00 32 GLU A C 15
ATOM 12320 O O . GLU A 1 32 ? 6.498 -8.482 -2.952 1.00 0.00 32 GLU A O 15
ATOM 12333 N N . VAL A 1 33 ? 4.585 -7.594 -2.134 1.00 0.00 33 VAL A N 15
ATOM 12334 C CA . VAL A 1 33 ? 4.974 -6.221 -2.408 1.00 0.00 33 VAL A CA 15
ATOM 12335 C C . VAL A 1 33 ? 6.418 -6.004 -1.952 1.00 0.00 33 VAL A C 15
ATOM 12336 O O . VAL A 1 33 ? 6.728 -5.964 -0.763 1.00 0.00 33 VAL A O 15
ATOM 12349 N N . PRO A 1 34 ? 7.306 -5.864 -2.938 1.00 0.00 34 PRO A N 15
ATOM 12350 C CA . PRO A 1 34 ? 8.723 -5.647 -2.736 1.00 0.00 34 PRO A CA 15
ATOM 12351 C C . PRO A 1 34 ? 8.934 -4.388 -1.908 1.00 0.00 34 PRO A C 15
ATOM 12352 O O . PRO A 1 34 ? 8.474 -3.324 -2.318 1.00 0.00 34 PRO A O 15
ATOM 12363 N N . ASP A 1 35 ? 9.612 -4.527 -0.778 1.00 0.00 35 ASP A N 15
ATOM 12364 C CA . ASP A 1 35 ? 9.867 -3.387 0.087 1.00 0.00 35 ASP A CA 15
ATOM 12365 C C . ASP A 1 35 ? 10.217 -2.170 -0.771 1.00 0.00 35 ASP A C 15
ATOM 12366 O O . ASP A 1 35 ? 9.951 -1.034 -0.382 1.00 0.00 35 ASP A O 15
ATOM 12376 N N . ASN A 1 36 ? 10.809 -2.449 -1.923 1.00 0.00 36 ASN A N 15
ATOM 12377 C CA . ASN A 1 36 ? 11.199 -1.391 -2.840 1.00 0.00 36 ASN A CA 15
ATOM 12378 C C . ASN A 1 36 ? 10.038 -0.407 -2.999 1.00 0.00 36 ASN A C 15
ATOM 12379 O O . ASN A 1 36 ? 10.249 0.759 -3.328 1.00 0.00 36 ASN A O 15
ATOM 12390 N N . PHE A 1 37 ? 8.838 -0.914 -2.760 1.00 0.00 37 PHE A N 15
ATOM 12391 C CA . PHE A 1 37 ? 7.643 -0.095 -2.873 1.00 0.00 37 PHE A CA 15
ATOM 12392 C C . PHE A 1 37 ? 7.639 1.017 -1.821 1.00 0.00 37 PHE A C 15
ATOM 12393 O O . PHE A 1 37 ? 7.938 0.772 -0.653 1.00 0.00 37 PHE A O 15
ATOM 12410 N N . LEU A 1 38 ? 7.296 2.214 -2.273 1.00 0.00 38 LEU A N 15
ATOM 12411 C CA . LEU A 1 38 ? 7.249 3.364 -1.386 1.00 0.00 38 LEU A CA 15
ATOM 12412 C C . LEU A 1 38 ? 6.029 4.220 -1.731 1.00 0.00 38 LEU A C 15
ATOM 12413 O O . LEU A 1 38 ? 5.838 4.596 -2.887 1.00 0.00 38 LEU A O 15
ATOM 12429 N N . CYS A 1 39 ? 5.235 4.502 -0.709 1.00 0.00 39 CYS A N 15
ATOM 12430 C CA . CYS A 1 39 ? 4.039 5.306 -0.890 1.00 0.00 39 CYS A CA 15
ATOM 12431 C C . CYS A 1 39 ? 4.378 6.467 -1.828 1.00 0.00 39 CYS A C 15
ATOM 12432 O O . CYS A 1 39 ? 5.356 7.188 -1.646 1.00 0.00 39 CYS A O 15
ATOM 12439 N N . PRO A 1 40 ? 3.534 6.632 -2.849 1.00 0.00 40 PRO A N 15
ATOM 12440 C CA . PRO A 1 40 ? 3.662 7.665 -3.854 1.00 0.00 40 PRO A CA 15
ATOM 12441 C C . PRO A 1 40 ? 3.304 9.014 -3.248 1.00 0.00 40 PRO A C 15
ATOM 12442 O O . PRO A 1 40 ? 3.349 10.016 -3.960 1.00 0.00 40 PRO A O 15
ATOM 12453 N N . GLU A 1 41 ? 2.958 9.017 -1.969 1.00 0.00 41 GLU A N 15
ATOM 12454 C CA . GLU A 1 41 ? 2.596 10.252 -1.295 1.00 0.00 41 GLU A CA 15
ATOM 12455 C C . GLU A 1 41 ? 3.469 10.456 -0.055 1.00 0.00 41 GLU A C 15
ATOM 12456 O O . GLU A 1 41 ? 3.842 11.583 0.267 1.00 0.00 41 GLU A O 15
ATOM 12469 N N . CYS A 1 42 ? 3.768 9.348 0.607 1.00 0.00 42 CYS A N 15
ATOM 12470 C CA . CYS A 1 42 ? 4.590 9.391 1.805 1.00 0.00 42 CYS A CA 15
ATOM 12471 C C . CYS A 1 42 ? 5.511 8.169 1.800 1.00 0.00 42 CYS A C 15
ATOM 12472 O O . CYS A 1 42 ? 5.705 7.530 2.832 1.00 0.00 42 CYS A O 15
ATOM 12479 N N . SER A 1 43 ? 6.052 7.881 0.625 1.00 0.00 43 SER A N 15
ATOM 12480 C CA . SER A 1 43 ? 6.948 6.747 0.472 1.00 0.00 43 SER A CA 15
ATOM 12481 C C . SER A 1 43 ? 6.771 5.779 1.644 1.00 0.00 43 SER A C 15
ATOM 12482 O O . SER A 1 43 ? 5.891 4.921 1.618 1.00 0.00 43 SER A O 15
ATOM 12490 N N . LEU A 1 44 ? 7.623 5.950 2.645 1.00 0.00 44 LEU A N 15
ATOM 12491 C CA . LEU A 1 44 ? 7.573 5.103 3.824 1.00 0.00 44 LEU A CA 15
ATOM 12492 C C . LEU A 1 44 ? 8.490 3.896 3.619 1.00 0.00 44 LEU A C 15
ATOM 12493 O O . LEU A 1 44 ? 8.705 3.459 2.489 1.00 0.00 44 LEU A O 15
ATOM 12509 N N . GLY A 1 45 ? 9.007 3.390 4.729 1.00 0.00 45 GLY A N 15
ATOM 12510 C CA . GLY A 1 45 ? 9.897 2.242 4.686 1.00 0.00 45 GLY A CA 15
ATOM 12511 C C . GLY A 1 45 ? 9.135 0.947 4.976 1.00 0.00 45 GLY A C 15
ATOM 12512 O O . GLY A 1 45 ? 9.683 0.021 5.572 1.00 0.00 45 GLY A O 15
ATOM 12516 N N . LYS A 1 46 ? 7.884 0.924 4.542 1.00 0.00 46 LYS A N 15
ATOM 12517 C CA . LYS A 1 46 ? 7.042 -0.242 4.747 1.00 0.00 46 LYS A CA 15
ATOM 12518 C C . LYS A 1 46 ? 7.181 -0.717 6.195 1.00 0.00 46 LYS A C 15
ATOM 12519 O O . LYS A 1 46 ? 6.954 -1.889 6.492 1.00 0.00 46 LYS A O 15
ATOM 12537 N N . ASP A 1 47 ? 7.552 0.218 7.058 1.00 0.00 47 ASP A N 15
ATOM 12538 C CA . ASP A 1 47 ? 7.724 -0.091 8.467 1.00 0.00 47 ASP A CA 15
ATOM 12539 C C . ASP A 1 47 ? 6.665 0.656 9.281 1.00 0.00 47 ASP A C 15
ATOM 12540 O O . ASP A 1 47 ? 6.926 1.080 10.405 1.00 0.00 47 ASP A O 15
ATOM 12550 N N . VAL A 1 48 ? 5.492 0.793 8.681 1.00 0.00 48 VAL A N 15
ATOM 12551 C CA . VAL A 1 48 ? 4.392 1.481 9.336 1.00 0.00 48 VAL A CA 15
ATOM 12552 C C . VAL A 1 48 ? 3.067 0.875 8.869 1.00 0.00 48 VAL A C 15
ATOM 12553 O O . VAL A 1 48 ? 2.265 0.423 9.685 1.00 0.00 48 VAL A O 15
ATOM 12566 N N . PHE A 1 49 ? 2.877 0.887 7.557 1.00 0.00 49 PHE A N 15
ATOM 12567 C CA . PHE A 1 49 ? 1.663 0.344 6.972 1.00 0.00 49 PHE A CA 15
ATOM 12568 C C . PHE A 1 49 ? 1.047 -0.723 7.879 1.00 0.00 49 PHE A C 15
ATOM 12569 O O . PHE A 1 49 ? 1.760 -1.554 8.438 1.00 0.00 49 PHE A O 15
ATOM 12586 N N . GLU A 1 50 ? -0.272 -0.665 7.995 1.00 0.00 50 GLU A N 15
ATOM 12587 C CA . GLU A 1 50 ? -0.992 -1.617 8.824 1.00 0.00 50 GLU A CA 15
ATOM 12588 C C . GLU A 1 50 ? -2.349 -1.946 8.197 1.00 0.00 50 GLU A C 15
ATOM 12589 O O . GLU A 1 50 ? -3.232 -1.092 8.136 1.00 0.00 50 GLU A O 15
ATOM 12602 N N . GLU A 1 51 ? -2.472 -3.186 7.749 1.00 0.00 51 GLU A N 15
ATOM 12603 C CA . GLU A 1 51 ? -3.706 -3.639 7.130 1.00 0.00 51 GLU A CA 15
ATOM 12604 C C . GLU A 1 51 ? -3.454 -4.904 6.306 1.00 0.00 51 GLU A C 15
ATOM 12605 O O . GLU A 1 51 ? -2.385 -5.505 6.396 1.00 0.00 51 GLU A O 15
ATOM 12618 N N . LEU A 1 52 ? -4.457 -5.270 5.521 1.00 0.00 52 LEU A N 15
ATOM 12619 C CA . LEU A 1 52 ? -4.357 -6.452 4.682 1.00 0.00 52 LEU A CA 15
ATOM 12620 C C . LEU A 1 52 ? -4.587 -6.057 3.222 1.00 0.00 52 LEU A C 15
ATOM 12621 O O . LEU A 1 52 ? -5.114 -4.981 2.942 1.00 0.00 52 LEU A O 15
ATOM 12637 N N . ALA A 1 53 ? -4.181 -6.948 2.330 1.00 0.00 53 ALA A N 15
ATOM 12638 C CA . ALA A 1 53 ? -4.336 -6.705 0.906 1.00 0.00 53 ALA A CA 15
ATOM 12639 C C . ALA A 1 53 ? -4.514 -8.042 0.182 1.00 0.00 53 ALA A C 15
ATOM 12640 O O . ALA A 1 53 ? -4.525 -9.097 0.813 1.00 0.00 53 ALA A O 15
ATOM 12647 N N . SER A 1 54 ? -4.649 -7.952 -1.133 1.00 0.00 54 SER A N 15
ATOM 12648 C CA . SER A 1 54 ? -4.826 -9.141 -1.950 1.00 0.00 54 SER A CA 15
ATOM 12649 C C . SER A 1 54 ? -6.175 -9.792 -1.640 1.00 0.00 54 SER A C 15
ATOM 12650 O O . SER A 1 54 ? -6.472 -10.095 -0.486 1.00 0.00 54 SER A O 15
ATOM 12658 N N . GLU A 1 55 ? -6.956 -9.989 -2.692 1.00 0.00 55 GLU A N 15
ATOM 12659 C CA . GLU A 1 55 ? -8.267 -10.598 -2.547 1.00 0.00 55 GLU A CA 15
ATOM 12660 C C . GLU A 1 55 ? -8.132 -12.112 -2.368 1.00 0.00 55 GLU A C 15
ATOM 12661 O O . GLU A 1 55 ? -8.059 -12.853 -3.347 1.00 0.00 55 GLU A O 15
ATOM 12674 N N . ALA A 1 56 ? -8.103 -12.526 -1.110 1.00 0.00 56 ALA A N 15
ATOM 12675 C CA . ALA A 1 56 ? -7.977 -13.938 -0.789 1.00 0.00 56 ALA A CA 15
ATOM 12676 C C . ALA A 1 56 ? -9.323 -14.630 -1.017 1.00 0.00 56 ALA A C 15
ATOM 12677 O O . ALA A 1 56 ? -9.424 -15.545 -1.831 1.00 0.00 56 ALA A O 15
ATOM 12684 N N . LYS A 1 57 ? -10.323 -14.165 -0.282 1.00 0.00 57 LYS A N 15
ATOM 12685 C CA . LYS A 1 57 ? -11.658 -14.727 -0.393 1.00 0.00 57 LYS A CA 15
ATOM 12686 C C . LYS A 1 57 ? -12.451 -13.943 -1.440 1.00 0.00 57 LYS A C 15
ATOM 12687 O O . LYS A 1 57 ? -13.411 -14.459 -2.012 1.00 0.00 57 LYS A O 15
ATOM 12706 N N . GLY A 1 1 ? -10.983 -8.227 -0.758 1.00 0.00 1 GLY A N 16
ATOM 12707 C CA . GLY A 1 1 ? -10.257 -7.077 -1.270 1.00 0.00 1 GLY A CA 16
ATOM 12708 C C . GLY A 1 1 ? -10.095 -6.006 -0.189 1.00 0.00 1 GLY A C 16
ATOM 12709 O O . GLY A 1 1 ? -10.872 -5.059 -0.087 1.00 0.00 1 GLY A O 16
ATOM 12713 N N . PRO A 1 2 ? -9.053 -6.181 0.626 1.00 0.00 2 PRO A N 16
ATOM 12714 C CA . PRO A 1 2 ? -8.710 -5.290 1.714 1.00 0.00 2 PRO A CA 16
ATOM 12715 C C . PRO A 1 2 ? -7.702 -4.257 1.230 1.00 0.00 2 PRO A C 16
ATOM 12716 O O . PRO A 1 2 ? -7.032 -4.505 0.229 1.00 0.00 2 PRO A O 16
ATOM 12727 N N . ARG A 1 3 ? -7.614 -3.139 1.935 1.00 0.00 3 ARG A N 16
ATOM 12728 C CA . ARG A 1 3 ? -6.684 -2.088 1.557 1.00 0.00 3 ARG A CA 16
ATOM 12729 C C . ARG A 1 3 ? -6.045 -1.471 2.803 1.00 0.00 3 ARG A C 16
ATOM 12730 O O . ARG A 1 3 ? -6.704 -1.313 3.829 1.00 0.00 3 ARG A O 16
ATOM 12750 N N . MET A 1 4 ? -4.769 -1.140 2.672 1.00 0.00 4 MET A N 16
ATOM 12751 C CA . MET A 1 4 ? -4.034 -0.544 3.775 1.00 0.00 4 MET A CA 16
ATOM 12752 C C . MET A 1 4 ? -4.213 0.976 3.795 1.00 0.00 4 MET A C 16
ATOM 12753 O O . MET A 1 4 ? -4.837 1.543 2.900 1.00 0.00 4 MET A O 16
ATOM 12767 N N . GLN A 1 5 ? -3.653 1.591 4.827 1.00 0.00 5 GLN A N 16
ATOM 12768 C CA . GLN A 1 5 ? -3.743 3.034 4.976 1.00 0.00 5 GLN A CA 16
ATOM 12769 C C . GLN A 1 5 ? -2.466 3.582 5.615 1.00 0.00 5 GLN A C 16
ATOM 12770 O O . GLN A 1 5 ? -2.280 3.479 6.826 1.00 0.00 5 GLN A O 16
ATOM 12784 N N . CYS A 1 6 ? -1.618 4.153 4.771 1.00 0.00 6 CYS A N 16
ATOM 12785 C CA . CYS A 1 6 ? -0.363 4.717 5.238 1.00 0.00 6 CYS A CA 16
ATOM 12786 C C . CYS A 1 6 ? -0.672 5.708 6.363 1.00 0.00 6 CYS A C 16
ATOM 12787 O O . CYS A 1 6 ? -1.523 6.582 6.209 1.00 0.00 6 CYS A O 16
ATOM 12794 N N . SER A 1 7 ? 0.038 5.538 7.469 1.00 0.00 7 SER A N 16
ATOM 12795 C CA . SER A 1 7 ? -0.149 6.407 8.619 1.00 0.00 7 SER A CA 16
ATOM 12796 C C . SER A 1 7 ? 0.696 7.673 8.461 1.00 0.00 7 SER A C 16
ATOM 12797 O O . SER A 1 7 ? 1.342 8.114 9.411 1.00 0.00 7 SER A O 16
ATOM 12805 N N . VAL A 1 8 ? 0.665 8.220 7.255 1.00 0.00 8 VAL A N 16
ATOM 12806 C CA . VAL A 1 8 ? 1.420 9.427 6.962 1.00 0.00 8 VAL A CA 16
ATOM 12807 C C . VAL A 1 8 ? 0.540 10.393 6.167 1.00 0.00 8 VAL A C 16
ATOM 12808 O O . VAL A 1 8 ? 0.219 11.481 6.644 1.00 0.00 8 VAL A O 16
ATOM 12821 N N . CYS A 1 9 ? 0.174 9.962 4.969 1.00 0.00 9 CYS A N 16
ATOM 12822 C CA . CYS A 1 9 ? -0.663 10.775 4.104 1.00 0.00 9 CYS A CA 16
ATOM 12823 C C . CYS A 1 9 ? -1.949 10.000 3.811 1.00 0.00 9 CYS A C 16
ATOM 12824 O O . CYS A 1 9 ? -2.645 10.290 2.840 1.00 0.00 9 CYS A O 16
ATOM 12831 N N . GLN A 1 10 ? -2.224 9.029 4.669 1.00 0.00 10 GLN A N 16
ATOM 12832 C CA . GLN A 1 10 ? -3.414 8.209 4.515 1.00 0.00 10 GLN A CA 16
ATOM 12833 C C . GLN A 1 10 ? -3.663 7.907 3.036 1.00 0.00 10 GLN A C 16
ATOM 12834 O O . GLN A 1 10 ? -4.360 8.657 2.354 1.00 0.00 10 GLN A O 16
ATOM 12848 N N . TRP A 1 11 ? -3.079 6.807 2.583 1.00 0.00 11 TRP A N 16
ATOM 12849 C CA . TRP A 1 11 ? -3.228 6.397 1.197 1.00 0.00 11 TRP A CA 16
ATOM 12850 C C . TRP A 1 11 ? -3.814 4.984 1.183 1.00 0.00 11 TRP A C 16
ATOM 12851 O O . TRP A 1 11 ? -3.179 4.040 1.650 1.00 0.00 11 TRP A O 16
ATOM 12872 N N . ILE A 1 12 ? -5.019 4.883 0.641 1.00 0.00 12 ILE A N 16
ATOM 12873 C CA . ILE A 1 12 ? -5.698 3.600 0.560 1.00 0.00 12 ILE A CA 16
ATOM 12874 C C . ILE A 1 12 ? -5.124 2.798 -0.610 1.00 0.00 12 ILE A C 16
ATOM 12875 O O . ILE A 1 12 ? -4.895 3.311 -1.703 1.00 0.00 12 ILE A O 16
ATOM 12891 N N . TYR A 1 13 ? -4.895 1.509 -0.352 1.00 0.00 13 TYR A N 16
ATOM 12892 C CA . TYR A 1 13 ? -4.352 0.614 -1.354 1.00 0.00 13 TYR A CA 16
ATOM 12893 C C . TYR A 1 13 ? -5.374 -0.462 -1.694 1.00 0.00 13 TYR A C 16
ATOM 12894 O O . TYR A 1 13 ? -5.487 -1.432 -0.946 1.00 0.00 13 TYR A O 16
ATOM 12912 N N . ASP A 1 14 ? -6.087 -0.276 -2.795 1.00 0.00 14 ASP A N 16
ATOM 12913 C CA . ASP A 1 14 ? -7.088 -1.244 -3.210 1.00 0.00 14 ASP A CA 16
ATOM 12914 C C . ASP A 1 14 ? -6.473 -2.203 -4.231 1.00 0.00 14 ASP A C 16
ATOM 12915 O O . ASP A 1 14 ? -6.152 -1.836 -5.359 1.00 0.00 14 ASP A O 16
ATOM 12925 N N . PRO A 1 15 ? -6.315 -3.457 -3.803 1.00 0.00 15 PRO A N 16
ATOM 12926 C CA . PRO A 1 15 ? -5.756 -4.527 -4.601 1.00 0.00 15 PRO A CA 16
ATOM 12927 C C . PRO A 1 15 ? -6.498 -4.617 -5.927 1.00 0.00 15 PRO A C 16
ATOM 12928 O O . PRO A 1 15 ? -5.957 -5.187 -6.873 1.00 0.00 15 PRO A O 16
ATOM 12939 N N . ALA A 1 16 ? -7.702 -4.066 -5.971 1.00 0.00 16 ALA A N 16
ATOM 12940 C CA . ALA A 1 16 ? -8.495 -4.098 -7.188 1.00 0.00 16 ALA A CA 16
ATOM 12941 C C . ALA A 1 16 ? -8.003 -3.007 -8.142 1.00 0.00 16 ALA A C 16
ATOM 12942 O O . ALA A 1 16 ? -8.453 -2.926 -9.284 1.00 0.00 16 ALA A O 16
ATOM 12949 N N . LYS A 1 17 ? -7.085 -2.195 -7.638 1.00 0.00 17 LYS A N 16
ATOM 12950 C CA . LYS A 1 17 ? -6.527 -1.113 -8.431 1.00 0.00 17 LYS A CA 16
ATOM 12951 C C . LYS A 1 17 ? -5.025 -1.011 -8.160 1.00 0.00 17 LYS A C 16
ATOM 12952 O O . LYS A 1 17 ? -4.211 -1.291 -9.039 1.00 0.00 17 LYS A O 16
ATOM 12970 N N . GLY A 1 18 ? -4.702 -0.609 -6.940 1.00 0.00 18 GLY A N 16
ATOM 12971 C CA . GLY A 1 18 ? -3.311 -0.466 -6.542 1.00 0.00 18 GLY A CA 16
ATOM 12972 C C . GLY A 1 18 ? -2.522 0.328 -7.585 1.00 0.00 18 GLY A C 16
ATOM 12973 O O . GLY A 1 18 ? -2.942 1.408 -7.997 1.00 0.00 18 GLY A O 16
ATOM 12977 N N . GLU A 1 19 ? -1.391 -0.238 -7.981 1.00 0.00 19 GLU A N 16
ATOM 12978 C CA . GLU A 1 19 ? -0.539 0.404 -8.967 1.00 0.00 19 GLU A CA 16
ATOM 12979 C C . GLU A 1 19 ? 0.126 -0.647 -9.858 1.00 0.00 19 GLU A C 16
ATOM 12980 O O . GLU A 1 19 ? 1.280 -1.027 -9.669 1.00 0.00 19 GLU A O 16
ATOM 12993 N N . PRO A 1 20 ? -0.639 -1.115 -10.847 1.00 0.00 20 PRO A N 16
ATOM 12994 C CA . PRO A 1 20 ? -0.213 -2.110 -11.807 1.00 0.00 20 PRO A CA 16
ATOM 12995 C C . PRO A 1 20 ? 0.809 -1.500 -12.756 1.00 0.00 20 PRO A C 16
ATOM 12996 O O . PRO A 1 20 ? 1.130 -2.125 -13.765 1.00 0.00 20 PRO A O 16
ATOM 13007 N N . MET A 1 21 ? 1.291 -0.311 -12.425 1.00 0.00 21 MET A N 16
ATOM 13008 C CA . MET A 1 21 ? 2.270 0.359 -13.263 1.00 0.00 21 MET A CA 16
ATOM 13009 C C . MET A 1 21 ? 3.501 0.766 -12.451 1.00 0.00 21 MET A C 16
ATOM 13010 O O . MET A 1 21 ? 4.217 1.694 -12.824 1.00 0.00 21 MET A O 16
ATOM 13024 N N . GLN A 1 22 ? 3.710 0.051 -11.355 1.00 0.00 22 GLN A N 16
ATOM 13025 C CA . GLN A 1 22 ? 4.842 0.326 -10.486 1.00 0.00 22 GLN A CA 16
ATOM 13026 C C . GLN A 1 22 ? 5.457 -0.982 -9.986 1.00 0.00 22 GLN A C 16
ATOM 13027 O O . GLN A 1 22 ? 6.250 -0.980 -9.045 1.00 0.00 22 GLN A O 16
ATOM 13041 N N . ASP A 1 23 ? 5.068 -2.069 -10.636 1.00 0.00 23 ASP A N 16
ATOM 13042 C CA . ASP A 1 23 ? 5.571 -3.382 -10.269 1.00 0.00 23 ASP A CA 16
ATOM 13043 C C . ASP A 1 23 ? 4.732 -3.941 -9.118 1.00 0.00 23 ASP A C 16
ATOM 13044 O O . ASP A 1 23 ? 5.251 -4.641 -8.250 1.00 0.00 23 ASP A O 16
ATOM 13054 N N . VAL A 1 24 ? 3.449 -3.612 -9.149 1.00 0.00 24 VAL A N 16
ATOM 13055 C CA . VAL A 1 24 ? 2.533 -4.072 -8.120 1.00 0.00 24 VAL A CA 16
ATOM 13056 C C . VAL A 1 24 ? 1.130 -4.207 -8.715 1.00 0.00 24 VAL A C 16
ATOM 13057 O O . VAL A 1 24 ? 0.336 -3.268 -8.660 1.00 0.00 24 VAL A O 16
ATOM 13070 N N . ALA A 1 25 ? 0.866 -5.381 -9.269 1.00 0.00 25 ALA A N 16
ATOM 13071 C CA . ALA A 1 25 ? -0.427 -5.650 -9.873 1.00 0.00 25 ALA A CA 16
ATOM 13072 C C . ALA A 1 25 ? -1.488 -5.746 -8.775 1.00 0.00 25 ALA A C 16
ATOM 13073 O O . ALA A 1 25 ? -1.191 -5.824 -7.585 1.00 0.00 25 ALA A O 16
ATOM 13080 N N . PRO A 1 26 ? -2.751 -5.737 -9.208 1.00 0.00 26 PRO A N 16
ATOM 13081 C CA . PRO A 1 26 ? -3.910 -5.819 -8.346 1.00 0.00 26 PRO A CA 16
ATOM 13082 C C . PRO A 1 26 ? -3.939 -7.177 -7.657 1.00 0.00 26 PRO A C 16
ATOM 13083 O O . PRO A 1 26 ? -3.339 -8.117 -8.175 1.00 0.00 26 PRO A O 16
ATOM 13094 N N . GLY A 1 27 ? -4.621 -7.253 -6.524 1.00 0.00 27 GLY A N 16
ATOM 13095 C CA . GLY A 1 27 ? -4.710 -8.503 -5.788 1.00 0.00 27 GLY A CA 16
ATOM 13096 C C . GLY A 1 27 ? -3.322 -9.108 -5.565 1.00 0.00 27 GLY A C 16
ATOM 13097 O O . GLY A 1 27 ? -3.071 -10.251 -5.945 1.00 0.00 27 GLY A O 16
ATOM 13101 N N . THR A 1 28 ? -2.457 -8.315 -4.951 1.00 0.00 28 THR A N 16
ATOM 13102 C CA . THR A 1 28 ? -1.101 -8.758 -4.674 1.00 0.00 28 THR A CA 16
ATOM 13103 C C . THR A 1 28 ? -0.863 -8.833 -3.164 1.00 0.00 28 THR A C 16
ATOM 13104 O O . THR A 1 28 ? -1.300 -7.984 -2.391 1.00 0.00 28 THR A O 16
ATOM 13115 N N . PRO A 1 29 ? -0.150 -9.886 -2.758 1.00 0.00 29 PRO A N 16
ATOM 13116 C CA . PRO A 1 29 ? 0.195 -10.155 -1.378 1.00 0.00 29 PRO A CA 16
ATOM 13117 C C . PRO A 1 29 ? 1.161 -9.091 -0.877 1.00 0.00 29 PRO A C 16
ATOM 13118 O O . PRO A 1 29 ? 2.307 -9.072 -1.323 1.00 0.00 29 PRO A O 16
ATOM 13129 N N . TRP A 1 30 ? 0.692 -8.238 0.022 1.00 0.00 30 TRP A N 16
ATOM 13130 C CA . TRP A 1 30 ? 1.533 -7.184 0.564 1.00 0.00 30 TRP A CA 16
ATOM 13131 C C . TRP A 1 30 ? 2.900 -7.789 0.889 1.00 0.00 30 TRP A C 16
ATOM 13132 O O . TRP A 1 30 ? 3.912 -7.090 0.871 1.00 0.00 30 TRP A O 16
ATOM 13153 N N . SER A 1 31 ? 2.885 -9.082 1.179 1.00 0.00 31 SER A N 16
ATOM 13154 C CA . SER A 1 31 ? 4.111 -9.789 1.508 1.00 0.00 31 SER A CA 16
ATOM 13155 C C . SER A 1 31 ? 5.039 -9.821 0.292 1.00 0.00 31 SER A C 16
ATOM 13156 O O . SER A 1 31 ? 6.223 -9.506 0.402 1.00 0.00 31 SER A O 16
ATOM 13164 N N . GLU A 1 32 ? 4.466 -10.203 -0.840 1.00 0.00 32 GLU A N 16
ATOM 13165 C CA . GLU A 1 32 ? 5.228 -10.280 -2.075 1.00 0.00 32 GLU A CA 16
ATOM 13166 C C . GLU A 1 32 ? 5.744 -8.894 -2.468 1.00 0.00 32 GLU A C 16
ATOM 13167 O O . GLU A 1 32 ? 6.862 -8.761 -2.962 1.00 0.00 32 GLU A O 16
ATOM 13180 N N . VAL A 1 33 ? 4.904 -7.897 -2.233 1.00 0.00 33 VAL A N 16
ATOM 13181 C CA . VAL A 1 33 ? 5.261 -6.526 -2.556 1.00 0.00 33 VAL A CA 16
ATOM 13182 C C . VAL A 1 33 ? 6.710 -6.268 -2.136 1.00 0.00 33 VAL A C 16
ATOM 13183 O O . VAL A 1 33 ? 7.132 -6.580 -1.025 1.00 0.00 33 VAL A O 16
ATOM 13196 N N . PRO A 1 34 ? 7.471 -5.684 -3.064 1.00 0.00 34 PRO A N 16
ATOM 13197 C CA . PRO A 1 34 ? 8.867 -5.347 -2.881 1.00 0.00 34 PRO A CA 16
ATOM 13198 C C . PRO A 1 34 ? 8.987 -4.175 -1.918 1.00 0.00 34 PRO A C 16
ATOM 13199 O O . PRO A 1 34 ? 8.501 -3.091 -2.237 1.00 0.00 34 PRO A O 16
ATOM 13210 N N . ASP A 1 35 ? 9.619 -4.407 -0.776 1.00 0.00 35 ASP A N 16
ATOM 13211 C CA . ASP A 1 35 ? 9.787 -3.356 0.213 1.00 0.00 35 ASP A CA 16
ATOM 13212 C C . ASP A 1 35 ? 10.195 -2.060 -0.490 1.00 0.00 35 ASP A C 16
ATOM 13213 O O . ASP A 1 35 ? 9.921 -0.968 0.005 1.00 0.00 35 ASP A O 16
ATOM 13223 N N . ASN A 1 36 ? 10.844 -2.224 -1.634 1.00 0.00 36 ASN A N 16
ATOM 13224 C CA . ASN A 1 36 ? 11.293 -1.081 -2.410 1.00 0.00 36 ASN A CA 16
ATOM 13225 C C . ASN A 1 36 ? 10.123 -0.117 -2.614 1.00 0.00 36 ASN A C 16
ATOM 13226 O O . ASN A 1 36 ? 10.312 1.098 -2.636 1.00 0.00 36 ASN A O 16
ATOM 13237 N N . PHE A 1 37 ? 8.940 -0.696 -2.758 1.00 0.00 37 PHE A N 16
ATOM 13238 C CA . PHE A 1 37 ? 7.739 0.097 -2.960 1.00 0.00 37 PHE A CA 16
ATOM 13239 C C . PHE A 1 37 ? 7.502 1.043 -1.781 1.00 0.00 37 PHE A C 16
ATOM 13240 O O . PHE A 1 37 ? 7.818 0.710 -0.640 1.00 0.00 37 PHE A O 16
ATOM 13257 N N . LEU A 1 38 ? 6.948 2.204 -2.097 1.00 0.00 38 LEU A N 16
ATOM 13258 C CA . LEU A 1 38 ? 6.665 3.201 -1.079 1.00 0.00 38 LEU A CA 16
ATOM 13259 C C . LEU A 1 38 ? 5.433 4.008 -1.490 1.00 0.00 38 LEU A C 16
ATOM 13260 O O . LEU A 1 38 ? 5.187 4.212 -2.678 1.00 0.00 38 LEU A O 16
ATOM 13276 N N . CYS A 1 39 ? 4.690 4.447 -0.484 1.00 0.00 39 CYS A N 16
ATOM 13277 C CA . CYS A 1 39 ? 3.488 5.227 -0.725 1.00 0.00 39 CYS A CA 16
ATOM 13278 C C . CYS A 1 39 ? 3.866 6.438 -1.582 1.00 0.00 39 CYS A C 16
ATOM 13279 O O . CYS A 1 39 ? 4.612 7.323 -1.168 1.00 0.00 39 CYS A O 16
ATOM 13286 N N . PRO A 1 40 ? 3.326 6.456 -2.803 1.00 0.00 40 PRO A N 16
ATOM 13287 C CA . PRO A 1 40 ? 3.546 7.503 -3.776 1.00 0.00 40 PRO A CA 16
ATOM 13288 C C . PRO A 1 40 ? 2.793 8.757 -3.356 1.00 0.00 40 PRO A C 16
ATOM 13289 O O . PRO A 1 40 ? 1.742 9.040 -3.931 1.00 0.00 40 PRO A O 16
ATOM 13300 N N . GLU A 1 41 ? 3.329 9.473 -2.379 1.00 0.00 41 GLU A N 16
ATOM 13301 C CA . GLU A 1 41 ? 2.689 10.687 -1.901 1.00 0.00 41 GLU A CA 16
ATOM 13302 C C . GLU A 1 41 ? 3.340 11.152 -0.597 1.00 0.00 41 GLU A C 16
ATOM 13303 O O . GLU A 1 41 ? 3.367 12.347 -0.305 1.00 0.00 41 GLU A O 16
ATOM 13316 N N . CYS A 1 42 ? 3.847 10.184 0.152 1.00 0.00 42 CYS A N 16
ATOM 13317 C CA . CYS A 1 42 ? 4.495 10.480 1.419 1.00 0.00 42 CYS A CA 16
ATOM 13318 C C . CYS A 1 42 ? 5.728 9.583 1.548 1.00 0.00 42 CYS A C 16
ATOM 13319 O O . CYS A 1 42 ? 6.807 10.054 1.904 1.00 0.00 42 CYS A O 16
ATOM 13326 N N . SER A 1 43 ? 5.526 8.308 1.251 1.00 0.00 43 SER A N 16
ATOM 13327 C CA . SER A 1 43 ? 6.608 7.341 1.330 1.00 0.00 43 SER A CA 16
ATOM 13328 C C . SER A 1 43 ? 6.584 6.638 2.688 1.00 0.00 43 SER A C 16
ATOM 13329 O O . SER A 1 43 ? 5.992 7.142 3.642 1.00 0.00 43 SER A O 16
ATOM 13337 N N . LEU A 1 44 ? 7.234 5.485 2.733 1.00 0.00 44 LEU A N 16
ATOM 13338 C CA . LEU A 1 44 ? 7.295 4.707 3.959 1.00 0.00 44 LEU A CA 16
ATOM 13339 C C . LEU A 1 44 ? 8.225 3.510 3.754 1.00 0.00 44 LEU A C 16
ATOM 13340 O O . LEU A 1 44 ? 8.415 3.053 2.627 1.00 0.00 44 LEU A O 16
ATOM 13356 N N . GLY A 1 45 ? 8.781 3.036 4.859 1.00 0.00 45 GLY A N 16
ATOM 13357 C CA . GLY A 1 45 ? 9.687 1.901 4.814 1.00 0.00 45 GLY A CA 16
ATOM 13358 C C . GLY A 1 45 ? 8.912 0.582 4.788 1.00 0.00 45 GLY A C 16
ATOM 13359 O O . GLY A 1 45 ? 9.501 -0.491 4.914 1.00 0.00 45 GLY A O 16
ATOM 13363 N N . LYS A 1 46 ? 7.603 0.704 4.623 1.00 0.00 46 LYS A N 16
ATOM 13364 C CA . LYS A 1 46 ? 6.742 -0.465 4.579 1.00 0.00 46 LYS A CA 16
ATOM 13365 C C . LYS A 1 46 ? 6.647 -1.077 5.978 1.00 0.00 46 LYS A C 16
ATOM 13366 O O . LYS A 1 46 ? 6.124 -2.177 6.144 1.00 0.00 46 LYS A O 16
ATOM 13384 N N . ASP A 1 47 ? 7.160 -0.336 6.949 1.00 0.00 47 ASP A N 16
ATOM 13385 C CA . ASP A 1 47 ? 7.139 -0.791 8.329 1.00 0.00 47 ASP A CA 16
ATOM 13386 C C . ASP A 1 47 ? 6.167 0.075 9.133 1.00 0.00 47 ASP A C 16
ATOM 13387 O O . ASP A 1 47 ? 6.538 0.643 10.158 1.00 0.00 47 ASP A O 16
ATOM 13397 N N . VAL A 1 48 ? 4.941 0.148 8.636 1.00 0.00 48 VAL A N 16
ATOM 13398 C CA . VAL A 1 48 ? 3.912 0.935 9.295 1.00 0.00 48 VAL A CA 16
ATOM 13399 C C . VAL A 1 48 ? 2.541 0.535 8.747 1.00 0.00 48 VAL A C 16
ATOM 13400 O O . VAL A 1 48 ? 1.614 0.276 9.513 1.00 0.00 48 VAL A O 16
ATOM 13413 N N . PHE A 1 49 ? 2.455 0.497 7.425 1.00 0.00 49 PHE A N 16
ATOM 13414 C CA . PHE A 1 49 ? 1.213 0.133 6.766 1.00 0.00 49 PHE A CA 16
ATOM 13415 C C . PHE A 1 49 ? 0.375 -0.795 7.649 1.00 0.00 49 PHE A C 16
ATOM 13416 O O . PHE A 1 49 ? 0.916 -1.668 8.326 1.00 0.00 49 PHE A O 16
ATOM 13433 N N . GLU A 1 50 ? -0.931 -0.575 7.612 1.00 0.00 50 GLU A N 16
ATOM 13434 C CA . GLU A 1 50 ? -1.848 -1.380 8.400 1.00 0.00 50 GLU A CA 16
ATOM 13435 C C . GLU A 1 50 ? -1.575 -2.869 8.176 1.00 0.00 50 GLU A C 16
ATOM 13436 O O . GLU A 1 50 ? -0.602 -3.410 8.699 1.00 0.00 50 GLU A O 16
ATOM 13449 N N . GLU A 1 51 ? -2.450 -3.488 7.397 1.00 0.00 51 GLU A N 16
ATOM 13450 C CA . GLU A 1 51 ? -2.315 -4.903 7.097 1.00 0.00 51 GLU A CA 16
ATOM 13451 C C . GLU A 1 51 ? -3.626 -5.454 6.533 1.00 0.00 51 GLU A C 16
ATOM 13452 O O . GLU A 1 51 ? -4.267 -6.300 7.154 1.00 0.00 51 GLU A O 16
ATOM 13465 N N . LEU A 1 52 ? -3.986 -4.951 5.361 1.00 0.00 52 LEU A N 16
ATOM 13466 C CA . LEU A 1 52 ? -5.209 -5.382 4.706 1.00 0.00 52 LEU A CA 16
ATOM 13467 C C . LEU A 1 52 ? -5.038 -5.269 3.190 1.00 0.00 52 LEU A C 16
ATOM 13468 O O . LEU A 1 52 ? -5.379 -4.247 2.597 1.00 0.00 52 LEU A O 16
ATOM 13484 N N . ALA A 1 53 ? -4.509 -6.334 2.605 1.00 0.00 53 ALA A N 16
ATOM 13485 C CA . ALA A 1 53 ? -4.288 -6.368 1.170 1.00 0.00 53 ALA A CA 16
ATOM 13486 C C . ALA A 1 53 ? -4.431 -7.807 0.669 1.00 0.00 53 ALA A C 16
ATOM 13487 O O . ALA A 1 53 ? -4.488 -8.742 1.466 1.00 0.00 53 ALA A O 16
ATOM 13494 N N . SER A 1 54 ? -4.484 -7.939 -0.648 1.00 0.00 54 SER A N 16
ATOM 13495 C CA . SER A 1 54 ? -4.618 -9.248 -1.264 1.00 0.00 54 SER A CA 16
ATOM 13496 C C . SER A 1 54 ? -5.823 -9.983 -0.673 1.00 0.00 54 SER A C 16
ATOM 13497 O O . SER A 1 54 ? -6.958 -9.759 -1.091 1.00 0.00 54 SER A O 16
ATOM 13505 N N . GLU A 1 55 ? -5.535 -10.846 0.291 1.00 0.00 55 GLU A N 16
ATOM 13506 C CA . GLU A 1 55 ? -6.581 -11.615 0.944 1.00 0.00 55 GLU A CA 16
ATOM 13507 C C . GLU A 1 55 ? -7.003 -12.792 0.062 1.00 0.00 55 GLU A C 16
ATOM 13508 O O . GLU A 1 55 ? -7.621 -12.599 -0.983 1.00 0.00 55 GLU A O 16
ATOM 13521 N N . ALA A 1 56 ? -6.651 -13.986 0.516 1.00 0.00 56 ALA A N 16
ATOM 13522 C CA . ALA A 1 56 ? -6.986 -15.195 -0.218 1.00 0.00 56 ALA A CA 16
ATOM 13523 C C . ALA A 1 56 ? -7.176 -16.349 0.768 1.00 0.00 56 ALA A C 16
ATOM 13524 O O . ALA A 1 56 ? -7.113 -16.152 1.980 1.00 0.00 56 ALA A O 16
ATOM 13531 N N . LYS A 1 57 ? -7.405 -17.529 0.211 1.00 0.00 57 LYS A N 16
ATOM 13532 C CA . LYS A 1 57 ? -7.604 -18.716 1.025 1.00 0.00 57 LYS A CA 16
ATOM 13533 C C . LYS A 1 57 ? -6.999 -19.927 0.312 1.00 0.00 57 LYS A C 16
ATOM 13534 O O . LYS A 1 57 ? -7.303 -20.181 -0.852 1.00 0.00 57 LYS A O 16
ATOM 13553 N N . GLY A 1 1 ? -11.427 -7.713 -0.518 1.00 0.00 1 GLY A N 17
ATOM 13554 C CA . GLY A 1 1 ? -10.544 -6.641 -0.947 1.00 0.00 1 GLY A CA 17
ATOM 13555 C C . GLY A 1 1 ? -10.135 -5.761 0.236 1.00 0.00 1 GLY A C 17
ATOM 13556 O O . GLY A 1 1 ? -10.817 -4.809 0.608 1.00 0.00 1 GLY A O 17
ATOM 13560 N N . PRO A 1 2 ? -8.989 -6.108 0.828 1.00 0.00 2 PRO A N 17
ATOM 13561 C CA . PRO A 1 2 ? -8.415 -5.415 1.961 1.00 0.00 2 PRO A CA 17
ATOM 13562 C C . PRO A 1 2 ? -7.413 -4.379 1.472 1.00 0.00 2 PRO A C 17
ATOM 13563 O O . PRO A 1 2 ? -6.581 -4.709 0.629 1.00 0.00 2 PRO A O 17
ATOM 13574 N N . ARG A 1 3 ? -7.509 -3.166 1.997 1.00 0.00 3 ARG A N 17
ATOM 13575 C CA . ARG A 1 3 ? -6.602 -2.104 1.597 1.00 0.00 3 ARG A CA 17
ATOM 13576 C C . ARG A 1 3 ? -5.861 -1.551 2.816 1.00 0.00 3 ARG A C 17
ATOM 13577 O O . ARG A 1 3 ? -6.424 -1.476 3.908 1.00 0.00 3 ARG A O 17
ATOM 13597 N N . MET A 1 4 ? -4.610 -1.179 2.590 1.00 0.00 4 MET A N 17
ATOM 13598 C CA . MET A 1 4 ? -3.786 -0.636 3.656 1.00 0.00 4 MET A CA 17
ATOM 13599 C C . MET A 1 4 ? -3.762 0.893 3.606 1.00 0.00 4 MET A C 17
ATOM 13600 O O . MET A 1 4 ? -3.848 1.484 2.531 1.00 0.00 4 MET A O 17
ATOM 13614 N N . GLN A 1 5 ? -3.644 1.490 4.783 1.00 0.00 5 GLN A N 17
ATOM 13615 C CA . GLN A 1 5 ? -3.608 2.938 4.887 1.00 0.00 5 GLN A CA 17
ATOM 13616 C C . GLN A 1 5 ? -2.426 3.379 5.753 1.00 0.00 5 GLN A C 17
ATOM 13617 O O . GLN A 1 5 ? -2.290 2.938 6.894 1.00 0.00 5 GLN A O 17
ATOM 13631 N N . CYS A 1 6 ? -1.602 4.243 5.179 1.00 0.00 6 CYS A N 17
ATOM 13632 C CA . CYS A 1 6 ? -0.437 4.748 5.884 1.00 0.00 6 CYS A CA 17
ATOM 13633 C C . CYS A 1 6 ? -0.897 5.838 6.854 1.00 0.00 6 CYS A C 17
ATOM 13634 O O . CYS A 1 6 ? -1.645 6.737 6.473 1.00 0.00 6 CYS A O 17
ATOM 13641 N N . SER A 1 7 ? -0.430 5.723 8.089 1.00 0.00 7 SER A N 17
ATOM 13642 C CA . SER A 1 7 ? -0.785 6.687 9.116 1.00 0.00 7 SER A CA 17
ATOM 13643 C C . SER A 1 7 ? 0.076 7.944 8.973 1.00 0.00 7 SER A C 17
ATOM 13644 O O . SER A 1 7 ? 0.730 8.365 9.926 1.00 0.00 7 SER A O 17
ATOM 13652 N N . VAL A 1 8 ? 0.049 8.508 7.775 1.00 0.00 8 VAL A N 17
ATOM 13653 C CA . VAL A 1 8 ? 0.818 9.709 7.495 1.00 0.00 8 VAL A CA 17
ATOM 13654 C C . VAL A 1 8 ? 0.074 10.557 6.462 1.00 0.00 8 VAL A C 17
ATOM 13655 O O . VAL A 1 8 ? -0.250 11.715 6.722 1.00 0.00 8 VAL A O 17
ATOM 13668 N N . CYS A 1 9 ? -0.175 9.949 5.312 1.00 0.00 9 CYS A N 17
ATOM 13669 C CA . CYS A 1 9 ? -0.875 10.634 4.239 1.00 0.00 9 CYS A CA 17
ATOM 13670 C C . CYS A 1 9 ? -2.275 10.030 4.116 1.00 0.00 9 CYS A C 17
ATOM 13671 O O . CYS A 1 9 ? -3.232 10.732 3.791 1.00 0.00 9 CYS A O 17
ATOM 13678 N N . GLN A 1 10 ? -2.352 8.734 4.382 1.00 0.00 10 GLN A N 17
ATOM 13679 C CA . GLN A 1 10 ? -3.619 8.028 4.306 1.00 0.00 10 GLN A CA 17
ATOM 13680 C C . GLN A 1 10 ? -3.943 7.675 2.853 1.00 0.00 10 GLN A C 17
ATOM 13681 O O . GLN A 1 10 ? -4.936 8.149 2.302 1.00 0.00 10 GLN A O 17
ATOM 13695 N N . TRP A 1 11 ? -3.087 6.846 2.273 1.00 0.00 11 TRP A N 17
ATOM 13696 C CA . TRP A 1 11 ? -3.270 6.425 0.895 1.00 0.00 11 TRP A CA 17
ATOM 13697 C C . TRP A 1 11 ? -3.779 4.982 0.905 1.00 0.00 11 TRP A C 17
ATOM 13698 O O . TRP A 1 11 ? -3.042 4.063 1.259 1.00 0.00 11 TRP A O 17
ATOM 13719 N N . ILE A 1 12 ? -5.035 4.828 0.512 1.00 0.00 12 ILE A N 17
ATOM 13720 C CA . ILE A 1 12 ? -5.650 3.512 0.471 1.00 0.00 12 ILE A CA 17
ATOM 13721 C C . ILE A 1 12 ? -5.095 2.731 -0.721 1.00 0.00 12 ILE A C 17
ATOM 13722 O O . ILE A 1 12 ? -5.197 3.141 -1.875 1.00 0.00 12 ILE A O 17
ATOM 13738 N N . TYR A 1 13 ? -4.497 1.578 -0.411 1.00 0.00 13 TYR A N 17
ATOM 13739 C CA . TYR A 1 13 ? -3.918 0.722 -1.426 1.00 0.00 13 TYR A CA 17
ATOM 13740 C C . TYR A 1 13 ? -4.953 -0.287 -1.903 1.00 0.00 13 TYR A C 17
ATOM 13741 O O . TYR A 1 13 ? -4.915 -1.433 -1.458 1.00 0.00 13 TYR A O 17
ATOM 13759 N N . ASP A 1 14 ? -5.843 0.147 -2.783 1.00 0.00 14 ASP A N 17
ATOM 13760 C CA . ASP A 1 14 ? -6.874 -0.735 -3.302 1.00 0.00 14 ASP A CA 17
ATOM 13761 C C . ASP A 1 14 ? -6.223 -1.834 -4.143 1.00 0.00 14 ASP A C 17
ATOM 13762 O O . ASP A 1 14 ? -5.694 -1.599 -5.227 1.00 0.00 14 ASP A O 17
ATOM 13772 N N . PRO A 1 15 ? -6.274 -3.057 -3.611 1.00 0.00 15 PRO A N 17
ATOM 13773 C CA . PRO A 1 15 ? -5.723 -4.242 -4.234 1.00 0.00 15 PRO A CA 17
ATOM 13774 C C . PRO A 1 15 ? -6.409 -4.480 -5.571 1.00 0.00 15 PRO A C 17
ATOM 13775 O O . PRO A 1 15 ? -5.783 -5.045 -6.467 1.00 0.00 15 PRO A O 17
ATOM 13786 N N . ALA A 1 16 ? -7.659 -4.056 -5.682 1.00 0.00 16 ALA A N 17
ATOM 13787 C CA . ALA A 1 16 ? -8.404 -4.237 -6.917 1.00 0.00 16 ALA A CA 17
ATOM 13788 C C . ALA A 1 16 ? -7.743 -3.421 -8.030 1.00 0.00 16 ALA A C 17
ATOM 13789 O O . ALA A 1 16 ? -8.009 -3.644 -9.210 1.00 0.00 16 ALA A O 17
ATOM 13796 N N . LYS A 1 17 ? -6.894 -2.492 -7.615 1.00 0.00 17 LYS A N 17
ATOM 13797 C CA . LYS A 1 17 ? -6.193 -1.642 -8.562 1.00 0.00 17 LYS A CA 17
ATOM 13798 C C . LYS A 1 17 ? -4.716 -1.562 -8.172 1.00 0.00 17 LYS A C 17
ATOM 13799 O O . LYS A 1 17 ? -3.879 -2.252 -8.753 1.00 0.00 17 LYS A O 17
ATOM 13817 N N . GLY A 1 18 ? -4.440 -0.714 -7.192 1.00 0.00 18 GLY A N 17
ATOM 13818 C CA . GLY A 1 18 ? -3.078 -0.535 -6.718 1.00 0.00 18 GLY A CA 17
ATOM 13819 C C . GLY A 1 18 ? -2.264 0.312 -7.698 1.00 0.00 18 GLY A C 17
ATOM 13820 O O . GLY A 1 18 ? -2.726 1.357 -8.154 1.00 0.00 18 GLY A O 17
ATOM 13824 N N . GLU A 1 19 ? -1.065 -0.170 -7.993 1.00 0.00 19 GLU A N 17
ATOM 13825 C CA . GLU A 1 19 ? -0.182 0.530 -8.911 1.00 0.00 19 GLU A CA 17
ATOM 13826 C C . GLU A 1 19 ? 0.527 -0.467 -9.829 1.00 0.00 19 GLU A C 17
ATOM 13827 O O . GLU A 1 19 ? 1.750 -0.585 -9.844 1.00 0.00 19 GLU A O 17
ATOM 13840 N N . PRO A 1 20 ? -0.281 -1.192 -10.606 1.00 0.00 20 PRO A N 17
ATOM 13841 C CA . PRO A 1 20 ? 0.174 -2.191 -11.549 1.00 0.00 20 PRO A CA 17
ATOM 13842 C C . PRO A 1 20 ? 1.275 -1.605 -12.422 1.00 0.00 20 PRO A C 17
ATOM 13843 O O . PRO A 1 20 ? 2.033 -2.371 -13.015 1.00 0.00 20 PRO A O 17
ATOM 13854 N N . MET A 1 21 ? 1.342 -0.283 -12.485 1.00 0.00 21 MET A N 17
ATOM 13855 C CA . MET A 1 21 ? 2.356 0.376 -13.290 1.00 0.00 21 MET A CA 17
ATOM 13856 C C . MET A 1 21 ? 3.607 0.674 -12.461 1.00 0.00 21 MET A C 17
ATOM 13857 O O . MET A 1 21 ? 4.405 1.538 -12.824 1.00 0.00 21 MET A O 17
ATOM 13871 N N . GLN A 1 22 ? 3.739 -0.057 -11.365 1.00 0.00 22 GLN A N 17
ATOM 13872 C CA . GLN A 1 22 ? 4.880 0.118 -10.482 1.00 0.00 22 GLN A CA 17
ATOM 13873 C C . GLN A 1 22 ? 5.395 -1.241 -10.005 1.00 0.00 22 GLN A C 17
ATOM 13874 O O . GLN A 1 22 ? 5.953 -1.350 -8.914 1.00 0.00 22 GLN A O 17
ATOM 13888 N N . ASP A 1 23 ? 5.191 -2.244 -10.846 1.00 0.00 23 ASP A N 17
ATOM 13889 C CA . ASP A 1 23 ? 5.628 -3.592 -10.524 1.00 0.00 23 ASP A CA 17
ATOM 13890 C C . ASP A 1 23 ? 4.759 -4.149 -9.395 1.00 0.00 23 ASP A C 17
ATOM 13891 O O . ASP A 1 23 ? 5.201 -5.008 -8.633 1.00 0.00 23 ASP A O 17
ATOM 13901 N N . VAL A 1 24 ? 3.539 -3.638 -9.322 1.00 0.00 24 VAL A N 17
ATOM 13902 C CA . VAL A 1 24 ? 2.604 -4.074 -8.299 1.00 0.00 24 VAL A CA 17
ATOM 13903 C C . VAL A 1 24 ? 1.197 -4.141 -8.895 1.00 0.00 24 VAL A C 17
ATOM 13904 O O . VAL A 1 24 ? 0.456 -3.160 -8.857 1.00 0.00 24 VAL A O 17
ATOM 13917 N N . ALA A 1 25 ? 0.871 -5.308 -9.431 1.00 0.00 25 ALA A N 17
ATOM 13918 C CA . ALA A 1 25 ? -0.435 -5.516 -10.034 1.00 0.00 25 ALA A CA 17
ATOM 13919 C C . ALA A 1 25 ? -1.487 -5.643 -8.931 1.00 0.00 25 ALA A C 17
ATOM 13920 O O . ALA A 1 25 ? -1.180 -5.762 -7.747 1.00 0.00 25 ALA A O 17
ATOM 13927 N N . PRO A 1 26 ? -2.753 -5.615 -9.353 1.00 0.00 26 PRO A N 17
ATOM 13928 C CA . PRO A 1 26 ? -3.905 -5.721 -8.484 1.00 0.00 26 PRO A CA 17
ATOM 13929 C C . PRO A 1 26 ? -3.961 -7.116 -7.877 1.00 0.00 26 PRO A C 17
ATOM 13930 O O . PRO A 1 26 ? -3.309 -8.017 -8.401 1.00 0.00 26 PRO A O 17
ATOM 13941 N N . GLY A 1 27 ? -4.722 -7.266 -6.803 1.00 0.00 27 GLY A N 17
ATOM 13942 C CA . GLY A 1 27 ? -4.842 -8.557 -6.146 1.00 0.00 27 GLY A CA 17
ATOM 13943 C C . GLY A 1 27 ? -3.464 -9.144 -5.834 1.00 0.00 27 GLY A C 17
ATOM 13944 O O . GLY A 1 27 ? -3.120 -10.221 -6.317 1.00 0.00 27 GLY A O 17
ATOM 13948 N N . THR A 1 28 ? -2.711 -8.408 -5.028 1.00 0.00 28 THR A N 17
ATOM 13949 C CA . THR A 1 28 ? -1.379 -8.842 -4.646 1.00 0.00 28 THR A CA 17
ATOM 13950 C C . THR A 1 28 ? -1.224 -8.812 -3.124 1.00 0.00 28 THR A C 17
ATOM 13951 O O . THR A 1 28 ? -1.706 -7.915 -2.437 1.00 0.00 28 THR A O 17
ATOM 13962 N N . PRO A 1 29 ? -0.530 -9.829 -2.607 1.00 0.00 29 PRO A N 17
ATOM 13963 C CA . PRO A 1 29 ? -0.261 -9.999 -1.196 1.00 0.00 29 PRO A CA 17
ATOM 13964 C C . PRO A 1 29 ? 0.827 -9.028 -0.763 1.00 0.00 29 PRO A C 17
ATOM 13965 O O . PRO A 1 29 ? 1.917 -9.064 -1.332 1.00 0.00 29 PRO A O 17
ATOM 13976 N N . TRP A 1 30 ? 0.520 -8.191 0.218 1.00 0.00 30 TRP A N 17
ATOM 13977 C CA . TRP A 1 30 ? 1.488 -7.222 0.705 1.00 0.00 30 TRP A CA 17
ATOM 13978 C C . TRP A 1 30 ? 2.817 -7.948 0.919 1.00 0.00 30 TRP A C 17
ATOM 13979 O O . TRP A 1 30 ? 3.884 -7.354 0.773 1.00 0.00 30 TRP A O 17
ATOM 14000 N N . SER A 1 31 ? 2.710 -9.223 1.263 1.00 0.00 31 SER A N 17
ATOM 14001 C CA . SER A 1 31 ? 3.890 -10.037 1.499 1.00 0.00 31 SER A CA 17
ATOM 14002 C C . SER A 1 31 ? 4.720 -10.140 0.217 1.00 0.00 31 SER A C 17
ATOM 14003 O O . SER A 1 31 ? 5.947 -10.081 0.262 1.00 0.00 31 SER A O 17
ATOM 14011 N N . GLU A 1 32 ? 4.016 -10.292 -0.895 1.00 0.00 32 GLU A N 17
ATOM 14012 C CA . GLU A 1 32 ? 4.671 -10.404 -2.186 1.00 0.00 32 GLU A CA 17
ATOM 14013 C C . GLU A 1 32 ? 5.254 -9.052 -2.605 1.00 0.00 32 GLU A C 17
ATOM 14014 O O . GLU A 1 32 ? 6.330 -8.993 -3.197 1.00 0.00 32 GLU A O 17
ATOM 14027 N N . VAL A 1 33 ? 4.516 -8.000 -2.281 1.00 0.00 33 VAL A N 17
ATOM 14028 C CA . VAL A 1 33 ? 4.945 -6.653 -2.616 1.00 0.00 33 VAL A CA 17
ATOM 14029 C C . VAL A 1 33 ? 6.439 -6.510 -2.316 1.00 0.00 33 VAL A C 17
ATOM 14030 O O . VAL A 1 33 ? 6.898 -6.688 -1.190 1.00 0.00 33 VAL A O 17
ATOM 14043 N N . PRO A 1 34 ? 7.195 -6.178 -3.365 1.00 0.00 34 PRO A N 17
ATOM 14044 C CA . PRO A 1 34 ? 8.629 -5.988 -3.309 1.00 0.00 34 PRO A CA 17
ATOM 14045 C C . PRO A 1 34 ? 8.965 -4.942 -2.256 1.00 0.00 34 PRO A C 17
ATOM 14046 O O . PRO A 1 34 ? 8.079 -4.178 -1.874 1.00 0.00 34 PRO A O 17
ATOM 14057 N N . ASP A 1 35 ? 10.213 -4.926 -1.812 1.00 0.00 35 ASP A N 17
ATOM 14058 C CA . ASP A 1 35 ? 10.637 -3.967 -0.805 1.00 0.00 35 ASP A CA 17
ATOM 14059 C C . ASP A 1 35 ? 11.125 -2.692 -1.495 1.00 0.00 35 ASP A C 17
ATOM 14060 O O . ASP A 1 35 ? 11.815 -1.877 -0.884 1.00 0.00 35 ASP A O 17
ATOM 14070 N N . ASN A 1 36 ? 10.748 -2.559 -2.758 1.00 0.00 36 ASN A N 17
ATOM 14071 C CA . ASN A 1 36 ? 11.139 -1.397 -3.538 1.00 0.00 36 ASN A CA 17
ATOM 14072 C C . ASN A 1 36 ? 9.906 -0.535 -3.815 1.00 0.00 36 ASN A C 17
ATOM 14073 O O . ASN A 1 36 ? 9.832 0.137 -4.843 1.00 0.00 36 ASN A O 17
ATOM 14084 N N . PHE A 1 37 ? 8.967 -0.584 -2.881 1.00 0.00 37 PHE A N 17
ATOM 14085 C CA . PHE A 1 37 ? 7.740 0.183 -3.012 1.00 0.00 37 PHE A CA 17
ATOM 14086 C C . PHE A 1 37 ? 7.611 1.208 -1.884 1.00 0.00 37 PHE A C 17
ATOM 14087 O O . PHE A 1 37 ? 7.747 0.865 -0.710 1.00 0.00 37 PHE A O 17
ATOM 14104 N N . LEU A 1 38 ? 7.350 2.445 -2.278 1.00 0.00 38 LEU A N 17
ATOM 14105 C CA . LEU A 1 38 ? 7.201 3.522 -1.314 1.00 0.00 38 LEU A CA 17
ATOM 14106 C C . LEU A 1 38 ? 5.933 4.316 -1.634 1.00 0.00 38 LEU A C 17
ATOM 14107 O O . LEU A 1 38 ? 5.631 4.566 -2.800 1.00 0.00 38 LEU A O 17
ATOM 14123 N N . CYS A 1 39 ? 5.224 4.690 -0.579 1.00 0.00 39 CYS A N 17
ATOM 14124 C CA . CYS A 1 39 ? 3.996 5.450 -0.733 1.00 0.00 39 CYS A CA 17
ATOM 14125 C C . CYS A 1 39 ? 4.286 6.654 -1.632 1.00 0.00 39 CYS A C 17
ATOM 14126 O O . CYS A 1 39 ? 5.227 7.415 -1.420 1.00 0.00 39 CYS A O 17
ATOM 14133 N N . PRO A 1 40 ? 3.442 6.811 -2.655 1.00 0.00 40 PRO A N 17
ATOM 14134 C CA . PRO A 1 40 ? 3.527 7.881 -3.626 1.00 0.00 40 PRO A CA 17
ATOM 14135 C C . PRO A 1 40 ? 3.076 9.187 -2.988 1.00 0.00 40 PRO A C 17
ATOM 14136 O O . PRO A 1 40 ? 3.066 10.209 -3.672 1.00 0.00 40 PRO A O 17
ATOM 14147 N N . GLU A 1 41 ? 2.715 9.132 -1.715 1.00 0.00 41 GLU A N 17
ATOM 14148 C CA . GLU A 1 41 ? 2.267 10.323 -1.012 1.00 0.00 41 GLU A CA 17
ATOM 14149 C C . GLU A 1 41 ? 3.137 10.571 0.221 1.00 0.00 41 GLU A C 17
ATOM 14150 O O . GLU A 1 41 ? 3.442 11.717 0.550 1.00 0.00 41 GLU A O 17
ATOM 14163 N N . CYS A 1 42 ? 3.512 9.479 0.871 1.00 0.00 42 CYS A N 17
ATOM 14164 C CA . CYS A 1 42 ? 4.342 9.564 2.061 1.00 0.00 42 CYS A CA 17
ATOM 14165 C C . CYS A 1 42 ? 5.270 8.348 2.087 1.00 0.00 42 CYS A C 17
ATOM 14166 O O . CYS A 1 42 ? 5.444 7.718 3.129 1.00 0.00 42 CYS A O 17
ATOM 14173 N N . SER A 1 43 ? 5.842 8.056 0.929 1.00 0.00 43 SER A N 17
ATOM 14174 C CA . SER A 1 43 ? 6.749 6.926 0.806 1.00 0.00 43 SER A CA 17
ATOM 14175 C C . SER A 1 43 ? 6.471 5.910 1.915 1.00 0.00 43 SER A C 17
ATOM 14176 O O . SER A 1 43 ? 5.580 5.072 1.784 1.00 0.00 43 SER A O 17
ATOM 14184 N N . LEU A 1 44 ? 7.251 6.017 2.981 1.00 0.00 44 LEU A N 17
ATOM 14185 C CA . LEU A 1 44 ? 7.100 5.117 4.112 1.00 0.00 44 LEU A CA 17
ATOM 14186 C C . LEU A 1 44 ? 8.083 3.954 3.967 1.00 0.00 44 LEU A C 17
ATOM 14187 O O . LEU A 1 44 ? 8.348 3.494 2.857 1.00 0.00 44 LEU A O 17
ATOM 14203 N N . GLY A 1 45 ? 8.599 3.511 5.105 1.00 0.00 45 GLY A N 17
ATOM 14204 C CA . GLY A 1 45 ? 9.547 2.411 5.119 1.00 0.00 45 GLY A CA 17
ATOM 14205 C C . GLY A 1 45 ? 8.828 1.069 5.268 1.00 0.00 45 GLY A C 17
ATOM 14206 O O . GLY A 1 45 ? 9.275 0.200 6.015 1.00 0.00 45 GLY A O 17
ATOM 14210 N N . LYS A 1 46 ? 7.725 0.941 4.545 1.00 0.00 46 LYS A N 17
ATOM 14211 C CA . LYS A 1 46 ? 6.939 -0.280 4.588 1.00 0.00 46 LYS A CA 17
ATOM 14212 C C . LYS A 1 46 ? 6.891 -0.800 6.026 1.00 0.00 46 LYS A C 17
ATOM 14213 O O . LYS A 1 46 ? 6.792 -2.006 6.251 1.00 0.00 46 LYS A O 17
ATOM 14231 N N . ASP A 1 47 ? 6.962 0.134 6.962 1.00 0.00 47 ASP A N 17
ATOM 14232 C CA . ASP A 1 47 ? 6.928 -0.215 8.372 1.00 0.00 47 ASP A CA 17
ATOM 14233 C C . ASP A 1 47 ? 5.953 0.714 9.100 1.00 0.00 47 ASP A C 17
ATOM 14234 O O . ASP A 1 47 ? 6.322 1.366 10.075 1.00 0.00 47 ASP A O 17
ATOM 14244 N N . VAL A 1 48 ? 4.728 0.744 8.597 1.00 0.00 48 VAL A N 17
ATOM 14245 C CA . VAL A 1 48 ? 3.697 1.582 9.186 1.00 0.00 48 VAL A CA 17
ATOM 14246 C C . VAL A 1 48 ? 2.327 1.131 8.678 1.00 0.00 48 VAL A C 17
ATOM 14247 O O . VAL A 1 48 ? 1.407 0.918 9.466 1.00 0.00 48 VAL A O 17
ATOM 14260 N N . PHE A 1 49 ? 2.233 0.998 7.363 1.00 0.00 49 PHE A N 17
ATOM 14261 C CA . PHE A 1 49 ? 0.990 0.577 6.739 1.00 0.00 49 PHE A CA 17
ATOM 14262 C C . PHE A 1 49 ? 0.227 -0.396 7.641 1.00 0.00 49 PHE A C 17
ATOM 14263 O O . PHE A 1 49 ? 0.833 -1.131 8.419 1.00 0.00 49 PHE A O 17
ATOM 14280 N N . GLU A 1 50 ? -1.090 -0.369 7.505 1.00 0.00 50 GLU A N 17
ATOM 14281 C CA . GLU A 1 50 ? -1.942 -1.239 8.298 1.00 0.00 50 GLU A CA 17
ATOM 14282 C C . GLU A 1 50 ? -1.524 -2.700 8.116 1.00 0.00 50 GLU A C 17
ATOM 14283 O O . GLU A 1 50 ? -0.436 -3.094 8.532 1.00 0.00 50 GLU A O 17
ATOM 14296 N N . GLU A 1 51 ? -2.411 -3.463 7.493 1.00 0.00 51 GLU A N 17
ATOM 14297 C CA . GLU A 1 51 ? -2.148 -4.871 7.251 1.00 0.00 51 GLU A CA 17
ATOM 14298 C C . GLU A 1 51 ? -3.365 -5.534 6.602 1.00 0.00 51 GLU A C 17
ATOM 14299 O O . GLU A 1 51 ? -3.796 -6.603 7.032 1.00 0.00 51 GLU A O 17
ATOM 14312 N N . LEU A 1 52 ? -3.884 -4.873 5.579 1.00 0.00 52 LEU A N 17
ATOM 14313 C CA . LEU A 1 52 ? -5.042 -5.385 4.866 1.00 0.00 52 LEU A CA 17
ATOM 14314 C C . LEU A 1 52 ? -4.799 -5.275 3.360 1.00 0.00 52 LEU A C 17
ATOM 14315 O O . LEU A 1 52 ? -5.052 -4.231 2.761 1.00 0.00 52 LEU A O 17
ATOM 14331 N N . ALA A 1 53 ? -4.310 -6.367 2.790 1.00 0.00 53 ALA A N 17
ATOM 14332 C CA . ALA A 1 53 ? -4.030 -6.407 1.365 1.00 0.00 53 ALA A CA 17
ATOM 14333 C C . ALA A 1 53 ? -4.283 -7.821 0.839 1.00 0.00 53 ALA A C 17
ATOM 14334 O O . ALA A 1 53 ? -4.272 -8.783 1.605 1.00 0.00 53 ALA A O 17
ATOM 14341 N N . SER A 1 54 ? -4.504 -7.902 -0.465 1.00 0.00 54 SER A N 17
ATOM 14342 C CA . SER A 1 54 ? -4.759 -9.182 -1.102 1.00 0.00 54 SER A CA 17
ATOM 14343 C C . SER A 1 54 ? -6.011 -9.826 -0.502 1.00 0.00 54 SER A C 17
ATOM 14344 O O . SER A 1 54 ? -6.015 -10.211 0.667 1.00 0.00 54 SER A O 17
ATOM 14352 N N . GLU A 1 55 ? -7.042 -9.923 -1.328 1.00 0.00 55 GLU A N 17
ATOM 14353 C CA . GLU A 1 55 ? -8.296 -10.514 -0.893 1.00 0.00 55 GLU A CA 17
ATOM 14354 C C . GLU A 1 55 ? -8.139 -12.025 -0.719 1.00 0.00 55 GLU A C 17
ATOM 14355 O O . GLU A 1 55 ? -7.726 -12.721 -1.645 1.00 0.00 55 GLU A O 17
ATOM 14368 N N . ALA A 1 56 ? -8.477 -12.490 0.475 1.00 0.00 56 ALA A N 17
ATOM 14369 C CA . ALA A 1 56 ? -8.379 -13.907 0.783 1.00 0.00 56 ALA A CA 17
ATOM 14370 C C . ALA A 1 56 ? -9.694 -14.596 0.414 1.00 0.00 56 ALA A C 17
ATOM 14371 O O . ALA A 1 56 ? -9.726 -15.441 -0.479 1.00 0.00 56 ALA A O 17
ATOM 14378 N N . LYS A 1 57 ? -10.746 -14.211 1.121 1.00 0.00 57 LYS A N 17
ATOM 14379 C CA . LYS A 1 57 ? -12.060 -14.782 0.880 1.00 0.00 57 LYS A CA 17
ATOM 14380 C C . LYS A 1 57 ? -13.104 -13.663 0.875 1.00 0.00 57 LYS A C 17
ATOM 14381 O O . LYS A 1 57 ? -14.105 -13.748 0.166 1.00 0.00 57 LYS A O 17
ATOM 14400 N N . GLY A 1 1 ? -9.131 -7.446 -2.110 1.00 0.00 1 GLY A N 18
ATOM 14401 C CA . GLY A 1 1 ? -10.120 -7.693 -1.076 1.00 0.00 1 GLY A CA 18
ATOM 14402 C C . GLY A 1 1 ? -10.030 -6.641 0.032 1.00 0.00 1 GLY A C 18
ATOM 14403 O O . GLY A 1 1 ? -10.922 -5.818 0.224 1.00 0.00 1 GLY A O 18
ATOM 14407 N N . PRO A 1 2 ? -8.915 -6.689 0.765 1.00 0.00 2 PRO A N 18
ATOM 14408 C CA . PRO A 1 2 ? -8.621 -5.790 1.861 1.00 0.00 2 PRO A CA 18
ATOM 14409 C C . PRO A 1 2 ? -7.805 -4.612 1.349 1.00 0.00 2 PRO A C 18
ATOM 14410 O O . PRO A 1 2 ? -7.083 -4.771 0.366 1.00 0.00 2 PRO A O 18
ATOM 14421 N N . ARG A 1 3 ? -7.930 -3.471 2.010 1.00 0.00 3 ARG A N 18
ATOM 14422 C CA . ARG A 1 3 ? -7.196 -2.285 1.603 1.00 0.00 3 ARG A CA 18
ATOM 14423 C C . ARG A 1 3 ? -6.323 -1.779 2.754 1.00 0.00 3 ARG A C 18
ATOM 14424 O O . ARG A 1 3 ? -6.714 -1.863 3.917 1.00 0.00 3 ARG A O 18
ATOM 14444 N N . MET A 1 4 ? -5.158 -1.265 2.389 1.00 0.00 4 MET A N 18
ATOM 14445 C CA . MET A 1 4 ? -4.227 -0.746 3.376 1.00 0.00 4 MET A CA 18
ATOM 14446 C C . MET A 1 4 ? -4.292 0.781 3.441 1.00 0.00 4 MET A C 18
ATOM 14447 O O . MET A 1 4 ? -4.351 1.448 2.409 1.00 0.00 4 MET A O 18
ATOM 14461 N N . GLN A 1 5 ? -4.278 1.291 4.664 1.00 0.00 5 GLN A N 18
ATOM 14462 C CA . GLN A 1 5 ? -4.335 2.727 4.877 1.00 0.00 5 GLN A CA 18
ATOM 14463 C C . GLN A 1 5 ? -3.088 3.202 5.627 1.00 0.00 5 GLN A C 18
ATOM 14464 O O . GLN A 1 5 ? -2.842 2.782 6.757 1.00 0.00 5 GLN A O 18
ATOM 14478 N N . CYS A 1 6 ? -2.335 4.070 4.969 1.00 0.00 6 CYS A N 18
ATOM 14479 C CA . CYS A 1 6 ? -1.121 4.606 5.559 1.00 0.00 6 CYS A CA 18
ATOM 14480 C C . CYS A 1 6 ? -1.511 5.718 6.535 1.00 0.00 6 CYS A C 18
ATOM 14481 O O . CYS A 1 6 ? -2.367 6.547 6.227 1.00 0.00 6 CYS A O 18
ATOM 14488 N N . SER A 1 7 ? -0.866 5.700 7.692 1.00 0.00 7 SER A N 18
ATOM 14489 C CA . SER A 1 7 ? -1.135 6.696 8.715 1.00 0.00 7 SER A CA 18
ATOM 14490 C C . SER A 1 7 ? -0.115 7.832 8.620 1.00 0.00 7 SER A C 18
ATOM 14491 O O . SER A 1 7 ? 0.617 8.095 9.573 1.00 0.00 7 SER A O 18
ATOM 14499 N N . VAL A 1 8 ? -0.100 8.476 7.462 1.00 0.00 8 VAL A N 18
ATOM 14500 C CA . VAL A 1 8 ? 0.818 9.578 7.230 1.00 0.00 8 VAL A CA 18
ATOM 14501 C C . VAL A 1 8 ? 0.215 10.529 6.195 1.00 0.00 8 VAL A C 18
ATOM 14502 O O . VAL A 1 8 ? -0.015 11.703 6.485 1.00 0.00 8 VAL A O 18
ATOM 14515 N N . CYS A 1 9 ? -0.025 9.988 5.009 1.00 0.00 9 CYS A N 18
ATOM 14516 C CA . CYS A 1 9 ? -0.597 10.775 3.930 1.00 0.00 9 CYS A CA 18
ATOM 14517 C C . CYS A 1 9 ? -2.027 10.287 3.686 1.00 0.00 9 CYS A C 18
ATOM 14518 O O . CYS A 1 9 ? -2.825 10.982 3.059 1.00 0.00 9 CYS A O 18
ATOM 14525 N N . GLN A 1 10 ? -2.306 9.096 4.194 1.00 0.00 10 GLN A N 18
ATOM 14526 C CA . GLN A 1 10 ? -3.626 8.507 4.039 1.00 0.00 10 GLN A CA 18
ATOM 14527 C C . GLN A 1 10 ? -3.858 8.099 2.583 1.00 0.00 10 GLN A C 18
ATOM 14528 O O . GLN A 1 10 ? -4.535 8.805 1.837 1.00 0.00 10 GLN A O 18
ATOM 14542 N N . TRP A 1 11 ? -3.282 6.962 2.222 1.00 0.00 11 TRP A N 18
ATOM 14543 C CA . TRP A 1 11 ? -3.417 6.452 0.868 1.00 0.00 11 TRP A CA 18
ATOM 14544 C C . TRP A 1 11 ? -3.937 5.015 0.954 1.00 0.00 11 TRP A C 18
ATOM 14545 O O . TRP A 1 11 ? -3.205 4.109 1.351 1.00 0.00 11 TRP A O 18
ATOM 14566 N N . ILE A 1 12 ? -5.196 4.851 0.576 1.00 0.00 12 ILE A N 18
ATOM 14567 C CA . ILE A 1 12 ? -5.822 3.540 0.605 1.00 0.00 12 ILE A CA 18
ATOM 14568 C C . ILE A 1 12 ? -5.326 2.716 -0.585 1.00 0.00 12 ILE A C 18
ATOM 14569 O O . ILE A 1 12 ? -5.565 3.037 -1.747 1.00 0.00 12 ILE A O 18
ATOM 14585 N N . TYR A 1 13 ? -4.618 1.631 -0.264 1.00 0.00 13 TYR A N 18
ATOM 14586 C CA . TYR A 1 13 ? -4.076 0.746 -1.276 1.00 0.00 13 TYR A CA 18
ATOM 14587 C C . TYR A 1 13 ? -5.084 -0.348 -1.598 1.00 0.00 13 TYR A C 18
ATOM 14588 O O . TYR A 1 13 ? -5.107 -1.360 -0.898 1.00 0.00 13 TYR A O 18
ATOM 14606 N N . ASP A 1 14 ? -5.884 -0.133 -2.632 1.00 0.00 14 ASP A N 18
ATOM 14607 C CA . ASP A 1 14 ? -6.881 -1.114 -3.024 1.00 0.00 14 ASP A CA 18
ATOM 14608 C C . ASP A 1 14 ? -6.240 -2.138 -3.963 1.00 0.00 14 ASP A C 18
ATOM 14609 O O . ASP A 1 14 ? -5.838 -1.833 -5.084 1.00 0.00 14 ASP A O 18
ATOM 14619 N N . PRO A 1 15 ? -6.154 -3.377 -3.473 1.00 0.00 15 PRO A N 18
ATOM 14620 C CA . PRO A 1 15 ? -5.587 -4.499 -4.189 1.00 0.00 15 PRO A CA 18
ATOM 14621 C C . PRO A 1 15 ? -6.262 -4.634 -5.546 1.00 0.00 15 PRO A C 18
ATOM 14622 O O . PRO A 1 15 ? -5.660 -5.202 -6.456 1.00 0.00 15 PRO A O 18
ATOM 14633 N N . ALA A 1 16 ? -7.479 -4.120 -5.658 1.00 0.00 16 ALA A N 18
ATOM 14634 C CA . ALA A 1 16 ? -8.211 -4.197 -6.910 1.00 0.00 16 ALA A CA 18
ATOM 14635 C C . ALA A 1 16 ? -7.557 -3.270 -7.936 1.00 0.00 16 ALA A C 18
ATOM 14636 O O . ALA A 1 16 ? -7.808 -3.388 -9.134 1.00 0.00 16 ALA A O 18
ATOM 14643 N N . LYS A 1 17 ? -6.729 -2.368 -7.429 1.00 0.00 17 LYS A N 18
ATOM 14644 C CA . LYS A 1 17 ? -6.037 -1.421 -8.287 1.00 0.00 17 LYS A CA 18
ATOM 14645 C C . LYS A 1 17 ? -4.577 -1.310 -7.841 1.00 0.00 17 LYS A C 18
ATOM 14646 O O . LYS A 1 17 ? -3.677 -1.794 -8.525 1.00 0.00 17 LYS A O 18
ATOM 14664 N N . GLY A 1 18 ? -4.388 -0.668 -6.698 1.00 0.00 18 GLY A N 18
ATOM 14665 C CA . GLY A 1 18 ? -3.053 -0.487 -6.153 1.00 0.00 18 GLY A CA 18
ATOM 14666 C C . GLY A 1 18 ? -2.185 0.348 -7.097 1.00 0.00 18 GLY A C 18
ATOM 14667 O O . GLY A 1 18 ? -2.387 1.554 -7.228 1.00 0.00 18 GLY A O 18
ATOM 14671 N N . GLU A 1 19 ? -1.237 -0.328 -7.729 1.00 0.00 19 GLU A N 18
ATOM 14672 C CA . GLU A 1 19 ? -0.337 0.336 -8.657 1.00 0.00 19 GLU A CA 18
ATOM 14673 C C . GLU A 1 19 ? 0.209 -0.666 -9.676 1.00 0.00 19 GLU A C 18
ATOM 14674 O O . GLU A 1 19 ? 1.320 -1.178 -9.556 1.00 0.00 19 GLU A O 18
ATOM 14687 N N . PRO A 1 20 ? -0.609 -0.937 -10.695 1.00 0.00 20 PRO A N 18
ATOM 14688 C CA . PRO A 1 20 ? -0.296 -1.853 -11.772 1.00 0.00 20 PRO A CA 18
ATOM 14689 C C . PRO A 1 20 ? 0.727 -1.216 -12.702 1.00 0.00 20 PRO A C 18
ATOM 14690 O O . PRO A 1 20 ? 0.987 -1.771 -13.768 1.00 0.00 20 PRO A O 18
ATOM 14701 N N . MET A 1 21 ? 1.277 -0.082 -12.292 1.00 0.00 21 MET A N 18
ATOM 14702 C CA . MET A 1 21 ? 2.264 0.608 -13.106 1.00 0.00 21 MET A CA 18
ATOM 14703 C C . MET A 1 21 ? 3.513 0.941 -12.289 1.00 0.00 21 MET A C 18
ATOM 14704 O O . MET A 1 21 ? 4.258 1.857 -12.633 1.00 0.00 21 MET A O 18
ATOM 14718 N N . GLN A 1 22 ? 3.703 0.180 -11.221 1.00 0.00 22 GLN A N 18
ATOM 14719 C CA . GLN A 1 22 ? 4.850 0.383 -10.352 1.00 0.00 22 GLN A CA 18
ATOM 14720 C C . GLN A 1 22 ? 5.478 -0.961 -9.979 1.00 0.00 22 GLN A C 18
ATOM 14721 O O . GLN A 1 22 ? 6.312 -1.032 -9.077 1.00 0.00 22 GLN A O 18
ATOM 14735 N N . ASP A 1 23 ? 5.053 -1.995 -10.691 1.00 0.00 23 ASP A N 18
ATOM 14736 C CA . ASP A 1 23 ? 5.563 -3.333 -10.445 1.00 0.00 23 ASP A CA 18
ATOM 14737 C C . ASP A 1 23 ? 4.749 -3.988 -9.328 1.00 0.00 23 ASP A C 18
ATOM 14738 O O . ASP A 1 23 ? 5.262 -4.832 -8.594 1.00 0.00 23 ASP A O 18
ATOM 14748 N N . VAL A 1 24 ? 3.494 -3.574 -9.233 1.00 0.00 24 VAL A N 18
ATOM 14749 C CA . VAL A 1 24 ? 2.604 -4.110 -8.217 1.00 0.00 24 VAL A CA 18
ATOM 14750 C C . VAL A 1 24 ? 1.198 -4.255 -8.802 1.00 0.00 24 VAL A C 18
ATOM 14751 O O . VAL A 1 24 ? 0.391 -3.330 -8.726 1.00 0.00 24 VAL A O 18
ATOM 14764 N N . ALA A 1 25 ? 0.948 -5.424 -9.373 1.00 0.00 25 ALA A N 18
ATOM 14765 C CA . ALA A 1 25 ? -0.347 -5.703 -9.971 1.00 0.00 25 ALA A CA 18
ATOM 14766 C C . ALA A 1 25 ? -1.379 -5.922 -8.863 1.00 0.00 25 ALA A C 18
ATOM 14767 O O . ALA A 1 25 ? -1.055 -6.258 -7.727 1.00 0.00 25 ALA A O 18
ATOM 14774 N N . PRO A 1 26 ? -2.648 -5.720 -9.226 1.00 0.00 26 PRO A N 18
ATOM 14775 C CA . PRO A 1 26 ? -3.783 -5.871 -8.342 1.00 0.00 26 PRO A CA 18
ATOM 14776 C C . PRO A 1 26 ? -3.682 -7.198 -7.603 1.00 0.00 26 PRO A C 18
ATOM 14777 O O . PRO A 1 26 ? -2.828 -8.010 -7.956 1.00 0.00 26 PRO A O 18
ATOM 14788 N N . GLY A 1 27 ? -4.536 -7.392 -6.609 1.00 0.00 27 GLY A N 18
ATOM 14789 C CA . GLY A 1 27 ? -4.522 -8.624 -5.839 1.00 0.00 27 GLY A CA 18
ATOM 14790 C C . GLY A 1 27 ? -3.091 -9.120 -5.625 1.00 0.00 27 GLY A C 18
ATOM 14791 O O . GLY A 1 27 ? -2.741 -10.220 -6.051 1.00 0.00 27 GLY A O 18
ATOM 14795 N N . THR A 1 28 ? -2.302 -8.285 -4.965 1.00 0.00 28 THR A N 18
ATOM 14796 C CA . THR A 1 28 ? -0.916 -8.626 -4.689 1.00 0.00 28 THR A CA 18
ATOM 14797 C C . THR A 1 28 ? -0.652 -8.605 -3.183 1.00 0.00 28 THR A C 18
ATOM 14798 O O . THR A 1 28 ? -0.652 -7.561 -2.534 1.00 0.00 28 THR A O 18
ATOM 14809 N N . PRO A 1 29 ? -0.423 -9.801 -2.634 1.00 0.00 29 PRO A N 18
ATOM 14810 C CA . PRO A 1 29 ? -0.149 -10.014 -1.229 1.00 0.00 29 PRO A CA 18
ATOM 14811 C C . PRO A 1 29 ? 0.885 -9.005 -0.751 1.00 0.00 29 PRO A C 18
ATOM 14812 O O . PRO A 1 29 ? 1.992 -8.991 -1.286 1.00 0.00 29 PRO A O 18
ATOM 14823 N N . TRP A 1 30 ? 0.514 -8.193 0.228 1.00 0.00 30 TRP A N 18
ATOM 14824 C CA . TRP A 1 30 ? 1.425 -7.192 0.755 1.00 0.00 30 TRP A CA 18
ATOM 14825 C C . TRP A 1 30 ? 2.782 -7.861 0.983 1.00 0.00 30 TRP A C 18
ATOM 14826 O O . TRP A 1 30 ? 3.820 -7.203 0.928 1.00 0.00 30 TRP A O 18
ATOM 14847 N N . SER A 1 31 ? 2.730 -9.161 1.234 1.00 0.00 31 SER A N 18
ATOM 14848 C CA . SER A 1 31 ? 3.942 -9.926 1.470 1.00 0.00 31 SER A CA 18
ATOM 14849 C C . SER A 1 31 ? 4.751 -10.038 0.176 1.00 0.00 31 SER A C 18
ATOM 14850 O O . SER A 1 31 ? 5.967 -9.852 0.182 1.00 0.00 31 SER A O 18
ATOM 14858 N N . GLU A 1 32 ? 4.043 -10.342 -0.902 1.00 0.00 32 GLU A N 18
ATOM 14859 C CA . GLU A 1 32 ? 4.680 -10.481 -2.200 1.00 0.00 32 GLU A CA 18
ATOM 14860 C C . GLU A 1 32 ? 5.254 -9.138 -2.657 1.00 0.00 32 GLU A C 18
ATOM 14861 O O . GLU A 1 32 ? 6.310 -9.092 -3.286 1.00 0.00 32 GLU A O 18
ATOM 14874 N N . VAL A 1 33 ? 4.532 -8.079 -2.323 1.00 0.00 33 VAL A N 18
ATOM 14875 C CA . VAL A 1 33 ? 4.956 -6.738 -2.690 1.00 0.00 33 VAL A CA 18
ATOM 14876 C C . VAL A 1 33 ? 6.449 -6.581 -2.394 1.00 0.00 33 VAL A C 18
ATOM 14877 O O . VAL A 1 33 ? 6.907 -6.720 -1.262 1.00 0.00 33 VAL A O 18
ATOM 14890 N N . PRO A 1 34 ? 7.206 -6.283 -3.452 1.00 0.00 34 PRO A N 18
ATOM 14891 C CA . PRO A 1 34 ? 8.639 -6.088 -3.401 1.00 0.00 34 PRO A CA 18
ATOM 14892 C C . PRO A 1 34 ? 8.972 -5.017 -2.373 1.00 0.00 34 PRO A C 18
ATOM 14893 O O . PRO A 1 34 ? 8.068 -4.298 -1.950 1.00 0.00 34 PRO A O 18
ATOM 14904 N N . ASP A 1 35 ? 10.239 -4.931 -1.993 1.00 0.00 35 ASP A N 18
ATOM 14905 C CA . ASP A 1 35 ? 10.662 -3.943 -1.015 1.00 0.00 35 ASP A CA 18
ATOM 14906 C C . ASP A 1 35 ? 11.073 -2.659 -1.739 1.00 0.00 35 ASP A C 18
ATOM 14907 O O . ASP A 1 35 ? 11.761 -1.814 -1.168 1.00 0.00 35 ASP A O 18
ATOM 14917 N N . ASN A 1 36 ? 10.635 -2.553 -2.985 1.00 0.00 36 ASN A N 18
ATOM 14918 C CA . ASN A 1 36 ? 10.949 -1.386 -3.792 1.00 0.00 36 ASN A CA 18
ATOM 14919 C C . ASN A 1 36 ? 9.703 -0.507 -3.917 1.00 0.00 36 ASN A C 18
ATOM 14920 O O . ASN A 1 36 ? 9.561 0.240 -4.884 1.00 0.00 36 ASN A O 18
ATOM 14931 N N . PHE A 1 37 ? 8.833 -0.625 -2.925 1.00 0.00 37 PHE A N 18
ATOM 14932 C CA . PHE A 1 37 ? 7.604 0.149 -2.912 1.00 0.00 37 PHE A CA 18
ATOM 14933 C C . PHE A 1 37 ? 7.545 1.064 -1.687 1.00 0.00 37 PHE A C 18
ATOM 14934 O O . PHE A 1 37 ? 7.800 0.624 -0.566 1.00 0.00 37 PHE A O 18
ATOM 14951 N N . LEU A 1 38 ? 7.207 2.319 -1.941 1.00 0.00 38 LEU A N 18
ATOM 14952 C CA . LEU A 1 38 ? 7.112 3.300 -0.872 1.00 0.00 38 LEU A CA 18
ATOM 14953 C C . LEU A 1 38 ? 5.954 4.255 -1.165 1.00 0.00 38 LEU A C 18
ATOM 14954 O O . LEU A 1 38 ? 5.732 4.634 -2.314 1.00 0.00 38 LEU A O 18
ATOM 14970 N N . CYS A 1 39 ? 5.245 4.618 -0.105 1.00 0.00 39 CYS A N 18
ATOM 14971 C CA . CYS A 1 39 ? 4.115 5.522 -0.234 1.00 0.00 39 CYS A CA 18
ATOM 14972 C C . CYS A 1 39 ? 4.455 6.567 -1.298 1.00 0.00 39 CYS A C 18
ATOM 14973 O O . CYS A 1 39 ? 5.495 7.221 -1.262 1.00 0.00 39 CYS A O 18
ATOM 14980 N N . PRO A 1 40 ? 3.541 6.710 -2.260 1.00 0.00 40 PRO A N 18
ATOM 14981 C CA . PRO A 1 40 ? 3.656 7.640 -3.363 1.00 0.00 40 PRO A CA 18
ATOM 14982 C C . PRO A 1 40 ? 3.261 9.035 -2.899 1.00 0.00 40 PRO A C 18
ATOM 14983 O O . PRO A 1 40 ? 3.241 9.951 -3.720 1.00 0.00 40 PRO A O 18
ATOM 14994 N N . GLU A 1 41 ? 2.957 9.170 -1.616 1.00 0.00 41 GLU A N 18
ATOM 14995 C CA . GLU A 1 41 ? 2.565 10.458 -1.072 1.00 0.00 41 GLU A CA 18
ATOM 14996 C C . GLU A 1 41 ? 3.226 10.682 0.290 1.00 0.00 41 GLU A C 18
ATOM 14997 O O . GLU A 1 41 ? 2.906 11.642 0.989 1.00 0.00 41 GLU A O 18
ATOM 15010 N N . CYS A 1 42 ? 4.136 9.780 0.626 1.00 0.00 42 CYS A N 18
ATOM 15011 C CA . CYS A 1 42 ? 4.845 9.867 1.891 1.00 0.00 42 CYS A CA 18
ATOM 15012 C C . CYS A 1 42 ? 5.804 8.679 1.987 1.00 0.00 42 CYS A C 18
ATOM 15013 O O . CYS A 1 42 ? 5.908 8.044 3.036 1.00 0.00 42 CYS A O 18
ATOM 15020 N N . SER A 1 43 ? 6.481 8.414 0.879 1.00 0.00 43 SER A N 18
ATOM 15021 C CA . SER A 1 43 ? 7.428 7.314 0.825 1.00 0.00 43 SER A CA 18
ATOM 15022 C C . SER A 1 43 ? 7.644 6.740 2.227 1.00 0.00 43 SER A C 18
ATOM 15023 O O . SER A 1 43 ? 8.090 7.448 3.129 1.00 0.00 43 SER A O 18
ATOM 15031 N N . LEU A 1 44 ? 7.318 5.464 2.367 1.00 0.00 44 LEU A N 18
ATOM 15032 C CA . LEU A 1 44 ? 7.471 4.788 3.644 1.00 0.00 44 LEU A CA 18
ATOM 15033 C C . LEU A 1 44 ? 8.455 3.626 3.486 1.00 0.00 44 LEU A C 18
ATOM 15034 O O . LEU A 1 44 ? 8.861 3.299 2.372 1.00 0.00 44 LEU A O 18
ATOM 15050 N N . GLY A 1 45 ? 8.809 3.035 4.617 1.00 0.00 45 GLY A N 18
ATOM 15051 C CA . GLY A 1 45 ? 9.737 1.917 4.619 1.00 0.00 45 GLY A CA 18
ATOM 15052 C C . GLY A 1 45 ? 8.998 0.591 4.813 1.00 0.00 45 GLY A C 18
ATOM 15053 O O . GLY A 1 45 ? 9.608 -0.419 5.161 1.00 0.00 45 GLY A O 18
ATOM 15057 N N . LYS A 1 46 ? 7.695 0.637 4.580 1.00 0.00 46 LYS A N 18
ATOM 15058 C CA . LYS A 1 46 ? 6.866 -0.548 4.725 1.00 0.00 46 LYS A CA 18
ATOM 15059 C C . LYS A 1 46 ? 6.826 -0.959 6.198 1.00 0.00 46 LYS A C 18
ATOM 15060 O O . LYS A 1 46 ? 6.692 -2.141 6.512 1.00 0.00 46 LYS A O 18
ATOM 15078 N N . ASP A 1 47 ? 6.944 0.038 7.061 1.00 0.00 47 ASP A N 18
ATOM 15079 C CA . ASP A 1 47 ? 6.923 -0.205 8.494 1.00 0.00 47 ASP A CA 18
ATOM 15080 C C . ASP A 1 47 ? 5.948 0.769 9.158 1.00 0.00 47 ASP A C 18
ATOM 15081 O O . ASP A 1 47 ? 6.289 1.416 10.148 1.00 0.00 47 ASP A O 18
ATOM 15091 N N . VAL A 1 48 ? 4.755 0.844 8.587 1.00 0.00 48 VAL A N 18
ATOM 15092 C CA . VAL A 1 48 ? 3.729 1.729 9.111 1.00 0.00 48 VAL A CA 18
ATOM 15093 C C . VAL A 1 48 ? 2.352 1.216 8.683 1.00 0.00 48 VAL A C 18
ATOM 15094 O O . VAL A 1 48 ? 1.510 0.909 9.526 1.00 0.00 48 VAL A O 18
ATOM 15107 N N . PHE A 1 49 ? 2.166 1.139 7.373 1.00 0.00 49 PHE A N 18
ATOM 15108 C CA . PHE A 1 49 ? 0.906 0.670 6.823 1.00 0.00 49 PHE A CA 18
ATOM 15109 C C . PHE A 1 49 ? 0.274 -0.391 7.727 1.00 0.00 49 PHE A C 18
ATOM 15110 O O . PHE A 1 49 ? 0.965 -1.278 8.225 1.00 0.00 49 PHE A O 18
ATOM 15127 N N . GLU A 1 50 ? -1.032 -0.263 7.912 1.00 0.00 50 GLU A N 18
ATOM 15128 C CA . GLU A 1 50 ? -1.765 -1.199 8.747 1.00 0.00 50 GLU A CA 18
ATOM 15129 C C . GLU A 1 50 ? -1.402 -2.638 8.376 1.00 0.00 50 GLU A C 18
ATOM 15130 O O . GLU A 1 50 ? -0.378 -3.157 8.817 1.00 0.00 50 GLU A O 18
ATOM 15143 N N . GLU A 1 51 ? -2.262 -3.242 7.569 1.00 0.00 51 GLU A N 18
ATOM 15144 C CA . GLU A 1 51 ? -2.044 -4.611 7.134 1.00 0.00 51 GLU A CA 18
ATOM 15145 C C . GLU A 1 51 ? -3.362 -5.237 6.674 1.00 0.00 51 GLU A C 18
ATOM 15146 O O . GLU A 1 51 ? -4.038 -5.912 7.450 1.00 0.00 51 GLU A O 18
ATOM 15159 N N . LEU A 1 52 ? -3.689 -4.992 5.413 1.00 0.00 52 LEU A N 18
ATOM 15160 C CA . LEU A 1 52 ? -4.914 -5.523 4.840 1.00 0.00 52 LEU A CA 18
ATOM 15161 C C . LEU A 1 52 ? -4.896 -5.313 3.325 1.00 0.00 52 LEU A C 18
ATOM 15162 O O . LEU A 1 52 ? -5.428 -4.322 2.826 1.00 0.00 52 LEU A O 18
ATOM 15178 N N . ALA A 1 53 ? -4.280 -6.261 2.636 1.00 0.00 53 ALA A N 18
ATOM 15179 C CA . ALA A 1 53 ? -4.186 -6.193 1.187 1.00 0.00 53 ALA A CA 18
ATOM 15180 C C . ALA A 1 53 ? -4.339 -7.599 0.603 1.00 0.00 53 ALA A C 18
ATOM 15181 O O . ALA A 1 53 ? -4.389 -8.580 1.343 1.00 0.00 53 ALA A O 18
ATOM 15188 N N . SER A 1 54 ? -4.410 -7.651 -0.719 1.00 0.00 54 SER A N 18
ATOM 15189 C CA . SER A 1 54 ? -4.557 -8.921 -1.410 1.00 0.00 54 SER A CA 18
ATOM 15190 C C . SER A 1 54 ? -5.861 -9.599 -0.987 1.00 0.00 54 SER A C 18
ATOM 15191 O O . SER A 1 54 ? -6.211 -9.600 0.192 1.00 0.00 54 SER A O 18
ATOM 15199 N N . GLU A 1 55 ? -6.545 -10.161 -1.973 1.00 0.00 55 GLU A N 18
ATOM 15200 C CA . GLU A 1 55 ? -7.804 -10.841 -1.718 1.00 0.00 55 GLU A CA 18
ATOM 15201 C C . GLU A 1 55 ? -7.545 -12.251 -1.183 1.00 0.00 55 GLU A C 18
ATOM 15202 O O . GLU A 1 55 ? -7.008 -13.100 -1.893 1.00 0.00 55 GLU A O 18
ATOM 15215 N N . ALA A 1 56 ? -7.940 -12.458 0.065 1.00 0.00 56 ALA A N 18
ATOM 15216 C CA . ALA A 1 56 ? -7.758 -13.750 0.704 1.00 0.00 56 ALA A CA 18
ATOM 15217 C C . ALA A 1 56 ? -9.058 -14.158 1.400 1.00 0.00 56 ALA A C 18
ATOM 15218 O O . ALA A 1 56 ? -9.697 -15.133 1.008 1.00 0.00 56 ALA A O 18
ATOM 15225 N N . LYS A 1 57 ? -9.411 -13.390 2.421 1.00 0.00 57 LYS A N 18
ATOM 15226 C CA . LYS A 1 57 ? -10.623 -13.660 3.175 1.00 0.00 57 LYS A CA 18
ATOM 15227 C C . LYS A 1 57 ? -10.457 -14.969 3.949 1.00 0.00 57 LYS A C 18
ATOM 15228 O O . LYS A 1 57 ? -9.676 -15.040 4.896 1.00 0.00 57 LYS A O 18
ATOM 15247 N N . GLY A 1 1 ? -11.303 -6.992 -1.562 1.00 0.00 1 GLY A N 19
ATOM 15248 C CA . GLY A 1 1 ? -10.291 -7.548 -0.680 1.00 0.00 1 GLY A CA 19
ATOM 15249 C C . GLY A 1 1 ? -10.004 -6.604 0.489 1.00 0.00 1 GLY A C 19
ATOM 15250 O O . GLY A 1 1 ? -10.832 -5.787 0.886 1.00 0.00 1 GLY A O 19
ATOM 15254 N N . PRO A 1 2 ? -8.795 -6.737 1.039 1.00 0.00 2 PRO A N 19
ATOM 15255 C CA . PRO A 1 2 ? -8.314 -5.948 2.153 1.00 0.00 2 PRO A CA 19
ATOM 15256 C C . PRO A 1 2 ? -7.536 -4.749 1.630 1.00 0.00 2 PRO A C 19
ATOM 15257 O O . PRO A 1 2 ? -6.803 -4.896 0.653 1.00 0.00 2 PRO A O 19
ATOM 15268 N N . ARG A 1 3 ? -7.706 -3.604 2.275 1.00 0.00 3 ARG A N 19
ATOM 15269 C CA . ARG A 1 3 ? -7.011 -2.399 1.856 1.00 0.00 3 ARG A CA 19
ATOM 15270 C C . ARG A 1 3 ? -6.152 -1.856 2.999 1.00 0.00 3 ARG A C 19
ATOM 15271 O O . ARG A 1 3 ? -6.588 -1.828 4.149 1.00 0.00 3 ARG A O 19
ATOM 15291 N N . MET A 1 4 ? -4.946 -1.439 2.644 1.00 0.00 4 MET A N 19
ATOM 15292 C CA . MET A 1 4 ? -4.021 -0.899 3.627 1.00 0.00 4 MET A CA 19
ATOM 15293 C C . MET A 1 4 ? -3.969 0.628 3.549 1.00 0.00 4 MET A C 19
ATOM 15294 O O . MET A 1 4 ? -4.367 1.216 2.544 1.00 0.00 4 MET A O 19
ATOM 15308 N N . GLN A 1 5 ? -3.474 1.227 4.622 1.00 0.00 5 GLN A N 19
ATOM 15309 C CA . GLN A 1 5 ? -3.364 2.674 4.688 1.00 0.00 5 GLN A CA 19
ATOM 15310 C C . GLN A 1 5 ? -2.074 3.077 5.406 1.00 0.00 5 GLN A C 19
ATOM 15311 O O . GLN A 1 5 ? -1.592 2.353 6.276 1.00 0.00 5 GLN A O 19
ATOM 15325 N N . CYS A 1 6 ? -1.552 4.230 5.014 1.00 0.00 6 CYS A N 19
ATOM 15326 C CA . CYS A 1 6 ? -0.327 4.737 5.610 1.00 0.00 6 CYS A CA 19
ATOM 15327 C C . CYS A 1 6 ? -0.701 5.787 6.657 1.00 0.00 6 CYS A C 19
ATOM 15328 O O . CYS A 1 6 ? -1.475 6.702 6.376 1.00 0.00 6 CYS A O 19
ATOM 15335 N N . SER A 1 7 ? -0.135 5.622 7.843 1.00 0.00 7 SER A N 19
ATOM 15336 C CA . SER A 1 7 ? -0.400 6.544 8.934 1.00 0.00 7 SER A CA 19
ATOM 15337 C C . SER A 1 7 ? 0.426 7.819 8.754 1.00 0.00 7 SER A C 19
ATOM 15338 O O . SER A 1 7 ? 1.131 8.241 9.669 1.00 0.00 7 SER A O 19
ATOM 15346 N N . VAL A 1 8 ? 0.312 8.397 7.567 1.00 0.00 8 VAL A N 19
ATOM 15347 C CA . VAL A 1 8 ? 1.040 9.615 7.254 1.00 0.00 8 VAL A CA 19
ATOM 15348 C C . VAL A 1 8 ? 0.169 10.512 6.371 1.00 0.00 8 VAL A C 19
ATOM 15349 O O . VAL A 1 8 ? -0.098 11.661 6.720 1.00 0.00 8 VAL A O 19
ATOM 15362 N N . CYS A 1 9 ? -0.250 9.952 5.246 1.00 0.00 9 CYS A N 19
ATOM 15363 C CA . CYS A 1 9 ? -1.085 10.687 4.311 1.00 0.00 9 CYS A CA 19
ATOM 15364 C C . CYS A 1 9 ? -2.494 10.092 4.355 1.00 0.00 9 CYS A C 19
ATOM 15365 O O . CYS A 1 9 ? -3.479 10.807 4.177 1.00 0.00 9 CYS A O 19
ATOM 15372 N N . GLN A 1 10 ? -2.545 8.790 4.594 1.00 0.00 10 GLN A N 19
ATOM 15373 C CA . GLN A 1 10 ? -3.817 8.091 4.664 1.00 0.00 10 GLN A CA 19
ATOM 15374 C C . GLN A 1 10 ? -4.289 7.706 3.260 1.00 0.00 10 GLN A C 19
ATOM 15375 O O . GLN A 1 10 ? -5.378 8.093 2.840 1.00 0.00 10 GLN A O 19
ATOM 15389 N N . TRP A 1 11 ? -3.446 6.948 2.574 1.00 0.00 11 TRP A N 19
ATOM 15390 C CA . TRP A 1 11 ? -3.763 6.506 1.227 1.00 0.00 11 TRP A CA 19
ATOM 15391 C C . TRP A 1 11 ? -4.256 5.060 1.307 1.00 0.00 11 TRP A C 19
ATOM 15392 O O . TRP A 1 11 ? -3.597 4.209 1.903 1.00 0.00 11 TRP A O 19
ATOM 15413 N N . ILE A 1 12 ? -5.409 4.826 0.699 1.00 0.00 12 ILE A N 19
ATOM 15414 C CA . ILE A 1 12 ? -5.997 3.498 0.694 1.00 0.00 12 ILE A CA 19
ATOM 15415 C C . ILE A 1 12 ? -5.438 2.702 -0.487 1.00 0.00 12 ILE A C 19
ATOM 15416 O O . ILE A 1 12 ? -5.398 3.163 -1.625 1.00 0.00 12 ILE A O 19
ATOM 15432 N N . TYR A 1 13 ? -5.003 1.476 -0.185 1.00 0.00 13 TYR A N 19
ATOM 15433 C CA . TYR A 1 13 ? -4.443 0.597 -1.191 1.00 0.00 13 TYR A CA 19
ATOM 15434 C C . TYR A 1 13 ? -5.463 -0.467 -1.573 1.00 0.00 13 TYR A C 19
ATOM 15435 O O . TYR A 1 13 ? -5.589 -1.456 -0.853 1.00 0.00 13 TYR A O 19
ATOM 15453 N N . ASP A 1 14 ? -6.161 -0.249 -2.678 1.00 0.00 14 ASP A N 19
ATOM 15454 C CA . ASP A 1 14 ? -7.161 -1.202 -3.131 1.00 0.00 14 ASP A CA 19
ATOM 15455 C C . ASP A 1 14 ? -6.520 -2.172 -4.126 1.00 0.00 14 ASP A C 19
ATOM 15456 O O . ASP A 1 14 ? -6.124 -1.806 -5.231 1.00 0.00 14 ASP A O 19
ATOM 15466 N N . PRO A 1 15 ? -6.427 -3.434 -3.703 1.00 0.00 15 PRO A N 19
ATOM 15467 C CA . PRO A 1 15 ? -5.859 -4.515 -4.480 1.00 0.00 15 PRO A CA 19
ATOM 15468 C C . PRO A 1 15 ? -6.557 -4.595 -5.830 1.00 0.00 15 PRO A C 19
ATOM 15469 O O . PRO A 1 15 ? -5.975 -5.138 -6.768 1.00 0.00 15 PRO A O 19
ATOM 15480 N N . ALA A 1 16 ? -7.769 -4.065 -5.905 1.00 0.00 16 ALA A N 19
ATOM 15481 C CA . ALA A 1 16 ? -8.521 -4.090 -7.147 1.00 0.00 16 ALA A CA 19
ATOM 15482 C C . ALA A 1 16 ? -7.881 -3.125 -8.147 1.00 0.00 16 ALA A C 19
ATOM 15483 O O . ALA A 1 16 ? -8.209 -3.145 -9.332 1.00 0.00 16 ALA A O 19
ATOM 15490 N N . LYS A 1 17 ? -6.979 -2.302 -7.631 1.00 0.00 17 LYS A N 19
ATOM 15491 C CA . LYS A 1 17 ? -6.290 -1.331 -8.463 1.00 0.00 17 LYS A CA 19
ATOM 15492 C C . LYS A 1 17 ? -4.812 -1.285 -8.068 1.00 0.00 17 LYS A C 19
ATOM 15493 O O . LYS A 1 17 ? -3.947 -1.693 -8.841 1.00 0.00 17 LYS A O 19
ATOM 15511 N N . GLY A 1 18 ? -4.569 -0.785 -6.866 1.00 0.00 18 GLY A N 19
ATOM 15512 C CA . GLY A 1 18 ? -3.211 -0.680 -6.359 1.00 0.00 18 GLY A CA 19
ATOM 15513 C C . GLY A 1 18 ? -2.423 0.389 -7.119 1.00 0.00 18 GLY A C 19
ATOM 15514 O O . GLY A 1 18 ? -2.901 1.509 -7.296 1.00 0.00 18 GLY A O 19
ATOM 15518 N N . GLU A 1 19 ? -1.230 0.006 -7.548 1.00 0.00 19 GLU A N 19
ATOM 15519 C CA . GLU A 1 19 ? -0.371 0.918 -8.285 1.00 0.00 19 GLU A CA 19
ATOM 15520 C C . GLU A 1 19 ? 0.430 0.155 -9.341 1.00 0.00 19 GLU A C 19
ATOM 15521 O O . GLU A 1 19 ? 1.614 -0.133 -9.181 1.00 0.00 19 GLU A O 19
ATOM 15534 N N . PRO A 1 20 ? -0.253 -0.170 -10.441 1.00 0.00 20 PRO A N 19
ATOM 15535 C CA . PRO A 1 20 ? 0.306 -0.889 -11.566 1.00 0.00 20 PRO A CA 19
ATOM 15536 C C . PRO A 1 20 ? 1.532 -0.152 -12.085 1.00 0.00 20 PRO A C 19
ATOM 15537 O O . PRO A 1 20 ? 1.795 0.959 -11.627 1.00 0.00 20 PRO A O 19
ATOM 15548 N N . MET A 1 21 ? 2.249 -0.771 -13.012 1.00 0.00 21 MET A N 19
ATOM 15549 C CA . MET A 1 21 ? 3.440 -0.154 -13.572 1.00 0.00 21 MET A CA 19
ATOM 15550 C C . MET A 1 21 ? 4.395 0.298 -12.466 1.00 0.00 21 MET A C 19
ATOM 15551 O O . MET A 1 21 ? 5.177 1.228 -12.658 1.00 0.00 21 MET A O 19
ATOM 15565 N N . GLN A 1 22 ? 4.301 -0.381 -11.332 1.00 0.00 22 GLN A N 19
ATOM 15566 C CA . GLN A 1 22 ? 5.147 -0.061 -10.195 1.00 0.00 22 GLN A CA 19
ATOM 15567 C C . GLN A 1 22 ? 5.674 -1.343 -9.548 1.00 0.00 22 GLN A C 19
ATOM 15568 O O . GLN A 1 22 ? 6.250 -1.303 -8.462 1.00 0.00 22 GLN A O 19
ATOM 15582 N N . ASP A 1 23 ? 5.459 -2.450 -10.243 1.00 0.00 23 ASP A N 19
ATOM 15583 C CA . ASP A 1 23 ? 5.905 -3.742 -9.750 1.00 0.00 23 ASP A CA 19
ATOM 15584 C C . ASP A 1 23 ? 4.876 -4.288 -8.759 1.00 0.00 23 ASP A C 19
ATOM 15585 O O . ASP A 1 23 ? 5.152 -5.244 -8.035 1.00 0.00 23 ASP A O 19
ATOM 15595 N N . VAL A 1 24 ? 3.710 -3.659 -8.759 1.00 0.00 24 VAL A N 19
ATOM 15596 C CA . VAL A 1 24 ? 2.638 -4.070 -7.869 1.00 0.00 24 VAL A CA 19
ATOM 15597 C C . VAL A 1 24 ? 1.310 -4.041 -8.629 1.00 0.00 24 VAL A C 19
ATOM 15598 O O . VAL A 1 24 ? 0.640 -3.011 -8.675 1.00 0.00 24 VAL A O 19
ATOM 15611 N N . ALA A 1 25 ? 0.971 -5.184 -9.206 1.00 0.00 25 ALA A N 19
ATOM 15612 C CA . ALA A 1 25 ? -0.265 -5.302 -9.962 1.00 0.00 25 ALA A CA 19
ATOM 15613 C C . ALA A 1 25 ? -1.428 -5.536 -8.996 1.00 0.00 25 ALA A C 19
ATOM 15614 O O . ALA A 1 25 ? -1.248 -5.830 -7.817 1.00 0.00 25 ALA A O 19
ATOM 15621 N N . PRO A 1 26 ? -2.643 -5.396 -9.532 1.00 0.00 26 PRO A N 19
ATOM 15622 C CA . PRO A 1 26 ? -3.881 -5.572 -8.804 1.00 0.00 26 PRO A CA 19
ATOM 15623 C C . PRO A 1 26 ? -3.951 -6.989 -8.251 1.00 0.00 26 PRO A C 19
ATOM 15624 O O . PRO A 1 26 ? -3.398 -7.896 -8.870 1.00 0.00 26 PRO A O 19
ATOM 15635 N N . GLY A 1 27 ? -4.616 -7.151 -7.116 1.00 0.00 27 GLY A N 19
ATOM 15636 C CA . GLY A 1 27 ? -4.741 -8.462 -6.503 1.00 0.00 27 GLY A CA 19
ATOM 15637 C C . GLY A 1 27 ? -3.375 -8.994 -6.063 1.00 0.00 27 GLY A C 19
ATOM 15638 O O . GLY A 1 27 ? -3.005 -10.118 -6.399 1.00 0.00 27 GLY A O 19
ATOM 15642 N N . THR A 1 28 ? -2.664 -8.161 -5.317 1.00 0.00 28 THR A N 19
ATOM 15643 C CA . THR A 1 28 ? -1.347 -8.533 -4.828 1.00 0.00 28 THR A CA 19
ATOM 15644 C C . THR A 1 28 ? -1.311 -8.476 -3.299 1.00 0.00 28 THR A C 19
ATOM 15645 O O . THR A 1 28 ? -1.789 -7.535 -2.670 1.00 0.00 28 THR A O 19
ATOM 15656 N N . PRO A 1 29 ? -0.725 -9.521 -2.709 1.00 0.00 29 PRO A N 19
ATOM 15657 C CA . PRO A 1 29 ? -0.579 -9.673 -1.278 1.00 0.00 29 PRO A CA 19
ATOM 15658 C C . PRO A 1 29 ? 0.551 -8.782 -0.782 1.00 0.00 29 PRO A C 19
ATOM 15659 O O . PRO A 1 29 ? 1.645 -8.845 -1.340 1.00 0.00 29 PRO A O 19
ATOM 15670 N N . TRP A 1 30 ? 0.273 -7.981 0.236 1.00 0.00 30 TRP A N 19
ATOM 15671 C CA . TRP A 1 30 ? 1.282 -7.090 0.784 1.00 0.00 30 TRP A CA 19
ATOM 15672 C C . TRP A 1 30 ? 2.551 -7.907 1.033 1.00 0.00 30 TRP A C 19
ATOM 15673 O O . TRP A 1 30 ? 3.658 -7.376 0.967 1.00 0.00 30 TRP A O 19
ATOM 15694 N N . SER A 1 31 ? 2.347 -9.186 1.313 1.00 0.00 31 SER A N 19
ATOM 15695 C CA . SER A 1 31 ? 3.462 -10.082 1.572 1.00 0.00 31 SER A CA 19
ATOM 15696 C C . SER A 1 31 ? 4.305 -10.247 0.306 1.00 0.00 31 SER A C 19
ATOM 15697 O O . SER A 1 31 ? 5.527 -10.361 0.380 1.00 0.00 31 SER A O 19
ATOM 15705 N N . GLU A 1 32 ? 3.618 -10.256 -0.827 1.00 0.00 32 GLU A N 19
ATOM 15706 C CA . GLU A 1 32 ? 4.289 -10.405 -2.108 1.00 0.00 32 GLU A CA 19
ATOM 15707 C C . GLU A 1 32 ? 4.984 -9.099 -2.498 1.00 0.00 32 GLU A C 19
ATOM 15708 O O . GLU A 1 32 ? 6.050 -9.119 -3.113 1.00 0.00 32 GLU A O 19
ATOM 15721 N N . VAL A 1 33 ? 4.353 -7.996 -2.126 1.00 0.00 33 VAL A N 19
ATOM 15722 C CA . VAL A 1 33 ? 4.897 -6.683 -2.430 1.00 0.00 33 VAL A CA 19
ATOM 15723 C C . VAL A 1 33 ? 6.397 -6.677 -2.131 1.00 0.00 33 VAL A C 19
ATOM 15724 O O . VAL A 1 33 ? 6.835 -6.776 -0.986 1.00 0.00 33 VAL A O 19
ATOM 15737 N N . PRO A 1 34 ? 7.186 -6.556 -3.201 1.00 0.00 34 PRO A N 19
ATOM 15738 C CA . PRO A 1 34 ? 8.632 -6.525 -3.150 1.00 0.00 34 PRO A CA 19
ATOM 15739 C C . PRO A 1 34 ? 9.086 -5.396 -2.236 1.00 0.00 34 PRO A C 19
ATOM 15740 O O . PRO A 1 34 ? 8.881 -4.233 -2.580 1.00 0.00 34 PRO A O 19
ATOM 15751 N N . ASP A 1 35 ? 9.683 -5.750 -1.107 1.00 0.00 35 ASP A N 19
ATOM 15752 C CA . ASP A 1 35 ? 10.154 -4.750 -0.164 1.00 0.00 35 ASP A CA 19
ATOM 15753 C C . ASP A 1 35 ? 10.831 -3.611 -0.929 1.00 0.00 35 ASP A C 19
ATOM 15754 O O . ASP A 1 35 ? 11.863 -3.815 -1.567 1.00 0.00 35 ASP A O 19
ATOM 15764 N N . ASN A 1 36 ? 10.222 -2.438 -0.841 1.00 0.00 36 ASN A N 19
ATOM 15765 C CA . ASN A 1 36 ? 10.753 -1.267 -1.518 1.00 0.00 36 ASN A CA 19
ATOM 15766 C C . ASN A 1 36 ? 9.627 -0.254 -1.734 1.00 0.00 36 ASN A C 19
ATOM 15767 O O . ASN A 1 36 ? 9.710 0.881 -1.268 1.00 0.00 36 ASN A O 19
ATOM 15778 N N . PHE A 1 37 ? 8.600 -0.701 -2.442 1.00 0.00 37 PHE A N 19
ATOM 15779 C CA . PHE A 1 37 ? 7.458 0.152 -2.725 1.00 0.00 37 PHE A CA 19
ATOM 15780 C C . PHE A 1 37 ? 7.328 1.260 -1.678 1.00 0.00 37 PHE A C 19
ATOM 15781 O O . PHE A 1 37 ? 7.443 1.004 -0.480 1.00 0.00 37 PHE A O 19
ATOM 15798 N N . LEU A 1 38 ? 7.090 2.468 -2.167 1.00 0.00 38 LEU A N 19
ATOM 15799 C CA . LEU A 1 38 ? 6.943 3.616 -1.289 1.00 0.00 38 LEU A CA 19
ATOM 15800 C C . LEU A 1 38 ? 5.696 4.405 -1.691 1.00 0.00 38 LEU A C 19
ATOM 15801 O O . LEU A 1 38 ? 5.420 4.574 -2.878 1.00 0.00 38 LEU A O 19
ATOM 15817 N N . CYS A 1 39 ? 4.974 4.866 -0.680 1.00 0.00 39 CYS A N 19
ATOM 15818 C CA . CYS A 1 39 ? 3.762 5.633 -0.914 1.00 0.00 39 CYS A CA 19
ATOM 15819 C C . CYS A 1 39 ? 4.079 6.734 -1.929 1.00 0.00 39 CYS A C 19
ATOM 15820 O O . CYS A 1 39 ? 5.031 7.497 -1.787 1.00 0.00 39 CYS A O 19
ATOM 15827 N N . PRO A 1 40 ? 3.245 6.798 -2.970 1.00 0.00 40 PRO A N 19
ATOM 15828 C CA . PRO A 1 40 ? 3.356 7.761 -4.045 1.00 0.00 40 PRO A CA 19
ATOM 15829 C C . PRO A 1 40 ? 2.909 9.130 -3.552 1.00 0.00 40 PRO A C 19
ATOM 15830 O O . PRO A 1 40 ? 2.935 10.080 -4.333 1.00 0.00 40 PRO A O 19
ATOM 15841 N N . GLU A 1 41 ? 2.513 9.207 -2.290 1.00 0.00 41 GLU A N 19
ATOM 15842 C CA . GLU A 1 41 ? 2.065 10.467 -1.722 1.00 0.00 41 GLU A CA 19
ATOM 15843 C C . GLU A 1 41 ? 2.878 10.803 -0.470 1.00 0.00 41 GLU A C 19
ATOM 15844 O O . GLU A 1 41 ? 3.176 11.968 -0.214 1.00 0.00 41 GLU A O 19
ATOM 15857 N N . CYS A 1 42 ? 3.214 9.761 0.276 1.00 0.00 42 CYS A N 19
ATOM 15858 C CA . CYS A 1 42 ? 3.987 9.931 1.495 1.00 0.00 42 CYS A CA 19
ATOM 15859 C C . CYS A 1 42 ? 5.020 8.805 1.569 1.00 0.00 42 CYS A C 19
ATOM 15860 O O . CYS A 1 42 ? 5.230 8.220 2.631 1.00 0.00 42 CYS A O 19
ATOM 15867 N N . SER A 1 43 ? 5.638 8.536 0.429 1.00 0.00 43 SER A N 19
ATOM 15868 C CA . SER A 1 43 ? 6.645 7.491 0.352 1.00 0.00 43 SER A CA 19
ATOM 15869 C C . SER A 1 43 ? 7.116 7.114 1.758 1.00 0.00 43 SER A C 19
ATOM 15870 O O . SER A 1 43 ? 7.579 7.969 2.511 1.00 0.00 43 SER A O 19
ATOM 15878 N N . LEU A 1 44 ? 6.983 5.832 2.068 1.00 0.00 44 LEU A N 19
ATOM 15879 C CA . LEU A 1 44 ? 7.389 5.332 3.370 1.00 0.00 44 LEU A CA 19
ATOM 15880 C C . LEU A 1 44 ? 8.424 4.220 3.184 1.00 0.00 44 LEU A C 19
ATOM 15881 O O . LEU A 1 44 ? 8.835 3.932 2.061 1.00 0.00 44 LEU A O 19
ATOM 15897 N N . GLY A 1 45 ? 8.815 3.626 4.302 1.00 0.00 45 GLY A N 19
ATOM 15898 C CA . GLY A 1 45 ? 9.794 2.553 4.276 1.00 0.00 45 GLY A CA 19
ATOM 15899 C C . GLY A 1 45 ? 9.111 1.186 4.343 1.00 0.00 45 GLY A C 19
ATOM 15900 O O . GLY A 1 45 ? 9.778 0.153 4.326 1.00 0.00 45 GLY A O 19
ATOM 15904 N N . LYS A 1 46 ? 7.789 1.224 4.420 1.00 0.00 46 LYS A N 19
ATOM 15905 C CA . LYS A 1 46 ? 7.008 0.001 4.491 1.00 0.00 46 LYS A CA 19
ATOM 15906 C C . LYS A 1 46 ? 7.142 -0.605 5.889 1.00 0.00 46 LYS A C 19
ATOM 15907 O O . LYS A 1 46 ? 6.731 -1.741 6.120 1.00 0.00 46 LYS A O 19
ATOM 15925 N N . ASP A 1 47 ? 7.719 0.181 6.787 1.00 0.00 47 ASP A N 19
ATOM 15926 C CA . ASP A 1 47 ? 7.913 -0.264 8.156 1.00 0.00 47 ASP A CA 19
ATOM 15927 C C . ASP A 1 47 ? 6.851 0.379 9.051 1.00 0.00 47 ASP A C 19
ATOM 15928 O O . ASP A 1 47 ? 7.143 0.780 10.177 1.00 0.00 47 ASP A O 19
ATOM 15938 N N . VAL A 1 48 ? 5.641 0.456 8.517 1.00 0.00 48 VAL A N 19
ATOM 15939 C CA . VAL A 1 48 ? 4.534 1.043 9.254 1.00 0.00 48 VAL A CA 19
ATOM 15940 C C . VAL A 1 48 ? 3.214 0.508 8.695 1.00 0.00 48 VAL A C 19
ATOM 15941 O O . VAL A 1 48 ? 2.408 -0.058 9.431 1.00 0.00 48 VAL A O 19
ATOM 15954 N N . PHE A 1 49 ? 3.035 0.705 7.397 1.00 0.00 49 PHE A N 19
ATOM 15955 C CA . PHE A 1 49 ? 1.827 0.250 6.731 1.00 0.00 49 PHE A CA 19
ATOM 15956 C C . PHE A 1 49 ? 1.176 -0.900 7.502 1.00 0.00 49 PHE A C 19
ATOM 15957 O O . PHE A 1 49 ? 1.830 -1.894 7.812 1.00 0.00 49 PHE A O 19
ATOM 15974 N N . GLU A 1 50 ? -0.106 -0.726 7.789 1.00 0.00 50 GLU A N 19
ATOM 15975 C CA . GLU A 1 50 ? -0.853 -1.737 8.519 1.00 0.00 50 GLU A CA 19
ATOM 15976 C C . GLU A 1 50 ? -1.807 -2.475 7.577 1.00 0.00 50 GLU A C 19
ATOM 15977 O O . GLU A 1 50 ? -1.489 -2.687 6.407 1.00 0.00 50 GLU A O 19
ATOM 15990 N N . GLU A 1 51 ? -2.957 -2.845 8.121 1.00 0.00 51 GLU A N 19
ATOM 15991 C CA . GLU A 1 51 ? -3.958 -3.554 7.344 1.00 0.00 51 GLU A CA 19
ATOM 15992 C C . GLU A 1 51 ? -3.295 -4.623 6.472 1.00 0.00 51 GLU A C 19
ATOM 15993 O O . GLU A 1 51 ? -2.137 -4.976 6.690 1.00 0.00 51 GLU A O 19
ATOM 16006 N N . LEU A 1 52 ? -4.058 -5.108 5.504 1.00 0.00 52 LEU A N 19
ATOM 16007 C CA . LEU A 1 52 ? -3.559 -6.129 4.598 1.00 0.00 52 LEU A CA 19
ATOM 16008 C C . LEU A 1 52 ? -3.996 -5.796 3.170 1.00 0.00 52 LEU A C 19
ATOM 16009 O O . LEU A 1 52 ? -4.624 -4.764 2.934 1.00 0.00 52 LEU A O 19
ATOM 16025 N N . ALA A 1 53 ? -3.648 -6.689 2.255 1.00 0.00 53 ALA A N 19
ATOM 16026 C CA . ALA A 1 53 ? -3.997 -6.502 0.857 1.00 0.00 53 ALA A CA 19
ATOM 16027 C C . ALA A 1 53 ? -4.330 -7.859 0.234 1.00 0.00 53 ALA A C 19
ATOM 16028 O O . ALA A 1 53 ? -4.399 -8.868 0.935 1.00 0.00 53 ALA A O 19
ATOM 16035 N N . SER A 1 54 ? -4.527 -7.841 -1.076 1.00 0.00 54 SER A N 19
ATOM 16036 C CA . SER A 1 54 ? -4.851 -9.057 -1.802 1.00 0.00 54 SER A CA 19
ATOM 16037 C C . SER A 1 54 ? -6.223 -9.576 -1.367 1.00 0.00 54 SER A C 19
ATOM 16038 O O . SER A 1 54 ? -6.473 -9.758 -0.176 1.00 0.00 54 SER A O 19
ATOM 16046 N N . GLU A 1 55 ? -7.076 -9.799 -2.356 1.00 0.00 55 GLU A N 19
ATOM 16047 C CA . GLU A 1 55 ? -8.417 -10.293 -2.090 1.00 0.00 55 GLU A CA 19
ATOM 16048 C C . GLU A 1 55 ? -8.402 -11.816 -1.947 1.00 0.00 55 GLU A C 19
ATOM 16049 O O . GLU A 1 55 ? -7.899 -12.521 -2.821 1.00 0.00 55 GLU A O 19
ATOM 16062 N N . ALA A 1 56 ? -8.961 -12.280 -0.838 1.00 0.00 56 ALA A N 19
ATOM 16063 C CA . ALA A 1 56 ? -9.018 -13.707 -0.570 1.00 0.00 56 ALA A CA 19
ATOM 16064 C C . ALA A 1 56 ? -10.451 -14.203 -0.777 1.00 0.00 56 ALA A C 19
ATOM 16065 O O . ALA A 1 56 ? -11.338 -13.423 -1.120 1.00 0.00 56 ALA A O 19
ATOM 16072 N N . LYS A 1 57 ? -10.632 -15.497 -0.559 1.00 0.00 57 LYS A N 19
ATOM 16073 C CA . LYS A 1 57 ? -11.942 -16.106 -0.718 1.00 0.00 57 LYS A CA 19
ATOM 16074 C C . LYS A 1 57 ? -12.412 -16.653 0.632 1.00 0.00 57 LYS A C 19
ATOM 16075 O O . LYS A 1 57 ? -13.287 -16.072 1.270 1.00 0.00 57 LYS A O 19
ATOM 16094 N N . GLY A 1 1 ? -11.650 -7.729 -0.913 1.00 0.00 1 GLY A N 20
ATOM 16095 C CA . GLY A 1 1 ? -10.404 -7.010 -1.119 1.00 0.00 1 GLY A CA 20
ATOM 16096 C C . GLY A 1 1 ? -10.143 -6.026 0.023 1.00 0.00 1 GLY A C 20
ATOM 16097 O O . GLY A 1 1 ? -10.866 -5.053 0.224 1.00 0.00 1 GLY A O 20
ATOM 16101 N N . PRO A 1 2 ? -9.078 -6.307 0.777 1.00 0.00 2 PRO A N 20
ATOM 16102 C CA . PRO A 1 2 ? -8.646 -5.513 1.907 1.00 0.00 2 PRO A CA 20
ATOM 16103 C C . PRO A 1 2 ? -7.678 -4.438 1.435 1.00 0.00 2 PRO A C 20
ATOM 16104 O O . PRO A 1 2 ? -6.930 -4.686 0.490 1.00 0.00 2 PRO A O 20
ATOM 16115 N N . ARG A 1 3 ? -7.708 -3.284 2.085 1.00 0.00 3 ARG A N 20
ATOM 16116 C CA . ARG A 1 3 ? -6.826 -2.191 1.713 1.00 0.00 3 ARG A CA 20
ATOM 16117 C C . ARG A 1 3 ? -6.083 -1.666 2.943 1.00 0.00 3 ARG A C 20
ATOM 16118 O O . ARG A 1 3 ? -6.619 -1.681 4.049 1.00 0.00 3 ARG A O 20
ATOM 16138 N N . MET A 1 4 ? -4.860 -1.215 2.707 1.00 0.00 4 MET A N 20
ATOM 16139 C CA . MET A 1 4 ? -4.037 -0.686 3.782 1.00 0.00 4 MET A CA 20
ATOM 16140 C C . MET A 1 4 ? -3.908 0.835 3.676 1.00 0.00 4 MET A C 20
ATOM 16141 O O . MET A 1 4 ? -4.018 1.397 2.587 1.00 0.00 4 MET A O 20
ATOM 16155 N N . GLN A 1 5 ? -3.676 1.459 4.822 1.00 0.00 5 GLN A N 20
ATOM 16156 C CA . GLN A 1 5 ? -3.530 2.903 4.872 1.00 0.00 5 GLN A CA 20
ATOM 16157 C C . GLN A 1 5 ? -2.252 3.283 5.622 1.00 0.00 5 GLN A C 20
ATOM 16158 O O . GLN A 1 5 ? -1.868 2.613 6.580 1.00 0.00 5 GLN A O 20
ATOM 16172 N N . CYS A 1 6 ? -1.628 4.356 5.158 1.00 0.00 6 CYS A N 20
ATOM 16173 C CA . CYS A 1 6 ? -0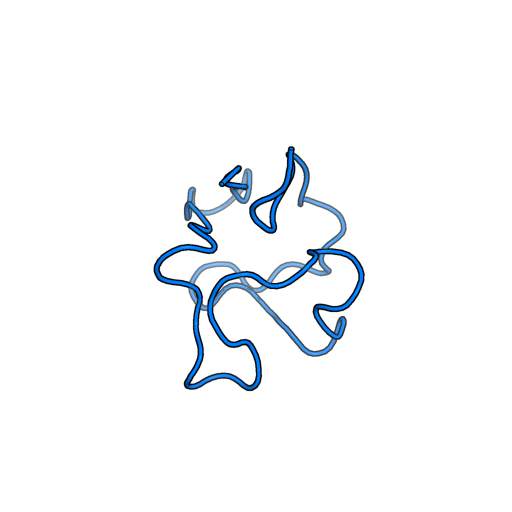.401 4.832 5.774 1.00 0.00 6 CYS A CA 20
ATOM 16174 C C . CYS A 1 6 ? -0.765 5.899 6.808 1.00 0.00 6 CYS A C 20
ATOM 16175 O O . CYS A 1 6 ? -1.765 6.599 6.657 1.00 0.00 6 CYS A O 20
ATOM 16182 N N . SER A 1 7 ? 0.067 5.990 7.835 1.00 0.00 7 SER A N 20
ATOM 16183 C CA . SER A 1 7 ? -0.154 6.960 8.894 1.00 0.00 7 SER A CA 20
ATOM 16184 C C . SER A 1 7 ? 0.702 8.204 8.652 1.00 0.00 7 SER A C 20
ATOM 16185 O O . SER A 1 7 ? 1.508 8.583 9.501 1.00 0.00 7 SER A O 20
ATOM 16193 N N . VAL A 1 8 ? 0.499 8.806 7.489 1.00 0.00 8 VAL A N 20
ATOM 16194 C CA . VAL A 1 8 ? 1.243 10.000 7.124 1.00 0.00 8 VAL A CA 20
ATOM 16195 C C . VAL A 1 8 ? 0.429 10.815 6.118 1.00 0.00 8 VAL A C 20
ATOM 16196 O O . VAL A 1 8 ? 0.153 11.992 6.345 1.00 0.00 8 VAL A O 20
ATOM 16209 N N . CYS A 1 9 ? 0.067 10.157 5.026 1.00 0.00 9 CYS A N 20
ATOM 16210 C CA . CYS A 1 9 ? -0.710 10.806 3.984 1.00 0.00 9 CYS A CA 20
ATOM 16211 C C . CYS A 1 9 ? -2.147 10.289 4.064 1.00 0.00 9 CYS A C 20
ATOM 16212 O O . CYS A 1 9 ? -3.095 11.045 3.856 1.00 0.00 9 CYS A O 20
ATOM 16219 N N . GLN A 1 10 ? -2.264 9.004 4.366 1.00 0.00 10 GLN A N 20
ATOM 16220 C CA . GLN A 1 10 ? -3.571 8.377 4.476 1.00 0.00 10 GLN A CA 20
ATOM 16221 C C . GLN A 1 10 ? -4.070 7.945 3.096 1.00 0.00 10 GLN A C 20
ATOM 16222 O O . GLN A 1 10 ? -5.137 8.370 2.657 1.00 0.00 10 GLN A O 20
ATOM 16236 N N . TRP A 1 11 ? -3.274 7.104 2.451 1.00 0.00 11 TRP A N 20
ATOM 16237 C CA . TRP A 1 11 ? -3.622 6.609 1.130 1.00 0.00 11 TRP A CA 20
ATOM 16238 C C . TRP A 1 11 ? -4.149 5.181 1.284 1.00 0.00 11 TRP A C 20
ATOM 16239 O O . TRP A 1 11 ? -3.573 4.379 2.017 1.00 0.00 11 TRP A O 20
ATOM 16260 N N . ILE A 1 12 ? -5.237 4.907 0.580 1.00 0.00 12 ILE A N 20
ATOM 16261 C CA . ILE A 1 12 ? -5.848 3.589 0.629 1.00 0.00 12 ILE A CA 20
ATOM 16262 C C . ILE A 1 12 ? -5.334 2.750 -0.543 1.00 0.00 12 ILE A C 20
ATOM 16263 O O . ILE A 1 12 ? -5.423 3.132 -1.708 1.00 0.00 12 ILE A O 20
ATOM 16279 N N . TYR A 1 13 ? -4.787 1.581 -0.203 1.00 0.00 13 TYR A N 20
ATOM 16280 C CA . TYR A 1 13 ? -4.253 0.671 -1.196 1.00 0.00 13 TYR A CA 20
ATOM 16281 C C . TYR A 1 13 ? -5.299 -0.374 -1.556 1.00 0.00 13 TYR A C 20
ATOM 16282 O O . TYR A 1 13 ? -5.458 -1.338 -0.809 1.00 0.00 13 TYR A O 20
ATOM 16300 N N . ASP A 1 14 ? -5.983 -0.169 -2.672 1.00 0.00 14 ASP A N 20
ATOM 16301 C CA . ASP A 1 14 ? -7.005 -1.106 -3.107 1.00 0.00 14 ASP A CA 20
ATOM 16302 C C . ASP A 1 14 ? -6.384 -2.120 -4.069 1.00 0.00 14 ASP A C 20
ATOM 16303 O O . ASP A 1 14 ? -5.973 -1.798 -5.181 1.00 0.00 14 ASP A O 20
ATOM 16313 N N . PRO A 1 15 ? -6.326 -3.372 -3.608 1.00 0.00 15 PRO A N 20
ATOM 16314 C CA . PRO A 1 15 ? -5.781 -4.489 -4.349 1.00 0.00 15 PRO A CA 20
ATOM 16315 C C . PRO A 1 15 ? -6.556 -4.667 -5.647 1.00 0.00 15 PRO A C 20
ATOM 16316 O O . PRO A 1 15 ? -6.051 -5.326 -6.554 1.00 0.00 15 PRO A O 20
ATOM 16327 N N . ALA A 1 16 ? -7.747 -4.090 -5.712 1.00 0.00 16 ALA A N 20
ATOM 16328 C CA . ALA A 1 16 ? -8.568 -4.200 -6.906 1.00 0.00 16 ALA A CA 20
ATOM 16329 C C . ALA A 1 16 ? -7.938 -3.377 -8.031 1.00 0.00 16 ALA A C 20
ATOM 16330 O O . ALA A 1 16 ? -8.277 -3.554 -9.199 1.00 0.00 16 ALA A O 20
ATOM 16337 N N . LYS A 1 17 ? -7.031 -2.494 -7.638 1.00 0.00 17 LYS A N 20
ATOM 16338 C CA . LYS A 1 17 ? -6.350 -1.643 -8.599 1.00 0.00 17 LYS A CA 20
ATOM 16339 C C . LYS A 1 17 ? -4.865 -1.561 -8.239 1.00 0.00 17 LYS A C 20
ATOM 16340 O O . LYS A 1 17 ? -4.037 -2.234 -8.850 1.00 0.00 17 LYS A O 20
ATOM 16358 N N . GLY A 1 18 ? -4.574 -0.730 -7.249 1.00 0.00 18 GLY A N 20
ATOM 16359 C CA . GLY A 1 18 ? -3.204 -0.552 -6.801 1.00 0.00 18 GLY A CA 20
ATOM 16360 C C . GLY A 1 18 ? -2.406 0.290 -7.799 1.00 0.00 18 GLY A C 20
ATOM 16361 O O . GLY A 1 18 ? -2.957 1.177 -8.449 1.00 0.00 18 GLY A O 20
ATOM 16365 N N . GLU A 1 19 ? -1.120 -0.016 -7.888 1.00 0.00 19 GLU A N 20
ATOM 16366 C CA . GLU A 1 19 ? -0.240 0.701 -8.795 1.00 0.00 19 GLU A CA 20
ATOM 16367 C C . GLU A 1 19 ? 0.495 -0.281 -9.709 1.00 0.00 19 GLU A C 20
ATOM 16368 O O . GLU A 1 19 ? 1.722 -0.343 -9.748 1.00 0.00 19 GLU A O 20
ATOM 16381 N N . PRO A 1 20 ? -0.295 -1.058 -10.455 1.00 0.00 20 PRO A N 20
ATOM 16382 C CA . PRO A 1 20 ? 0.186 -2.054 -11.388 1.00 0.00 20 PRO A CA 20
ATOM 16383 C C . PRO A 1 20 ? 1.302 -1.461 -12.236 1.00 0.00 20 PRO A C 20
ATOM 16384 O O . PRO A 1 20 ? 2.106 -2.221 -12.775 1.00 0.00 20 PRO A O 20
ATOM 16395 N N . MET A 1 21 ? 1.333 -0.141 -12.340 1.00 0.00 21 MET A N 20
ATOM 16396 C CA . MET A 1 21 ? 2.356 0.525 -13.127 1.00 0.00 21 MET A CA 20
ATOM 16397 C C . MET A 1 21 ? 3.549 0.921 -12.254 1.00 0.00 21 MET A C 20
ATOM 16398 O O . MET A 1 21 ? 4.287 1.847 -12.588 1.00 0.00 21 MET A O 20
ATOM 16412 N N . GLN A 1 22 ? 3.700 0.201 -11.152 1.00 0.00 22 GLN A N 20
ATOM 16413 C CA . GLN A 1 22 ? 4.790 0.466 -10.229 1.00 0.00 22 GLN A CA 20
ATOM 16414 C C . GLN A 1 22 ? 5.360 -0.848 -9.690 1.00 0.00 22 GLN A C 20
ATOM 16415 O O . GLN A 1 22 ? 5.957 -0.875 -8.615 1.00 0.00 22 GLN A O 20
ATOM 16429 N N . ASP A 1 23 ? 5.157 -1.905 -10.463 1.00 0.00 23 ASP A N 20
ATOM 16430 C CA . ASP A 1 23 ? 5.643 -3.219 -10.077 1.00 0.00 23 ASP A CA 20
ATOM 16431 C C . ASP A 1 23 ? 4.748 -3.786 -8.974 1.00 0.00 23 ASP A C 20
ATOM 16432 O O . ASP A 1 23 ? 5.212 -4.534 -8.115 1.00 0.00 23 ASP A O 20
ATOM 16442 N N . VAL A 1 24 ? 3.479 -3.407 -9.032 1.00 0.00 24 VAL A N 20
ATOM 16443 C CA . VAL A 1 24 ? 2.514 -3.869 -8.049 1.00 0.00 24 VAL A CA 20
ATOM 16444 C C . VAL A 1 24 ? 1.121 -3.894 -8.681 1.00 0.00 24 VAL A C 20
ATOM 16445 O O . VAL A 1 24 ? 0.429 -2.878 -8.707 1.00 0.00 24 VAL A O 20
ATOM 16458 N N . ALA A 1 25 ? 0.751 -5.067 -9.174 1.00 0.00 25 ALA A N 20
ATOM 16459 C CA . ALA A 1 25 ? -0.547 -5.238 -9.804 1.00 0.00 25 ALA A CA 20
ATOM 16460 C C . ALA A 1 25 ? -1.592 -5.555 -8.732 1.00 0.00 25 ALA A C 20
ATOM 16461 O O . ALA A 1 25 ? -1.276 -5.855 -7.583 1.00 0.00 25 ALA A O 20
ATOM 16468 N N . PRO A 1 26 ? -2.860 -5.483 -9.141 1.00 0.00 26 PRO A N 20
ATOM 16469 C CA . PRO A 1 26 ? -4.006 -5.744 -8.297 1.00 0.00 26 PRO A CA 20
ATOM 16470 C C . PRO A 1 26 ? -3.877 -7.128 -7.676 1.00 0.00 26 PRO A C 20
ATOM 16471 O O . PRO A 1 26 ? -3.003 -7.887 -8.092 1.00 0.00 26 PRO A O 20
ATOM 16482 N N . GLY A 1 27 ? -4.732 -7.426 -6.708 1.00 0.00 27 GLY A N 20
ATOM 16483 C CA . GLY A 1 27 ? -4.693 -8.720 -6.048 1.00 0.00 27 GLY A CA 20
ATOM 16484 C C . GLY A 1 27 ? -3.250 -9.171 -5.811 1.00 0.00 27 GLY A C 20
ATOM 16485 O O . GLY A 1 27 ? -2.832 -10.215 -6.309 1.00 0.00 27 GLY A O 20
ATOM 16489 N N . THR A 1 28 ? -2.529 -8.362 -5.049 1.00 0.00 28 THR A N 20
ATOM 16490 C CA . THR A 1 28 ? -1.142 -8.665 -4.739 1.00 0.00 28 THR A CA 20
ATOM 16491 C C . THR A 1 28 ? -0.942 -8.758 -3.225 1.00 0.00 28 THR A C 20
ATOM 16492 O O . THR A 1 28 ? -1.518 -8.005 -2.443 1.00 0.00 28 THR A O 20
ATOM 16503 N N . PRO A 1 29 ? -0.098 -9.712 -2.825 1.00 0.00 29 PRO A N 20
ATOM 16504 C CA . PRO A 1 29 ? 0.239 -9.976 -1.443 1.00 0.00 29 PRO A CA 20
ATOM 16505 C C . PRO A 1 29 ? 1.197 -8.906 -0.938 1.00 0.00 29 PRO A C 20
ATOM 16506 O O . PRO A 1 29 ? 2.333 -8.858 -1.406 1.00 0.00 29 PRO A O 20
ATOM 16517 N N . TRP A 1 30 ? 0.731 -8.082 -0.011 1.00 0.00 30 TRP A N 20
ATOM 16518 C CA . TRP A 1 30 ? 1.564 -7.025 0.537 1.00 0.00 30 TRP A CA 20
ATOM 16519 C C . TRP A 1 30 ? 2.884 -7.651 0.993 1.00 0.00 30 TRP A C 20
ATOM 16520 O O . TRP A 1 30 ? 3.892 -6.958 1.123 1.00 0.00 30 TRP A O 20
ATOM 16541 N N . SER A 1 31 ? 2.834 -8.955 1.225 1.00 0.00 31 SER A N 20
ATOM 16542 C CA . SER A 1 31 ? 4.013 -9.682 1.664 1.00 0.00 31 SER A CA 20
ATOM 16543 C C . SER A 1 31 ? 4.962 -9.902 0.485 1.00 0.00 31 SER A C 20
ATOM 16544 O O . SER A 1 31 ? 6.114 -9.474 0.522 1.00 0.00 31 SER A O 20
ATOM 16552 N N . GLU A 1 32 ? 4.442 -10.569 -0.535 1.00 0.00 32 GLU A N 20
ATOM 16553 C CA . GLU A 1 32 ? 5.229 -10.852 -1.724 1.00 0.00 32 GLU A CA 20
ATOM 16554 C C . GLU A 1 32 ? 5.700 -9.548 -2.370 1.00 0.00 32 GLU A C 20
ATOM 16555 O O . GLU A 1 32 ? 6.731 -9.520 -3.041 1.00 0.00 32 GLU A O 20
ATOM 16568 N N . VAL A 1 33 ? 4.922 -8.499 -2.147 1.00 0.00 33 VAL A N 20
ATOM 16569 C CA . VAL A 1 33 ? 5.247 -7.195 -2.699 1.00 0.00 33 VAL A CA 20
ATOM 16570 C C . VAL A 1 33 ? 6.759 -6.975 -2.622 1.00 0.00 33 VAL A C 20
ATOM 16571 O O . VAL A 1 33 ? 7.409 -7.255 -1.617 1.00 0.00 33 VAL A O 20
ATOM 16584 N N . PRO A 1 34 ? 7.311 -6.461 -3.723 1.00 0.00 34 PRO A N 20
ATOM 16585 C CA . PRO A 1 34 ? 8.721 -6.170 -3.869 1.00 0.00 34 PRO A CA 20
ATOM 16586 C C . PRO A 1 34 ? 9.148 -5.163 -2.812 1.00 0.00 34 PRO A C 20
ATOM 16587 O O . PRO A 1 34 ? 8.743 -4.004 -2.898 1.00 0.00 34 PRO A O 20
ATOM 16598 N N . ASP A 1 35 ? 9.940 -5.611 -1.849 1.00 0.00 35 ASP A N 20
ATOM 16599 C CA . ASP A 1 35 ? 10.403 -4.731 -0.790 1.00 0.00 35 ASP A CA 20
ATOM 16600 C C . ASP A 1 35 ? 11.116 -3.527 -1.408 1.00 0.00 35 ASP A C 20
ATOM 16601 O O . ASP A 1 35 ? 12.193 -3.668 -1.986 1.00 0.00 35 ASP A O 20
ATOM 16611 N N . ASN A 1 36 ? 10.488 -2.369 -1.266 1.00 0.00 36 ASN A N 20
ATOM 16612 C CA . ASN A 1 36 ? 11.049 -1.142 -1.803 1.00 0.00 36 ASN A CA 20
ATOM 16613 C C . ASN A 1 36 ? 9.927 -0.124 -2.017 1.00 0.00 36 ASN A C 20
ATOM 16614 O O . ASN A 1 36 ? 9.962 0.971 -1.457 1.00 0.00 36 ASN A O 20
ATOM 16625 N N . PHE A 1 37 ? 8.958 -0.521 -2.828 1.00 0.00 37 PHE A N 20
ATOM 16626 C CA . PHE A 1 37 ? 7.827 0.343 -3.123 1.00 0.00 37 PHE A CA 20
ATOM 16627 C C . PHE A 1 37 ? 7.556 1.305 -1.964 1.00 0.00 37 PHE A C 20
ATOM 16628 O O . PHE A 1 37 ? 7.398 0.877 -0.821 1.00 0.00 37 PHE A O 20
ATOM 16645 N N . LEU A 1 38 ? 7.509 2.586 -2.299 1.00 0.00 38 LEU A N 20
ATOM 16646 C CA . LEU A 1 38 ? 7.259 3.612 -1.300 1.00 0.00 38 LEU A CA 20
ATOM 16647 C C . LEU A 1 38 ? 5.999 4.392 -1.681 1.00 0.00 38 LEU A C 20
ATOM 16648 O O . LEU A 1 38 ? 5.766 4.664 -2.858 1.00 0.00 38 LEU A O 20
ATOM 16664 N N . CYS A 1 39 ? 5.221 4.731 -0.664 1.00 0.00 39 CYS A N 20
ATOM 16665 C CA . CYS A 1 39 ? 3.991 5.474 -0.878 1.00 0.00 39 CYS A CA 20
ATOM 16666 C C . CYS A 1 39 ? 4.310 6.687 -1.754 1.00 0.00 39 CYS A C 20
ATOM 16667 O O . CYS A 1 39 ? 5.231 7.458 -1.493 1.00 0.00 39 CYS A O 20
ATOM 16674 N N . PRO A 1 40 ? 3.515 6.841 -2.815 1.00 0.00 40 PRO A N 20
ATOM 16675 C CA . PRO A 1 40 ? 3.634 7.917 -3.775 1.00 0.00 40 PRO A CA 20
ATOM 16676 C C . PRO A 1 40 ? 3.202 9.226 -3.131 1.00 0.00 40 PRO A C 20
ATOM 16677 O O . PRO A 1 40 ? 3.220 10.255 -3.806 1.00 0.00 40 PRO A O 20
ATOM 16688 N N . GLU A 1 41 ? 2.827 9.168 -1.862 1.00 0.00 41 GLU A N 20
ATOM 16689 C CA . GLU A 1 41 ? 2.394 10.361 -1.153 1.00 0.00 41 GLU A CA 20
ATOM 16690 C C . GLU A 1 41 ? 3.203 10.536 0.134 1.00 0.00 41 GLU A C 20
ATOM 16691 O O . GLU A 1 41 ? 3.550 11.657 0.505 1.00 0.00 41 GLU A O 20
ATOM 16704 N N . CYS A 1 42 ? 3.479 9.413 0.779 1.00 0.00 42 CYS A N 20
ATOM 16705 C CA . CYS A 1 42 ? 4.240 9.428 2.016 1.00 0.00 42 CYS A CA 20
ATOM 16706 C C . CYS A 1 42 ? 5.185 8.224 2.015 1.00 0.00 42 CYS A C 20
ATOM 16707 O O . CYS A 1 42 ? 5.287 7.510 3.011 1.00 0.00 42 CYS A O 20
ATOM 16714 N N . SER A 1 43 ? 5.851 8.037 0.885 1.00 0.00 43 SER A N 20
ATOM 16715 C CA . SER A 1 43 ? 6.783 6.932 0.741 1.00 0.00 43 SER A CA 20
ATOM 16716 C C . SER A 1 43 ? 6.532 5.889 1.832 1.00 0.00 43 SER A C 20
ATOM 16717 O O . SER A 1 43 ? 5.768 4.946 1.630 1.00 0.00 43 SER A O 20
ATOM 16725 N N . LEU A 1 44 ? 7.189 6.094 2.964 1.00 0.00 44 LEU A N 20
ATOM 16726 C CA . LEU A 1 44 ? 7.047 5.183 4.087 1.00 0.00 44 LEU A CA 20
ATOM 16727 C C . LEU A 1 44 ? 7.778 3.876 3.774 1.00 0.00 44 LEU A C 20
ATOM 16728 O O . LEU A 1 44 ? 7.647 3.334 2.678 1.00 0.00 44 LEU A O 20
ATOM 16744 N N . GLY A 1 45 ? 8.533 3.408 4.757 1.00 0.00 45 GLY A N 20
ATOM 16745 C CA . GLY A 1 45 ? 9.286 2.175 4.601 1.00 0.00 45 GLY A CA 20
ATOM 16746 C C . GLY A 1 45 ? 8.383 1.039 4.114 1.00 0.00 45 GLY A C 20
ATOM 16747 O O . GLY A 1 45 ? 8.618 0.467 3.051 1.00 0.00 45 GLY A O 20
ATOM 16751 N N . LYS A 1 46 ? 7.369 0.747 4.915 1.00 0.00 46 LYS A N 20
ATOM 16752 C CA . LYS A 1 46 ? 6.430 -0.309 4.579 1.00 0.00 46 LYS A CA 20
ATOM 16753 C C . LYS A 1 46 ? 5.708 -0.767 5.848 1.00 0.00 46 LYS A C 20
ATOM 16754 O O . LYS A 1 46 ? 4.495 -0.971 5.837 1.00 0.00 46 LYS A O 20
ATOM 16772 N N . ASP A 1 47 ? 6.484 -0.914 6.912 1.00 0.00 47 ASP A N 20
ATOM 16773 C CA . ASP A 1 47 ? 5.934 -1.343 8.186 1.00 0.00 47 ASP A CA 20
ATOM 16774 C C . ASP A 1 47 ? 5.056 -0.229 8.759 1.00 0.00 47 ASP A C 20
ATOM 16775 O O . ASP A 1 47 ? 4.398 -0.415 9.781 1.00 0.00 47 ASP A O 20
ATOM 16785 N N . VAL A 1 48 ? 5.075 0.906 8.076 1.00 0.00 48 VAL A N 20
ATOM 16786 C CA . VAL A 1 48 ? 4.289 2.051 8.504 1.00 0.00 48 VAL A CA 20
ATOM 16787 C C . VAL A 1 48 ? 2.906 1.987 7.854 1.00 0.00 48 VAL A C 20
ATOM 16788 O O . VAL A 1 48 ? 2.234 3.007 7.714 1.00 0.00 48 VAL A O 20
ATOM 16801 N N . PHE A 1 49 ? 2.521 0.777 7.475 1.00 0.00 49 PHE A N 20
ATOM 16802 C CA . PHE A 1 49 ? 1.230 0.566 6.843 1.00 0.00 49 PHE A CA 20
ATOM 16803 C C . PHE A 1 49 ? 0.380 -0.419 7.648 1.00 0.00 49 PHE A C 20
ATOM 16804 O O . PHE A 1 49 ? 0.904 -1.174 8.465 1.00 0.00 49 PHE A O 20
ATOM 16821 N N . GLU A 1 50 ? -0.919 -0.379 7.390 1.00 0.00 50 GLU A N 20
ATOM 16822 C CA . GLU A 1 50 ? -1.847 -1.258 8.080 1.00 0.00 50 GLU A CA 20
ATOM 16823 C C . GLU A 1 50 ? -1.444 -2.720 7.877 1.00 0.00 50 GLU A C 20
ATOM 16824 O O . GLU A 1 50 ? -0.405 -3.155 8.370 1.00 0.00 50 GLU A O 20
ATOM 16837 N N . GLU A 1 51 ? -2.288 -3.437 7.150 1.00 0.00 51 GLU A N 20
ATOM 16838 C CA . GLU A 1 51 ? -2.033 -4.841 6.875 1.00 0.00 51 GLU A CA 20
ATOM 16839 C C . GLU A 1 51 ? -3.305 -5.522 6.366 1.00 0.00 51 GLU A C 20
ATOM 16840 O O . GLU A 1 51 ? -3.739 -6.530 6.922 1.00 0.00 51 GLU A O 20
ATOM 16853 N N . LEU A 1 52 ? -3.866 -4.945 5.314 1.00 0.00 52 LEU A N 20
ATOM 16854 C CA . LEU A 1 52 ? -5.079 -5.483 4.723 1.00 0.00 52 LEU A CA 20
ATOM 16855 C C . LEU A 1 52 ? -4.992 -5.374 3.199 1.00 0.00 52 LEU A C 20
ATOM 16856 O O . LEU A 1 52 ? -5.414 -4.375 2.620 1.00 0.00 52 LEU A O 20
ATOM 16872 N N . ALA A 1 53 ? -4.440 -6.416 2.594 1.00 0.00 53 ALA A N 20
ATOM 16873 C CA . ALA A 1 53 ? -4.292 -6.449 1.149 1.00 0.00 53 ALA A CA 20
ATOM 16874 C C . ALA A 1 53 ? -4.229 -7.905 0.681 1.00 0.00 53 ALA A C 20
ATOM 16875 O O . ALA A 1 53 ? -3.995 -8.809 1.482 1.00 0.00 53 ALA A O 20
ATOM 16882 N N . SER A 1 54 ? -4.443 -8.086 -0.614 1.00 0.00 54 SER A N 20
ATOM 16883 C CA . SER A 1 54 ? -4.414 -9.416 -1.198 1.00 0.00 54 SER A CA 20
ATOM 16884 C C . SER A 1 54 ? -5.572 -10.253 -0.651 1.00 0.00 54 SER A C 20
ATOM 16885 O O . SER A 1 54 ? -6.521 -10.554 -1.374 1.00 0.00 54 SER A O 20
ATOM 16893 N N . GLU A 1 55 ? -5.456 -10.606 0.620 1.00 0.00 55 GLU A N 20
ATOM 16894 C CA . GLU A 1 55 ? -6.481 -11.403 1.273 1.00 0.00 55 GLU A CA 20
ATOM 16895 C C . GLU A 1 55 ? -6.218 -12.893 1.049 1.00 0.00 55 GLU A C 20
ATOM 16896 O O . GLU A 1 55 ? -6.513 -13.426 -0.020 1.00 0.00 55 GLU A O 20
ATOM 16909 N N . ALA A 1 56 ? -5.665 -13.524 2.074 1.00 0.00 56 ALA A N 20
ATOM 16910 C CA . ALA A 1 56 ? -5.358 -14.943 2.003 1.00 0.00 56 ALA A CA 20
ATOM 16911 C C . ALA A 1 56 ? -5.064 -15.468 3.410 1.00 0.00 56 ALA A C 20
ATOM 16912 O O . ALA A 1 56 ? -5.251 -14.754 4.394 1.00 0.00 56 ALA A O 20
ATOM 16919 N N . LYS A 1 57 ? -4.609 -16.711 3.460 1.00 0.00 57 LYS A N 20
ATOM 16920 C CA . LYS A 1 57 ? -4.288 -17.340 4.730 1.00 0.00 57 LYS A CA 20
ATOM 16921 C C . LYS A 1 57 ? -3.666 -18.714 4.471 1.00 0.00 57 LYS A C 20
ATOM 16922 O O . LYS A 1 57 ? -3.785 -19.256 3.373 1.00 0.00 57 LYS A O 20
#

GO terms:
  GO:0042802 identical protein binding (F, IPI)
  GO:0005506 iron ion binding (F, IDA)
  GO:0016661 oxidoreductase activity, acting on other nitrogenous compounds as donors (F, IDA)
  GO:0016966 nitric oxide reductase activity (F, IDA)
  GO:0032991 protein-containing complex (C, IDA)
  GO:0042802 identical protein binding (F, IDA)
  GO:0009055 electron transfer activity (F, IDA)
  GO:0010181 FMN binding (F, IDA)
  GO:0071731 response to nitric oxide (P, IEP)
  GO:0046210 nitric oxide catabolic process (P, IMP)

Organism: Escherichia coli (strain K12) (NCBI:txid83333)

Secondary structure (DSSP, 8-state):
---EEBTTT--EE-TTT-BGGGTB-SS--TTTS-TT--BTTTB--SSSB-S--S---

Foldseek 3Di:
DWWKFAPPQTDTAALCAHPVVQQRGRLDQLVVRDQPQAPPGGGDRSVRMDHIGNDDD